Protein 1X4V (pdb70)

Sequence (63 aa):
GSSGSSGRKIFTNKCERAGCRQREMMKLTCERCSRNFCIKHRHPLDHDCSGEGHPTSSGPSSGGSSGSSGRKIFTNKCERAGCRQREMMKLTCERCSRNFCIKHRHPLDHDCSGEGHPTSSGPSSGGSSGSSGRKIFTNKCERAGCRQREMMKLTCERCSRNFCIKHRHPLDHDCSGEGHPTSSGPSSGGSSGSSGRKIFTNKCERAGCRQREMMKLTCERCSRNFCIKHRHPLDHDCSGEGHPTSSGPSSGGSSGSSGRKIFTNKCERAGCRQREMMKLTCERCSRNFCIKHRHPLDHDCSGEGHPTSSGPSSGGSSGSSGRKIFTNKCERAGCRQREMMKLTCERCSRNFCIKHRHPLDHDCSGEGHPTSSGPSSGGSSGSSGRKIFTNKCERAGCRQREMMKLTCERCSRNFCIKHRHPLDHDCSGEGHPTSSGPSSGGSSGSSGRKIFTNKCERAGCRQREMMKLTCERCSRNFCIKHRHPLDHDCSGEGHPTSSGPSSGGSSGSSGRKIFTNKCERAGCRQREMMKLTCERCSRNFCIKHRHPLDHDCSGEGHPTSSGPSSGGSSGSSGRKIFTNKCERAGCRQREMMKLTCERCSRNFCIKHRHPLDHDCSGEGHPTSSGPSSGGSSGSSGRKIFTNKCERAGCRQREMMKLTCERCSRNFCIKHRHPLDHDCSGEGHPTSSGPSSGGSSGSSGRKIFTNKCERAGCRQREMMKLTCERCSRNFCIKHRHPLDHDCSGEGHPTSSGPSSGGSSGSSGRKIFTNKCERAGCRQREMMKLTCERCSRNFCIKHRHPLDHDCSGEGHPTSSGPSSGGSSGSSGRKIFTNKCERAGCRQREMMKLTCERCSRNFCIKHRHPLDHDCSGEGHPTSSGPSSGGSSGSSGRKIFTNKCERAGCRQREMMKLTCERCSRNFCIKHRHPLDHDCSGEGHPTSSGPSSGGSSGSSGRKIFTNKCERAGCRQREMMKLTCERCSRNFCIKHRHPLDHDCSGEGHPTSSGPSSGGSSGSSGRKIFTNKCERAGCRQREMMKLTCERCSRNFCIKHRHPLDHDCSGEGHPTSSGPSSGGSSGSSGRKIFTNKCERAGCRQREMMKLTCERCSRNFCIKHRHPLDHDCSGEGHPTSSGPSSGGSSGSSGRKIFTNKCERAGCRQREMMKLTCERCSRNFCIKHRHPLDHDCSGEGHPTSSGPSSGGSSGSSGRKIFTNKCERAGCRQREMMKLTCERCSRNFCIKHRHPLDHDCSGEGHPTSSGPSSG

GO terms:
  GO:0006616 SRP-dependent cotranslational protein targeting to membrane, translocation (P, IMP)
  GO:0036435 K48-linked polyubiquitin modification-dependent protein binding (F, IDA)
  GO:0000502 proteasome complex (C, IDA)
  GO:0043161 proteasome-mediated ubiquitin-dependent protein catabolic process (P, IMP)
  GO:0045047 protein targeting to ER (P, IMP)
  GO:0005515 protein binding (F, IPI)

InterPro domains:
  IPR000058 Zinc finger, AN1-type [PF01428] (10-49)
  IPR000058 Zinc finger, AN1-type [PF01428] (100-137)
  IPR000058 Zinc finger, AN1-type [PS51039] (4-52)
  IPR000058 Zinc finger, AN1-type [PS51039] (94-142)
  IPR000058 Zinc finger, AN1-type [SM00154] (10-49)
  IPR000058 Zinc finger, AN1-type [SM00154] (100-139)
  IPR003903 Ubiquitin interacting motif [PF02809] (197-212)
  IPR003903 Ubiquitin interacting motif [PF02809] (221-233)
  IPR003903 Ubiquitin interacting motif [PS50330] (197-216)
  IPR003903 Ubiquitin interacting motif [PS50330] (221-240)
  IPR003903 Ubiquitin interacting motif [SM00726] (197-216)
  IPR003903 Ubiquitin interacting motif [SM00726] (221-240)
  IPR035896 AN1-like Zinc finger [G3DSA:4.10.1110.10] (1-61)
  IPR035896 AN1-like Zinc finger [G3DSA:4.10.1110.10] (78-154)
  IPR035896 AN1-like Zinc finger [SSF118310] (5-49)
  IPR035896 AN1-like Zinc finger [SSF118310] (84-144)
  IPR057357 ZFAND2A/B-like, C2H2 zinc finger [PF25403] (53-92)

Solvent-accessible surface area: 5794 Å² total; per-residue (Å²): 122,132,109,80,116,127,78,222,160,172,169,72,24,152,6,85,68,74,85,21,172,58,165,33,176,113,136,18,63,8,131,99,26,74,134,15,10,0,96,124,44,89,94,40,149,92,12,110,29,75,16,124,63,109,132,111,109,124,64,121,122,108,131

Organism: Homo sapiens (NCBI:txid9606)

Structure (mmCIF, N/CA/C/O backbone):
data_1X4V
#
_entry.id   1X4V
#
loop_
_entity.id
_entity.type
_entity.pdbx_description
1 polymer 'Hypothetical protein LOC130617'
2 non-polymer 'ZINC ION'
#
loop_
_atom_site.group_PDB
_atom_site.id
_atom_site.type_symbol
_atom_site.label_atom_id
_atom_site.label_alt_id
_atom_site.label_comp_id
_atom_site.label_asym_id
_atom_site.label_entity_id
_atom_site.label_seq_id
_atom_site.pdbx_PDB_ins_code
_atom_site.Cartn_x
_atom_site.Cartn_y
_atom_site.Cartn_z
_atom_site.occupancy
_atom_site.B_iso_or_equiv
_atom_site.auth_seq_id
_atom_site.auth_comp_id
_atom_site.auth_asym_id
_atom_site.auth_atom_id
_atom_site.pdbx_PDB_model_num
ATOM 1 N N . GLY A 1 1 ? -5.219 -32.218 -2.341 1.00 0.00 1 GLY A N 1
ATOM 2 C CA . GLY A 1 1 ? -5.409 -31.405 -1.154 1.00 0.00 1 GLY A CA 1
ATOM 3 C C . GLY A 1 1 ? -5.209 -29.927 -1.425 1.00 0.00 1 GLY A C 1
ATOM 4 O O . GLY A 1 1 ? -4.255 -29.536 -2.097 1.00 0.00 1 GLY A O 1
ATOM 8 N N . SER A 1 2 ? -6.113 -29.104 -0.903 1.00 0.00 2 SER A N 1
ATOM 9 C CA . SER A 1 2 ? -6.034 -27.661 -1.097 1.00 0.00 2 SER A CA 1
ATOM 10 C C . SER A 1 2 ? -4.734 -27.105 -0.524 1.00 0.00 2 SER A C 1
ATOM 11 O O . SER A 1 2 ? -4.478 -27.207 0.676 1.00 0.00 2 SER A O 1
ATOM 19 N N . SER A 1 3 ? -3.916 -26.517 -1.391 1.00 0.00 3 SER A N 1
ATOM 20 C CA . SER A 1 3 ? -2.640 -25.949 -0.973 1.00 0.00 3 SER A CA 1
ATOM 21 C C . SER A 1 3 ? -2.473 -24.532 -1.515 1.00 0.00 3 SER A C 1
ATOM 22 O O . SER A 1 3 ? -2.370 -24.326 -2.723 1.00 0.00 3 SER A O 1
ATOM 30 N N . GLY A 1 4 ? -2.447 -23.558 -0.610 1.00 0.00 4 GLY A N 1
ATOM 31 C CA . GLY A 1 4 ? -2.293 -22.173 -1.015 1.00 0.00 4 GLY A CA 1
ATOM 32 C C . GLY A 1 4 ? -3.595 -21.558 -1.486 1.00 0.00 4 GLY A C 1
ATOM 33 O O . GLY A 1 4 ? -4.427 -22.236 -2.090 1.00 0.00 4 GLY A O 1
ATOM 37 N N . SER A 1 5 ? -3.775 -20.271 -1.209 1.00 0.00 5 SER A N 1
ATOM 38 C CA . SER A 1 5 ? -4.988 -19.566 -1.604 1.00 0.00 5 SER A CA 1
ATOM 39 C C . SER A 1 5 ? -4.652 -18.314 -2.409 1.00 0.00 5 SER A C 1
ATOM 40 O O . SER A 1 5 ? -4.149 -17.330 -1.866 1.00 0.00 5 SER A O 1
ATOM 48 N N . SER A 1 6 ? -4.933 -18.359 -3.707 1.00 0.00 6 SER A N 1
ATOM 49 C CA . SER A 1 6 ? -4.658 -17.231 -4.589 1.00 0.00 6 SER A CA 1
ATOM 50 C C . SER A 1 6 ? -5.732 -16.156 -4.448 1.00 0.00 6 SER A C 1
ATOM 51 O O . SER A 1 6 ? -6.885 -16.452 -4.139 1.00 0.00 6 SER A O 1
ATOM 59 N N . GLY A 1 7 ? -5.343 -14.906 -4.678 1.00 0.00 7 GLY A N 1
ATOM 60 C CA . GLY A 1 7 ? -6.283 -13.805 -4.573 1.00 0.00 7 GLY A CA 1
ATOM 61 C C . GLY A 1 7 ? -5.974 -12.683 -5.544 1.00 0.00 7 GLY A C 1
ATOM 62 O O . GLY A 1 7 ? -4.933 -12.033 -5.441 1.00 0.00 7 GLY A O 1
ATOM 66 N N . ARG A 1 8 ? -6.878 -12.456 -6.491 1.00 0.00 8 ARG A N 1
ATOM 67 C CA . ARG A 1 8 ? -6.695 -11.407 -7.486 1.00 0.00 8 ARG A CA 1
ATOM 68 C C . ARG A 1 8 ? -8.041 -10.914 -8.011 1.00 0.00 8 ARG A C 1
ATOM 69 O O . ARG A 1 8 ? -8.769 -11.653 -8.674 1.00 0.00 8 ARG A O 1
ATOM 90 N N . LYS A 1 9 ? -8.365 -9.662 -7.708 1.00 0.00 9 LYS A N 1
ATOM 91 C CA . LYS A 1 9 ? -9.622 -9.069 -8.148 1.00 0.00 9 LYS A CA 1
ATOM 92 C C . LYS A 1 9 ? -9.425 -7.609 -8.546 1.00 0.00 9 LYS A C 1
ATOM 93 O O . LYS A 1 9 ? -8.670 -6.878 -7.904 1.00 0.00 9 LYS A O 1
ATOM 112 N N . ILE A 1 10 ? -10.110 -7.192 -9.605 1.00 0.00 10 ILE A N 1
ATOM 113 C CA . ILE A 1 10 ? -10.012 -5.819 -10.085 1.00 0.00 10 ILE A CA 1
ATOM 114 C C . ILE A 1 10 ? -10.904 -4.887 -9.273 1.00 0.00 10 ILE A C 1
ATOM 115 O O . ILE A 1 10 ? -11.843 -4.291 -9.802 1.00 0.00 10 ILE A O 1
ATOM 131 N N . PHE A 1 11 ? -10.605 -4.764 -7.984 1.00 0.00 11 PHE A N 1
ATOM 132 C CA . PHE A 1 11 ? -11.379 -3.904 -7.097 1.00 0.00 11 PHE A CA 1
ATOM 133 C C . PHE A 1 11 ? -10.502 -2.807 -6.501 1.00 0.00 11 PHE A C 1
ATOM 134 O O . PHE A 1 11 ? -10.879 -1.635 -6.483 1.00 0.00 11 PHE A O 1
ATOM 151 N N . THR A 1 12 ? -9.329 -3.196 -6.011 1.00 0.00 12 THR A N 1
ATOM 152 C CA . THR A 1 12 ? -8.398 -2.248 -5.412 1.00 0.00 12 THR A CA 1
ATOM 153 C C . THR A 1 12 ? -6.953 -2.662 -5.666 1.00 0.00 12 THR A C 1
ATOM 154 O O . THR A 1 12 ? -6.680 -3.800 -6.044 1.00 0.00 12 THR A O 1
ATOM 165 N N . ASN A 1 13 ? -6.030 -1.729 -5.454 1.00 0.00 13 ASN A N 1
ATOM 166 C CA . ASN A 1 13 ? -4.611 -1.998 -5.660 1.00 0.00 13 ASN A CA 1
ATOM 167 C C . ASN A 1 13 ? -3.896 -2.197 -4.327 1.00 0.00 13 ASN A C 1
ATOM 168 O O . ASN A 1 13 ? -4.464 -1.951 -3.262 1.00 0.00 13 ASN A O 1
ATOM 179 N N . LYS A 1 14 ? -2.646 -2.643 -4.393 1.00 0.00 14 LYS A N 1
ATOM 180 C CA . LYS A 1 14 ? -1.851 -2.874 -3.192 1.00 0.00 14 LYS A CA 1
ATOM 181 C C . LYS A 1 14 ? -0.517 -2.140 -3.274 1.00 0.00 14 LYS A C 1
ATOM 182 O O . LYS A 1 14 ? 0.287 -2.391 -4.174 1.00 0.00 14 LYS A O 1
ATOM 201 N N . CYS A 1 15 ? -0.285 -1.235 -2.330 1.00 0.00 15 CYS A N 1
ATOM 202 C CA . CYS A 1 15 ? 0.953 -0.466 -2.294 1.00 0.00 15 CYS A CA 1
ATOM 203 C C . CYS A 1 15 ? 2.162 -1.387 -2.160 1.00 0.00 15 CYS A C 1
ATOM 204 O O . CYS A 1 15 ? 2.115 -2.387 -1.445 1.00 0.00 15 CYS A O 1
ATOM 211 N N . GLU A 1 16 ? 3.243 -1.040 -2.852 1.00 0.00 16 GLU A N 1
ATOM 212 C CA . GLU A 1 16 ? 4.464 -1.836 -2.810 1.00 0.00 16 GLU A CA 1
ATOM 213 C C . GLU A 1 16 ? 5.481 -1.222 -1.852 1.00 0.00 16 GLU A C 1
ATOM 214 O O . GLU A 1 16 ? 6.689 -1.378 -2.029 1.00 0.00 16 GLU A O 1
ATOM 226 N N . ARG A 1 17 ? 4.982 -0.524 -0.837 1.00 0.00 17 ARG A N 1
ATOM 227 C CA . ARG A 1 17 ? 5.846 0.115 0.148 1.00 0.00 17 ARG A CA 1
ATOM 228 C C . ARG A 1 17 ? 6.067 -0.797 1.351 1.00 0.00 17 ARG A C 1
ATOM 229 O O . ARG A 1 17 ? 5.190 -1.578 1.720 1.00 0.00 17 ARG A O 1
ATOM 250 N N . ALA A 1 18 ? 7.244 -0.693 1.959 1.00 0.00 18 ALA A N 1
ATOM 251 C CA . ALA A 1 18 ? 7.580 -1.507 3.120 1.00 0.00 18 ALA A CA 1
ATOM 252 C C . ALA A 1 18 ? 6.655 -1.198 4.293 1.00 0.00 18 ALA A C 1
ATOM 253 O O . ALA A 1 18 ? 6.373 -0.037 4.584 1.00 0.00 18 ALA A O 1
ATOM 260 N N . GLY A 1 19 ? 6.186 -2.246 4.963 1.00 0.00 19 GLY A N 1
ATOM 261 C CA . GLY A 1 19 ? 5.297 -2.065 6.095 1.00 0.00 19 GLY A CA 1
ATOM 262 C C . GLY A 1 19 ? 4.123 -1.163 5.772 1.00 0.00 19 GLY A C 1
ATOM 263 O O . GLY A 1 19 ? 3.750 -0.306 6.574 1.00 0.00 19 GLY A O 1
ATOM 267 N N . CYS A 1 20 ? 3.538 -1.353 4.594 1.00 0.00 20 CYS A N 1
ATOM 268 C CA . CYS A 1 20 ? 2.401 -0.548 4.165 1.00 0.00 20 CYS A CA 1
ATOM 269 C C . CYS A 1 20 ? 1.296 -1.430 3.593 1.00 0.00 20 CYS A C 1
ATOM 270 O O . CYS A 1 20 ? 1.558 -2.342 2.809 1.00 0.00 20 CYS A O 1
ATOM 277 N N . ARG A 1 21 ? 0.058 -1.152 3.990 1.00 0.00 21 ARG A N 1
ATOM 278 C CA . ARG A 1 21 ? -1.087 -1.920 3.518 1.00 0.00 21 ARG A CA 1
ATOM 279 C C . ARG A 1 21 ? -2.201 -0.995 3.037 1.00 0.00 21 ARG A C 1
ATOM 280 O O . ARG A 1 21 ? -3.381 -1.257 3.269 1.00 0.00 21 ARG A O 1
ATOM 301 N N . GLN A 1 22 ? -1.818 0.087 2.367 1.00 0.00 22 GLN A N 1
ATOM 302 C CA . GLN A 1 22 ? -2.785 1.051 1.855 1.00 0.00 22 GLN A CA 1
ATOM 303 C C . GLN A 1 22 ? -3.369 0.582 0.527 1.00 0.00 22 GLN A C 1
ATOM 304 O O . GLN A 1 22 ? -2.635 0.206 -0.388 1.00 0.00 22 GLN A O 1
ATOM 318 N N . ARG A 1 23 ? -4.694 0.608 0.427 1.00 0.00 23 ARG A N 1
ATOM 319 C CA . ARG A 1 23 ? -5.378 0.184 -0.789 1.00 0.00 23 ARG A CA 1
ATOM 320 C C . ARG A 1 23 ? -6.069 1.365 -1.464 1.00 0.00 23 ARG A C 1
ATOM 321 O O . ARG A 1 23 ? -7.132 1.805 -1.028 1.00 0.00 23 ARG A O 1
ATOM 342 N N . GLU A 1 24 ? -5.456 1.873 -2.529 1.00 0.00 24 GLU A N 1
ATOM 343 C CA . GLU A 1 24 ? -6.013 3.004 -3.262 1.00 0.00 24 GLU A CA 1
ATOM 344 C C . GLU A 1 24 ? -6.986 2.530 -4.337 1.00 0.00 24 GLU A C 1
ATOM 345 O O . GLU A 1 24 ? -6.607 1.804 -5.256 1.00 0.00 24 GLU A O 1
ATOM 357 N N . MET A 1 25 ? -8.242 2.945 -4.215 1.00 0.00 25 MET A N 1
ATOM 358 C CA . MET A 1 25 ? -9.270 2.563 -5.176 1.00 0.00 25 MET A CA 1
ATOM 359 C C . MET A 1 25 ? -8.711 2.553 -6.595 1.00 0.00 25 MET A C 1
ATOM 360 O O . MET A 1 25 ? -9.027 1.669 -7.391 1.00 0.00 25 MET A O 1
ATOM 374 N N . MET A 1 26 ? -7.879 3.542 -6.905 1.00 0.00 26 MET A N 1
ATOM 375 C CA . MET A 1 26 ? -7.275 3.646 -8.229 1.00 0.00 26 MET A CA 1
ATOM 376 C C . MET A 1 26 ? -5.819 3.191 -8.199 1.00 0.00 26 MET A C 1
ATOM 377 O O . MET A 1 26 ? -5.169 3.223 -7.154 1.00 0.00 26 MET A O 1
ATOM 391 N N . LYS A 1 27 ? -5.313 2.766 -9.352 1.00 0.00 27 LYS A N 1
ATOM 392 C CA . LYS A 1 27 ? -3.934 2.306 -9.459 1.00 0.00 27 LYS A CA 1
ATOM 393 C C . LYS A 1 27 ? -2.972 3.485 -9.554 1.00 0.00 27 LYS A C 1
ATOM 394 O O . LYS A 1 27 ? -3.221 4.446 -10.283 1.00 0.00 27 LYS A O 1
ATOM 413 N N . LEU A 1 28 ? -1.872 3.406 -8.813 1.00 0.00 28 LEU A N 1
ATOM 414 C CA . LEU A 1 28 ? -0.870 4.467 -8.815 1.00 0.00 28 LEU A CA 1
ATOM 415 C C . LEU A 1 28 ? 0.534 3.891 -8.962 1.00 0.00 28 LEU A C 1
ATOM 416 O O . LEU A 1 28 ? 1.082 3.312 -8.023 1.00 0.00 28 LEU A O 1
ATOM 432 N N . THR A 1 29 ? 1.114 4.054 -10.147 1.00 0.00 29 THR A N 1
ATOM 433 C CA . THR A 1 29 ? 2.455 3.551 -10.418 1.00 0.00 29 THR A CA 1
ATOM 434 C C . THR A 1 29 ? 3.454 4.694 -10.550 1.00 0.00 29 THR A C 1
ATOM 435 O O . THR A 1 29 ? 3.177 5.702 -11.200 1.00 0.00 29 THR A O 1
ATOM 446 N N . CYS A 1 30 ? 4.619 4.530 -9.931 1.00 0.00 30 CYS A N 1
ATOM 447 C CA . CYS A 1 30 ? 5.661 5.548 -9.980 1.00 0.00 30 CYS A CA 1
ATOM 448 C C . CYS A 1 30 ? 6.104 5.804 -11.418 1.00 0.00 30 CYS A C 1
ATOM 449 O O . CYS A 1 30 ? 5.771 5.043 -12.325 1.00 0.00 30 CYS A O 1
ATOM 456 N N . GLU A 1 31 ? 6.857 6.882 -11.616 1.00 0.00 31 GLU A N 1
ATOM 457 C CA . GLU A 1 31 ? 7.346 7.238 -12.943 1.00 0.00 31 GLU A CA 1
ATOM 458 C C . GLU A 1 31 ? 8.827 6.902 -13.086 1.00 0.00 31 GLU A C 1
ATOM 459 O O . GLU A 1 31 ? 9.359 6.856 -14.195 1.00 0.00 31 GLU A O 1
ATOM 471 N N . ARG A 1 32 ? 9.487 6.668 -11.956 1.00 0.00 32 ARG A N 1
ATOM 472 C CA . ARG A 1 32 ? 10.907 6.338 -11.955 1.00 0.00 32 ARG A CA 1
ATOM 473 C C . ARG A 1 32 ? 11.114 4.832 -11.829 1.00 0.00 32 ARG A C 1
ATOM 474 O O . ARG A 1 32 ? 11.760 4.210 -12.674 1.00 0.00 32 ARG A O 1
ATOM 495 N N . CYS A 1 33 ? 10.563 4.250 -10.769 1.00 0.00 33 CYS A N 1
ATOM 496 C CA . CYS A 1 33 ? 10.688 2.817 -10.531 1.00 0.00 33 CYS A CA 1
ATOM 497 C C . CYS A 1 33 ? 9.568 2.050 -11.228 1.00 0.00 33 CYS A C 1
ATOM 498 O O . CYS A 1 33 ? 9.708 0.866 -11.532 1.00 0.00 33 CYS A O 1
ATOM 505 N N . SER A 1 34 ? 8.456 2.735 -11.477 1.00 0.00 34 SER A N 1
ATOM 506 C CA . SER A 1 34 ? 7.310 2.118 -12.135 1.00 0.00 34 SER A CA 1
ATOM 507 C C . SER A 1 34 ? 6.701 1.030 -11.256 1.00 0.00 34 SER A C 1
ATOM 508 O O . SER A 1 34 ? 6.446 -0.084 -11.715 1.00 0.00 34 SER A O 1
ATOM 516 N N . ARG A 1 35 ? 6.469 1.361 -9.990 1.00 0.00 35 ARG A N 1
ATOM 517 C CA . ARG A 1 35 ? 5.891 0.412 -9.046 1.00 0.00 35 ARG A CA 1
ATOM 518 C C . ARG A 1 35 ? 4.619 0.975 -8.420 1.00 0.00 35 ARG A C 1
ATOM 519 O O . ARG A 1 35 ? 4.455 2.189 -8.308 1.00 0.00 35 ARG A O 1
ATOM 540 N N . ASN A 1 36 ? 3.720 0.083 -8.014 1.00 0.00 36 ASN A N 1
ATOM 541 C CA . ASN A 1 36 ? 2.462 0.491 -7.401 1.00 0.00 36 ASN A CA 1
ATOM 542 C C . ASN A 1 36 ? 2.693 1.032 -5.993 1.00 0.00 36 ASN A C 1
ATOM 543 O O . ASN A 1 36 ? 3.547 0.535 -5.258 1.00 0.00 36 ASN A O 1
ATOM 554 N N . PHE A 1 37 ? 1.925 2.052 -5.624 1.00 0.00 37 PHE A N 1
ATOM 555 C CA . PHE A 1 37 ? 2.046 2.661 -4.304 1.00 0.00 37 PHE A CA 1
ATOM 556 C C . PHE A 1 37 ? 0.781 3.433 -3.943 1.00 0.00 37 PHE A C 1
ATOM 557 O O . PHE A 1 37 ? -0.120 3.592 -4.768 1.00 0.00 37 PHE A O 1
ATOM 574 N N . CYS A 1 38 ? 0.719 3.911 -2.705 1.00 0.00 38 CYS A N 1
ATOM 575 C CA . CYS A 1 38 ? -0.435 4.666 -2.233 1.00 0.00 38 CYS A CA 1
ATOM 576 C C . CYS A 1 38 ? -0.179 6.168 -2.328 1.00 0.00 38 CYS A C 1
ATOM 577 O O . CYS A 1 38 ? 0.957 6.623 -2.191 1.00 0.00 38 CYS A O 1
ATOM 584 N N . ILE A 1 39 ? -1.242 6.930 -2.561 1.00 0.00 39 ILE A N 1
ATOM 585 C CA . ILE A 1 39 ? -1.132 8.379 -2.673 1.00 0.00 39 ILE A CA 1
ATOM 586 C C . ILE A 1 39 ? -0.078 8.926 -1.717 1.00 0.00 39 ILE A C 1
ATOM 587 O O . ILE A 1 39 ? 0.678 9.835 -2.061 1.00 0.00 39 ILE A O 1
ATOM 603 N N . LYS A 1 40 ? -0.030 8.364 -0.513 1.00 0.00 40 LYS A N 1
ATOM 604 C CA . LYS A 1 40 ? 0.934 8.792 0.493 1.00 0.00 40 LYS A CA 1
ATOM 605 C C . LYS A 1 40 ? 2.360 8.491 0.044 1.00 0.00 40 LYS A C 1
ATOM 606 O O . LYS A 1 40 ? 3.253 9.328 0.175 1.00 0.00 40 LYS A O 1
ATOM 625 N N . HIS A 1 41 ? 2.567 7.290 -0.488 1.00 0.00 41 HIS A N 1
ATOM 626 C CA . HIS A 1 41 ? 3.885 6.879 -0.959 1.00 0.00 41 HIS A CA 1
ATOM 627 C C . HIS A 1 41 ? 3.962 6.941 -2.481 1.00 0.00 41 HIS A C 1
ATOM 628 O O . HIS A 1 41 ? 4.879 6.390 -3.089 1.00 0.00 41 HIS A O 1
ATOM 642 N N . ARG A 1 42 ? 2.991 7.614 -3.091 1.00 0.00 42 ARG A N 1
ATOM 643 C CA . ARG A 1 42 ? 2.948 7.746 -4.542 1.00 0.00 42 ARG A CA 1
ATOM 644 C C . ARG A 1 42 ? 4.093 8.621 -5.043 1.00 0.00 42 ARG A C 1
ATOM 645 O O . ARG A 1 42 ? 4.642 8.387 -6.120 1.00 0.00 42 ARG A O 1
ATOM 666 N N . HIS A 1 43 ? 4.450 9.629 -4.254 1.00 0.00 43 HIS A N 1
ATOM 667 C CA . HIS A 1 43 ? 5.531 10.539 -4.617 1.00 0.00 43 HIS A CA 1
ATOM 668 C C . HIS A 1 43 ? 6.891 9.905 -4.340 1.00 0.00 43 HIS A C 1
ATOM 669 O O . HIS A 1 43 ? 7.086 9.206 -3.346 1.00 0.00 43 HIS A O 1
ATOM 683 N N . PRO A 1 44 ? 7.854 10.153 -5.240 1.00 0.00 44 PRO A N 1
ATOM 684 C CA . PRO A 1 44 ? 9.212 9.616 -5.114 1.00 0.00 44 PRO A CA 1
ATOM 685 C C . PRO A 1 44 ? 9.984 10.256 -3.966 1.00 0.00 44 PRO A C 1
ATOM 686 O O . PRO A 1 44 ? 11.163 9.965 -3.759 1.00 0.00 44 PRO A O 1
ATOM 697 N N . LEU A 1 45 ? 9.313 11.127 -3.220 1.00 0.00 45 LEU A N 1
ATOM 698 C CA . LEU A 1 45 ? 9.937 11.808 -2.091 1.00 0.00 45 LEU A CA 1
ATOM 699 C C . LEU A 1 45 ? 9.483 11.197 -0.769 1.00 0.00 45 LEU A C 1
ATOM 700 O O . LEU A 1 45 ? 10.176 11.299 0.244 1.00 0.00 45 LEU A O 1
ATOM 716 N N . ASP A 1 46 ? 8.316 10.562 -0.786 1.00 0.00 46 ASP A N 1
ATOM 717 C CA . ASP A 1 46 ? 7.771 9.932 0.410 1.00 0.00 46 ASP A CA 1
ATOM 718 C C . ASP A 1 46 ? 7.879 8.413 0.322 1.00 0.00 46 ASP A C 1
ATOM 719 O O . ASP A 1 46 ? 7.152 7.687 1.001 1.00 0.00 46 ASP A O 1
ATOM 728 N N . HIS A 1 47 ? 8.792 7.938 -0.520 1.00 0.00 47 HIS A N 1
ATOM 729 C CA . HIS A 1 47 ? 8.996 6.504 -0.697 1.00 0.00 47 HIS A CA 1
ATOM 730 C C . HIS A 1 47 ? 10.371 6.221 -1.293 1.00 0.00 47 HIS A C 1
ATOM 731 O O . HIS A 1 47 ? 10.799 6.885 -2.237 1.00 0.00 47 HIS A O 1
ATOM 745 N N . ASP A 1 48 ? 11.060 5.231 -0.734 1.00 0.00 48 ASP A N 1
ATOM 746 C CA . ASP A 1 48 ? 12.387 4.860 -1.210 1.00 0.00 48 ASP A CA 1
ATOM 747 C C . ASP A 1 48 ? 12.344 4.456 -2.681 1.00 0.00 48 ASP A C 1
ATOM 748 O O . ASP A 1 48 ? 12.205 3.277 -3.008 1.00 0.00 48 ASP A O 1
ATOM 757 N N . CYS A 1 49 ? 12.464 5.442 -3.563 1.00 0.00 49 CYS A N 1
ATOM 758 C CA . CYS A 1 49 ? 12.437 5.191 -4.999 1.00 0.00 49 CYS A CA 1
ATOM 759 C C . CYS A 1 49 ? 13.738 4.542 -5.463 1.00 0.00 49 CYS A C 1
ATOM 760 O O . CYS A 1 49 ? 14.815 5.123 -5.330 1.00 0.00 49 CYS A O 1
ATOM 767 N N . SER A 1 50 ? 13.629 3.334 -6.007 1.00 0.00 50 SER A N 1
ATOM 768 C CA . SER A 1 50 ? 14.796 2.604 -6.486 1.00 0.00 50 SER A CA 1
ATOM 769 C C . SER A 1 50 ? 14.685 2.324 -7.982 1.00 0.00 50 SER A C 1
ATOM 770 O O . SER A 1 50 ? 15.030 1.239 -8.449 1.00 0.00 50 SER A O 1
ATOM 778 N N . GLY A 1 51 ? 14.199 3.311 -8.728 1.00 0.00 51 GLY A N 1
ATOM 779 C CA . GLY A 1 51 ? 14.050 3.152 -10.163 1.00 0.00 51 GLY A CA 1
ATOM 780 C C . GLY A 1 51 ? 15.259 3.648 -10.930 1.00 0.00 51 GLY A C 1
ATOM 781 O O . GLY A 1 51 ? 16.266 2.948 -11.033 1.00 0.00 51 GLY A O 1
ATOM 785 N N . GLU A 1 52 ? 15.160 4.858 -11.472 1.00 0.00 52 GLU A N 1
ATOM 786 C CA . GLU A 1 52 ? 16.254 5.445 -12.236 1.00 0.00 52 GLU A CA 1
ATOM 787 C C . GLU A 1 52 ? 17.256 6.132 -11.312 1.00 0.00 52 GLU A C 1
ATOM 788 O O . GLU A 1 52 ? 17.239 7.352 -11.157 1.00 0.00 52 GLU A O 1
ATOM 800 N N . GLY A 1 53 ? 18.128 5.337 -10.699 1.00 0.00 53 GLY A N 1
ATOM 801 C CA . GLY A 1 53 ? 19.125 5.884 -9.797 1.00 0.00 53 GLY A CA 1
ATOM 802 C C . GLY A 1 53 ? 20.335 4.984 -9.655 1.00 0.00 53 GLY A C 1
ATOM 803 O O . GLY A 1 53 ? 21.461 5.462 -9.507 1.00 0.00 53 GLY A O 1
ATOM 807 N N . HIS A 1 54 ? 20.106 3.675 -9.698 1.00 0.00 54 HIS A N 1
ATOM 808 C CA . HIS A 1 54 ? 21.188 2.705 -9.572 1.00 0.00 54 HIS A CA 1
ATOM 809 C C . HIS A 1 54 ? 21.801 2.394 -10.934 1.00 0.00 54 HIS A C 1
ATOM 810 O O . HIS A 1 54 ? 21.135 1.899 -11.844 1.00 0.00 54 HIS A O 1
ATOM 824 N N . PRO A 1 55 ? 23.101 2.692 -11.080 1.00 0.00 55 PRO A N 1
ATOM 825 C CA . PRO A 1 55 ? 23.832 2.454 -12.328 1.00 0.00 55 PRO A CA 1
ATOM 826 C C . PRO A 1 55 ? 24.041 0.968 -12.603 1.00 0.00 55 PRO A C 1
ATOM 827 O O . PRO A 1 55 ? 24.552 0.235 -11.756 1.00 0.00 55 PRO A O 1
ATOM 838 N N . THR A 1 56 ? 23.642 0.530 -13.793 1.00 0.00 56 THR A N 1
ATOM 839 C CA . THR A 1 56 ? 23.785 -0.868 -14.179 1.00 0.00 56 THR A CA 1
ATOM 840 C C . THR A 1 56 ? 24.296 -0.994 -15.610 1.00 0.00 56 THR A C 1
ATOM 841 O O . THR A 1 56 ? 23.934 -0.202 -16.480 1.00 0.00 56 THR A O 1
ATOM 852 N N . SER A 1 57 ? 25.138 -1.995 -15.847 1.00 0.00 57 SER A N 1
ATOM 853 C CA . SER A 1 57 ? 25.701 -2.222 -17.172 1.00 0.00 57 SER A CA 1
ATOM 854 C C . SER A 1 57 ? 26.001 -3.702 -17.388 1.00 0.00 57 SER A C 1
ATOM 855 O O . SER A 1 57 ? 26.569 -4.365 -16.520 1.00 0.00 57 SER A O 1
ATOM 863 N N . SER A 1 58 ? 25.615 -4.214 -18.553 1.00 0.00 58 SER A N 1
ATOM 864 C CA . SER A 1 58 ? 25.839 -5.617 -18.883 1.00 0.00 58 SER A CA 1
ATOM 865 C C . SER A 1 58 ? 27.315 -5.978 -18.748 1.00 0.00 58 SER A C 1
ATOM 866 O O . SER A 1 58 ? 28.187 -5.274 -19.256 1.00 0.00 58 SER A O 1
ATOM 874 N N . GLY A 1 59 ? 27.587 -7.082 -18.059 1.00 0.00 59 GLY A N 1
ATOM 875 C CA . GLY A 1 59 ? 28.958 -7.519 -17.869 1.00 0.00 59 GLY A CA 1
ATOM 876 C C . GLY A 1 59 ? 29.078 -9.027 -17.773 1.00 0.00 59 GLY A C 1
ATOM 877 O O . GLY A 1 59 ? 29.531 -9.695 -18.703 1.00 0.00 59 GLY A O 1
ATOM 881 N N . PRO A 1 60 ? 28.667 -9.586 -16.625 1.00 0.00 60 PRO A N 1
ATOM 882 C CA . PRO A 1 60 ? 28.721 -11.030 -16.384 1.00 0.00 60 PRO A CA 1
ATOM 883 C C . PRO A 1 60 ? 27.714 -11.799 -17.233 1.00 0.00 60 PRO A C 1
ATOM 884 O O . PRO A 1 60 ? 26.696 -11.250 -17.654 1.00 0.00 60 PRO A O 1
ATOM 895 N N . SER A 1 61 ? 28.005 -13.072 -17.480 1.00 0.00 61 SER A N 1
ATOM 896 C CA . SER A 1 61 ? 27.126 -13.915 -18.282 1.00 0.00 61 SER A CA 1
ATOM 897 C C . SER A 1 61 ? 26.157 -14.689 -17.393 1.00 0.00 61 SER A C 1
ATOM 898 O O . SER A 1 61 ? 24.958 -14.746 -17.666 1.00 0.00 61 SER A O 1
ATOM 906 N N . SER A 1 62 ? 26.686 -15.284 -16.329 1.00 0.00 62 SER A N 1
ATOM 907 C CA . SER A 1 62 ? 25.871 -16.059 -15.402 1.00 0.00 62 SER A CA 1
ATOM 908 C C . SER A 1 62 ? 24.679 -15.241 -14.912 1.00 0.00 62 SER A C 1
ATOM 909 O O . SER A 1 62 ? 24.644 -14.021 -15.067 1.00 0.00 62 SER A O 1
ATOM 917 N N . GLY A 1 63 ? 23.704 -15.923 -14.320 1.00 0.00 63 GLY A N 1
ATOM 918 C CA . GLY A 1 63 ? 22.524 -15.245 -13.817 1.00 0.00 63 GLY A CA 1
ATOM 919 C C . GLY A 1 63 ? 21.244 -15.774 -14.433 1.00 0.00 63 GLY A C 1
ATOM 920 O O . GLY A 1 63 ? 20.447 -16.387 -13.724 1.00 0.00 63 GLY A O 1
ATOM 926 N N . GLY A 1 1 ? -31.908 -19.179 -2.680 1.00 0.00 1 GLY A N 2
ATOM 927 C CA . GLY A 1 1 ? -31.242 -18.542 -1.560 1.00 0.00 1 GLY A CA 2
ATOM 928 C C . GLY A 1 1 ? -30.411 -17.347 -1.983 1.00 0.00 1 GLY A C 2
ATOM 929 O O . GLY A 1 1 ? -30.876 -16.496 -2.741 1.00 0.00 1 GLY A O 2
ATOM 933 N N . SER A 1 2 ? -29.177 -17.281 -1.491 1.00 0.00 2 SER A N 2
ATOM 934 C CA . SER A 1 2 ? -28.281 -16.179 -1.818 1.00 0.00 2 SER A CA 2
ATOM 935 C C . SER A 1 2 ? -27.228 -16.617 -2.831 1.00 0.00 2 SER A C 2
ATOM 936 O O . SER A 1 2 ? -27.096 -17.803 -3.132 1.00 0.00 2 SER A O 2
ATOM 944 N N . SER A 1 3 ? -26.479 -15.651 -3.352 1.00 0.00 3 SER A N 2
ATOM 945 C CA . SER A 1 3 ? -25.438 -15.935 -4.334 1.00 0.00 3 SER A CA 2
ATOM 946 C C . SER A 1 3 ? -24.122 -15.274 -3.937 1.00 0.00 3 SER A C 2
ATOM 947 O O . SER A 1 3 ? -23.423 -14.704 -4.774 1.00 0.00 3 SER A O 2
ATOM 955 N N . GLY A 1 4 ? -23.790 -15.355 -2.652 1.00 0.00 4 GLY A N 2
ATOM 956 C CA . GLY A 1 4 ? -22.559 -14.761 -2.165 1.00 0.00 4 GLY A CA 2
ATOM 957 C C . GLY A 1 4 ? -22.395 -13.321 -2.609 1.00 0.00 4 GLY A C 2
ATOM 958 O O . GLY A 1 4 ? -21.556 -13.017 -3.457 1.00 0.00 4 GLY A O 2
ATOM 962 N N . SER A 1 5 ? -23.199 -12.431 -2.035 1.00 0.00 5 SER A N 2
ATOM 963 C CA . SER A 1 5 ? -23.143 -11.015 -2.381 1.00 0.00 5 SER A CA 2
ATOM 964 C C . SER A 1 5 ? -21.759 -10.440 -2.093 1.00 0.00 5 SER A C 2
ATOM 965 O O . SER A 1 5 ? -21.373 -10.271 -0.937 1.00 0.00 5 SER A O 2
ATOM 973 N N . SER A 1 6 ? -21.017 -10.143 -3.155 1.00 0.00 6 SER A N 2
ATOM 974 C CA . SER A 1 6 ? -19.674 -9.590 -3.019 1.00 0.00 6 SER A CA 2
ATOM 975 C C . SER A 1 6 ? -19.715 -8.066 -2.983 1.00 0.00 6 SER A C 2
ATOM 976 O O . SER A 1 6 ? -20.112 -7.421 -3.953 1.00 0.00 6 SER A O 2
ATOM 984 N N . GLY A 1 7 ? -19.301 -7.495 -1.856 1.00 0.00 7 GLY A N 2
ATOM 985 C CA . GLY A 1 7 ? -19.299 -6.051 -1.713 1.00 0.00 7 GLY A CA 2
ATOM 986 C C . GLY A 1 7 ? -17.991 -5.427 -2.160 1.00 0.00 7 GLY A C 2
ATOM 987 O O . GLY A 1 7 ? -17.880 -4.941 -3.286 1.00 0.00 7 GLY A O 2
ATOM 991 N N . ARG A 1 8 ? -16.999 -5.438 -1.275 1.00 0.00 8 ARG A N 2
ATOM 992 C CA . ARG A 1 8 ? -15.694 -4.866 -1.583 1.00 0.00 8 ARG A CA 2
ATOM 993 C C . ARG A 1 8 ? -15.342 -5.076 -3.053 1.00 0.00 8 ARG A C 2
ATOM 994 O O . ARG A 1 8 ? -15.025 -6.189 -3.473 1.00 0.00 8 ARG A O 2
ATOM 1015 N N . LYS A 1 9 ? -15.399 -4.000 -3.830 1.00 0.00 9 LYS A N 2
ATOM 1016 C CA . LYS A 1 9 ? -15.086 -4.065 -5.253 1.00 0.00 9 LYS A CA 2
ATOM 1017 C C . LYS A 1 9 ? -13.627 -4.456 -5.471 1.00 0.00 9 LYS A C 2
ATOM 1018 O O . LYS A 1 9 ? -12.718 -3.808 -4.952 1.00 0.00 9 LYS A O 2
ATOM 1037 N N . ILE A 1 10 ? -13.413 -5.516 -6.242 1.00 0.00 10 ILE A N 2
ATOM 1038 C CA . ILE A 1 10 ? -12.065 -5.990 -6.530 1.00 0.00 10 ILE A CA 2
ATOM 1039 C C . ILE A 1 10 ? -11.374 -5.094 -7.553 1.00 0.00 10 ILE A C 2
ATOM 1040 O O . ILE A 1 10 ? -10.855 -5.571 -8.562 1.00 0.00 10 ILE A O 2
ATOM 1056 N N . PHE A 1 11 ? -11.371 -3.792 -7.285 1.00 0.00 11 PHE A N 2
ATOM 1057 C CA . PHE A 1 11 ? -10.744 -2.829 -8.182 1.00 0.00 11 PHE A CA 2
ATOM 1058 C C . PHE A 1 11 ? -9.770 -1.933 -7.422 1.00 0.00 11 PHE A C 2
ATOM 1059 O O . PHE A 1 11 ? -9.712 -0.724 -7.650 1.00 0.00 11 PHE A O 2
ATOM 1076 N N . THR A 1 12 ? -9.006 -2.534 -6.516 1.00 0.00 12 THR A N 2
ATOM 1077 C CA . THR A 1 12 ? -8.035 -1.793 -5.720 1.00 0.00 12 THR A CA 2
ATOM 1078 C C . THR A 1 12 ? -6.613 -2.255 -6.017 1.00 0.00 12 THR A C 2
ATOM 1079 O O . THR A 1 12 ? -6.402 -3.188 -6.790 1.00 0.00 12 THR A O 2
ATOM 1090 N N . ASN A 1 13 ? -5.640 -1.595 -5.396 1.00 0.00 13 ASN A N 2
ATOM 1091 C CA . ASN A 1 13 ? -4.237 -1.939 -5.594 1.00 0.00 13 ASN A CA 2
ATOM 1092 C C . ASN A 1 13 ? -3.472 -1.881 -4.276 1.00 0.00 13 ASN A C 2
ATOM 1093 O O . ASN A 1 13 ? -3.591 -0.919 -3.517 1.00 0.00 13 ASN A O 2
ATOM 1104 N N . LYS A 1 14 ? -2.684 -2.917 -4.009 1.00 0.00 14 LYS A N 2
ATOM 1105 C CA . LYS A 1 14 ? -1.896 -2.985 -2.784 1.00 0.00 14 LYS A CA 2
ATOM 1106 C C . LYS A 1 14 ? -0.580 -2.231 -2.941 1.00 0.00 14 LYS A C 2
ATOM 1107 O O . LYS A 1 14 ? 0.195 -2.498 -3.860 1.00 0.00 14 LYS A O 2
ATOM 1126 N N . CYS A 1 15 ? -0.331 -1.289 -2.037 1.00 0.00 15 CYS A N 2
ATOM 1127 C CA . CYS A 1 15 ? 0.892 -0.497 -2.074 1.00 0.00 15 CYS A CA 2
ATOM 1128 C C . CYS A 1 15 ? 2.123 -1.393 -1.975 1.00 0.00 15 CYS A C 2
ATOM 1129 O O . CYS A 1 15 ? 2.152 -2.340 -1.190 1.00 0.00 15 CYS A O 2
ATOM 1136 N N . GLU A 1 16 ? 3.138 -1.085 -2.777 1.00 0.00 16 GLU A N 2
ATOM 1137 C CA . GLU A 1 16 ? 4.372 -1.863 -2.780 1.00 0.00 16 GLU A CA 2
ATOM 1138 C C . GLU A 1 16 ? 5.404 -1.249 -1.838 1.00 0.00 16 GLU A C 2
ATOM 1139 O O . GLU A 1 16 ? 6.609 -1.402 -2.037 1.00 0.00 16 GLU A O 2
ATOM 1151 N N . ARG A 1 17 ? 4.922 -0.554 -0.813 1.00 0.00 17 ARG A N 2
ATOM 1152 C CA . ARG A 1 17 ? 5.802 0.085 0.158 1.00 0.00 17 ARG A CA 2
ATOM 1153 C C . ARG A 1 17 ? 6.027 -0.820 1.365 1.00 0.00 17 ARG A C 2
ATOM 1154 O O . ARG A 1 17 ? 5.130 -1.554 1.780 1.00 0.00 17 ARG A O 2
ATOM 1175 N N . ALA A 1 18 ? 7.231 -0.763 1.925 1.00 0.00 18 ALA A N 2
ATOM 1176 C CA . ALA A 1 18 ? 7.574 -1.577 3.085 1.00 0.00 18 ALA A CA 2
ATOM 1177 C C . ALA A 1 18 ? 6.756 -1.165 4.304 1.00 0.00 18 ALA A C 2
ATOM 1178 O O . ALA A 1 18 ? 6.657 0.018 4.627 1.00 0.00 18 ALA A O 2
ATOM 1185 N N . GLY A 1 19 ? 6.171 -2.151 4.979 1.00 0.00 19 GLY A N 2
ATOM 1186 C CA . GLY A 1 19 ? 5.369 -1.870 6.155 1.00 0.00 19 GLY A CA 2
ATOM 1187 C C . GLY A 1 19 ? 4.174 -0.990 5.845 1.00 0.00 19 GLY A C 2
ATOM 1188 O O . GLY A 1 19 ? 3.809 -0.124 6.640 1.00 0.00 19 GLY A O 2
ATOM 1192 N N . CYS A 1 20 ? 3.564 -1.210 4.686 1.00 0.00 20 CYS A N 2
ATOM 1193 C CA . CYS A 1 20 ? 2.404 -0.430 4.271 1.00 0.00 20 CYS A CA 2
ATOM 1194 C C . CYS A 1 20 ? 1.328 -1.331 3.672 1.00 0.00 20 CYS A C 2
ATOM 1195 O O . CYS A 1 20 ? 1.626 -2.243 2.901 1.00 0.00 20 CYS A O 2
ATOM 1202 N N . ARG A 1 21 ? 0.076 -1.067 4.032 1.00 0.00 21 ARG A N 2
ATOM 1203 C CA . ARG A 1 21 ? -1.044 -1.854 3.531 1.00 0.00 21 ARG A CA 2
ATOM 1204 C C . ARG A 1 21 ? -2.145 -0.948 2.988 1.00 0.00 21 ARG A C 2
ATOM 1205 O O . ARG A 1 21 ? -3.330 -1.262 3.095 1.00 0.00 21 ARG A O 2
ATOM 1226 N N . GLN A 1 22 ? -1.745 0.178 2.405 1.00 0.00 22 GLN A N 2
ATOM 1227 C CA . GLN A 1 22 ? -2.697 1.130 1.847 1.00 0.00 22 GLN A CA 2
ATOM 1228 C C . GLN A 1 22 ? -3.427 0.530 0.649 1.00 0.00 22 GLN A C 2
ATOM 1229 O O . GLN A 1 22 ? -2.863 -0.270 -0.097 1.00 0.00 22 GLN A O 2
ATOM 1243 N N . ARG A 1 23 ? -4.685 0.922 0.472 1.00 0.00 23 ARG A N 2
ATOM 1244 C CA . ARG A 1 23 ? -5.492 0.422 -0.634 1.00 0.00 23 ARG A CA 2
ATOM 1245 C C . ARG A 1 23 ? -6.125 1.574 -1.409 1.00 0.00 23 ARG A C 2
ATOM 1246 O O . ARG A 1 23 ? -7.025 2.250 -0.910 1.00 0.00 23 ARG A O 2
ATOM 1267 N N . GLU A 1 24 ? -5.648 1.791 -2.631 1.00 0.00 24 GLU A N 2
ATOM 1268 C CA . GLU A 1 24 ? -6.167 2.862 -3.473 1.00 0.00 24 GLU A CA 2
ATOM 1269 C C . GLU A 1 24 ? -7.105 2.308 -4.542 1.00 0.00 24 GLU A C 2
ATOM 1270 O O . GLU A 1 24 ? -6.758 1.372 -5.262 1.00 0.00 24 GLU A O 2
ATOM 1282 N N . MET A 1 25 ? -8.295 2.892 -4.638 1.00 0.00 25 MET A N 2
ATOM 1283 C CA . MET A 1 25 ? -9.282 2.458 -5.619 1.00 0.00 25 MET A CA 2
ATOM 1284 C C . MET A 1 25 ? -8.686 2.448 -7.023 1.00 0.00 25 MET A C 2
ATOM 1285 O O . MET A 1 25 ? -8.979 1.561 -7.825 1.00 0.00 25 MET A O 2
ATOM 1299 N N . MET A 1 26 ? -7.850 3.439 -7.313 1.00 0.00 26 MET A N 2
ATOM 1300 C CA . MET A 1 26 ? -7.212 3.542 -8.620 1.00 0.00 26 MET A CA 2
ATOM 1301 C C . MET A 1 26 ? -5.792 2.988 -8.578 1.00 0.00 26 MET A C 2
ATOM 1302 O O . MET A 1 26 ? -5.309 2.568 -7.526 1.00 0.00 26 MET A O 2
ATOM 1316 N N . LYS A 1 27 ? -5.126 2.990 -9.728 1.00 0.00 27 LYS A N 2
ATOM 1317 C CA . LYS A 1 27 ? -3.760 2.489 -9.823 1.00 0.00 27 LYS A CA 2
ATOM 1318 C C . LYS A 1 27 ? -2.759 3.639 -9.844 1.00 0.00 27 LYS A C 2
ATOM 1319 O O . LYS A 1 27 ? -2.752 4.454 -10.768 1.00 0.00 27 LYS A O 2
ATOM 1338 N N . LEU A 1 28 ? -1.913 3.700 -8.821 1.00 0.00 28 LEU A N 2
ATOM 1339 C CA . LEU A 1 28 ? -0.905 4.750 -8.723 1.00 0.00 28 LEU A CA 2
ATOM 1340 C C . LEU A 1 28 ? 0.500 4.167 -8.828 1.00 0.00 28 LEU A C 2
ATOM 1341 O O . LEU A 1 28 ? 1.103 3.784 -7.825 1.00 0.00 28 LEU A O 2
ATOM 1357 N N . THR A 1 29 ? 1.020 4.105 -10.051 1.00 0.00 29 THR A N 2
ATOM 1358 C CA . THR A 1 29 ? 2.355 3.571 -10.288 1.00 0.00 29 THR A CA 2
ATOM 1359 C C . THR A 1 29 ? 3.371 4.692 -10.472 1.00 0.00 29 THR A C 2
ATOM 1360 O O . THR A 1 29 ? 3.113 5.669 -11.176 1.00 0.00 29 THR A O 2
ATOM 1371 N N . CYS A 1 30 ? 4.528 4.546 -9.834 1.00 0.00 30 CYS A N 2
ATOM 1372 C CA . CYS A 1 30 ? 5.584 5.546 -9.927 1.00 0.00 30 CYS A CA 2
ATOM 1373 C C . CYS A 1 30 ? 6.005 5.760 -11.379 1.00 0.00 30 CYS A C 2
ATOM 1374 O O . CYS A 1 30 ? 5.592 5.019 -12.270 1.00 0.00 30 CYS A O 2
ATOM 1381 N N . GLU A 1 31 ? 6.829 6.778 -11.607 1.00 0.00 31 GLU A N 2
ATOM 1382 C CA . GLU A 1 31 ? 7.305 7.088 -12.949 1.00 0.00 31 GLU A CA 2
ATOM 1383 C C . GLU A 1 31 ? 8.785 6.745 -13.095 1.00 0.00 31 GLU A C 2
ATOM 1384 O O . GLU A 1 31 ? 9.296 6.616 -14.208 1.00 0.00 31 GLU A O 2
ATOM 1396 N N . ARG A 1 32 ? 9.467 6.600 -11.964 1.00 0.00 32 ARG A N 2
ATOM 1397 C CA . ARG A 1 32 ? 10.888 6.274 -11.965 1.00 0.00 32 ARG A CA 2
ATOM 1398 C C . ARG A 1 32 ? 11.100 4.770 -11.814 1.00 0.00 32 ARG A C 2
ATOM 1399 O O . ARG A 1 32 ? 11.765 4.141 -12.638 1.00 0.00 32 ARG A O 2
ATOM 1420 N N . CYS A 1 33 ? 10.532 4.200 -10.757 1.00 0.00 33 CYS A N 2
ATOM 1421 C CA . CYS A 1 33 ? 10.659 2.772 -10.497 1.00 0.00 33 CYS A CA 2
ATOM 1422 C C . CYS A 1 33 ? 9.558 1.989 -11.206 1.00 0.00 33 CYS A C 2
ATOM 1423 O O . CYS A 1 33 ? 9.710 0.801 -11.490 1.00 0.00 33 CYS A O 2
ATOM 1430 N N . SER A 1 34 ? 8.449 2.665 -11.490 1.00 0.00 34 SER A N 2
ATOM 1431 C CA . SER A 1 34 ? 7.320 2.033 -12.163 1.00 0.00 34 SER A CA 2
ATOM 1432 C C . SER A 1 34 ? 6.681 0.971 -11.273 1.00 0.00 34 SER A C 2
ATOM 1433 O O . SER A 1 34 ? 6.407 -0.144 -11.716 1.00 0.00 34 SER A O 2
ATOM 1441 N N . ARG A 1 35 ? 6.447 1.328 -10.014 1.00 0.00 35 ARG A N 2
ATOM 1442 C CA . ARG A 1 35 ? 5.842 0.407 -9.059 1.00 0.00 35 ARG A CA 2
ATOM 1443 C C . ARG A 1 35 ? 4.589 1.015 -8.437 1.00 0.00 35 ARG A C 2
ATOM 1444 O O . ARG A 1 35 ? 4.470 2.234 -8.320 1.00 0.00 35 ARG A O 2
ATOM 1465 N N . ASN A 1 36 ? 3.655 0.156 -8.039 1.00 0.00 36 ASN A N 2
ATOM 1466 C CA . ASN A 1 36 ? 2.410 0.609 -7.430 1.00 0.00 36 ASN A CA 2
ATOM 1467 C C . ASN A 1 36 ? 2.656 1.141 -6.021 1.00 0.00 36 ASN A C 2
ATOM 1468 O O . ASN A 1 36 ? 3.517 0.641 -5.298 1.00 0.00 36 ASN A O 2
ATOM 1479 N N . PHE A 1 37 ? 1.892 2.159 -5.638 1.00 0.00 37 PHE A N 2
ATOM 1480 C CA . PHE A 1 37 ? 2.027 2.760 -4.316 1.00 0.00 37 PHE A CA 2
ATOM 1481 C C . PHE A 1 37 ? 0.772 3.545 -3.945 1.00 0.00 37 PHE A C 2
ATOM 1482 O O . PHE A 1 37 ? -0.099 3.779 -4.784 1.00 0.00 37 PHE A O 2
ATOM 1499 N N . CYS A 1 38 ? 0.685 3.948 -2.682 1.00 0.00 38 CYS A N 2
ATOM 1500 C CA . CYS A 1 38 ? -0.462 4.705 -2.197 1.00 0.00 38 CYS A CA 2
ATOM 1501 C C . CYS A 1 38 ? -0.183 6.205 -2.242 1.00 0.00 38 CYS A C 2
ATOM 1502 O O . CYS A 1 38 ? 0.964 6.637 -2.126 1.00 0.00 38 CYS A O 2
ATOM 1509 N N . ILE A 1 39 ? -1.239 6.993 -2.412 1.00 0.00 39 ILE A N 2
ATOM 1510 C CA . ILE A 1 39 ? -1.108 8.443 -2.471 1.00 0.00 39 ILE A CA 2
ATOM 1511 C C . ILE A 1 39 ? -0.044 8.939 -1.498 1.00 0.00 39 ILE A C 2
ATOM 1512 O O . ILE A 1 39 ? 0.721 9.852 -1.809 1.00 0.00 39 ILE A O 2
ATOM 1528 N N . LYS A 1 40 ? 0.000 8.330 -0.318 1.00 0.00 40 LYS A N 2
ATOM 1529 C CA . LYS A 1 40 ? 0.971 8.706 0.702 1.00 0.00 40 LYS A CA 2
ATOM 1530 C C . LYS A 1 40 ? 2.392 8.404 0.238 1.00 0.00 40 LYS A C 2
ATOM 1531 O O . LYS A 1 40 ? 3.306 9.204 0.441 1.00 0.00 40 LYS A O 2
ATOM 1550 N N . HIS A 1 41 ? 2.572 7.245 -0.388 1.00 0.00 41 HIS A N 2
ATOM 1551 C CA . HIS A 1 41 ? 3.882 6.838 -0.883 1.00 0.00 41 HIS A CA 2
ATOM 1552 C C . HIS A 1 41 ? 3.931 6.905 -2.407 1.00 0.00 41 HIS A C 2
ATOM 1553 O O . HIS A 1 41 ? 4.786 6.283 -3.037 1.00 0.00 41 HIS A O 2
ATOM 1567 N N . ARG A 1 42 ? 3.009 7.662 -2.991 1.00 0.00 42 ARG A N 2
ATOM 1568 C CA . ARG A 1 42 ? 2.946 7.807 -4.440 1.00 0.00 42 ARG A CA 2
ATOM 1569 C C . ARG A 1 42 ? 4.094 8.675 -4.950 1.00 0.00 42 ARG A C 2
ATOM 1570 O O . ARG A 1 42 ? 4.608 8.460 -6.048 1.00 0.00 42 ARG A O 2
ATOM 1591 N N . HIS A 1 43 ? 4.490 9.655 -4.145 1.00 0.00 43 HIS A N 2
ATOM 1592 C CA . HIS A 1 43 ? 5.577 10.555 -4.514 1.00 0.00 43 HIS A CA 2
ATOM 1593 C C . HIS A 1 43 ? 6.932 9.891 -4.291 1.00 0.00 43 HIS A C 2
ATOM 1594 O O . HIS A 1 43 ? 7.146 9.174 -3.313 1.00 0.00 43 HIS A O 2
ATOM 1608 N N . PRO A 1 44 ? 7.869 10.131 -5.220 1.00 0.00 44 PRO A N 2
ATOM 1609 C CA . PRO A 1 44 ? 9.219 9.565 -5.148 1.00 0.00 44 PRO A CA 2
ATOM 1610 C C . PRO A 1 44 ? 10.043 10.173 -4.018 1.00 0.00 44 PRO A C 2
ATOM 1611 O O . PRO A 1 44 ? 11.232 9.885 -3.878 1.00 0.00 44 PRO A O 2
ATOM 1622 N N . LEU A 1 45 ? 9.404 11.016 -3.214 1.00 0.00 45 LEU A N 2
ATOM 1623 C CA . LEU A 1 45 ? 10.078 11.665 -2.094 1.00 0.00 45 LEU A CA 2
ATOM 1624 C C . LEU A 1 45 ? 9.637 11.057 -0.767 1.00 0.00 45 LEU A C 2
ATOM 1625 O O . LEU A 1 45 ? 10.377 11.088 0.217 1.00 0.00 45 LEU A O 2
ATOM 1641 N N . ASP A 1 46 ? 8.430 10.504 -0.747 1.00 0.00 46 ASP A N 2
ATOM 1642 C CA . ASP A 1 46 ? 7.891 9.886 0.459 1.00 0.00 46 ASP A CA 2
ATOM 1643 C C . ASP A 1 46 ? 7.964 8.365 0.369 1.00 0.00 46 ASP A C 2
ATOM 1644 O O . ASP A 1 46 ? 7.205 7.656 1.030 1.00 0.00 46 ASP A O 2
ATOM 1653 N N . HIS A 1 47 ? 8.883 7.869 -0.454 1.00 0.00 47 HIS A N 2
ATOM 1654 C CA . HIS A 1 47 ? 9.055 6.432 -0.631 1.00 0.00 47 HIS A CA 2
ATOM 1655 C C . HIS A 1 47 ? 10.424 6.118 -1.228 1.00 0.00 47 HIS A C 2
ATOM 1656 O O . HIS A 1 47 ? 10.858 6.763 -2.182 1.00 0.00 47 HIS A O 2
ATOM 1670 N N . ASP A 1 48 ? 11.098 5.124 -0.659 1.00 0.00 48 ASP A N 2
ATOM 1671 C CA . ASP A 1 48 ? 12.417 4.725 -1.135 1.00 0.00 48 ASP A CA 2
ATOM 1672 C C . ASP A 1 48 ? 12.368 4.337 -2.609 1.00 0.00 48 ASP A C 2
ATOM 1673 O O . ASP A 1 48 ? 12.299 3.156 -2.950 1.00 0.00 48 ASP A O 2
ATOM 1682 N N . CYS A 1 49 ? 12.405 5.339 -3.481 1.00 0.00 49 CYS A N 2
ATOM 1683 C CA . CYS A 1 49 ? 12.363 5.104 -4.919 1.00 0.00 49 CYS A CA 2
ATOM 1684 C C . CYS A 1 49 ? 13.616 4.368 -5.386 1.00 0.00 49 CYS A C 2
ATOM 1685 O O . CYS A 1 49 ? 14.737 4.798 -5.119 1.00 0.00 49 CYS A O 2
ATOM 1692 N N . SER A 1 50 ? 13.415 3.256 -6.086 1.00 0.00 50 SER A N 2
ATOM 1693 C CA . SER A 1 50 ? 14.527 2.457 -6.588 1.00 0.00 50 SER A CA 2
ATOM 1694 C C . SER A 1 50 ? 15.078 3.046 -7.883 1.00 0.00 50 SER A C 2
ATOM 1695 O O . SER A 1 50 ? 16.221 3.500 -7.935 1.00 0.00 50 SER A O 2
ATOM 1703 N N . GLY A 1 51 ? 14.256 3.036 -8.927 1.00 0.00 51 GLY A N 2
ATOM 1704 C CA . GLY A 1 51 ? 14.678 3.571 -10.209 1.00 0.00 51 GLY A CA 2
ATOM 1705 C C . GLY A 1 51 ? 14.683 2.521 -11.302 1.00 0.00 51 GLY A C 2
ATOM 1706 O O . GLY A 1 51 ? 14.335 2.808 -12.447 1.00 0.00 51 GLY A O 2
ATOM 1710 N N . GLU A 1 52 ? 15.081 1.303 -10.949 1.00 0.00 52 GLU A N 2
ATOM 1711 C CA . GLU A 1 52 ? 15.132 0.208 -11.911 1.00 0.00 52 GLU A CA 2
ATOM 1712 C C . GLU A 1 52 ? 15.510 0.720 -13.298 1.00 0.00 52 GLU A C 2
ATOM 1713 O O . GLU A 1 52 ? 14.990 0.249 -14.309 1.00 0.00 52 GLU A O 2
ATOM 1725 N N . GLY A 1 53 ? 16.421 1.688 -13.338 1.00 0.00 53 GLY A N 2
ATOM 1726 C CA . GLY A 1 53 ? 16.853 2.249 -14.605 1.00 0.00 53 GLY A CA 2
ATOM 1727 C C . GLY A 1 53 ? 18.319 1.988 -14.884 1.00 0.00 53 GLY A C 2
ATOM 1728 O O . GLY A 1 53 ? 18.702 1.704 -16.019 1.00 0.00 53 GLY A O 2
ATOM 1732 N N . HIS A 1 54 ? 19.145 2.087 -13.846 1.00 0.00 54 HIS A N 2
ATOM 1733 C CA . HIS A 1 54 ? 20.579 1.860 -13.986 1.00 0.00 54 HIS A CA 2
ATOM 1734 C C . HIS A 1 54 ? 20.992 0.560 -13.302 1.00 0.00 54 HIS A C 2
ATOM 1735 O O . HIS A 1 54 ? 20.442 0.169 -12.273 1.00 0.00 54 HIS A O 2
ATOM 1749 N N . PRO A 1 55 ? 21.985 -0.126 -13.887 1.00 0.00 55 PRO A N 2
ATOM 1750 C CA . PRO A 1 55 ? 22.495 -1.392 -13.351 1.00 0.00 55 PRO A CA 2
ATOM 1751 C C . PRO A 1 55 ? 23.261 -1.203 -12.047 1.00 0.00 55 PRO A C 2
ATOM 1752 O O . PRO A 1 55 ? 23.908 -0.176 -11.837 1.00 0.00 55 PRO A O 2
ATOM 1763 N N . THR A 1 56 ? 23.186 -2.201 -11.171 1.00 0.00 56 THR A N 2
ATOM 1764 C CA . THR A 1 56 ? 23.872 -2.144 -9.887 1.00 0.00 56 THR A CA 2
ATOM 1765 C C . THR A 1 56 ? 24.824 -3.323 -9.720 1.00 0.00 56 THR A C 2
ATOM 1766 O O . THR A 1 56 ? 24.441 -4.476 -9.919 1.00 0.00 56 THR A O 2
ATOM 1777 N N . SER A 1 57 ? 26.067 -3.027 -9.352 1.00 0.00 57 SER A N 2
ATOM 1778 C CA . SER A 1 57 ? 27.075 -4.063 -9.161 1.00 0.00 57 SER A CA 2
ATOM 1779 C C . SER A 1 57 ? 27.347 -4.804 -10.467 1.00 0.00 57 SER A C 2
ATOM 1780 O O . SER A 1 57 ? 27.518 -6.023 -10.478 1.00 0.00 57 SER A O 2
ATOM 1788 N N . SER A 1 58 ? 27.386 -4.057 -11.566 1.00 0.00 58 SER A N 2
ATOM 1789 C CA . SER A 1 58 ? 27.633 -4.642 -12.879 1.00 0.00 58 SER A CA 2
ATOM 1790 C C . SER A 1 58 ? 29.115 -4.955 -13.064 1.00 0.00 58 SER A C 2
ATOM 1791 O O . SER A 1 58 ? 29.910 -4.076 -13.394 1.00 0.00 58 SER A O 2
ATOM 1799 N N . GLY A 1 59 ? 29.479 -6.215 -12.848 1.00 0.00 59 GLY A N 2
ATOM 1800 C CA . GLY A 1 59 ? 30.864 -6.623 -12.995 1.00 0.00 59 GLY A CA 2
ATOM 1801 C C . GLY A 1 59 ? 31.001 -8.074 -13.412 1.00 0.00 59 GLY A C 2
ATOM 1802 O O . GLY A 1 59 ? 30.176 -8.921 -13.067 1.00 0.00 59 GLY A O 2
ATOM 1806 N N . PRO A 1 60 ? 32.063 -8.378 -14.173 1.00 0.00 60 PRO A N 2
ATOM 1807 C CA . PRO A 1 60 ? 32.328 -9.737 -14.654 1.00 0.00 60 PRO A CA 2
ATOM 1808 C C . PRO A 1 60 ? 32.741 -10.680 -13.529 1.00 0.00 60 PRO A C 2
ATOM 1809 O O . PRO A 1 60 ? 33.146 -11.816 -13.776 1.00 0.00 60 PRO A O 2
ATOM 1820 N N . SER A 1 61 ? 32.635 -10.202 -12.293 1.00 0.00 61 SER A N 2
ATOM 1821 C CA . SER A 1 61 ? 33.000 -11.002 -11.130 1.00 0.00 61 SER A CA 2
ATOM 1822 C C . SER A 1 61 ? 31.927 -12.044 -10.829 1.00 0.00 61 SER A C 2
ATOM 1823 O O . SER A 1 61 ? 31.452 -12.152 -9.698 1.00 0.00 61 SER A O 2
ATOM 1831 N N . SER A 1 62 ? 31.549 -12.808 -11.848 1.00 0.00 62 SER A N 2
ATOM 1832 C CA . SER A 1 62 ? 30.529 -13.839 -11.695 1.00 0.00 62 SER A CA 2
ATOM 1833 C C . SER A 1 62 ? 30.550 -14.804 -12.876 1.00 0.00 62 SER A C 2
ATOM 1834 O O . SER A 1 62 ? 30.527 -14.387 -14.033 1.00 0.00 62 SER A O 2
ATOM 1842 N N . GLY A 1 63 ? 30.594 -16.098 -12.574 1.00 0.00 63 GLY A N 2
ATOM 1843 C CA . GLY A 1 63 ? 30.618 -17.104 -13.621 1.00 0.00 63 GLY A CA 2
ATOM 1844 C C . GLY A 1 63 ? 32.011 -17.645 -13.874 1.00 0.00 63 GLY A C 2
ATOM 1845 O O . GLY A 1 63 ? 32.222 -18.848 -13.727 1.00 0.00 63 GLY A O 2
ATOM 1851 N N . GLY A 1 1 ? -0.827 -30.057 4.232 1.00 0.00 1 GLY A N 3
ATOM 1852 C CA . GLY A 1 1 ? -1.958 -29.713 3.391 1.00 0.00 1 GLY A CA 3
ATOM 1853 C C . GLY A 1 1 ? -2.389 -28.270 3.559 1.00 0.00 1 GLY A C 3
ATOM 1854 O O . GLY A 1 1 ? -2.035 -27.620 4.542 1.00 0.00 1 GLY A O 3
ATOM 1858 N N . SER A 1 2 ? -3.155 -27.766 2.596 1.00 0.00 2 SER A N 3
ATOM 1859 C CA . SER A 1 2 ? -3.629 -26.388 2.639 1.00 0.00 2 SER A CA 3
ATOM 1860 C C . SER A 1 2 ? -4.834 -26.200 1.722 1.00 0.00 2 SER A C 3
ATOM 1861 O O . SER A 1 2 ? -4.864 -26.714 0.603 1.00 0.00 2 SER A O 3
ATOM 1869 N N . SER A 1 3 ? -5.828 -25.460 2.205 1.00 0.00 3 SER A N 3
ATOM 1870 C CA . SER A 1 3 ? -7.038 -25.207 1.431 1.00 0.00 3 SER A CA 3
ATOM 1871 C C . SER A 1 3 ? -7.549 -23.789 1.671 1.00 0.00 3 SER A C 3
ATOM 1872 O O . SER A 1 3 ? -8.006 -23.459 2.765 1.00 0.00 3 SER A O 3
ATOM 1880 N N . GLY A 1 4 ? -7.467 -22.955 0.640 1.00 0.00 4 GLY A N 3
ATOM 1881 C CA . GLY A 1 4 ? -7.924 -21.582 0.758 1.00 0.00 4 GLY A CA 3
ATOM 1882 C C . GLY A 1 4 ? -8.009 -20.882 -0.584 1.00 0.00 4 GLY A C 3
ATOM 1883 O O . GLY A 1 4 ? -7.417 -21.332 -1.565 1.00 0.00 4 GLY A O 3
ATOM 1887 N N . SER A 1 5 ? -8.750 -19.780 -0.629 1.00 0.00 5 SER A N 3
ATOM 1888 C CA . SER A 1 5 ? -8.915 -19.019 -1.862 1.00 0.00 5 SER A CA 3
ATOM 1889 C C . SER A 1 5 ? -8.751 -17.524 -1.604 1.00 0.00 5 SER A C 3
ATOM 1890 O O . SER A 1 5 ? -9.349 -16.973 -0.680 1.00 0.00 5 SER A O 3
ATOM 1898 N N . SER A 1 6 ? -7.937 -16.874 -2.429 1.00 0.00 6 SER A N 3
ATOM 1899 C CA . SER A 1 6 ? -7.690 -15.444 -2.289 1.00 0.00 6 SER A CA 3
ATOM 1900 C C . SER A 1 6 ? -8.286 -14.673 -3.463 1.00 0.00 6 SER A C 3
ATOM 1901 O O . SER A 1 6 ? -8.106 -15.047 -4.621 1.00 0.00 6 SER A O 3
ATOM 1909 N N . GLY A 1 7 ? -8.996 -13.592 -3.154 1.00 0.00 7 GLY A N 3
ATOM 1910 C CA . GLY A 1 7 ? -9.608 -12.785 -4.193 1.00 0.00 7 GLY A CA 3
ATOM 1911 C C . GLY A 1 7 ? -9.099 -11.357 -4.193 1.00 0.00 7 GLY A C 3
ATOM 1912 O O . GLY A 1 7 ? -9.535 -10.535 -3.388 1.00 0.00 7 GLY A O 3
ATOM 1916 N N . ARG A 1 8 ? -8.171 -11.062 -5.098 1.00 0.00 8 ARG A N 3
ATOM 1917 C CA . ARG A 1 8 ? -7.599 -9.725 -5.198 1.00 0.00 8 ARG A CA 3
ATOM 1918 C C . ARG A 1 8 ? -8.215 -8.955 -6.363 1.00 0.00 8 ARG A C 3
ATOM 1919 O O . ARG A 1 8 ? -7.689 -8.965 -7.476 1.00 0.00 8 ARG A O 3
ATOM 1940 N N . LYS A 1 9 ? -9.334 -8.289 -6.099 1.00 0.00 9 LYS A N 3
ATOM 1941 C CA . LYS A 1 9 ? -10.023 -7.514 -7.124 1.00 0.00 9 LYS A CA 3
ATOM 1942 C C . LYS A 1 9 ? -9.065 -6.544 -7.808 1.00 0.00 9 LYS A C 3
ATOM 1943 O O . LYS A 1 9 ? -8.611 -5.573 -7.201 1.00 0.00 9 LYS A O 3
ATOM 1962 N N . ILE A 1 10 ? -8.763 -6.812 -9.074 1.00 0.00 10 ILE A N 3
ATOM 1963 C CA . ILE A 1 10 ? -7.861 -5.961 -9.840 1.00 0.00 10 ILE A CA 3
ATOM 1964 C C . ILE A 1 10 ? -8.091 -4.488 -9.520 1.00 0.00 10 ILE A C 3
ATOM 1965 O O . ILE A 1 10 ? -7.143 -3.736 -9.289 1.00 0.00 10 ILE A O 3
ATOM 1981 N N . PHE A 1 11 ? -9.356 -4.081 -9.506 1.00 0.00 11 PHE A N 3
ATOM 1982 C CA . PHE A 1 11 ? -9.712 -2.698 -9.214 1.00 0.00 11 PHE A CA 3
ATOM 1983 C C . PHE A 1 11 ? -8.869 -2.151 -8.065 1.00 0.00 11 PHE A C 3
ATOM 1984 O O . PHE A 1 11 ? -8.129 -1.181 -8.228 1.00 0.00 11 PHE A O 3
ATOM 2001 N N . THR A 1 12 ? -8.988 -2.781 -6.900 1.00 0.00 12 THR A N 3
ATOM 2002 C CA . THR A 1 12 ? -8.241 -2.358 -5.722 1.00 0.00 12 THR A CA 3
ATOM 2003 C C . THR A 1 12 ? -6.793 -2.830 -5.792 1.00 0.00 12 THR A C 3
ATOM 2004 O O . THR A 1 12 ? -6.521 -4.030 -5.808 1.00 0.00 12 THR A O 3
ATOM 2015 N N . ASN A 1 13 ? -5.866 -1.878 -5.832 1.00 0.00 13 ASN A N 3
ATOM 2016 C CA . ASN A 1 13 ? -4.445 -2.197 -5.900 1.00 0.00 13 ASN A CA 3
ATOM 2017 C C . ASN A 1 13 ? -3.816 -2.178 -4.510 1.00 0.00 13 ASN A C 3
ATOM 2018 O O . ASN A 1 13 ? -4.437 -1.737 -3.542 1.00 0.00 13 ASN A O 3
ATOM 2029 N N . LYS A 1 14 ? -2.581 -2.657 -4.419 1.00 0.00 14 LYS A N 3
ATOM 2030 C CA . LYS A 1 14 ? -1.865 -2.694 -3.149 1.00 0.00 14 LYS A CA 3
ATOM 2031 C C . LYS A 1 14 ? -0.558 -1.914 -3.238 1.00 0.00 14 LYS A C 3
ATOM 2032 O O . LYS A 1 14 ? 0.144 -1.972 -4.248 1.00 0.00 14 LYS A O 3
ATOM 2051 N N . CYS A 1 15 ? -0.235 -1.185 -2.175 1.00 0.00 15 CYS A N 3
ATOM 2052 C CA . CYS A 1 15 ? 0.989 -0.394 -2.132 1.00 0.00 15 CYS A CA 3
ATOM 2053 C C . CYS A 1 15 ? 2.212 -1.293 -1.978 1.00 0.00 15 CYS A C 3
ATOM 2054 O O . CYS A 1 15 ? 2.176 -2.288 -1.254 1.00 0.00 15 CYS A O 3
ATOM 2061 N N . GLU A 1 16 ? 3.294 -0.935 -2.663 1.00 0.00 16 GLU A N 3
ATOM 2062 C CA . GLU A 1 16 ? 4.527 -1.709 -2.603 1.00 0.00 16 GLU A CA 3
ATOM 2063 C C . GLU A 1 16 ? 5.534 -1.056 -1.660 1.00 0.00 16 GLU A C 3
ATOM 2064 O O . GLU A 1 16 ? 6.739 -1.286 -1.766 1.00 0.00 16 GLU A O 3
ATOM 2076 N N . ARG A 1 17 ? 5.031 -0.241 -0.739 1.00 0.00 17 ARG A N 3
ATOM 2077 C CA . ARG A 1 17 ? 5.885 0.447 0.221 1.00 0.00 17 ARG A CA 3
ATOM 2078 C C . ARG A 1 17 ? 6.036 -0.372 1.500 1.00 0.00 17 ARG A C 3
ATOM 2079 O O . ARG A 1 17 ? 5.093 -1.026 1.945 1.00 0.00 17 ARG A O 3
ATOM 2100 N N . ALA A 1 18 ? 7.229 -0.333 2.084 1.00 0.00 18 ALA A N 3
ATOM 2101 C CA . ALA A 1 18 ? 7.503 -1.070 3.311 1.00 0.00 18 ALA A CA 3
ATOM 2102 C C . ALA A 1 18 ? 6.622 -0.580 4.455 1.00 0.00 18 ALA A C 3
ATOM 2103 O O . ALA A 1 18 ? 6.355 0.615 4.578 1.00 0.00 18 ALA A O 3
ATOM 2110 N N . GLY A 1 19 ? 6.171 -1.512 5.290 1.00 0.00 19 GLY A N 3
ATOM 2111 C CA . GLY A 1 19 ? 5.324 -1.154 6.412 1.00 0.00 19 GLY A CA 3
ATOM 2112 C C . GLY A 1 19 ? 4.101 -0.366 5.988 1.00 0.00 19 GLY A C 3
ATOM 2113 O O . GLY A 1 19 ? 3.673 0.555 6.685 1.00 0.00 19 GLY A O 3
ATOM 2117 N N . CYS A 1 20 ? 3.537 -0.725 4.839 1.00 0.00 20 CYS A N 3
ATOM 2118 C CA . CYS A 1 20 ? 2.357 -0.043 4.320 1.00 0.00 20 CYS A CA 3
ATOM 2119 C C . CYS A 1 20 ? 1.365 -1.044 3.735 1.00 0.00 20 CYS A C 3
ATOM 2120 O O . CYS A 1 20 ? 1.753 -1.995 3.057 1.00 0.00 20 CYS A O 3
ATOM 2127 N N . ARG A 1 21 ? 0.082 -0.822 4.004 1.00 0.00 21 ARG A N 3
ATOM 2128 C CA . ARG A 1 21 ? -0.967 -1.704 3.506 1.00 0.00 21 ARG A CA 3
ATOM 2129 C C . ARG A 1 21 ? -2.128 -0.898 2.931 1.00 0.00 21 ARG A C 3
ATOM 2130 O O . ARG A 1 21 ? -3.290 -1.277 3.076 1.00 0.00 21 ARG A O 3
ATOM 2151 N N . GLN A 1 22 ? -1.804 0.214 2.280 1.00 0.00 22 GLN A N 3
ATOM 2152 C CA . GLN A 1 22 ? -2.821 1.074 1.685 1.00 0.00 22 GLN A CA 3
ATOM 2153 C C . GLN A 1 22 ? -3.536 0.361 0.542 1.00 0.00 22 GLN A C 3
ATOM 2154 O O . GLN A 1 22 ? -2.952 -0.483 -0.138 1.00 0.00 22 GLN A O 3
ATOM 2168 N N . ARG A 1 23 ? -4.803 0.706 0.337 1.00 0.00 23 ARG A N 3
ATOM 2169 C CA . ARG A 1 23 ? -5.598 0.097 -0.723 1.00 0.00 23 ARG A CA 3
ATOM 2170 C C . ARG A 1 23 ? -6.350 1.161 -1.517 1.00 0.00 23 ARG A C 3
ATOM 2171 O O . ARG A 1 23 ? -7.533 1.405 -1.279 1.00 0.00 23 ARG A O 3
ATOM 2192 N N . GLU A 1 24 ? -5.656 1.791 -2.460 1.00 0.00 24 GLU A N 3
ATOM 2193 C CA . GLU A 1 24 ? -6.259 2.829 -3.287 1.00 0.00 24 GLU A CA 3
ATOM 2194 C C . GLU A 1 24 ? -7.129 2.216 -4.381 1.00 0.00 24 GLU A C 3
ATOM 2195 O O . GLU A 1 24 ? -6.680 1.352 -5.134 1.00 0.00 24 GLU A O 3
ATOM 2207 N N . MET A 1 25 ? -8.375 2.670 -4.461 1.00 0.00 25 MET A N 3
ATOM 2208 C CA . MET A 1 25 ? -9.308 2.167 -5.463 1.00 0.00 25 MET A CA 3
ATOM 2209 C C . MET A 1 25 ? -8.690 2.220 -6.857 1.00 0.00 25 MET A C 3
ATOM 2210 O O . MET A 1 25 ? -8.885 1.314 -7.666 1.00 0.00 25 MET A O 3
ATOM 2224 N N . MET A 1 26 ? -7.945 3.286 -7.129 1.00 0.00 26 MET A N 3
ATOM 2225 C CA . MET A 1 26 ? -7.298 3.455 -8.424 1.00 0.00 26 MET A CA 3
ATOM 2226 C C . MET A 1 26 ? -5.844 2.998 -8.370 1.00 0.00 26 MET A C 3
ATOM 2227 O O . MET A 1 26 ? -5.275 2.831 -7.291 1.00 0.00 26 MET A O 3
ATOM 2241 N N . LYS A 1 27 ? -5.248 2.796 -9.540 1.00 0.00 27 LYS A N 3
ATOM 2242 C CA . LYS A 1 27 ? -3.860 2.359 -9.626 1.00 0.00 27 LYS A CA 3
ATOM 2243 C C . LYS A 1 27 ? -2.917 3.555 -9.720 1.00 0.00 27 LYS A C 3
ATOM 2244 O O . LYS A 1 27 ? -3.083 4.424 -10.577 1.00 0.00 27 LYS A O 3
ATOM 2263 N N . LEU A 1 28 ? -1.927 3.592 -8.834 1.00 0.00 28 LEU A N 3
ATOM 2264 C CA . LEU A 1 28 ? -0.957 4.681 -8.818 1.00 0.00 28 LEU A CA 3
ATOM 2265 C C . LEU A 1 28 ? 0.466 4.145 -8.944 1.00 0.00 28 LEU A C 3
ATOM 2266 O O . LEU A 1 28 ? 1.075 3.730 -7.957 1.00 0.00 28 LEU A O 3
ATOM 2282 N N . THR A 1 29 ? 0.991 4.157 -10.165 1.00 0.00 29 THR A N 3
ATOM 2283 C CA . THR A 1 29 ? 2.342 3.673 -10.421 1.00 0.00 29 THR A CA 3
ATOM 2284 C C . THR A 1 29 ? 3.343 4.823 -10.442 1.00 0.00 29 THR A C 3
ATOM 2285 O O . THR A 1 29 ? 3.044 5.911 -10.934 1.00 0.00 29 THR A O 3
ATOM 2296 N N . CYS A 1 30 ? 4.533 4.574 -9.907 1.00 0.00 30 CYS A N 3
ATOM 2297 C CA . CYS A 1 30 ? 5.580 5.589 -9.864 1.00 0.00 30 CYS A CA 3
ATOM 2298 C C . CYS A 1 30 ? 6.026 5.969 -11.273 1.00 0.00 30 CYS A C 3
ATOM 2299 O O . CYS A 1 30 ? 5.744 5.258 -12.237 1.00 0.00 30 CYS A O 3
ATOM 2306 N N . GLU A 1 31 ? 6.723 7.096 -11.383 1.00 0.00 31 GLU A N 3
ATOM 2307 C CA . GLU A 1 31 ? 7.207 7.571 -12.673 1.00 0.00 31 GLU A CA 3
ATOM 2308 C C . GLU A 1 31 ? 8.703 7.309 -12.823 1.00 0.00 31 GLU A C 3
ATOM 2309 O O . GLU A 1 31 ? 9.266 7.467 -13.907 1.00 0.00 31 GLU A O 3
ATOM 2321 N N . ARG A 1 32 ? 9.340 6.908 -11.728 1.00 0.00 32 ARG A N 3
ATOM 2322 C CA . ARG A 1 32 ? 10.771 6.626 -11.736 1.00 0.00 32 ARG A CA 3
ATOM 2323 C C . ARG A 1 32 ? 11.028 5.122 -11.720 1.00 0.00 32 ARG A C 3
ATOM 2324 O O . ARG A 1 32 ? 11.737 4.593 -12.576 1.00 0.00 32 ARG A O 3
ATOM 2345 N N . CYS A 1 33 ? 10.448 4.438 -10.739 1.00 0.00 33 CYS A N 3
ATOM 2346 C CA . CYS A 1 33 ? 10.614 2.996 -10.609 1.00 0.00 33 CYS A CA 3
ATOM 2347 C C . CYS A 1 33 ? 9.470 2.253 -11.292 1.00 0.00 33 CYS A C 3
ATOM 2348 O O . CYS A 1 33 ? 9.587 1.069 -11.611 1.00 0.00 33 CYS A O 3
ATOM 2355 N N . SER A 1 34 ? 8.364 2.956 -11.514 1.00 0.00 34 SER A N 3
ATOM 2356 C CA . SER A 1 34 ? 7.197 2.362 -12.156 1.00 0.00 34 SER A CA 3
ATOM 2357 C C . SER A 1 34 ? 6.602 1.258 -11.288 1.00 0.00 34 SER A C 3
ATOM 2358 O O . SER A 1 34 ? 6.327 0.157 -11.765 1.00 0.00 34 SER A O 3
ATOM 2366 N N . ARG A 1 35 ? 6.405 1.562 -10.009 1.00 0.00 35 ARG A N 3
ATOM 2367 C CA . ARG A 1 35 ? 5.843 0.596 -9.072 1.00 0.00 35 ARG A CA 3
ATOM 2368 C C . ARG A 1 35 ? 4.555 1.128 -8.450 1.00 0.00 35 ARG A C 3
ATOM 2369 O O . ARG A 1 35 ? 4.361 2.337 -8.339 1.00 0.00 35 ARG A O 3
ATOM 2390 N N . ASN A 1 36 ? 3.677 0.214 -8.048 1.00 0.00 36 ASN A N 3
ATOM 2391 C CA . ASN A 1 36 ? 2.407 0.591 -7.438 1.00 0.00 36 ASN A CA 3
ATOM 2392 C C . ASN A 1 36 ? 2.620 1.135 -6.029 1.00 0.00 36 ASN A C 3
ATOM 2393 O O . ASN A 1 36 ? 3.459 0.635 -5.279 1.00 0.00 36 ASN A O 3
ATOM 2404 N N . PHE A 1 37 ? 1.855 2.162 -5.675 1.00 0.00 37 PHE A N 3
ATOM 2405 C CA . PHE A 1 37 ? 1.959 2.775 -4.356 1.00 0.00 37 PHE A CA 3
ATOM 2406 C C . PHE A 1 37 ? 0.686 3.542 -4.010 1.00 0.00 37 PHE A C 3
ATOM 2407 O O . PHE A 1 37 ? -0.191 3.724 -4.855 1.00 0.00 37 PHE A O 3
ATOM 2424 N N . CYS A 1 38 ? 0.593 3.990 -2.763 1.00 0.00 38 CYS A N 3
ATOM 2425 C CA . CYS A 1 38 ? -0.572 4.737 -2.303 1.00 0.00 38 CYS A CA 3
ATOM 2426 C C . CYS A 1 38 ? -0.307 6.239 -2.349 1.00 0.00 38 CYS A C 3
ATOM 2427 O O . CYS A 1 38 ? 0.835 6.683 -2.226 1.00 0.00 38 CYS A O 3
ATOM 2434 N N . ILE A 1 39 ? -1.371 7.016 -2.528 1.00 0.00 39 ILE A N 3
ATOM 2435 C CA . ILE A 1 39 ? -1.254 8.467 -2.589 1.00 0.00 39 ILE A CA 3
ATOM 2436 C C . ILE A 1 39 ? -0.188 8.974 -1.624 1.00 0.00 39 ILE A C 3
ATOM 2437 O O . ILE A 1 39 ? 0.579 9.882 -1.948 1.00 0.00 39 ILE A O 3
ATOM 2453 N N . LYS A 1 40 ? -0.143 8.381 -0.436 1.00 0.00 40 LYS A N 3
ATOM 2454 C CA . LYS A 1 40 ? 0.832 8.769 0.578 1.00 0.00 40 LYS A CA 3
ATOM 2455 C C . LYS A 1 40 ? 2.251 8.457 0.115 1.00 0.00 40 LYS A C 3
ATOM 2456 O O . LYS A 1 40 ? 3.164 9.264 0.292 1.00 0.00 40 LYS A O 3
ATOM 2475 N N . HIS A 1 41 ? 2.430 7.281 -0.479 1.00 0.00 41 HIS A N 3
ATOM 2476 C CA . HIS A 1 41 ? 3.739 6.863 -0.969 1.00 0.00 41 HIS A CA 3
ATOM 2477 C C . HIS A 1 41 ? 3.777 6.873 -2.494 1.00 0.00 41 HIS A C 3
ATOM 2478 O O . HIS A 1 41 ? 4.591 6.184 -3.109 1.00 0.00 41 HIS A O 3
ATOM 2492 N N . ARG A 1 42 ? 2.889 7.657 -3.098 1.00 0.00 42 ARG A N 3
ATOM 2493 C CA . ARG A 1 42 ? 2.820 7.754 -4.551 1.00 0.00 42 ARG A CA 3
ATOM 2494 C C . ARG A 1 42 ? 4.029 8.503 -5.104 1.00 0.00 42 ARG A C 3
ATOM 2495 O O . ARG A 1 42 ? 4.451 8.271 -6.237 1.00 0.00 42 ARG A O 3
ATOM 2516 N N . HIS A 1 43 ? 4.582 9.402 -4.296 1.00 0.00 43 HIS A N 3
ATOM 2517 C CA . HIS A 1 43 ? 5.743 10.185 -4.705 1.00 0.00 43 HIS A CA 3
ATOM 2518 C C . HIS A 1 43 ? 7.038 9.454 -4.367 1.00 0.00 43 HIS A C 3
ATOM 2519 O O . HIS A 1 43 ? 7.162 8.808 -3.325 1.00 0.00 43 HIS A O 3
ATOM 2533 N N . PRO A 1 44 ? 8.028 9.554 -5.267 1.00 0.00 44 PRO A N 3
ATOM 2534 C CA . PRO A 1 44 ? 9.331 8.908 -5.086 1.00 0.00 44 PRO A CA 3
ATOM 2535 C C . PRO A 1 44 ? 10.147 9.552 -3.971 1.00 0.00 44 PRO A C 3
ATOM 2536 O O . PRO A 1 44 ? 11.301 9.186 -3.740 1.00 0.00 44 PRO A O 3
ATOM 2547 N N . LEU A 1 45 ? 9.543 10.513 -3.281 1.00 0.00 45 LEU A N 3
ATOM 2548 C CA . LEU A 1 45 ? 10.215 11.209 -2.188 1.00 0.00 45 LEU A CA 3
ATOM 2549 C C . LEU A 1 45 ? 9.763 10.665 -0.837 1.00 0.00 45 LEU A C 3
ATOM 2550 O O . LEU A 1 45 ? 10.481 10.771 0.158 1.00 0.00 45 LEU A O 3
ATOM 2566 N N . ASP A 1 46 ? 8.571 10.079 -0.809 1.00 0.00 46 ASP A N 3
ATOM 2567 C CA . ASP A 1 46 ? 8.024 9.515 0.419 1.00 0.00 46 ASP A CA 3
ATOM 2568 C C . ASP A 1 46 ? 8.074 7.990 0.386 1.00 0.00 46 ASP A C 3
ATOM 2569 O O . ASP A 1 46 ? 7.275 7.318 1.039 1.00 0.00 46 ASP A O 3
ATOM 2578 N N . HIS A 1 47 ? 9.017 7.451 -0.381 1.00 0.00 47 HIS A N 3
ATOM 2579 C CA . HIS A 1 47 ? 9.170 6.005 -0.500 1.00 0.00 47 HIS A CA 3
ATOM 2580 C C . HIS A 1 47 ? 10.496 5.653 -1.167 1.00 0.00 47 HIS A C 3
ATOM 2581 O O . HIS A 1 47 ? 10.866 6.240 -2.184 1.00 0.00 47 HIS A O 3
ATOM 2595 N N . ASP A 1 48 ? 11.207 4.692 -0.588 1.00 0.00 48 ASP A N 3
ATOM 2596 C CA . ASP A 1 48 ? 12.492 4.261 -1.127 1.00 0.00 48 ASP A CA 3
ATOM 2597 C C . ASP A 1 48 ? 12.367 3.894 -2.602 1.00 0.00 48 ASP A C 3
ATOM 2598 O O . ASP A 1 48 ? 11.982 2.775 -2.944 1.00 0.00 48 ASP A O 3
ATOM 2607 N N . CYS A 1 49 ? 12.694 4.842 -3.473 1.00 0.00 49 CYS A N 3
ATOM 2608 C CA . CYS A 1 49 ? 12.618 4.620 -4.912 1.00 0.00 49 CYS A CA 3
ATOM 2609 C C . CYS A 1 49 ? 13.907 3.994 -5.435 1.00 0.00 49 CYS A C 3
ATOM 2610 O O . CYS A 1 49 ? 14.989 4.234 -4.897 1.00 0.00 49 CYS A O 3
ATOM 2617 N N . SER A 1 50 ? 13.785 3.192 -6.487 1.00 0.00 50 SER A N 3
ATOM 2618 C CA . SER A 1 50 ? 14.939 2.529 -7.082 1.00 0.00 50 SER A CA 3
ATOM 2619 C C . SER A 1 50 ? 15.281 3.143 -8.436 1.00 0.00 50 SER A C 3
ATOM 2620 O O . SER A 1 50 ? 16.333 3.757 -8.604 1.00 0.00 50 SER A O 3
ATOM 2628 N N . GLY A 1 51 ? 14.382 2.971 -9.400 1.00 0.00 51 GLY A N 3
ATOM 2629 C CA . GLY A 1 51 ? 14.605 3.513 -10.728 1.00 0.00 51 GLY A CA 3
ATOM 2630 C C . GLY A 1 51 ? 15.181 2.487 -11.684 1.00 0.00 51 GLY A C 3
ATOM 2631 O O . GLY A 1 51 ? 16.398 2.385 -11.835 1.00 0.00 51 GLY A O 3
ATOM 2635 N N . GLU A 1 52 ? 14.304 1.725 -12.330 1.00 0.00 52 GLU A N 3
ATOM 2636 C CA . GLU A 1 52 ? 14.733 0.700 -13.274 1.00 0.00 52 GLU A CA 3
ATOM 2637 C C . GLU A 1 52 ? 15.724 1.271 -14.284 1.00 0.00 52 GLU A C 3
ATOM 2638 O O . GLU A 1 52 ? 15.340 1.970 -15.220 1.00 0.00 52 GLU A O 3
ATOM 2650 N N . GLY A 1 53 ? 17.004 0.969 -14.085 1.00 0.00 53 GLY A N 3
ATOM 2651 C CA . GLY A 1 53 ? 18.031 1.460 -14.985 1.00 0.00 53 GLY A CA 3
ATOM 2652 C C . GLY A 1 53 ? 18.982 2.427 -14.307 1.00 0.00 53 GLY A C 3
ATOM 2653 O O . GLY A 1 53 ? 18.558 3.451 -13.768 1.00 0.00 53 GLY A O 3
ATOM 2657 N N . HIS A 1 54 ? 20.270 2.102 -14.331 1.00 0.00 54 HIS A N 3
ATOM 2658 C CA . HIS A 1 54 ? 21.284 2.950 -13.712 1.00 0.00 54 HIS A CA 3
ATOM 2659 C C . HIS A 1 54 ? 21.549 4.188 -14.563 1.00 0.00 54 HIS A C 3
ATOM 2660 O O . HIS A 1 54 ? 21.403 4.175 -15.785 1.00 0.00 54 HIS A O 3
ATOM 2674 N N . PRO A 1 55 ? 21.948 5.286 -13.902 1.00 0.00 55 PRO A N 3
ATOM 2675 C CA . PRO A 1 55 ? 22.242 6.553 -14.578 1.00 0.00 55 PRO A CA 3
ATOM 2676 C C . PRO A 1 55 ? 23.510 6.480 -15.422 1.00 0.00 55 PRO A C 3
ATOM 2677 O O . PRO A 1 55 ? 23.738 7.319 -16.294 1.00 0.00 55 PRO A O 3
ATOM 2688 N N . THR A 1 56 ? 24.334 5.471 -15.157 1.00 0.00 56 THR A N 3
ATOM 2689 C CA . THR A 1 56 ? 25.580 5.289 -15.891 1.00 0.00 56 THR A CA 3
ATOM 2690 C C . THR A 1 56 ? 25.350 4.503 -17.177 1.00 0.00 56 THR A C 3
ATOM 2691 O O . THR A 1 56 ? 25.052 3.310 -17.141 1.00 0.00 56 THR A O 3
ATOM 2702 N N . SER A 1 57 ? 25.493 5.180 -18.312 1.00 0.00 57 SER A N 3
ATOM 2703 C CA . SER A 1 57 ? 25.298 4.546 -19.610 1.00 0.00 57 SER A CA 3
ATOM 2704 C C . SER A 1 57 ? 26.601 3.934 -20.117 1.00 0.00 57 SER A C 3
ATOM 2705 O O . SER A 1 57 ? 26.628 2.789 -20.567 1.00 0.00 57 SER A O 3
ATOM 2713 N N . SER A 1 58 ? 27.679 4.707 -20.040 1.00 0.00 58 SER A N 3
ATOM 2714 C CA . SER A 1 58 ? 28.985 4.245 -20.494 1.00 0.00 58 SER A CA 3
ATOM 2715 C C . SER A 1 58 ? 30.054 4.512 -19.438 1.00 0.00 58 SER A C 3
ATOM 2716 O O . SER A 1 58 ? 30.245 5.648 -19.006 1.00 0.00 58 SER A O 3
ATOM 2724 N N . GLY A 1 59 ? 30.748 3.455 -19.027 1.00 0.00 59 GLY A N 3
ATOM 2725 C CA . GLY A 1 59 ? 31.788 3.596 -18.025 1.00 0.00 59 GLY A CA 3
ATOM 2726 C C . GLY A 1 59 ? 33.179 3.588 -18.628 1.00 0.00 59 GLY A C 3
ATOM 2727 O O . GLY A 1 59 ? 33.511 2.748 -19.465 1.00 0.00 59 GLY A O 3
ATOM 2731 N N . PRO A 1 60 ? 34.019 4.542 -18.201 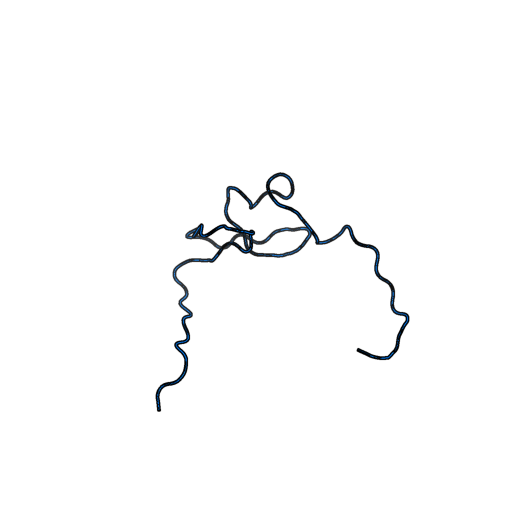1.00 0.00 60 PRO A N 3
ATOM 2732 C CA . PRO A 1 60 ? 35.395 4.664 -18.693 1.00 0.00 60 PRO A CA 3
ATOM 2733 C C . PRO A 1 60 ? 36.286 3.526 -18.208 1.00 0.00 60 PRO A C 3
ATOM 2734 O O . PRO A 1 60 ? 37.469 3.466 -18.542 1.00 0.00 60 PRO A O 3
ATOM 2745 N N . SER A 1 61 ? 35.710 2.624 -17.420 1.00 0.00 61 SER A N 3
ATOM 2746 C CA . SER A 1 61 ? 36.454 1.489 -16.886 1.00 0.00 61 SER A CA 3
ATOM 2747 C C . SER A 1 61 ? 37.646 1.960 -16.059 1.00 0.00 61 SER A C 3
ATOM 2748 O O . SER A 1 61 ? 38.722 1.365 -16.104 1.00 0.00 61 SER A O 3
ATOM 2756 N N . SER A 1 62 ? 37.445 3.035 -15.302 1.00 0.00 62 SER A N 3
ATOM 2757 C CA . SER A 1 62 ? 38.503 3.590 -14.466 1.00 0.00 62 SER A CA 3
ATOM 2758 C C . SER A 1 62 ? 38.539 2.899 -13.106 1.00 0.00 62 SER A C 3
ATOM 2759 O O . SER A 1 62 ? 37.586 2.229 -12.712 1.00 0.00 62 SER A O 3
ATOM 2767 N N . GLY A 1 63 ? 39.649 3.068 -12.393 1.00 0.00 63 GLY A N 3
ATOM 2768 C CA . GLY A 1 63 ? 39.791 2.456 -11.086 1.00 0.00 63 GLY A CA 3
ATOM 2769 C C . GLY A 1 63 ? 38.997 3.180 -10.017 1.00 0.00 63 GLY A C 3
ATOM 2770 O O . GLY A 1 63 ? 38.182 4.038 -10.354 1.00 0.00 63 GLY A O 3
ATOM 2776 N N . GLY A 1 1 ? -22.818 -20.779 -12.890 1.00 0.00 1 GLY A N 4
ATOM 2777 C CA . GLY A 1 1 ? -21.602 -21.553 -12.723 1.00 0.00 1 GLY A CA 4
ATOM 2778 C C . GLY A 1 1 ? -20.607 -20.879 -11.799 1.00 0.00 1 GLY A C 4
ATOM 2779 O O . GLY A 1 1 ? -19.573 -20.383 -12.245 1.00 0.00 1 GLY A O 4
ATOM 2783 N N . SER A 1 2 ? -20.921 -20.860 -10.507 1.00 0.00 2 SER A N 4
ATOM 2784 C CA . SER A 1 2 ? -20.049 -20.236 -9.518 1.00 0.00 2 SER A CA 4
ATOM 2785 C C . SER A 1 2 ? -19.561 -18.876 -10.006 1.00 0.00 2 SER A C 4
ATOM 2786 O O . SER A 1 2 ? -18.389 -18.532 -9.849 1.00 0.00 2 SER A O 4
ATOM 2794 N N . SER A 1 3 ? -20.468 -18.106 -10.598 1.00 0.00 3 SER A N 4
ATOM 2795 C CA . SER A 1 3 ? -20.130 -16.783 -11.112 1.00 0.00 3 SER A CA 4
ATOM 2796 C C . SER A 1 3 ? -20.497 -15.698 -10.104 1.00 0.00 3 SER A C 4
ATOM 2797 O O . SER A 1 3 ? -21.597 -15.148 -10.140 1.00 0.00 3 SER A O 4
ATOM 2805 N N . GLY A 1 4 ? -19.566 -15.396 -9.204 1.00 0.00 4 GLY A N 4
ATOM 2806 C CA . GLY A 1 4 ? -19.809 -14.379 -8.198 1.00 0.00 4 GLY A CA 4
ATOM 2807 C C . GLY A 1 4 ? -20.555 -14.920 -6.995 1.00 0.00 4 GLY A C 4
ATOM 2808 O O . GLY A 1 4 ? -21.721 -15.301 -7.098 1.00 0.00 4 GLY A O 4
ATOM 2812 N N . SER A 1 5 ? -19.881 -14.955 -5.850 1.00 0.00 5 SER A N 4
ATOM 2813 C CA . SER A 1 5 ? -20.486 -15.459 -4.622 1.00 0.00 5 SER A CA 4
ATOM 2814 C C . SER A 1 5 ? -20.512 -14.378 -3.546 1.00 0.00 5 SER A C 4
ATOM 2815 O O . SER A 1 5 ? -20.095 -14.606 -2.411 1.00 0.00 5 SER A O 4
ATOM 2823 N N . SER A 1 6 ? -21.007 -13.200 -3.912 1.00 0.00 6 SER A N 4
ATOM 2824 C CA . SER A 1 6 ? -21.086 -12.081 -2.980 1.00 0.00 6 SER A CA 4
ATOM 2825 C C . SER A 1 6 ? -19.706 -11.737 -2.427 1.00 0.00 6 SER A C 4
ATOM 2826 O O . SER A 1 6 ? -19.548 -11.495 -1.231 1.00 0.00 6 SER A O 4
ATOM 2834 N N . GLY A 1 7 ? -18.710 -11.719 -3.307 1.00 0.00 7 GLY A N 4
ATOM 2835 C CA . GLY A 1 7 ? -17.356 -11.405 -2.888 1.00 0.00 7 GLY A CA 4
ATOM 2836 C C . GLY A 1 7 ? -16.920 -10.021 -3.328 1.00 0.00 7 GLY A C 4
ATOM 2837 O O . GLY A 1 7 ? -17.265 -9.573 -4.422 1.00 0.00 7 GLY A O 4
ATOM 2841 N N . ARG A 1 8 ? -16.160 -9.343 -2.475 1.00 0.00 8 ARG A N 4
ATOM 2842 C CA . ARG A 1 8 ? -15.678 -8.001 -2.781 1.00 0.00 8 ARG A CA 4
ATOM 2843 C C . ARG A 1 8 ? -14.866 -7.996 -4.073 1.00 0.00 8 ARG A C 4
ATOM 2844 O O . ARG A 1 8 ? -14.055 -8.892 -4.313 1.00 0.00 8 ARG A O 4
ATOM 2865 N N . LYS A 1 9 ? -15.089 -6.983 -4.902 1.00 0.00 9 LYS A N 4
ATOM 2866 C CA . LYS A 1 9 ? -14.379 -6.860 -6.170 1.00 0.00 9 LYS A CA 4
ATOM 2867 C C . LYS A 1 9 ? -12.887 -6.639 -5.938 1.00 0.00 9 LYS A C 4
ATOM 2868 O O . LYS A 1 9 ? -12.493 -5.853 -5.076 1.00 0.00 9 LYS A O 4
ATOM 2887 N N . ILE A 1 10 ? -12.063 -7.336 -6.713 1.00 0.00 10 ILE A N 4
ATOM 2888 C CA . ILE A 1 10 ? -10.616 -7.214 -6.593 1.00 0.00 10 ILE A CA 4
ATOM 2889 C C . ILE A 1 10 ? -10.079 -6.118 -7.508 1.00 0.00 10 ILE A C 4
ATOM 2890 O O . ILE A 1 10 ? -9.240 -6.371 -8.372 1.00 0.00 10 ILE A O 4
ATOM 2906 N N . PHE A 1 11 ? -10.569 -4.898 -7.310 1.00 0.00 11 PHE A N 4
ATOM 2907 C CA . PHE A 1 11 ? -10.138 -3.762 -8.116 1.00 0.00 11 PHE A CA 4
ATOM 2908 C C . PHE A 1 11 ? -9.334 -2.773 -7.276 1.00 0.00 11 PHE A C 4
ATOM 2909 O O . PHE A 1 11 ? -9.333 -1.571 -7.543 1.00 0.00 11 PHE A O 4
ATOM 2926 N N . THR A 1 12 ? -8.652 -3.288 -6.258 1.00 0.00 12 THR A N 4
ATOM 2927 C CA . THR A 1 12 ? -7.845 -2.452 -5.378 1.00 0.00 12 THR A CA 4
ATOM 2928 C C . THR A 1 12 ? -6.383 -2.882 -5.398 1.00 0.00 12 THR A C 4
ATOM 2929 O O . THR A 1 12 ? -6.068 -4.052 -5.187 1.00 0.00 12 THR A O 4
ATOM 2940 N N . ASN A 1 13 ? -5.494 -1.928 -5.654 1.00 0.00 13 ASN A N 4
ATOM 2941 C CA . ASN A 1 13 ? -4.064 -2.208 -5.701 1.00 0.00 13 ASN A CA 4
ATOM 2942 C C . ASN A 1 13 ? -3.448 -2.132 -4.307 1.00 0.00 13 ASN A C 4
ATOM 2943 O O . ASN A 1 13 ? -3.890 -1.354 -3.462 1.00 0.00 13 ASN A O 4
ATOM 2954 N N . LYS A 1 14 ? -2.423 -2.946 -4.074 1.00 0.00 14 LYS A N 4
ATOM 2955 C CA . LYS A 1 14 ? -1.744 -2.971 -2.784 1.00 0.00 14 LYS A CA 4
ATOM 2956 C C . LYS A 1 14 ? -0.391 -2.272 -2.869 1.00 0.00 14 LYS A C 4
ATOM 2957 O O . LYS A 1 14 ? 0.489 -2.688 -3.623 1.00 0.00 14 LYS A O 4
ATOM 2976 N N . CYS A 1 15 ? -0.230 -1.208 -2.089 1.00 0.00 15 CYS A N 4
ATOM 2977 C CA . CYS A 1 15 ? 1.016 -0.451 -2.074 1.00 0.00 15 CYS A CA 4
ATOM 2978 C C . CYS A 1 15 ? 2.215 -1.381 -1.910 1.00 0.00 15 CYS A C 4
ATOM 2979 O O . CYS A 1 15 ? 2.163 -2.349 -1.152 1.00 0.00 15 CYS A O 4
ATOM 2986 N N . GLU A 1 16 ? 3.294 -1.079 -2.626 1.00 0.00 16 GLU A N 4
ATOM 2987 C CA . GLU A 1 16 ? 4.505 -1.888 -2.560 1.00 0.00 16 GLU A CA 4
ATOM 2988 C C . GLU A 1 16 ? 5.482 -1.323 -1.533 1.00 0.00 16 GLU A C 4
ATOM 2989 O O . GLU A 1 16 ? 6.683 -1.583 -1.595 1.00 0.00 16 GLU A O 4
ATOM 3001 N N . ARG A 1 17 ? 4.956 -0.548 -0.590 1.00 0.00 17 ARG A N 4
ATOM 3002 C CA . ARG A 1 17 ? 5.780 0.056 0.450 1.00 0.00 17 ARG A CA 4
ATOM 3003 C C . ARG A 1 17 ? 5.865 -0.853 1.673 1.00 0.00 17 ARG A C 4
ATOM 3004 O O . ARG A 1 17 ? 4.919 -1.574 1.990 1.00 0.00 17 ARG A O 4
ATOM 3025 N N . ALA A 1 18 ? 7.004 -0.813 2.356 1.00 0.00 18 ALA A N 4
ATOM 3026 C CA . ALA A 1 18 ? 7.212 -1.631 3.544 1.00 0.00 18 ALA A CA 4
ATOM 3027 C C . ALA A 1 18 ? 6.184 -1.304 4.622 1.00 0.00 18 ALA A C 4
ATOM 3028 O O . ALA A 1 18 ? 5.822 -0.144 4.816 1.00 0.00 18 ALA A O 4
ATOM 3035 N N . GLY A 1 19 ? 5.718 -2.334 5.322 1.00 0.00 19 GLY A N 4
ATOM 3036 C CA . GLY A 1 19 ? 4.736 -2.134 6.371 1.00 0.00 19 GLY A CA 4
ATOM 3037 C C . GLY A 1 19 ? 3.645 -1.162 5.967 1.00 0.00 19 GLY A C 4
ATOM 3038 O O . GLY A 1 19 ? 3.222 -0.325 6.764 1.00 0.00 19 GLY A O 4
ATOM 3042 N N . CYS A 1 20 ? 3.188 -1.272 4.724 1.00 0.00 20 CYS A N 4
ATOM 3043 C CA . CYS A 1 20 ? 2.141 -0.395 4.214 1.00 0.00 20 CYS A CA 4
ATOM 3044 C C . CYS A 1 20 ? 1.052 -1.200 3.509 1.00 0.00 20 CYS A C 4
ATOM 3045 O O . CYS A 1 20 ? 1.235 -1.655 2.380 1.00 0.00 20 CYS A O 4
ATOM 3052 N N . ARG A 1 21 ? -0.080 -1.371 4.185 1.00 0.00 21 ARG A N 4
ATOM 3053 C CA . ARG A 1 21 ? -1.197 -2.122 3.625 1.00 0.00 21 ARG A CA 4
ATOM 3054 C C . ARG A 1 21 ? -2.267 -1.179 3.081 1.00 0.00 21 ARG A C 4
ATOM 3055 O O . ARG A 1 21 ? -3.462 -1.410 3.264 1.00 0.00 21 ARG A O 4
ATOM 3076 N N . GLN A 1 22 ? -1.828 -0.118 2.412 1.00 0.00 22 GLN A N 4
ATOM 3077 C CA . GLN A 1 22 ? -2.749 0.860 1.843 1.00 0.00 22 GLN A CA 4
ATOM 3078 C C . GLN A 1 22 ? -3.286 0.383 0.498 1.00 0.00 22 GLN A C 4
ATOM 3079 O O . GLN A 1 22 ? -2.522 0.153 -0.440 1.00 0.00 22 GLN A O 4
ATOM 3093 N N . ARG A 1 23 ? -4.604 0.236 0.411 1.00 0.00 23 ARG A N 4
ATOM 3094 C CA . ARG A 1 23 ? -5.243 -0.216 -0.819 1.00 0.00 23 ARG A CA 4
ATOM 3095 C C . ARG A 1 23 ? -5.963 0.937 -1.512 1.00 0.00 23 ARG A C 4
ATOM 3096 O O . ARG A 1 23 ? -7.162 1.135 -1.323 1.00 0.00 23 ARG A O 4
ATOM 3117 N N . GLU A 1 24 ? -5.222 1.695 -2.315 1.00 0.00 24 GLU A N 4
ATOM 3118 C CA . GLU A 1 24 ? -5.790 2.828 -3.034 1.00 0.00 24 GLU A CA 4
ATOM 3119 C C . GLU A 1 24 ? -6.813 2.360 -4.066 1.00 0.00 24 GLU A C 4
ATOM 3120 O O . GLU A 1 24 ? -6.581 1.393 -4.791 1.00 0.00 24 GLU A O 4
ATOM 3132 N N . MET A 1 25 ? -7.945 3.054 -4.125 1.00 0.00 25 MET A N 4
ATOM 3133 C CA . MET A 1 25 ? -9.003 2.711 -5.068 1.00 0.00 25 MET A CA 4
ATOM 3134 C C . MET A 1 25 ? -8.516 2.853 -6.507 1.00 0.00 25 MET A C 4
ATOM 3135 O O . MET A 1 25 ? -8.834 2.028 -7.363 1.00 0.00 25 MET A O 4
ATOM 3149 N N . MET A 1 26 ? -7.745 3.904 -6.764 1.00 0.00 26 MET A N 4
ATOM 3150 C CA . MET A 1 26 ? -7.214 4.152 -8.100 1.00 0.00 26 MET A CA 4
ATOM 3151 C C . MET A 1 26 ? -5.760 3.703 -8.200 1.00 0.00 26 MET A C 4
ATOM 3152 O O . MET A 1 26 ? -4.932 4.052 -7.358 1.00 0.00 26 MET A O 4
ATOM 3166 N N . LYS A 1 27 ? -5.455 2.926 -9.234 1.00 0.00 27 LYS A N 4
ATOM 3167 C CA . LYS A 1 27 ? -4.101 2.429 -9.445 1.00 0.00 27 LYS A CA 4
ATOM 3168 C C . LYS A 1 27 ? -3.104 3.581 -9.521 1.00 0.00 27 LYS A C 4
ATOM 3169 O O . LYS A 1 27 ? -3.336 4.571 -10.215 1.00 0.00 27 LYS A O 4
ATOM 3188 N N . LEU A 1 28 ? -1.993 3.444 -8.805 1.00 0.00 28 LEU A N 4
ATOM 3189 C CA . LEU A 1 28 ? -0.959 4.473 -8.793 1.00 0.00 28 LEU A CA 4
ATOM 3190 C C . LEU A 1 28 ? 0.425 3.856 -8.962 1.00 0.00 28 LEU A C 4
ATOM 3191 O O . LEU A 1 28 ? 0.941 3.203 -8.054 1.00 0.00 28 LEU A O 4
ATOM 3207 N N . THR A 1 29 ? 1.025 4.070 -10.129 1.00 0.00 29 THR A N 4
ATOM 3208 C CA . THR A 1 29 ? 2.350 3.536 -10.417 1.00 0.00 29 THR A CA 4
ATOM 3209 C C . THR A 1 29 ? 3.372 4.657 -10.572 1.00 0.00 29 THR A C 4
ATOM 3210 O O . THR A 1 29 ? 3.132 5.637 -11.277 1.00 0.00 29 THR A O 4
ATOM 3221 N N . CYS A 1 30 ? 4.514 4.505 -9.909 1.00 0.00 30 CYS A N 4
ATOM 3222 C CA . CYS A 1 30 ? 5.574 5.504 -9.974 1.00 0.00 30 CYS A CA 4
ATOM 3223 C C . CYS A 1 30 ? 6.007 5.746 -11.417 1.00 0.00 30 CYS A C 4
ATOM 3224 O O . CYS A 1 30 ? 5.675 4.970 -12.312 1.00 0.00 30 CYS A O 4
ATOM 3231 N N . GLU A 1 31 ? 6.750 6.827 -11.633 1.00 0.00 31 GLU A N 4
ATOM 3232 C CA . GLU A 1 31 ? 7.227 7.170 -12.967 1.00 0.00 31 GLU A CA 4
ATOM 3233 C C . GLU A 1 31 ? 8.713 6.853 -13.112 1.00 0.00 31 GLU A C 4
ATOM 3234 O O . GLU A 1 31 ? 9.258 6.870 -14.216 1.00 0.00 31 GLU A O 4
ATOM 3246 N N . ARG A 1 32 ? 9.362 6.564 -11.989 1.00 0.00 32 ARG A N 4
ATOM 3247 C CA . ARG A 1 32 ? 10.785 6.244 -11.990 1.00 0.00 32 ARG A CA 4
ATOM 3248 C C . ARG A 1 32 ? 11.003 4.737 -11.891 1.00 0.00 32 ARG A C 4
ATOM 3249 O O . ARG A 1 32 ? 11.657 4.136 -12.745 1.00 0.00 32 ARG A O 4
ATOM 3270 N N . CYS A 1 33 ? 10.453 4.132 -10.844 1.00 0.00 33 CYS A N 4
ATOM 3271 C CA . CYS A 1 33 ? 10.588 2.696 -10.632 1.00 0.00 33 CYS A CA 4
ATOM 3272 C C . CYS A 1 33 ? 9.452 1.936 -11.312 1.00 0.00 33 CYS A C 4
ATOM 3273 O O . CYS A 1 33 ? 9.568 0.743 -11.590 1.00 0.00 33 CYS A O 4
ATOM 3280 N N . SER A 1 34 ? 8.354 2.638 -11.576 1.00 0.00 34 SER A N 4
ATOM 3281 C CA . SER A 1 34 ? 7.195 2.030 -12.220 1.00 0.00 34 SER A CA 4
ATOM 3282 C C . SER A 1 34 ? 6.574 0.963 -11.324 1.00 0.00 34 SER A C 4
ATOM 3283 O O . SER A 1 34 ? 6.240 -0.130 -11.782 1.00 0.00 34 SER A O 4
ATOM 3291 N N . ARG A 1 35 ? 6.421 1.289 -10.045 1.00 0.00 35 ARG A N 4
ATOM 3292 C CA . ARG A 1 35 ? 5.841 0.359 -9.084 1.00 0.00 35 ARG A CA 4
ATOM 3293 C C . ARG A 1 35 ? 4.570 0.936 -8.467 1.00 0.00 35 ARG A C 4
ATOM 3294 O O . ARG A 1 35 ? 4.400 2.153 -8.398 1.00 0.00 35 ARG A O 4
ATOM 3315 N N . ASN A 1 36 ? 3.681 0.055 -8.021 1.00 0.00 36 ASN A N 4
ATOM 3316 C CA . ASN A 1 36 ? 2.425 0.477 -7.412 1.00 0.00 36 ASN A CA 4
ATOM 3317 C C . ASN A 1 36 ? 2.659 1.018 -6.005 1.00 0.00 36 ASN A C 4
ATOM 3318 O O . ASN A 1 36 ? 3.509 0.518 -5.268 1.00 0.00 36 ASN A O 4
ATOM 3329 N N . PHE A 1 37 ? 1.898 2.044 -5.638 1.00 0.00 37 PHE A N 4
ATOM 3330 C CA . PHE A 1 37 ? 2.021 2.654 -4.319 1.00 0.00 37 PHE A CA 4
ATOM 3331 C C . PHE A 1 37 ? 0.759 3.432 -3.959 1.00 0.00 37 PHE A C 4
ATOM 3332 O O . PHE A 1 37 ? -0.140 3.596 -4.785 1.00 0.00 37 PHE A O 4
ATOM 3349 N N . CYS A 1 38 ? 0.698 3.910 -2.721 1.00 0.00 38 CYS A N 4
ATOM 3350 C CA . CYS A 1 38 ? -0.453 4.670 -2.249 1.00 0.00 38 CYS A CA 4
ATOM 3351 C C . CYS A 1 38 ? -0.193 6.170 -2.349 1.00 0.00 38 CYS A C 4
ATOM 3352 O O . CYS A 1 38 ? 0.947 6.621 -2.230 1.00 0.00 38 CYS A O 4
ATOM 3359 N N . ILE A 1 39 ? -1.256 6.936 -2.568 1.00 0.00 39 ILE A N 4
ATOM 3360 C CA . ILE A 1 39 ? -1.143 8.385 -2.683 1.00 0.00 39 ILE A CA 4
ATOM 3361 C C . ILE A 1 39 ? -0.095 8.932 -1.719 1.00 0.00 39 ILE A C 4
ATOM 3362 O O . ILE A 1 39 ? 0.646 9.857 -2.050 1.00 0.00 39 ILE A O 4
ATOM 3378 N N . LYS A 1 40 ? -0.039 8.353 -0.525 1.00 0.00 40 LYS A N 4
ATOM 3379 C CA . LYS A 1 40 ? 0.920 8.779 0.488 1.00 0.00 40 LYS A CA 4
ATOM 3380 C C . LYS A 1 40 ? 2.348 8.477 0.046 1.00 0.00 40 LYS A C 4
ATOM 3381 O O . LYS A 1 40 ? 3.248 9.302 0.214 1.00 0.00 40 LYS A O 4
ATOM 3400 N N . HIS A 1 41 ? 2.550 7.292 -0.520 1.00 0.00 41 HIS A N 4
ATOM 3401 C CA . HIS A 1 41 ? 3.870 6.882 -0.987 1.00 0.00 41 HIS A CA 4
ATOM 3402 C C . HIS A 1 41 ? 3.935 6.898 -2.512 1.00 0.00 41 HIS A C 4
ATOM 3403 O O . HIS A 1 41 ? 4.822 6.291 -3.111 1.00 0.00 41 HIS A O 4
ATOM 3417 N N . ARG A 1 42 ? 2.989 7.595 -3.132 1.00 0.00 42 ARG A N 4
ATOM 3418 C CA . ARG A 1 42 ? 2.938 7.688 -4.587 1.00 0.00 42 ARG A CA 4
ATOM 3419 C C . ARG A 1 42 ? 4.083 8.546 -5.117 1.00 0.00 42 ARG A C 4
ATOM 3420 O O . ARG A 1 42 ? 4.590 8.313 -6.215 1.00 0.00 42 ARG A O 4
ATOM 3441 N N . HIS A 1 43 ? 4.485 9.539 -4.330 1.00 0.00 43 HIS A N 4
ATOM 3442 C CA . HIS A 1 43 ? 5.571 10.432 -4.721 1.00 0.00 43 HIS A CA 4
ATOM 3443 C C . HIS A 1 43 ? 6.928 9.785 -4.458 1.00 0.00 43 HIS A C 4
ATOM 3444 O O . HIS A 1 43 ? 7.132 9.101 -3.454 1.00 0.00 43 HIS A O 4
ATOM 3458 N N . PRO A 1 44 ? 7.877 10.004 -5.379 1.00 0.00 44 PRO A N 4
ATOM 3459 C CA . PRO A 1 44 ? 9.230 9.451 -5.269 1.00 0.00 44 PRO A CA 4
ATOM 3460 C C . PRO A 1 44 ? 10.032 10.101 -4.146 1.00 0.00 44 PRO A C 4
ATOM 3461 O O . PRO A 1 44 ? 11.218 9.817 -3.971 1.00 0.00 44 PRO A O 4
ATOM 3472 N N . LEU A 1 45 ? 9.379 10.974 -3.388 1.00 0.00 45 LEU A N 4
ATOM 3473 C CA . LEU A 1 45 ? 10.031 11.664 -2.280 1.00 0.00 45 LEU A CA 4
ATOM 3474 C C . LEU A 1 45 ? 9.600 11.074 -0.941 1.00 0.00 45 LEU A C 4
ATOM 3475 O O . LEU A 1 45 ? 10.325 11.163 0.050 1.00 0.00 45 LEU A O 4
ATOM 3491 N N . ASP A 1 46 ? 8.417 10.470 -0.920 1.00 0.00 46 ASP A N 4
ATOM 3492 C CA . ASP A 1 46 ? 7.891 9.862 0.296 1.00 0.00 46 ASP A CA 4
ATOM 3493 C C . ASP A 1 46 ? 8.005 8.342 0.237 1.00 0.00 46 ASP A C 4
ATOM 3494 O O . ASP A 1 46 ? 7.273 7.627 0.922 1.00 0.00 46 ASP A O 4
ATOM 3503 N N . HIS A 1 47 ? 8.927 7.854 -0.586 1.00 0.00 47 HIS A N 4
ATOM 3504 C CA . HIS A 1 47 ? 9.137 6.419 -0.735 1.00 0.00 47 HIS A CA 4
ATOM 3505 C C . HIS A 1 47 ? 10.508 6.130 -1.340 1.00 0.00 47 HIS A C 4
ATOM 3506 O O . HIS A 1 47 ? 10.894 6.731 -2.343 1.00 0.00 47 HIS A O 4
ATOM 3520 N N . ASP A 1 48 ? 11.238 5.207 -0.724 1.00 0.00 48 ASP A N 4
ATOM 3521 C CA . ASP A 1 48 ? 12.566 4.838 -1.202 1.00 0.00 48 ASP A CA 4
ATOM 3522 C C . ASP A 1 48 ? 12.516 4.408 -2.665 1.00 0.00 48 ASP A C 4
ATOM 3523 O O . ASP A 1 48 ? 12.375 3.224 -2.971 1.00 0.00 48 ASP A O 4
ATOM 3532 N N . CYS A 1 49 ? 12.633 5.379 -3.566 1.00 0.00 49 CYS A N 4
ATOM 3533 C CA . CYS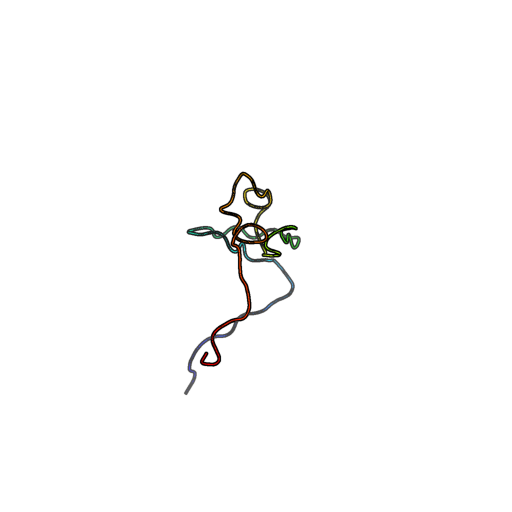 A 1 49 ? 12.600 5.102 -4.997 1.00 0.00 49 CYS A CA 4
ATOM 3534 C C . CYS A 1 49 ? 13.906 4.460 -5.457 1.00 0.00 49 CYS A C 4
ATOM 3535 O O . CYS A 1 49 ? 14.985 4.820 -4.988 1.00 0.00 49 CYS A O 4
ATOM 3542 N N . SER A 1 50 ? 13.798 3.507 -6.377 1.00 0.00 50 SER A N 4
ATOM 3543 C CA . SER A 1 50 ? 14.969 2.812 -6.898 1.00 0.00 50 SER A CA 4
ATOM 3544 C C . SER A 1 50 ? 15.286 3.271 -8.318 1.00 0.00 50 SER A C 4
ATOM 3545 O O . SER A 1 50 ? 16.415 3.657 -8.620 1.00 0.00 50 SER A O 4
ATOM 3553 N N . GLY A 1 51 ? 14.281 3.226 -9.187 1.00 0.00 51 GLY A N 4
ATOM 3554 C CA . GLY A 1 51 ? 14.472 3.639 -10.565 1.00 0.00 51 GLY A CA 4
ATOM 3555 C C . GLY A 1 51 ? 15.720 3.041 -11.182 1.00 0.00 51 GLY A C 4
ATOM 3556 O O . GLY A 1 51 ? 16.730 3.725 -11.340 1.00 0.00 51 GLY A O 4
ATOM 3560 N N . GLU A 1 52 ? 15.651 1.760 -11.530 1.00 0.00 52 GLU A N 4
ATOM 3561 C CA . GLU A 1 52 ? 16.786 1.070 -12.130 1.00 0.00 52 GLU A CA 4
ATOM 3562 C C . GLU A 1 52 ? 16.687 1.084 -13.653 1.00 0.00 52 GLU A C 4
ATOM 3563 O O . GLU A 1 52 ? 17.698 1.033 -14.352 1.00 0.00 52 GLU A O 4
ATOM 3575 N N . GLY A 1 53 ? 15.460 1.152 -14.160 1.00 0.00 53 GLY A N 4
ATOM 3576 C CA . GLY A 1 53 ? 15.251 1.171 -15.596 1.00 0.00 53 GLY A CA 4
ATOM 3577 C C . GLY A 1 53 ? 16.270 0.332 -16.342 1.00 0.00 53 GLY A C 4
ATOM 3578 O O . GLY A 1 53 ? 16.453 -0.848 -16.041 1.00 0.00 53 GLY A O 4
ATOM 3582 N N . HIS A 1 54 ? 16.935 0.941 -17.319 1.00 0.00 54 HIS A N 4
ATOM 3583 C CA . HIS A 1 54 ? 17.940 0.242 -18.111 1.00 0.00 54 HIS A CA 4
ATOM 3584 C C . HIS A 1 54 ? 19.012 1.209 -18.605 1.00 0.00 54 HIS A C 4
ATOM 3585 O O . HIS A 1 54 ? 18.720 2.237 -19.217 1.00 0.00 54 HIS A O 4
ATOM 3599 N N . PRO A 1 55 ? 20.282 0.875 -18.333 1.00 0.00 55 PRO A N 4
ATOM 3600 C CA . PRO A 1 55 ? 21.422 1.701 -18.741 1.00 0.00 55 PRO A CA 4
ATOM 3601 C C . PRO A 1 55 ? 21.638 1.687 -20.251 1.00 0.00 55 PRO A C 4
ATOM 3602 O O . PRO A 1 55 ? 21.812 2.734 -20.874 1.00 0.00 55 PRO A O 4
ATOM 3613 N N . THR A 1 56 ? 21.625 0.492 -20.834 1.00 0.00 56 THR A N 4
ATOM 3614 C CA . THR A 1 56 ? 21.820 0.341 -22.271 1.00 0.00 56 THR A CA 4
ATOM 3615 C C . THR A 1 56 ? 21.131 1.462 -23.040 1.00 0.00 56 THR A C 4
ATOM 3616 O O . THR A 1 56 ? 19.904 1.566 -23.038 1.00 0.00 56 THR A O 4
ATOM 3627 N N . SER A 1 57 ? 21.927 2.299 -23.697 1.00 0.00 57 SER A N 4
ATOM 3628 C CA . SER A 1 57 ? 21.393 3.415 -24.469 1.00 0.00 57 SER A CA 4
ATOM 3629 C C . SER A 1 57 ? 21.068 2.982 -25.896 1.00 0.00 57 SER A C 4
ATOM 3630 O O . SER A 1 57 ? 21.335 3.709 -26.853 1.00 0.00 57 SER A O 4
ATOM 3638 N N . SER A 1 58 ? 20.490 1.793 -26.030 1.00 0.00 58 SER A N 4
ATOM 3639 C CA . SER A 1 58 ? 20.131 1.261 -27.339 1.00 0.00 58 SER A CA 4
ATOM 3640 C C . SER A 1 58 ? 18.963 2.036 -27.940 1.00 0.00 58 SER A C 4
ATOM 3641 O O . SER A 1 58 ? 18.364 2.886 -27.282 1.00 0.00 58 SER A O 4
ATOM 3649 N N . GLY A 1 59 ? 18.644 1.736 -29.195 1.00 0.00 59 GLY A N 4
ATOM 3650 C CA . GLY A 1 59 ? 17.549 2.413 -29.865 1.00 0.00 59 GLY A CA 4
ATOM 3651 C C . GLY A 1 59 ? 17.980 3.714 -30.511 1.00 0.00 59 GLY A C 4
ATOM 3652 O O . GLY A 1 59 ? 18.793 4.463 -29.968 1.00 0.00 59 GLY A O 4
ATOM 3656 N N . PRO A 1 60 ? 17.430 3.999 -31.701 1.00 0.00 60 PRO A N 4
ATOM 3657 C CA . PRO A 1 60 ? 17.750 5.219 -32.449 1.00 0.00 60 PRO A CA 4
ATOM 3658 C C . PRO A 1 60 ? 17.191 6.471 -31.781 1.00 0.00 60 PRO A C 4
ATOM 3659 O O . PRO A 1 60 ? 17.373 7.583 -32.276 1.00 0.00 60 PRO A O 4
ATOM 3670 N N . SER A 1 61 ? 16.512 6.282 -30.655 1.00 0.00 61 SER A N 4
ATOM 3671 C CA . SER A 1 61 ? 15.924 7.397 -29.921 1.00 0.00 61 SER A CA 4
ATOM 3672 C C . SER A 1 61 ? 16.873 7.892 -28.833 1.00 0.00 61 SER A C 4
ATOM 3673 O O . SER A 1 61 ? 17.413 7.102 -28.059 1.00 0.00 61 SER A O 4
ATOM 3681 N N . SER A 1 62 ? 17.070 9.205 -28.782 1.00 0.00 62 SER A N 4
ATOM 3682 C CA . SER A 1 62 ? 17.957 9.807 -27.793 1.00 0.00 62 SER A CA 4
ATOM 3683 C C . SER A 1 62 ? 19.156 8.904 -27.518 1.00 0.00 62 SER A C 4
ATOM 3684 O O . SER A 1 62 ? 19.514 8.663 -26.366 1.00 0.00 62 SER A O 4
ATOM 3692 N N . GLY A 1 63 ? 19.773 8.408 -28.586 1.00 0.00 63 GLY A N 4
ATOM 3693 C CA . GLY A 1 63 ? 20.925 7.538 -28.439 1.00 0.00 63 GLY A CA 4
ATOM 3694 C C . GLY A 1 63 ? 22.041 8.183 -27.642 1.00 0.00 63 GLY A C 4
ATOM 3695 O O . GLY A 1 63 ? 23.196 7.793 -27.806 1.00 0.00 63 GLY A O 4
ATOM 3701 N N . GLY A 1 1 ? -2.695 -25.327 -4.951 1.00 0.00 1 GLY A N 5
ATOM 3702 C CA . GLY A 1 1 ? -4.125 -25.352 -5.197 1.00 0.00 1 GLY A CA 5
ATOM 3703 C C . GLY A 1 1 ? -4.934 -25.289 -3.917 1.00 0.00 1 GLY A C 5
ATOM 3704 O O . GLY A 1 1 ? -5.006 -26.266 -3.171 1.00 0.00 1 GLY A O 5
ATOM 3708 N N . SER A 1 2 ? -5.544 -24.137 -3.660 1.00 0.00 2 SER A N 5
ATOM 3709 C CA . SER A 1 2 ? -6.348 -23.948 -2.458 1.00 0.00 2 SER A CA 5
ATOM 3710 C C . SER A 1 2 ? -7.792 -24.379 -2.697 1.00 0.00 2 SER A C 5
ATOM 3711 O O . SER A 1 2 ? -8.159 -24.773 -3.804 1.00 0.00 2 SER A O 5
ATOM 3719 N N . SER A 1 3 ? -8.607 -24.301 -1.650 1.00 0.00 3 SER A N 5
ATOM 3720 C CA . SER A 1 3 ? -10.011 -24.686 -1.744 1.00 0.00 3 SER A CA 5
ATOM 3721 C C . SER A 1 3 ? -10.847 -23.552 -2.329 1.00 0.00 3 SER A C 5
ATOM 3722 O O . SER A 1 3 ? -11.673 -23.768 -3.215 1.00 0.00 3 SER A O 5
ATOM 3730 N N . GLY A 1 4 ? -10.626 -22.341 -1.826 1.00 0.00 4 GLY A N 5
ATOM 3731 C CA . GLY A 1 4 ? -11.366 -21.190 -2.310 1.00 0.00 4 GLY A CA 5
ATOM 3732 C C . GLY A 1 4 ? -10.491 -20.220 -3.080 1.00 0.00 4 GLY A C 5
ATOM 3733 O O . GLY A 1 4 ? -9.416 -20.586 -3.554 1.00 0.00 4 GLY A O 5
ATOM 3737 N N . SER A 1 5 ? -10.954 -18.981 -3.207 1.00 0.00 5 SER A N 5
ATOM 3738 C CA . SER A 1 5 ? -10.209 -17.957 -3.930 1.00 0.00 5 SER A CA 5
ATOM 3739 C C . SER A 1 5 ? -9.177 -17.294 -3.022 1.00 0.00 5 SER A C 5
ATOM 3740 O O . SER A 1 5 ? -9.526 -16.543 -2.111 1.00 0.00 5 SER A O 5
ATOM 3748 N N . SER A 1 6 ? -7.904 -17.577 -3.279 1.00 0.00 6 SER A N 5
ATOM 3749 C CA . SER A 1 6 ? -6.820 -17.012 -2.484 1.00 0.00 6 SER A CA 5
ATOM 3750 C C . SER A 1 6 ? -6.315 -15.712 -3.101 1.00 0.00 6 SER A C 5
ATOM 3751 O O . SER A 1 6 ? -6.255 -14.678 -2.437 1.00 0.00 6 SER A O 5
ATOM 3759 N N . GLY A 1 7 ? -5.951 -15.772 -4.379 1.00 0.00 7 GLY A N 5
ATOM 3760 C CA . GLY A 1 7 ? -5.454 -14.594 -5.066 1.00 0.00 7 GLY A CA 5
ATOM 3761 C C . GLY A 1 7 ? -6.128 -13.321 -4.594 1.00 0.00 7 GLY A C 5
ATOM 3762 O O . GLY A 1 7 ? -7.303 -13.332 -4.226 1.00 0.00 7 GLY A O 5
ATOM 3766 N N . ARG A 1 8 ? -5.383 -12.221 -4.602 1.00 0.00 8 ARG A N 5
ATOM 3767 C CA . ARG A 1 8 ? -5.915 -10.935 -4.168 1.00 0.00 8 ARG A CA 5
ATOM 3768 C C . ARG A 1 8 ? -6.986 -10.436 -5.134 1.00 0.00 8 ARG A C 5
ATOM 3769 O O . ARG A 1 8 ? -7.260 -11.067 -6.155 1.00 0.00 8 ARG A O 5
ATOM 3790 N N . LYS A 1 9 ? -7.589 -9.299 -4.805 1.00 0.00 9 LYS A N 5
ATOM 3791 C CA . LYS A 1 9 ? -8.630 -8.714 -5.642 1.00 0.00 9 LYS A CA 5
ATOM 3792 C C . LYS A 1 9 ? -8.062 -7.601 -6.517 1.00 0.00 9 LYS A C 5
ATOM 3793 O O . LYS A 1 9 ? -7.405 -6.684 -6.024 1.00 0.00 9 LYS A O 5
ATOM 3812 N N . ILE A 1 10 ? -8.321 -7.687 -7.818 1.00 0.00 10 ILE A N 5
ATOM 3813 C CA . ILE A 1 10 ? -7.837 -6.686 -8.761 1.00 0.00 10 ILE A CA 5
ATOM 3814 C C . ILE A 1 10 ? -8.534 -5.347 -8.545 1.00 0.00 10 ILE A C 5
ATOM 3815 O O . ILE A 1 10 ? -7.925 -4.287 -8.698 1.00 0.00 10 ILE A O 5
ATOM 3831 N N . PHE A 1 11 ? -9.812 -5.402 -8.188 1.00 0.00 11 PHE A N 5
ATOM 3832 C CA . PHE A 1 11 ? -10.592 -4.192 -7.950 1.00 0.00 11 PHE A CA 5
ATOM 3833 C C . PHE A 1 11 ? -9.745 -3.125 -7.263 1.00 0.00 11 PHE A C 5
ATOM 3834 O O . PHE A 1 11 ? -9.513 -2.049 -7.816 1.00 0.00 11 PHE A O 5
ATOM 3851 N N . THR A 1 12 ? -9.285 -3.430 -6.054 1.00 0.00 12 THR A N 5
ATOM 3852 C CA . THR A 1 12 ? -8.465 -2.498 -5.290 1.00 0.00 12 THR A CA 5
ATOM 3853 C C . THR A 1 12 ? -6.992 -2.883 -5.353 1.00 0.00 12 THR A C 5
ATOM 3854 O O . THR A 1 12 ? -6.621 -4.010 -5.031 1.00 0.00 12 THR A O 5
ATOM 3865 N N . ASN A 1 13 ? -6.156 -1.937 -5.770 1.00 0.00 13 ASN A N 5
ATOM 3866 C CA . ASN A 1 13 ? -4.721 -2.178 -5.875 1.00 0.00 13 ASN A CA 5
ATOM 3867 C C . ASN A 1 13 ? -4.083 -2.272 -4.493 1.00 0.00 13 ASN A C 5
ATOM 3868 O O . ASN A 1 13 ? -4.745 -2.070 -3.475 1.00 0.00 13 ASN A O 5
ATOM 3879 N N . LYS A 1 14 ? -2.791 -2.581 -4.464 1.00 0.00 14 LYS A N 5
ATOM 3880 C CA . LYS A 1 14 ? -2.060 -2.701 -3.208 1.00 0.00 14 LYS A CA 5
ATOM 3881 C C . LYS A 1 14 ? -0.692 -2.033 -3.308 1.00 0.00 14 LYS A C 5
ATOM 3882 O O . LYS A 1 14 ? 0.129 -2.399 -4.150 1.00 0.00 14 LYS A O 5
ATOM 3901 N N . CYS A 1 15 ? -0.453 -1.052 -2.443 1.00 0.00 15 CYS A N 5
ATOM 3902 C CA . CYS A 1 15 ? 0.815 -0.334 -2.433 1.00 0.00 15 CYS A CA 5
ATOM 3903 C C . CYS A 1 15 ? 1.989 -1.303 -2.324 1.00 0.00 15 CYS A C 5
ATOM 3904 O O . CYS A 1 15 ? 1.897 -2.330 -1.653 1.00 0.00 15 CYS A O 5
ATOM 3911 N N . GLU A 1 16 ? 3.090 -0.967 -2.987 1.00 0.00 16 GLU A N 5
ATOM 3912 C CA . GLU A 1 16 ? 4.281 -1.808 -2.965 1.00 0.00 16 GLU A CA 5
ATOM 3913 C C . GLU A 1 16 ? 5.237 -1.368 -1.859 1.00 0.00 16 GLU A C 5
ATOM 3914 O O . GLU A 1 16 ? 6.427 -1.680 -1.893 1.00 0.00 16 GLU A O 5
ATOM 3926 N N . ARG A 1 17 ? 4.707 -0.641 -0.881 1.00 0.00 17 ARG A N 5
ATOM 3927 C CA . ARG A 1 17 ? 5.512 -0.157 0.233 1.00 0.00 17 ARG A CA 5
ATOM 3928 C C . ARG A 1 17 ? 5.433 -1.115 1.418 1.00 0.00 17 ARG A C 5
ATOM 3929 O O . ARG A 1 17 ? 4.433 -1.150 2.135 1.00 0.00 17 ARG A O 5
ATOM 3950 N N . ALA A 1 18 ? 6.493 -1.892 1.616 1.00 0.00 18 ALA A N 5
ATOM 3951 C CA . ALA A 1 18 ? 6.544 -2.849 2.714 1.00 0.00 18 ALA A CA 5
ATOM 3952 C C . ALA A 1 18 ? 5.857 -2.296 3.958 1.00 0.00 18 ALA A C 5
ATOM 3953 O O . ALA A 1 18 ? 4.835 -2.821 4.399 1.00 0.00 18 ALA A O 5
ATOM 3960 N N . GLY A 1 19 ? 6.425 -1.233 4.519 1.00 0.00 19 GLY A N 5
ATOM 3961 C CA . GLY A 1 19 ? 5.853 -0.627 5.707 1.00 0.00 19 GLY A CA 5
ATOM 3962 C C . GLY A 1 19 ? 4.606 0.180 5.404 1.00 0.00 19 GLY A C 5
ATOM 3963 O O . GLY A 1 19 ? 4.467 1.316 5.858 1.00 0.00 19 GLY A O 5
ATOM 3967 N N . CYS A 1 20 ? 3.697 -0.406 4.632 1.00 0.00 20 CYS A N 5
ATOM 3968 C CA . CYS A 1 20 ? 2.456 0.266 4.266 1.00 0.00 20 CYS A CA 5
ATOM 3969 C C . CYS A 1 20 ? 1.295 -0.724 4.218 1.00 0.00 20 CYS A C 5
ATOM 3970 O O . CYS A 1 20 ? 1.469 -1.883 3.841 1.00 0.00 20 CYS A O 5
ATOM 3977 N N . ARG A 1 21 ? 0.112 -0.258 4.602 1.00 0.00 21 ARG A N 5
ATOM 3978 C CA . ARG A 1 21 ? -1.078 -1.102 4.604 1.00 0.00 21 ARG A CA 5
ATOM 3979 C C . ARG A 1 21 ? -2.256 -0.382 3.954 1.00 0.00 21 ARG A C 5
ATOM 3980 O O . ARG A 1 21 ? -3.408 -0.593 4.331 1.00 0.00 21 ARG A O 5
ATOM 4001 N N . GLN A 1 22 ? -1.957 0.469 2.978 1.00 0.00 22 GLN A N 5
ATOM 4002 C CA . GLN A 1 22 ? -2.992 1.221 2.277 1.00 0.00 22 GLN A CA 5
ATOM 4003 C C . GLN A 1 22 ? -3.513 0.440 1.075 1.00 0.00 22 GLN A C 5
ATOM 4004 O O . GLN A 1 22 ? -2.788 -0.357 0.479 1.00 0.00 22 GLN A O 5
ATOM 4018 N N . ARG A 1 23 ? -4.774 0.673 0.726 1.00 0.00 23 ARG A N 5
ATOM 4019 C CA . ARG A 1 23 ? -5.392 -0.010 -0.404 1.00 0.00 23 ARG A CA 5
ATOM 4020 C C . ARG A 1 23 ? -6.113 0.983 -1.312 1.00 0.00 23 ARG A C 5
ATOM 4021 O O . ARG A 1 23 ? -7.342 1.038 -1.333 1.00 0.00 23 ARG A O 5
ATOM 4042 N N . GLU A 1 24 ? -5.339 1.764 -2.058 1.00 0.00 24 GLU A N 5
ATOM 4043 C CA . GLU A 1 24 ? -5.904 2.756 -2.966 1.00 0.00 24 GLU A CA 5
ATOM 4044 C C . GLU A 1 24 ? -6.798 2.091 -4.009 1.00 0.00 24 GLU A C 5
ATOM 4045 O O . GLU A 1 24 ? -6.433 1.073 -4.596 1.00 0.00 24 GLU A O 5
ATOM 4057 N N . MET A 1 25 ? -7.970 2.675 -4.233 1.00 0.00 25 MET A N 5
ATOM 4058 C CA . MET A 1 25 ? -8.916 2.140 -5.206 1.00 0.00 25 MET A CA 5
ATOM 4059 C C . MET A 1 25 ? -8.365 2.260 -6.623 1.00 0.00 25 MET A C 5
ATOM 4060 O O . MET A 1 25 ? -8.591 1.388 -7.462 1.00 0.00 25 MET A O 5
ATOM 4074 N N . MET A 1 26 ? -7.641 3.343 -6.882 1.00 0.00 26 MET A N 5
ATOM 4075 C CA . MET A 1 26 ? -7.057 3.575 -8.198 1.00 0.00 26 MET A CA 5
ATOM 4076 C C . MET A 1 26 ? -5.613 3.085 -8.246 1.00 0.00 26 MET A C 5
ATOM 4077 O O . MET A 1 26 ? -4.908 3.099 -7.237 1.00 0.00 26 MET A O 5
ATOM 4091 N N . LYS A 1 27 ? -5.179 2.650 -9.425 1.00 0.00 27 LYS A N 5
ATOM 4092 C CA . LYS A 1 27 ? -3.820 2.156 -9.605 1.00 0.00 27 LYS A CA 5
ATOM 4093 C C . LYS A 1 27 ? -2.845 3.310 -9.816 1.00 0.00 27 LYS A C 5
ATOM 4094 O O . LYS A 1 27 ? -2.934 4.039 -10.804 1.00 0.00 27 LYS A O 5
ATOM 4113 N N . LEU A 1 28 ? -1.913 3.469 -8.882 1.00 0.00 28 LEU A N 5
ATOM 4114 C CA . LEU A 1 28 ? -0.920 4.534 -8.966 1.00 0.00 28 LEU A CA 5
ATOM 4115 C C . LEU A 1 28 ? 0.484 3.958 -9.118 1.00 0.00 28 LEU A C 5
ATOM 4116 O O . LEU A 1 28 ? 0.986 3.272 -8.227 1.00 0.00 28 LEU A O 5
ATOM 4132 N N . THR A 1 29 ? 1.116 4.243 -10.253 1.00 0.00 29 THR A N 5
ATOM 4133 C CA . THR A 1 29 ? 2.462 3.754 -10.522 1.00 0.00 29 THR A CA 5
ATOM 4134 C C . THR A 1 29 ? 3.472 4.896 -10.517 1.00 0.00 29 THR A C 5
ATOM 4135 O O . THR A 1 29 ? 3.174 6.004 -10.963 1.00 0.00 29 THR A O 5
ATOM 4146 N N . CYS A 1 30 ? 4.669 4.618 -10.011 1.00 0.00 30 CYS A N 5
ATOM 4147 C CA . CYS A 1 30 ? 5.725 5.622 -9.948 1.00 0.00 30 CYS A CA 5
ATOM 4148 C C . CYS A 1 30 ? 6.176 6.025 -11.348 1.00 0.00 30 CYS A C 5
ATOM 4149 O O . CYS A 1 30 ? 5.851 5.360 -12.331 1.00 0.00 30 CYS A O 5
ATOM 4156 N N . GLU A 1 31 ? 6.928 7.119 -11.430 1.00 0.00 31 GLU A N 5
ATOM 4157 C CA . GLU A 1 31 ? 7.423 7.611 -12.710 1.00 0.00 31 GLU A CA 5
ATOM 4158 C C . GLU A 1 31 ? 8.886 7.225 -12.912 1.00 0.00 31 GLU A C 5
ATOM 4159 O O . GLU A 1 31 ? 9.402 7.271 -14.029 1.00 0.00 31 GLU A O 5
ATOM 4171 N N . ARG A 1 32 ? 9.547 6.845 -11.824 1.00 0.00 32 ARG A N 5
ATOM 4172 C CA . ARG A 1 32 ? 10.950 6.453 -11.880 1.00 0.00 32 ARG A CA 5
ATOM 4173 C C . ARG A 1 32 ? 11.091 4.934 -11.865 1.00 0.00 32 ARG A C 5
ATOM 4174 O O . ARG A 1 32 ? 11.650 4.342 -12.788 1.00 0.00 32 ARG A O 5
ATOM 4195 N N . CYS A 1 33 ? 10.581 4.309 -10.809 1.00 0.00 33 CYS A N 5
ATOM 4196 C CA . CYS A 1 33 ? 10.651 2.859 -10.671 1.00 0.00 33 CYS A CA 5
ATOM 4197 C C . CYS A 1 33 ? 9.462 2.190 -11.355 1.00 0.00 33 CYS A C 5
ATOM 4198 O O . CYS A 1 33 ? 9.497 0.997 -11.657 1.00 0.00 33 CYS A O 5
ATOM 4205 N N . SER A 1 34 ? 8.411 2.967 -11.597 1.00 0.00 34 SER A N 5
ATOM 4206 C CA . SER A 1 34 ? 7.210 2.450 -12.242 1.00 0.00 34 SER A CA 5
ATOM 4207 C C . SER A 1 34 ? 6.568 1.354 -11.397 1.00 0.00 34 SER A C 5
ATOM 4208 O O . SER A 1 34 ? 6.111 0.338 -11.921 1.00 0.00 34 SER A O 5
ATOM 4216 N N . ARG A 1 35 ? 6.539 1.567 -10.085 1.00 0.00 35 ARG A N 5
ATOM 4217 C CA . ARG A 1 35 ? 5.956 0.597 -9.166 1.00 0.00 35 ARG A CA 5
ATOM 4218 C C . ARG A 1 35 ? 4.651 1.124 -8.577 1.00 0.00 35 ARG A C 5
ATOM 4219 O O . ARG A 1 35 ? 4.434 2.332 -8.504 1.00 0.00 35 ARG A O 5
ATOM 4240 N N . ASN A 1 36 ? 3.784 0.207 -8.158 1.00 0.00 36 ASN A N 5
ATOM 4241 C CA . ASN A 1 36 ? 2.499 0.579 -7.577 1.00 0.00 36 ASN A CA 5
ATOM 4242 C C . ASN A 1 36 ? 2.676 1.096 -6.153 1.00 0.00 36 ASN A C 5
ATOM 4243 O O . ASN A 1 36 ? 3.465 0.555 -5.377 1.00 0.00 36 ASN A O 5
ATOM 4254 N N . PHE A 1 37 ? 1.937 2.148 -5.815 1.00 0.00 37 PHE A N 5
ATOM 4255 C CA . PHE A 1 37 ? 2.012 2.739 -4.484 1.00 0.00 37 PHE A CA 5
ATOM 4256 C C . PHE A 1 37 ? 0.738 3.515 -4.161 1.00 0.00 37 PHE A C 5
ATOM 4257 O O . PHE A 1 37 ? -0.141 3.668 -5.009 1.00 0.00 37 PHE A O 5
ATOM 4274 N N . CYS A 1 38 ? 0.646 4.001 -2.928 1.00 0.00 38 CYS A N 5
ATOM 4275 C CA . CYS A 1 38 ? -0.520 4.760 -2.490 1.00 0.00 38 CYS A CA 5
ATOM 4276 C C . CYS A 1 38 ? -0.239 6.260 -2.530 1.00 0.00 38 CYS A C 5
ATOM 4277 O O . CYS A 1 38 ? 0.903 6.692 -2.371 1.00 0.00 38 CYS A O 5
ATOM 4284 N N . ILE A 1 39 ? -1.288 7.047 -2.742 1.00 0.00 39 ILE A N 5
ATOM 4285 C CA . ILE A 1 39 ? -1.155 8.497 -2.801 1.00 0.00 39 ILE A CA 5
ATOM 4286 C C . ILE A 1 39 ? -0.122 8.996 -1.796 1.00 0.00 39 ILE A C 5
ATOM 4287 O O . ILE A 1 39 ? 0.627 9.933 -2.071 1.00 0.00 39 ILE A O 5
ATOM 4303 N N . LYS A 1 40 ? -0.086 8.361 -0.629 1.00 0.00 40 LYS A N 5
ATOM 4304 C CA . LYS A 1 40 ? 0.857 8.736 0.418 1.00 0.00 40 LYS A CA 5
ATOM 4305 C C . LYS A 1 40 ? 2.290 8.433 -0.006 1.00 0.00 40 LYS A C 5
ATOM 4306 O O . LYS A 1 40 ? 3.195 9.242 0.205 1.00 0.00 40 LYS A O 5
ATOM 4325 N N . HIS A 1 41 ? 2.490 7.264 -0.607 1.00 0.00 41 HIS A N 5
ATOM 4326 C CA . HIS A 1 41 ? 3.814 6.856 -1.063 1.00 0.00 41 HIS A CA 5
ATOM 4327 C C . HIS A 1 41 ? 3.904 6.905 -2.585 1.00 0.00 41 HIS A C 5
ATOM 4328 O O . HIS A 1 41 ? 4.790 6.296 -3.184 1.00 0.00 41 HIS A O 5
ATOM 4342 N N . ARG A 1 42 ? 2.980 7.634 -3.204 1.00 0.00 42 ARG A N 5
ATOM 4343 C CA . ARG A 1 42 ? 2.954 7.761 -4.656 1.00 0.00 42 ARG A CA 5
ATOM 4344 C C . ARG A 1 42 ? 4.130 8.599 -5.149 1.00 0.00 42 ARG A C 5
ATOM 4345 O O . ARG A 1 42 ? 4.654 8.371 -6.240 1.00 0.00 42 ARG A O 5
ATOM 4366 N N . HIS A 1 43 ? 4.539 9.571 -4.340 1.00 0.00 43 HIS A N 5
ATOM 4367 C CA . HIS A 1 43 ? 5.653 10.443 -4.694 1.00 0.00 43 HIS A CA 5
ATOM 4368 C C . HIS A 1 43 ? 6.988 9.763 -4.408 1.00 0.00 43 HIS A C 5
ATOM 4369 O O . HIS A 1 43 ? 7.147 9.044 -3.421 1.00 0.00 43 HIS A O 5
ATOM 4383 N N . PRO A 1 44 ? 7.971 9.993 -5.291 1.00 0.00 44 PRO A N 5
ATOM 4384 C CA . PRO A 1 44 ? 9.310 9.411 -5.154 1.00 0.00 44 PRO A CA 5
ATOM 4385 C C . PRO A 1 44 ? 10.086 10.009 -3.986 1.00 0.00 44 PRO A C 5
ATOM 4386 O O . PRO A 1 44 ? 11.256 9.687 -3.774 1.00 0.00 44 PRO A O 5
ATOM 4397 N N . LEU A 1 45 ? 9.428 10.881 -3.230 1.00 0.00 45 LEU A N 5
ATOM 4398 C CA . LEU A 1 45 ? 10.056 11.525 -2.081 1.00 0.00 45 LEU A CA 5
ATOM 4399 C C . LEU A 1 45 ? 9.565 10.908 -0.775 1.00 0.00 45 LEU A C 5
ATOM 4400 O O . LEU A 1 45 ? 10.252 10.962 0.245 1.00 0.00 45 LEU A O 5
ATOM 4416 N N . ASP A 1 46 ? 8.374 10.321 -0.815 1.00 0.00 46 ASP A N 5
ATOM 4417 C CA . ASP A 1 46 ? 7.793 9.690 0.364 1.00 0.00 46 ASP A CA 5
ATOM 4418 C C . ASP A 1 46 ? 7.844 8.170 0.248 1.00 0.00 46 ASP A C 5
ATOM 4419 O O . ASP A 1 46 ? 6.997 7.466 0.799 1.00 0.00 46 ASP A O 5
ATOM 4428 N N . HIS A 1 47 ? 8.842 7.669 -0.473 1.00 0.00 47 HIS A N 5
ATOM 4429 C CA . HIS A 1 47 ? 9.003 6.232 -0.662 1.00 0.00 47 HIS A CA 5
ATOM 4430 C C . HIS A 1 47 ? 10.382 5.910 -1.230 1.00 0.00 47 HIS A C 5
ATOM 4431 O O . HIS A 1 47 ? 10.824 6.526 -2.199 1.00 0.00 47 HIS A O 5
ATOM 4445 N N . ASP A 1 48 ? 11.056 4.941 -0.619 1.00 0.00 48 ASP A N 5
ATOM 4446 C CA . ASP A 1 48 ? 12.385 4.537 -1.064 1.00 0.00 48 ASP A CA 5
ATOM 4447 C C . ASP A 1 48 ? 12.372 4.163 -2.543 1.00 0.00 48 ASP A C 5
ATOM 4448 O O . ASP A 1 48 ? 12.160 3.003 -2.899 1.00 0.00 48 ASP A O 5
ATOM 4457 N N . CYS A 1 49 ? 12.600 5.152 -3.400 1.00 0.00 49 CYS A N 5
ATOM 4458 C CA . CYS A 1 49 ? 12.613 4.928 -4.841 1.00 0.00 49 CYS A CA 5
ATOM 4459 C C . CYS A 1 49 ? 13.906 4.241 -5.272 1.00 0.00 49 CYS A C 5
ATOM 4460 O O . CYS A 1 49 ? 14.951 4.413 -4.646 1.00 0.00 49 CYS A O 5
ATOM 4467 N N . SER A 1 50 ? 13.825 3.463 -6.347 1.00 0.00 50 SER A N 5
ATOM 4468 C CA . SER A 1 50 ? 14.987 2.747 -6.861 1.00 0.00 50 SER A CA 5
ATOM 4469 C C . SER A 1 50 ? 15.385 3.274 -8.236 1.00 0.00 50 SER A C 5
ATOM 4470 O O . SER A 1 50 ? 16.558 3.537 -8.497 1.00 0.00 50 SER A O 5
ATOM 4478 N N . GLY A 1 51 ? 14.397 3.425 -9.114 1.00 0.00 51 GLY A N 5
ATOM 4479 C CA . GLY A 1 51 ? 14.663 3.919 -10.452 1.00 0.00 51 GLY A CA 5
ATOM 4480 C C . GLY A 1 51 ? 15.143 2.828 -11.389 1.00 0.00 51 GLY A C 5
ATOM 4481 O O . GLY A 1 51 ? 16.337 2.537 -11.453 1.00 0.00 51 GLY A O 5
ATOM 4485 N N . GLU A 1 52 ? 14.210 2.221 -12.115 1.00 0.00 52 GLU A N 5
ATOM 4486 C CA . GLU A 1 52 ? 14.545 1.153 -13.051 1.00 0.00 52 GLU A CA 5
ATOM 4487 C C . GLU A 1 52 ? 14.886 1.722 -14.425 1.00 0.00 52 GLU A C 5
ATOM 4488 O O . GLU A 1 52 ? 15.918 1.390 -15.007 1.00 0.00 52 GLU A O 5
ATOM 4500 N N . GLY A 1 53 ? 14.010 2.580 -14.938 1.00 0.00 53 GLY A N 5
ATOM 4501 C CA . GLY A 1 53 ? 14.235 3.181 -16.240 1.00 0.00 53 GLY A CA 5
ATOM 4502 C C . GLY A 1 53 ? 14.936 2.239 -17.199 1.00 0.00 53 GLY A C 5
ATOM 4503 O O . GLY A 1 53 ? 14.729 1.026 -17.153 1.00 0.00 53 GLY A O 5
ATOM 4507 N N . HIS A 1 54 ? 15.768 2.798 -18.073 1.00 0.00 54 HIS A N 5
ATOM 4508 C CA . HIS A 1 54 ? 16.501 1.999 -19.049 1.00 0.00 54 HIS A CA 5
ATOM 4509 C C . HIS A 1 54 ? 17.616 1.205 -18.374 1.00 0.00 54 HIS A C 5
ATOM 4510 O O . HIS A 1 54 ? 18.156 1.602 -17.341 1.00 0.00 54 HIS A O 5
ATOM 4524 N N . PRO A 1 55 ? 17.968 0.056 -18.969 1.00 0.00 55 PRO A N 5
ATOM 4525 C CA . PRO A 1 55 ? 19.021 -0.817 -18.442 1.00 0.00 55 PRO A CA 5
ATOM 4526 C C . PRO A 1 55 ? 20.409 -0.203 -18.585 1.00 0.00 55 PRO A C 5
ATOM 4527 O O . PRO A 1 55 ? 21.025 -0.274 -19.649 1.00 0.00 55 PRO A O 5
ATOM 4538 N N . THR A 1 56 ? 20.899 0.400 -17.506 1.00 0.00 56 THR A N 5
ATOM 4539 C CA . THR A 1 56 ? 22.214 1.027 -17.511 1.00 0.00 56 THR A CA 5
ATOM 4540 C C . THR A 1 56 ? 23.249 0.129 -18.180 1.00 0.00 56 THR A C 5
ATOM 4541 O O . THR A 1 56 ? 22.998 -1.053 -18.416 1.00 0.00 56 THR A O 5
ATOM 4552 N N . SER A 1 57 ? 24.412 0.697 -18.481 1.00 0.00 57 SER A N 5
ATOM 4553 C CA . SER A 1 57 ? 25.484 -0.052 -19.126 1.00 0.00 57 SER A CA 5
ATOM 4554 C C . SER A 1 57 ? 26.850 0.485 -18.708 1.00 0.00 57 SER A C 5
ATOM 4555 O O . SER A 1 57 ? 26.996 1.668 -18.401 1.00 0.00 57 SER A O 5
ATOM 4563 N N . SER A 1 58 ? 27.847 -0.393 -18.700 1.00 0.00 58 SER A N 5
ATOM 4564 C CA . SER A 1 58 ? 29.201 -0.010 -18.317 1.00 0.00 58 SER A CA 5
ATOM 4565 C C . SER A 1 58 ? 30.219 -1.019 -18.838 1.00 0.00 58 SER A C 5
ATOM 4566 O O . SER A 1 58 ? 29.967 -2.223 -18.851 1.00 0.00 58 SER A O 5
ATOM 4574 N N . GLY A 1 59 ? 31.374 -0.517 -19.267 1.00 0.00 59 GLY A N 5
ATOM 4575 C CA . GLY A 1 59 ? 32.414 -1.387 -19.783 1.00 0.00 59 GLY A CA 5
ATOM 4576 C C . GLY A 1 59 ? 32.958 -0.913 -21.116 1.00 0.00 59 GLY A C 5
ATOM 4577 O O . GLY A 1 59 ? 32.680 -1.493 -22.166 1.00 0.00 59 GLY A O 5
ATOM 4581 N N . PRO A 1 60 ? 33.751 0.168 -21.085 1.00 0.00 60 PRO A N 5
ATOM 4582 C CA . PRO A 1 60 ? 34.351 0.745 -22.292 1.00 0.00 60 PRO A CA 5
ATOM 4583 C C . PRO A 1 60 ? 35.431 -0.152 -22.888 1.00 0.00 60 PRO A C 5
ATOM 4584 O O . PRO A 1 60 ? 36.618 0.025 -22.615 1.00 0.00 60 PRO A O 5
ATOM 4595 N N . SER A 1 61 ? 35.011 -1.114 -23.704 1.00 0.00 61 SER A N 5
ATOM 4596 C CA . SER A 1 61 ? 35.943 -2.040 -24.336 1.00 0.00 61 SER A CA 5
ATOM 4597 C C . SER A 1 61 ? 36.189 -1.655 -25.792 1.00 0.00 61 SER A C 5
ATOM 4598 O O . SER A 1 61 ? 35.388 -1.967 -26.672 1.00 0.00 61 SER A O 5
ATOM 4606 N N . SER A 1 62 ? 37.304 -0.973 -26.037 1.00 0.00 62 SER A N 5
ATOM 4607 C CA . SER A 1 62 ? 37.655 -0.541 -27.384 1.00 0.00 62 SER A CA 5
ATOM 4608 C C . SER A 1 62 ? 38.338 -1.666 -28.156 1.00 0.00 62 SER A C 5
ATOM 4609 O O . SER A 1 62 ? 39.370 -1.461 -28.793 1.00 0.00 62 SER A O 5
ATOM 4617 N N . GLY A 1 63 ? 37.752 -2.859 -28.092 1.00 0.00 63 GLY A N 5
ATOM 4618 C CA . GLY A 1 63 ? 38.317 -4.000 -28.788 1.00 0.00 63 GLY A CA 5
ATOM 4619 C C . GLY A 1 63 ? 39.832 -3.965 -28.825 1.00 0.00 63 GLY A C 5
ATOM 4620 O O . GLY A 1 63 ? 40.466 -4.643 -28.017 1.00 0.00 63 GLY A O 5
ATOM 4626 N N . GLY A 1 1 ? -8.911 -28.739 7.627 1.00 0.00 1 GLY A N 6
ATOM 4627 C CA . GLY A 1 1 ? -8.844 -27.415 7.037 1.00 0.00 1 GLY A CA 6
ATOM 4628 C C . GLY A 1 1 ? -9.431 -26.348 7.940 1.00 0.00 1 GLY A C 6
ATOM 4629 O O . GLY A 1 1 ? -10.301 -26.632 8.764 1.00 0.00 1 GLY A O 6
ATOM 4633 N N . SER A 1 2 ? -8.954 -25.117 7.787 1.00 0.00 2 SER A N 6
ATOM 4634 C CA . SER A 1 2 ? -9.433 -24.005 8.599 1.00 0.00 2 SER A CA 6
ATOM 4635 C C . SER A 1 2 ? -9.924 -22.860 7.718 1.00 0.00 2 SER A C 6
ATOM 4636 O O . SER A 1 2 ? -9.592 -22.787 6.535 1.00 0.00 2 SER A O 6
ATOM 4644 N N . SER A 1 3 ? -10.717 -21.969 8.303 1.00 0.00 3 SER A N 6
ATOM 4645 C CA . SER A 1 3 ? -11.258 -20.830 7.571 1.00 0.00 3 SER A CA 6
ATOM 4646 C C . SER A 1 3 ? -10.303 -19.641 7.633 1.00 0.00 3 SER A C 6
ATOM 4647 O O . SER A 1 3 ? -9.283 -19.685 8.321 1.00 0.00 3 SER A O 6
ATOM 4655 N N . GLY A 1 4 ? -10.642 -18.579 6.909 1.00 0.00 4 GLY A N 6
ATOM 4656 C CA . GLY A 1 4 ? -9.805 -17.393 6.894 1.00 0.00 4 GLY A CA 6
ATOM 4657 C C . GLY A 1 4 ? -10.415 -16.263 6.089 1.00 0.00 4 GLY A C 6
ATOM 4658 O O . GLY A 1 4 ? -10.055 -16.052 4.931 1.00 0.00 4 GLY A O 6
ATOM 4662 N N . SER A 1 5 ? -11.343 -15.535 6.703 1.00 0.00 5 SER A N 6
ATOM 4663 C CA . SER A 1 5 ? -12.009 -14.424 6.034 1.00 0.00 5 SER A CA 6
ATOM 4664 C C . SER A 1 5 ? -10.989 -13.456 5.442 1.00 0.00 5 SER A C 6
ATOM 4665 O O . SER A 1 5 ? -10.108 -12.960 6.144 1.00 0.00 5 SER A O 6
ATOM 4673 N N . SER A 1 6 ? -11.114 -13.194 4.145 1.00 0.00 6 SER A N 6
ATOM 4674 C CA . SER A 1 6 ? -10.202 -12.289 3.456 1.00 0.00 6 SER A CA 6
ATOM 4675 C C . SER A 1 6 ? -10.892 -11.619 2.272 1.00 0.00 6 SER A C 6
ATOM 4676 O O . SER A 1 6 ? -11.837 -12.161 1.701 1.00 0.00 6 SER A O 6
ATOM 4684 N N . GLY A 1 7 ? -10.411 -10.433 1.908 1.00 0.00 7 GLY A N 6
ATOM 4685 C CA . GLY A 1 7 ? -10.993 -9.707 0.794 1.00 0.00 7 GLY A CA 6
ATOM 4686 C C . GLY A 1 7 ? -9.976 -9.386 -0.283 1.00 0.00 7 GLY A C 6
ATOM 4687 O O . GLY A 1 7 ? -8.829 -9.053 0.016 1.00 0.00 7 GLY A O 6
ATOM 4691 N N . ARG A 1 8 ? -10.396 -9.487 -1.540 1.00 0.00 8 ARG A N 6
ATOM 4692 C CA . ARG A 1 8 ? -9.512 -9.207 -2.665 1.00 0.00 8 ARG A CA 6
ATOM 4693 C C . ARG A 1 8 ? -10.316 -8.857 -3.914 1.00 0.00 8 ARG A C 6
ATOM 4694 O O . ARG A 1 8 ? -11.198 -9.609 -4.330 1.00 0.00 8 ARG A O 6
ATOM 4715 N N . LYS A 1 9 ? -10.007 -7.709 -4.507 1.00 0.00 9 LYS A N 6
ATOM 4716 C CA . LYS A 1 9 ? -10.699 -7.257 -5.708 1.00 0.00 9 LYS A CA 6
ATOM 4717 C C . LYS A 1 9 ? -9.746 -6.512 -6.637 1.00 0.00 9 LYS A C 6
ATOM 4718 O O . LYS A 1 9 ? -9.353 -5.378 -6.359 1.00 0.00 9 LYS A O 6
ATOM 4737 N N . ILE A 1 10 ? -9.379 -7.154 -7.741 1.00 0.00 10 ILE A N 6
ATOM 4738 C CA . ILE A 1 10 ? -8.475 -6.550 -8.711 1.00 0.00 10 ILE A CA 6
ATOM 4739 C C . ILE A 1 10 ? -8.740 -5.056 -8.855 1.00 0.00 10 ILE A C 6
ATOM 4740 O O . ILE A 1 10 ? -7.812 -4.248 -8.868 1.00 0.00 10 ILE A O 6
ATOM 4756 N N . PHE A 1 11 ? -10.015 -4.694 -8.959 1.00 0.00 11 PHE A N 6
ATOM 4757 C CA . PHE A 1 11 ? -10.404 -3.296 -9.100 1.00 0.00 11 PHE A CA 6
ATOM 4758 C C . PHE A 1 11 ? -9.494 -2.392 -8.273 1.00 0.00 11 PHE A C 6
ATOM 4759 O O . PHE A 1 11 ? -9.029 -1.356 -8.750 1.00 0.00 11 PHE A O 6
ATOM 4776 N N . THR A 1 12 ? -9.244 -2.792 -7.030 1.00 0.00 12 THR A N 6
ATOM 4777 C CA . THR A 1 12 ? -8.392 -2.019 -6.136 1.00 0.00 12 THR A CA 6
ATOM 4778 C C . THR A 1 12 ? -6.922 -2.368 -6.338 1.00 0.00 12 THR A C 6
ATOM 4779 O O . THR A 1 12 ? -6.594 -3.393 -6.936 1.00 0.00 12 THR A O 6
ATOM 4790 N N . ASN A 1 13 ? -6.040 -1.510 -5.836 1.00 0.00 13 ASN A N 6
ATOM 4791 C CA . ASN A 1 13 ? -4.603 -1.729 -5.962 1.00 0.00 13 ASN A CA 6
ATOM 4792 C C . ASN A 1 13 ? -3.934 -1.755 -4.591 1.00 0.00 13 ASN A C 6
ATOM 4793 O O . ASN A 1 13 ? -4.525 -1.345 -3.592 1.00 0.00 13 ASN A O 6
ATOM 4804 N N . LYS A 1 14 ? -2.698 -2.240 -4.551 1.00 0.00 14 LYS A N 6
ATOM 4805 C CA . LYS A 1 14 ? -1.946 -2.318 -3.304 1.00 0.00 14 LYS A CA 6
ATOM 4806 C C . LYS A 1 14 ? -0.648 -1.524 -3.401 1.00 0.00 14 LYS A C 6
ATOM 4807 O O . LYS A 1 14 ? -0.093 -1.351 -4.487 1.00 0.00 14 LYS A O 6
ATOM 4826 N N . CYS A 1 15 ? -0.166 -1.044 -2.259 1.00 0.00 15 CYS A N 6
ATOM 4827 C CA . CYS A 1 15 ? 1.068 -0.269 -2.214 1.00 0.00 15 CYS A CA 6
ATOM 4828 C C . CYS A 1 15 ? 2.282 -1.186 -2.093 1.00 0.00 15 CYS A C 6
ATOM 4829 O O . CYS A 1 15 ? 2.282 -2.130 -1.304 1.00 0.00 15 CYS A O 6
ATOM 4836 N N . GLU A 1 16 ? 3.313 -0.900 -2.882 1.00 0.00 16 GLU A N 6
ATOM 4837 C CA . GLU A 1 16 ? 4.532 -1.700 -2.864 1.00 0.00 16 GLU A CA 6
ATOM 4838 C C . GLU A 1 16 ? 5.536 -1.137 -1.862 1.00 0.00 16 GLU A C 6
ATOM 4839 O O . GLU A 1 16 ? 6.748 -1.254 -2.048 1.00 0.00 16 GLU A O 6
ATOM 4851 N N . ARG A 1 17 ? 5.024 -0.526 -0.799 1.00 0.00 17 ARG A N 6
ATOM 4852 C CA . ARG A 1 17 ? 5.874 0.057 0.232 1.00 0.00 17 ARG A CA 6
ATOM 4853 C C . ARG A 1 17 ? 6.042 -0.904 1.405 1.00 0.00 17 ARG A C 6
ATOM 4854 O O . ARG A 1 17 ? 5.188 -1.755 1.650 1.00 0.00 17 ARG A O 6
ATOM 4875 N N . ALA A 1 18 ? 7.148 -0.760 2.128 1.00 0.00 18 ALA A N 6
ATOM 4876 C CA . ALA A 1 18 ? 7.427 -1.613 3.276 1.00 0.00 18 ALA A CA 6
ATOM 4877 C C . ALA A 1 18 ? 6.483 -1.304 4.432 1.00 0.00 18 ALA A C 6
ATOM 4878 O O . ALA A 1 18 ? 6.246 -0.142 4.760 1.00 0.00 18 ALA A O 6
ATOM 4885 N N . GLY A 1 19 ? 5.943 -2.352 5.047 1.00 0.00 19 GLY A N 6
ATOM 4886 C CA . GLY A 1 19 ? 5.030 -2.171 6.160 1.00 0.00 19 GLY A CA 6
ATOM 4887 C C . GLY A 1 19 ? 3.892 -1.226 5.827 1.00 0.00 19 GLY A C 6
ATOM 4888 O O . GLY A 1 19 ? 3.489 -0.411 6.658 1.00 0.00 19 GLY A O 6
ATOM 4892 N N . CYS A 1 20 ? 3.373 -1.333 4.609 1.00 0.00 20 CYS A N 6
ATOM 4893 C CA . CYS A 1 20 ? 2.276 -0.481 4.166 1.00 0.00 20 CYS A CA 6
ATOM 4894 C C . CYS A 1 20 ? 1.198 -1.302 3.464 1.00 0.00 20 CYS A C 6
ATOM 4895 O O . CYS A 1 20 ? 1.419 -1.835 2.377 1.00 0.00 20 CYS A O 6
ATOM 4902 N N . ARG A 1 21 ? 0.031 -1.398 4.094 1.00 0.00 21 ARG A N 6
ATOM 4903 C CA . ARG A 1 21 ? -1.081 -2.154 3.531 1.00 0.00 21 ARG A CA 6
ATOM 4904 C C . ARG A 1 21 ? -2.189 -1.219 3.056 1.00 0.00 21 ARG A C 6
ATOM 4905 O O . ARG A 1 21 ? -3.372 -1.496 3.250 1.00 0.00 21 ARG A O 6
ATOM 4926 N N . GLN A 1 22 ? -1.796 -0.112 2.435 1.00 0.00 22 GLN A N 6
ATOM 4927 C CA . GLN A 1 22 ? -2.757 0.864 1.934 1.00 0.00 22 GLN A CA 6
ATOM 4928 C C . GLN A 1 22 ? -3.316 0.433 0.582 1.00 0.00 22 GLN A C 6
ATOM 4929 O O . GLN A 1 22 ? -2.565 0.085 -0.329 1.00 0.00 22 GLN A O 6
ATOM 4943 N N . ARG A 1 23 ? -4.639 0.459 0.459 1.00 0.00 23 ARG A N 6
ATOM 4944 C CA . ARG A 1 23 ? -5.299 0.069 -0.781 1.00 0.00 23 ARG A CA 6
ATOM 4945 C C . ARG A 1 23 ? -5.992 1.265 -1.428 1.00 0.00 23 ARG A C 6
ATOM 4946 O O . ARG A 1 23 ? -6.981 1.777 -0.905 1.00 0.00 23 ARG A O 6
ATOM 4967 N N . GLU A 1 24 ? -5.464 1.704 -2.566 1.00 0.00 24 GLU A N 6
ATOM 4968 C CA . GLU A 1 24 ? -6.031 2.841 -3.282 1.00 0.00 24 GLU A CA 6
ATOM 4969 C C . GLU A 1 24 ? -6.981 2.373 -4.380 1.00 0.00 24 GLU A C 6
ATOM 4970 O O . GLU A 1 24 ? -6.586 1.637 -5.285 1.00 0.00 24 GLU A O 6
ATOM 4982 N N . MET A 1 25 ? -8.235 2.804 -4.294 1.00 0.00 25 MET A N 6
ATOM 4983 C CA . MET A 1 25 ? -9.241 2.430 -5.281 1.00 0.00 25 MET A CA 6
ATOM 4984 C C . MET A 1 25 ? -8.665 2.485 -6.692 1.00 0.00 25 MET A C 6
ATOM 4985 O O . MET A 1 25 ? -8.938 1.615 -7.518 1.00 0.00 25 MET A O 6
ATOM 4999 N N . MET A 1 26 ? -7.868 3.514 -6.961 1.00 0.00 26 MET A N 6
ATOM 5000 C CA . MET A 1 26 ? -7.254 3.682 -8.273 1.00 0.00 26 MET A CA 6
ATOM 5001 C C . MET A 1 26 ? -5.804 3.209 -8.259 1.00 0.00 26 MET A C 6
ATOM 5002 O O . MET A 1 26 ? -5.170 3.150 -7.205 1.00 0.00 26 MET A O 6
ATOM 5016 N N . LYS A 1 27 ? -5.284 2.872 -9.434 1.00 0.00 27 LYS A N 6
ATOM 5017 C CA . LYS A 1 27 ? -3.908 2.405 -9.558 1.00 0.00 27 LYS A CA 6
ATOM 5018 C C . LYS A 1 27 ? -2.935 3.580 -9.580 1.00 0.00 27 LYS A C 6
ATOM 5019 O O . LYS A 1 27 ? -3.153 4.567 -10.285 1.00 0.00 27 LYS A O 6
ATOM 5038 N N . LEU A 1 28 ? -1.861 3.467 -8.807 1.00 0.00 28 LEU A N 6
ATOM 5039 C CA . LEU A 1 28 ? -0.853 4.519 -8.739 1.00 0.00 28 LEU A CA 6
ATOM 5040 C C . LEU A 1 28 ? 0.550 3.940 -8.890 1.00 0.00 28 LEU A C 6
ATOM 5041 O O . LEU A 1 28 ? 1.112 3.389 -7.942 1.00 0.00 28 LEU A O 6
ATOM 5057 N N . THR A 1 29 ? 1.113 4.069 -10.087 1.00 0.00 29 THR A N 6
ATOM 5058 C CA . THR A 1 29 ? 2.451 3.560 -10.362 1.00 0.00 29 THR A CA 6
ATOM 5059 C C . THR A 1 29 ? 3.453 4.698 -10.509 1.00 0.00 29 THR A C 6
ATOM 5060 O O . THR A 1 29 ? 3.193 5.683 -11.201 1.00 0.00 29 THR A O 6
ATOM 5071 N N . CYS A 1 30 ? 4.601 4.558 -9.853 1.00 0.00 30 CYS A N 6
ATOM 5072 C CA . CYS A 1 30 ? 5.644 5.575 -9.911 1.00 0.00 30 CYS A CA 6
ATOM 5073 C C . CYS A 1 30 ? 6.068 5.839 -11.353 1.00 0.00 30 CYS A C 6
ATOM 5074 O O . CYS A 1 30 ? 5.722 5.082 -12.260 1.00 0.00 30 CYS A O 6
ATOM 5081 N N . GLU A 1 31 ? 6.818 6.917 -11.555 1.00 0.00 31 GLU A N 6
ATOM 5082 C CA . GLU A 1 31 ? 7.288 7.281 -12.887 1.00 0.00 31 GLU A CA 6
ATOM 5083 C C . GLU A 1 31 ? 8.759 6.915 -13.063 1.00 0.00 31 GLU A C 6
ATOM 5084 O O . GLU A 1 31 ? 9.244 6.773 -14.186 1.00 0.00 31 GLU A O 6
ATOM 5096 N N . ARG A 1 32 ? 9.463 6.765 -11.947 1.00 0.00 32 ARG A N 6
ATOM 5097 C CA . ARG A 1 32 ? 10.879 6.417 -11.977 1.00 0.00 32 ARG A CA 6
ATOM 5098 C C . ARG A 1 32 ? 11.071 4.907 -11.870 1.00 0.00 32 ARG A C 6
ATOM 5099 O O . ARG A 1 32 ? 11.674 4.284 -12.744 1.00 0.00 32 ARG A O 6
ATOM 5120 N N . CYS A 1 33 ? 10.553 4.325 -10.794 1.00 0.00 33 CYS A N 6
ATOM 5121 C CA . CYS A 1 33 ? 10.667 2.889 -10.571 1.00 0.00 33 CYS A CA 6
ATOM 5122 C C . CYS A 1 33 ? 9.526 2.140 -11.253 1.00 0.00 33 CYS A C 6
ATOM 5123 O O . CYS A 1 33 ? 9.632 0.946 -11.532 1.00 0.00 33 CYS A O 6
ATOM 5130 N N . SER A 1 34 ? 8.435 2.851 -11.519 1.00 0.00 34 SER A N 6
ATOM 5131 C CA . SER A 1 34 ? 7.272 2.254 -12.165 1.00 0.00 34 SER A CA 6
ATOM 5132 C C . SER A 1 34 ? 6.672 1.154 -11.295 1.00 0.00 34 SER A C 6
ATOM 5133 O O . SER A 1 34 ? 6.373 0.061 -11.775 1.00 0.00 34 SER A O 6
ATOM 5141 N N . ARG A 1 35 ? 6.499 1.452 -10.011 1.00 0.00 35 ARG A N 6
ATOM 5142 C CA . ARG A 1 35 ? 5.936 0.489 -9.072 1.00 0.00 35 ARG A CA 6
ATOM 5143 C C . ARG A 1 35 ? 4.658 1.030 -8.439 1.00 0.00 35 ARG A C 6
ATOM 5144 O O . ARG A 1 35 ? 4.463 2.242 -8.349 1.00 0.00 35 ARG A O 6
ATOM 5165 N N . ASN A 1 36 ? 3.790 0.123 -8.002 1.00 0.00 36 ASN A N 6
ATOM 5166 C CA . ASN A 1 36 ? 2.530 0.510 -7.379 1.00 0.00 36 ASN A CA 6
ATOM 5167 C C . ASN A 1 36 ? 2.763 1.062 -5.976 1.00 0.00 36 ASN A C 6
ATOM 5168 O O . ASN A 1 36 ? 3.616 0.569 -5.237 1.00 0.00 36 ASN A O 6
ATOM 5179 N N . PHE A 1 37 ? 2.000 2.088 -5.615 1.00 0.00 37 PHE A N 6
ATOM 5180 C CA . PHE A 1 37 ? 2.124 2.708 -4.301 1.00 0.00 37 PHE A CA 6
ATOM 5181 C C . PHE A 1 37 ? 0.857 3.479 -3.942 1.00 0.00 37 PHE A C 6
ATOM 5182 O O . PHE A 1 37 ? -0.023 3.676 -4.781 1.00 0.00 37 PHE A O 6
ATOM 5199 N N . CYS A 1 38 ? 0.771 3.913 -2.689 1.00 0.00 38 CYS A N 6
ATOM 5200 C CA . CYS A 1 38 ? -0.388 4.662 -2.217 1.00 0.00 38 CYS A CA 6
ATOM 5201 C C . CYS A 1 38 ? -0.141 6.165 -2.315 1.00 0.00 38 CYS A C 6
ATOM 5202 O O . CYS A 1 38 ? 0.998 6.624 -2.228 1.00 0.00 38 CYS A O 6
ATOM 5209 N N . ILE A 1 39 ? -1.216 6.924 -2.498 1.00 0.00 39 ILE A N 6
ATOM 5210 C CA . ILE A 1 39 ? -1.116 8.374 -2.607 1.00 0.00 39 ILE A CA 6
ATOM 5211 C C . ILE A 1 39 ? -0.070 8.927 -1.646 1.00 0.00 39 ILE A C 6
ATOM 5212 O O . ILE A 1 39 ? 0.671 9.852 -1.982 1.00 0.00 39 ILE A O 6
ATOM 5228 N N . LYS A 1 40 ? -0.012 8.354 -0.448 1.00 0.00 40 LYS A N 6
ATOM 5229 C CA . LYS A 1 40 ? 0.946 8.787 0.562 1.00 0.00 40 LYS A CA 6
ATOM 5230 C C . LYS A 1 40 ? 2.374 8.478 0.125 1.00 0.00 40 LYS A C 6
ATOM 5231 O O . LYS A 1 40 ? 3.285 9.280 0.335 1.00 0.00 40 LYS A O 6
ATOM 5250 N N . HIS A 1 41 ? 2.563 7.313 -0.486 1.00 0.00 41 HIS A N 6
ATOM 5251 C CA . HIS A 1 41 ? 3.881 6.900 -0.955 1.00 0.00 41 HIS A CA 6
ATOM 5252 C C . HIS A 1 41 ? 3.942 6.910 -2.479 1.00 0.00 41 HIS A C 6
ATOM 5253 O O . HIS A 1 41 ? 4.799 6.261 -3.080 1.00 0.00 41 HIS A O 6
ATOM 5267 N N . ARG A 1 42 ? 3.028 7.648 -3.099 1.00 0.00 42 ARG A N 6
ATOM 5268 C CA . ARG A 1 42 ? 2.977 7.740 -4.553 1.00 0.00 42 ARG A CA 6
ATOM 5269 C C . ARG A 1 42 ? 4.114 8.610 -5.083 1.00 0.00 42 ARG A C 6
ATOM 5270 O O . ARG A 1 42 ? 4.668 8.343 -6.149 1.00 0.00 42 ARG A O 6
ATOM 5291 N N . HIS A 1 43 ? 4.454 9.652 -4.331 1.00 0.00 43 HIS A N 6
ATOM 5292 C CA . HIS A 1 43 ? 5.525 10.561 -4.724 1.00 0.00 43 HIS A CA 6
ATOM 5293 C C . HIS A 1 43 ? 6.892 9.948 -4.437 1.00 0.00 43 HIS A C 6
ATOM 5294 O O . HIS A 1 43 ? 7.096 9.270 -3.429 1.00 0.00 43 HIS A O 6
ATOM 5308 N N . PRO A 1 44 ? 7.852 10.190 -5.342 1.00 0.00 44 PRO A N 6
ATOM 5309 C CA . PRO A 1 44 ? 9.216 9.670 -5.207 1.00 0.00 44 PRO A CA 6
ATOM 5310 C C . PRO A 1 44 ? 9.982 10.340 -4.071 1.00 0.00 44 PRO A C 6
ATOM 5311 O O . PRO A 1 44 ? 11.184 10.127 -3.909 1.00 0.00 44 PRO A O 6
ATOM 5322 N N . LEU A 1 45 ? 9.279 11.149 -3.286 1.00 0.00 45 LEU A N 6
ATOM 5323 C CA . LEU A 1 45 ? 9.893 11.850 -2.164 1.00 0.00 45 LEU A CA 6
ATOM 5324 C C . LEU A 1 45 ? 9.477 11.223 -0.837 1.00 0.00 45 LEU A C 6
ATOM 5325 O O . LEU A 1 45 ? 10.221 11.268 0.143 1.00 0.00 45 LEU A O 6
ATOM 5341 N N . ASP A 1 46 ? 8.285 10.637 -0.814 1.00 0.00 46 ASP A N 6
ATOM 5342 C CA . ASP A 1 46 ? 7.771 9.998 0.392 1.00 0.00 46 ASP A CA 6
ATOM 5343 C C . ASP A 1 46 ? 7.894 8.480 0.297 1.00 0.00 46 ASP A C 6
ATOM 5344 O O . ASP A 1 46 ? 7.136 7.744 0.930 1.00 0.00 46 ASP A O 6
ATOM 5353 N N . HIS A 1 47 ? 8.854 8.018 -0.499 1.00 0.00 47 HIS A N 6
ATOM 5354 C CA . HIS A 1 47 ? 9.076 6.588 -0.677 1.00 0.00 47 HIS A CA 6
ATOM 5355 C C . HIS A 1 47 ? 10.458 6.322 -1.267 1.00 0.00 47 HIS A C 6
ATOM 5356 O O . HIS A 1 47 ? 10.860 6.959 -2.241 1.00 0.00 47 HIS A O 6
ATOM 5370 N N . ASP A 1 48 ? 11.180 5.380 -0.671 1.00 0.00 48 ASP A N 6
ATOM 5371 C CA . ASP A 1 48 ? 12.516 5.030 -1.138 1.00 0.00 48 ASP A CA 6
ATOM 5372 C C . ASP A 1 48 ? 12.486 4.602 -2.602 1.00 0.00 48 ASP A C 6
ATOM 5373 O O . ASP A 1 48 ? 12.413 3.412 -2.910 1.00 0.00 48 ASP A O 6
ATOM 5382 N N . CYS A 1 49 ? 12.541 5.580 -3.500 1.00 0.00 49 CYS A N 6
ATOM 5383 C CA . CYS A 1 49 ? 12.518 5.306 -4.932 1.00 0.00 49 CYS A CA 6
ATOM 5384 C C . CYS A 1 49 ? 13.814 4.635 -5.378 1.00 0.00 49 CYS A C 6
ATOM 5385 O O . CYS A 1 49 ? 14.907 5.131 -5.105 1.00 0.00 49 CYS A O 6
ATOM 5392 N N . SER A 1 50 ? 13.683 3.505 -6.065 1.00 0.00 50 SER A N 6
ATOM 5393 C CA . SER A 1 50 ? 14.843 2.764 -6.546 1.00 0.00 50 SER A CA 6
ATOM 5394 C C . SER A 1 50 ? 14.650 2.336 -7.998 1.00 0.00 50 SER A C 6
ATOM 5395 O O . SER A 1 50 ? 14.978 1.212 -8.375 1.00 0.00 50 SER A O 6
ATOM 5403 N N . GLY A 1 51 ? 14.116 3.244 -8.810 1.00 0.00 51 GLY A N 6
ATOM 5404 C CA . GLY A 1 51 ? 13.888 2.943 -10.211 1.00 0.00 51 GLY A CA 6
ATOM 5405 C C . GLY A 1 51 ? 15.169 2.952 -11.022 1.00 0.00 51 GLY A C 6
ATOM 5406 O O . GLY A 1 51 ? 15.723 1.897 -11.330 1.00 0.00 51 GLY A O 6
ATOM 5410 N N . GLU A 1 52 ? 15.639 4.146 -11.369 1.00 0.00 52 GLU A N 6
ATOM 5411 C CA . GLU A 1 52 ? 16.862 4.287 -12.151 1.00 0.00 52 GLU A CA 6
ATOM 5412 C C . GLU A 1 52 ? 17.871 5.174 -11.428 1.00 0.00 52 GLU A C 6
ATOM 5413 O O . GLU A 1 52 ? 17.648 6.371 -11.253 1.00 0.00 52 GLU A O 6
ATOM 5425 N N . GLY A 1 53 ? 18.983 4.577 -11.010 1.00 0.00 53 GLY A N 6
ATOM 5426 C CA . GLY A 1 53 ? 20.010 5.327 -10.310 1.00 0.00 53 GLY A CA 6
ATOM 5427 C C . GLY A 1 53 ? 21.393 4.740 -10.509 1.00 0.00 53 GLY A C 6
ATOM 5428 O O . GLY A 1 53 ? 21.757 4.351 -11.619 1.00 0.00 53 GLY A O 6
ATOM 5432 N N . HIS A 1 54 ? 22.168 4.677 -9.430 1.00 0.00 54 HIS A N 6
ATOM 5433 C CA . HIS A 1 54 ? 23.520 4.134 -9.491 1.00 0.00 54 HIS A CA 6
ATOM 5434 C C . HIS A 1 54 ? 23.620 2.834 -8.699 1.00 0.00 54 HIS A C 6
ATOM 5435 O O . HIS A 1 54 ? 23.251 2.764 -7.526 1.00 0.00 54 HIS A O 6
ATOM 5449 N N . PRO A 1 55 ? 24.130 1.779 -9.352 1.00 0.00 55 PRO A N 6
ATOM 5450 C CA . PRO A 1 55 ? 24.289 0.463 -8.728 1.00 0.00 55 PRO A CA 6
ATOM 5451 C C . PRO A 1 55 ? 25.381 0.455 -7.663 1.00 0.00 55 PRO A C 6
ATOM 5452 O O . PRO A 1 55 ? 26.496 0.923 -7.898 1.00 0.00 55 PRO A O 6
ATOM 5463 N N . THR A 1 56 ? 25.055 -0.081 -6.491 1.00 0.00 56 THR A N 6
ATOM 5464 C CA . THR A 1 56 ? 26.007 -0.150 -5.390 1.00 0.00 56 THR A CA 6
ATOM 5465 C C . THR A 1 56 ? 26.909 -1.372 -5.519 1.00 0.00 56 THR A C 6
ATOM 5466 O O . THR A 1 56 ? 26.575 -2.455 -5.039 1.00 0.00 56 THR A O 6
ATOM 5477 N N . SER A 1 57 ? 28.054 -1.190 -6.169 1.00 0.00 57 SER A N 6
ATOM 5478 C CA . SER A 1 57 ? 29.004 -2.280 -6.364 1.00 0.00 57 SER A CA 6
ATOM 5479 C C . SER A 1 57 ? 30.384 -1.897 -5.839 1.00 0.00 57 SER A C 6
ATOM 5480 O O . SER A 1 57 ? 31.202 -1.333 -6.566 1.00 0.00 57 SER A O 6
ATOM 5488 N N . SER A 1 58 ? 30.636 -2.208 -4.572 1.00 0.00 58 SER A N 6
ATOM 5489 C CA . SER A 1 58 ? 31.915 -1.894 -3.947 1.00 0.00 58 SER A CA 6
ATOM 5490 C C . SER A 1 58 ? 32.911 -3.034 -4.144 1.00 0.00 58 SER A C 6
ATOM 5491 O O . SER A 1 58 ? 33.632 -3.409 -3.221 1.00 0.00 58 SER A O 6
ATOM 5499 N N . GLY A 1 59 ? 32.942 -3.580 -5.356 1.00 0.00 59 GLY A N 6
ATOM 5500 C CA . GLY A 1 59 ? 33.852 -4.671 -5.654 1.00 0.00 59 GLY A CA 6
ATOM 5501 C C . GLY A 1 59 ? 33.615 -5.880 -4.771 1.00 0.00 59 GLY A C 6
ATOM 5502 O O . GLY A 1 59 ? 32.533 -6.068 -4.215 1.00 0.00 59 GLY A O 6
ATOM 5506 N N . PRO A 1 60 ? 34.646 -6.728 -4.633 1.00 0.00 60 PRO A N 6
ATOM 5507 C CA . PRO A 1 60 ? 34.569 -7.941 -3.813 1.00 0.00 60 PRO A CA 6
ATOM 5508 C C . PRO A 1 60 ? 34.499 -7.629 -2.322 1.00 0.00 60 PRO A C 6
ATOM 5509 O O . PRO A 1 60 ? 34.022 -8.442 -1.530 1.00 0.00 60 PRO A O 6
ATOM 5520 N N . SER A 1 61 ? 34.977 -6.447 -1.946 1.00 0.00 61 SER A N 6
ATOM 5521 C CA . SER A 1 61 ? 34.971 -6.030 -0.549 1.00 0.00 61 SER A CA 6
ATOM 5522 C C . SER A 1 61 ? 35.546 -7.123 0.347 1.00 0.00 61 SER A C 6
ATOM 5523 O O . SER A 1 61 ? 35.014 -7.405 1.420 1.00 0.00 61 SER A O 6
ATOM 5531 N N . SER A 1 62 ? 36.637 -7.735 -0.103 1.00 0.00 62 SER A N 6
ATOM 5532 C CA . SER A 1 62 ? 37.283 -8.800 0.655 1.00 0.00 62 SER A CA 6
ATOM 5533 C C . SER A 1 62 ? 38.589 -8.312 1.273 1.00 0.00 62 SER A C 6
ATOM 5534 O O . SER A 1 62 ? 38.762 -8.342 2.491 1.00 0.00 62 SER A O 6
ATOM 5542 N N . GLY A 1 63 ? 39.507 -7.861 0.424 1.00 0.00 63 GLY A N 6
ATOM 5543 C CA . GLY A 1 63 ? 40.786 -7.372 0.904 1.00 0.00 63 GLY A CA 6
ATOM 5544 C C . GLY A 1 63 ? 41.452 -8.337 1.865 1.00 0.00 63 GLY A C 6
ATOM 5545 O O . GLY A 1 63 ? 42.675 -8.458 1.840 1.00 0.00 63 GLY A O 6
ATOM 5551 N N . GLY A 1 1 ? -17.216 -26.947 3.650 1.00 0.00 1 GLY A N 7
ATOM 5552 C CA . GLY A 1 1 ? -16.596 -25.671 3.347 1.00 0.00 1 GLY A CA 7
ATOM 5553 C C . GLY A 1 1 ? -15.570 -25.774 2.236 1.00 0.00 1 GLY A C 7
ATOM 5554 O O . GLY A 1 1 ? -15.108 -26.867 1.908 1.00 0.00 1 GLY A O 7
ATOM 5558 N N . SER A 1 2 ? -15.212 -24.633 1.655 1.00 0.00 2 SER A N 7
ATOM 5559 C CA . SER A 1 2 ? -14.238 -24.600 0.570 1.00 0.00 2 SER A CA 7
ATOM 5560 C C . SER A 1 2 ? -13.336 -23.376 0.687 1.00 0.00 2 SER A C 7
ATOM 5561 O O . SER A 1 2 ? -13.562 -22.502 1.525 1.00 0.00 2 SER A O 7
ATOM 5569 N N . SER A 1 3 ? -12.312 -23.320 -0.158 1.00 0.00 3 SER A N 7
ATOM 5570 C CA . SER A 1 3 ? -11.372 -22.204 -0.148 1.00 0.00 3 SER A CA 7
ATOM 5571 C C . SER A 1 3 ? -12.111 -20.873 -0.051 1.00 0.00 3 SER A C 7
ATOM 5572 O O . SER A 1 3 ? -13.312 -20.796 -0.304 1.00 0.00 3 SER A O 7
ATOM 5580 N N . GLY A 1 4 ? -11.381 -19.824 0.317 1.00 0.00 4 GLY A N 7
ATOM 5581 C CA . GLY A 1 4 ? -11.982 -18.509 0.442 1.00 0.00 4 GLY A CA 7
ATOM 5582 C C . GLY A 1 4 ? -11.355 -17.494 -0.493 1.00 0.00 4 GLY A C 7
ATOM 5583 O O . GLY A 1 4 ? -10.796 -17.856 -1.529 1.00 0.00 4 GLY A O 7
ATOM 5587 N N . SER A 1 5 ? -11.449 -16.219 -0.129 1.00 0.00 5 SER A N 7
ATOM 5588 C CA . SER A 1 5 ? -10.891 -15.148 -0.946 1.00 0.00 5 SER A CA 7
ATOM 5589 C C . SER A 1 5 ? -10.226 -14.089 -0.072 1.00 0.00 5 SER A C 7
ATOM 5590 O O . SER A 1 5 ? -10.534 -13.963 1.113 1.00 0.00 5 SER A O 7
ATOM 5598 N N . SER A 1 6 ? -9.311 -13.329 -0.667 1.00 0.00 6 SER A N 7
ATOM 5599 C CA . SER A 1 6 ? -8.599 -12.282 0.057 1.00 0.00 6 SER A CA 7
ATOM 5600 C C . SER A 1 6 ? -9.103 -10.901 -0.350 1.00 0.00 6 SER A C 7
ATOM 5601 O O . SER A 1 6 ? -9.481 -10.091 0.496 1.00 0.00 6 SER A O 7
ATOM 5609 N N . GLY A 1 7 ? -9.104 -10.639 -1.654 1.00 0.00 7 GLY A N 7
ATOM 5610 C CA . GLY A 1 7 ? -9.563 -9.355 -2.152 1.00 0.00 7 GLY A CA 7
ATOM 5611 C C . GLY A 1 7 ? -10.912 -9.447 -2.836 1.00 0.00 7 GLY A C 7
ATOM 5612 O O . GLY A 1 7 ? -11.085 -10.218 -3.781 1.00 0.00 7 GLY A O 7
ATOM 5616 N N . ARG A 1 8 ? -11.871 -8.662 -2.358 1.00 0.00 8 ARG A N 7
ATOM 5617 C CA . ARG A 1 8 ? -13.213 -8.660 -2.928 1.00 0.00 8 ARG A CA 7
ATOM 5618 C C . ARG A 1 8 ? -13.232 -7.935 -4.271 1.00 0.00 8 ARG A C 7
ATOM 5619 O O . ARG A 1 8 ? -13.668 -8.488 -5.281 1.00 0.00 8 ARG A O 7
ATOM 5640 N N . LYS A 1 9 ? -12.758 -6.694 -4.274 1.00 0.00 9 LYS A N 7
ATOM 5641 C CA . LYS A 1 9 ? -12.719 -5.893 -5.491 1.00 0.00 9 LYS A CA 7
ATOM 5642 C C . LYS A 1 9 ? -11.281 -5.642 -5.933 1.00 0.00 9 LYS A C 7
ATOM 5643 O O . LYS A 1 9 ? -10.630 -4.710 -5.458 1.00 0.00 9 LYS A O 7
ATOM 5662 N N . ILE A 1 10 ? -10.792 -6.478 -6.842 1.00 0.00 10 ILE A N 7
ATOM 5663 C CA . ILE A 1 10 ? -9.431 -6.344 -7.348 1.00 0.00 10 ILE A CA 7
ATOM 5664 C C . ILE A 1 10 ? -9.068 -4.879 -7.570 1.00 0.00 10 ILE A C 7
ATOM 5665 O O . ILE A 1 10 ? -7.914 -4.483 -7.404 1.00 0.00 10 ILE A O 7
ATOM 5681 N N . PHE A 1 11 ? -10.062 -4.079 -7.943 1.00 0.00 11 PHE A N 7
ATOM 5682 C CA . PHE A 1 11 ? -9.848 -2.657 -8.186 1.00 0.00 11 PHE A CA 7
ATOM 5683 C C . PHE A 1 11 ? -8.971 -2.045 -7.097 1.00 0.00 11 PHE A C 7
ATOM 5684 O O . PHE A 1 11 ? -8.028 -1.307 -7.384 1.00 0.00 11 PHE A O 7
ATOM 5701 N N . THR A 1 12 ? -9.289 -2.357 -5.844 1.00 0.00 12 THR A N 7
ATOM 5702 C CA . THR A 1 12 ? -8.533 -1.838 -4.712 1.00 0.00 12 THR A CA 7
ATOM 5703 C C . THR A 1 12 ? -7.119 -2.407 -4.687 1.00 0.00 12 THR A C 7
ATOM 5704 O O . THR A 1 12 ? -6.868 -3.444 -4.076 1.00 0.00 12 THR A O 7
ATOM 5715 N N . ASN A 1 13 ? -6.199 -1.720 -5.356 1.00 0.00 13 ASN A N 7
ATOM 5716 C CA . ASN A 1 13 ? -4.808 -2.157 -5.410 1.00 0.00 13 ASN A CA 7
ATOM 5717 C C . ASN A 1 13 ? -4.167 -2.104 -4.027 1.00 0.00 13 ASN A C 7
ATOM 5718 O O . ASN A 1 13 ? -4.751 -1.579 -3.078 1.00 0.00 13 ASN A O 7
ATOM 5729 N N . LYS A 1 14 ? -2.961 -2.651 -3.918 1.00 0.00 14 LYS A N 7
ATOM 5730 C CA . LYS A 1 14 ? -2.238 -2.665 -2.652 1.00 0.00 14 LYS A CA 7
ATOM 5731 C C . LYS A 1 14 ? -0.849 -2.054 -2.812 1.00 0.00 14 LYS A C 7
ATOM 5732 O O . LYS A 1 14 ? -0.055 -2.499 -3.641 1.00 0.00 14 LYS A O 7
ATOM 5751 N N . CYS A 1 15 ? -0.563 -1.032 -2.013 1.00 0.00 15 CYS A N 7
ATOM 5752 C CA . CYS A 1 15 ? 0.730 -0.359 -2.064 1.00 0.00 15 CYS A CA 7
ATOM 5753 C C . CYS A 1 15 ? 1.871 -1.372 -2.055 1.00 0.00 15 CYS A C 7
ATOM 5754 O O . CYS A 1 15 ? 1.840 -2.349 -1.308 1.00 0.00 15 CYS A O 7
ATOM 5761 N N . GLU A 1 16 ? 2.876 -1.131 -2.891 1.00 0.00 16 GLU A N 7
ATOM 5762 C CA . GLU A 1 16 ? 4.026 -2.023 -2.979 1.00 0.00 16 GLU A CA 7
ATOM 5763 C C . GLU A 1 16 ? 5.118 -1.601 -1.999 1.00 0.00 16 GLU A C 7
ATOM 5764 O O . GLU A 1 16 ? 6.278 -1.987 -2.143 1.00 0.00 16 GLU A O 7
ATOM 5776 N N . ARG A 1 17 ? 4.737 -0.806 -1.005 1.00 0.00 17 ARG A N 7
ATOM 5777 C CA . ARG A 1 17 ? 5.683 -0.330 -0.003 1.00 0.00 17 ARG A CA 7
ATOM 5778 C C . ARG A 1 17 ? 5.691 -1.247 1.217 1.00 0.00 17 ARG A C 7
ATOM 5779 O O . ARG A 1 17 ? 4.658 -1.465 1.849 1.00 0.00 17 ARG A O 7
ATOM 5800 N N . ALA A 1 18 ? 6.863 -1.783 1.540 1.00 0.00 18 ALA A N 7
ATOM 5801 C CA . ALA A 1 18 ? 7.006 -2.675 2.684 1.00 0.00 18 ALA A CA 7
ATOM 5802 C C . ALA A 1 18 ? 6.359 -2.079 3.929 1.00 0.00 18 ALA A C 7
ATOM 5803 O O . ALA A 1 18 ? 6.519 -0.894 4.216 1.00 0.00 18 ALA A O 7
ATOM 5810 N N . GLY A 1 19 ? 5.627 -2.910 4.666 1.00 0.00 19 GLY A N 7
ATOM 5811 C CA . GLY A 1 19 ? 4.967 -2.446 5.872 1.00 0.00 19 GLY A CA 7
ATOM 5812 C C . GLY A 1 19 ? 3.674 -1.711 5.578 1.00 0.00 19 GLY A C 7
ATOM 5813 O O . GLY A 1 19 ? 2.676 -1.890 6.278 1.00 0.00 19 GLY A O 7
ATOM 5817 N N . CYS A 1 20 ? 3.689 -0.881 4.541 1.00 0.00 20 CYS A N 7
ATOM 5818 C CA . CYS A 1 20 ? 2.510 -0.114 4.157 1.00 0.00 20 CYS A CA 7
ATOM 5819 C C . CYS A 1 20 ? 1.440 -1.024 3.560 1.00 0.00 20 CYS A C 7
ATOM 5820 O O . CYS A 1 20 ? 1.683 -1.719 2.574 1.00 0.00 20 CYS A O 7
ATOM 5827 N N . ARG A 1 21 ? 0.257 -1.012 4.165 1.00 0.00 21 ARG A N 7
ATOM 5828 C CA . ARG A 1 21 ? -0.849 -1.837 3.694 1.00 0.00 21 ARG A CA 7
ATOM 5829 C C . ARG A 1 21 ? -1.981 -0.969 3.152 1.00 0.00 21 ARG A C 7
ATOM 5830 O O . ARG A 1 21 ? -3.153 -1.331 3.248 1.00 0.00 21 ARG A O 7
ATOM 5851 N N . GLN A 1 22 ? -1.621 0.177 2.582 1.00 0.00 22 GLN A N 7
ATOM 5852 C CA . GLN A 1 22 ? -2.606 1.096 2.026 1.00 0.00 22 GLN A CA 7
ATOM 5853 C C . GLN A 1 22 ? -3.380 0.440 0.887 1.00 0.00 22 GLN A C 7
ATOM 5854 O O . GLN A 1 22 ? -2.873 -0.458 0.215 1.00 0.00 22 GLN A O 7
ATOM 5868 N N . ARG A 1 23 ? -4.611 0.895 0.676 1.00 0.00 23 ARG A N 7
ATOM 5869 C CA . ARG A 1 23 ? -5.456 0.351 -0.380 1.00 0.00 23 ARG A CA 7
ATOM 5870 C C . ARG A 1 23 ? -6.137 1.470 -1.162 1.00 0.00 23 ARG A C 7
ATOM 5871 O O . ARG A 1 23 ? -7.231 1.910 -0.810 1.00 0.00 23 ARG A O 7
ATOM 5892 N N . GLU A 1 24 ? -5.481 1.927 -2.225 1.00 0.00 24 GLU A N 7
ATOM 5893 C CA . GLU A 1 24 ? -6.023 2.996 -3.055 1.00 0.00 24 GLU A CA 7
ATOM 5894 C C . GLU A 1 24 ? -6.960 2.434 -4.121 1.00 0.00 24 GLU A C 7
ATOM 5895 O O . GLU A 1 24 ? -6.615 1.489 -4.830 1.00 0.00 24 GLU A O 7
ATOM 5907 N N . MET A 1 25 ? -8.146 3.024 -4.228 1.00 0.00 25 MET A N 7
ATOM 5908 C CA . MET A 1 25 ? -9.133 2.584 -5.207 1.00 0.00 25 MET A CA 7
ATOM 5909 C C . MET A 1 25 ? -8.576 2.686 -6.624 1.00 0.00 25 MET A C 7
ATOM 5910 O O . MET A 1 25 ? -8.789 1.799 -7.450 1.00 0.00 25 MET A O 7
ATOM 5924 N N . MET A 1 26 ? -7.862 3.773 -6.897 1.00 0.00 26 MET A N 7
ATOM 5925 C CA . MET A 1 26 ? -7.274 3.990 -8.214 1.00 0.00 26 MET A CA 7
ATOM 5926 C C . MET A 1 26 ? -5.825 3.516 -8.247 1.00 0.00 26 MET A C 7
ATOM 5927 O O . MET A 1 26 ? -5.104 3.621 -7.254 1.00 0.00 26 MET A O 7
ATOM 5941 N N . LYS A 1 27 ? -5.403 2.995 -9.394 1.00 0.00 27 LYS A N 7
ATOM 5942 C CA . LYS A 1 27 ? -4.040 2.506 -9.557 1.00 0.00 27 LYS A CA 7
ATOM 5943 C C . LYS A 1 27 ? -3.050 3.665 -9.625 1.00 0.00 27 LYS A C 7
ATOM 5944 O O . LYS A 1 27 ? -3.248 4.619 -10.378 1.00 0.00 27 LYS A O 7
ATOM 5963 N N . LEU A 1 28 ? -1.985 3.574 -8.836 1.00 0.00 28 LEU A N 7
ATOM 5964 C CA . LEU A 1 28 ? -0.963 4.615 -8.808 1.00 0.00 28 LEU A CA 7
ATOM 5965 C C . LEU A 1 28 ? 0.430 4.014 -8.964 1.00 0.00 28 LEU A C 7
ATOM 5966 O O . LEU A 1 28 ? 1.031 3.551 -7.994 1.00 0.00 28 LEU A O 7
ATOM 5982 N N . THR A 1 29 ? 0.941 4.028 -10.192 1.00 0.00 29 THR A N 7
ATOM 5983 C CA . THR A 1 29 ? 2.263 3.486 -10.475 1.00 0.00 29 THR A CA 7
ATOM 5984 C C . THR A 1 29 ? 3.300 4.597 -10.590 1.00 0.00 29 THR A C 7
ATOM 5985 O O . THR A 1 29 ? 3.080 5.597 -11.274 1.00 0.00 29 THR A O 7
ATOM 5996 N N . CYS A 1 30 ? 4.432 4.416 -9.918 1.00 0.00 30 CYS A N 7
ATOM 5997 C CA . CYS A 1 30 ? 5.504 5.404 -9.944 1.00 0.00 30 CYS A CA 7
ATOM 5998 C C . CYS A 1 30 ? 5.991 5.640 -11.371 1.00 0.00 30 CYS A C 7
ATOM 5999 O O . CYS A 1 30 ? 5.691 4.862 -12.276 1.00 0.00 30 CYS A O 7
ATOM 6006 N N . GLU A 1 31 ? 6.745 6.718 -11.563 1.00 0.00 31 GLU A N 7
ATOM 6007 C CA . GLU A 1 31 ? 7.273 7.056 -12.880 1.00 0.00 31 GLU A CA 7
ATOM 6008 C C . GLU A 1 31 ? 8.750 6.688 -12.984 1.00 0.00 31 GLU A C 7
ATOM 6009 O O . GLU A 1 31 ? 9.314 6.646 -14.077 1.00 0.00 31 GLU A O 7
ATOM 6021 N N . ARG A 1 32 ? 9.370 6.422 -11.839 1.00 0.00 32 ARG A N 7
ATOM 6022 C CA . ARG A 1 32 ? 10.781 6.059 -11.801 1.00 0.00 32 ARG A CA 7
ATOM 6023 C C . ARG A 1 32 ? 10.952 4.545 -11.721 1.00 0.00 32 ARG A C 7
ATOM 6024 O O . ARG A 1 32 ? 11.601 3.936 -12.572 1.00 0.00 32 ARG A O 7
ATOM 6045 N N . CYS A 1 33 ? 10.365 3.942 -10.692 1.00 0.00 33 CYS A N 7
ATOM 6046 C CA . CYS A 1 33 ? 10.451 2.500 -10.500 1.00 0.00 33 CYS A CA 7
ATOM 6047 C C . CYS A 1 33 ? 9.305 1.786 -11.211 1.00 0.00 33 CYS A C 7
ATOM 6048 O O . CYS A 1 33 ? 9.379 0.587 -11.481 1.00 0.00 33 CYS A O 7
ATOM 6055 N N . SER A 1 34 ? 8.247 2.531 -11.511 1.00 0.00 34 SER A N 7
ATOM 6056 C CA . SER A 1 34 ? 7.083 1.970 -12.187 1.00 0.00 34 SER A CA 7
ATOM 6057 C C . SER A 1 34 ? 6.427 0.890 -11.333 1.00 0.00 34 SER A C 7
ATOM 6058 O O . SER A 1 34 ? 6.221 -0.236 -11.787 1.00 0.00 34 SER A O 7
ATOM 6066 N N . ARG A 1 35 ? 6.101 1.241 -10.093 1.00 0.00 35 ARG A N 7
ATOM 6067 C CA . ARG A 1 35 ? 5.469 0.303 -9.174 1.00 0.00 35 ARG A CA 7
ATOM 6068 C C . ARG A 1 35 ? 4.247 0.931 -8.511 1.00 0.00 35 ARG A C 7
ATOM 6069 O O . ARG A 1 35 ? 4.170 2.149 -8.356 1.00 0.00 35 ARG A O 7
ATOM 6090 N N . ASN A 1 36 ? 3.294 0.090 -8.122 1.00 0.00 36 ASN A N 7
ATOM 6091 C CA . ASN A 1 36 ? 2.074 0.563 -7.476 1.00 0.00 36 ASN A CA 7
ATOM 6092 C C . ASN A 1 36 ? 2.361 1.043 -6.057 1.00 0.00 36 ASN A C 7
ATOM 6093 O O . ASN A 1 36 ? 3.203 0.479 -5.358 1.00 0.00 36 ASN A O 7
ATOM 6104 N N . PHE A 1 37 ? 1.655 2.088 -5.637 1.00 0.00 37 PHE A N 7
ATOM 6105 C CA . PHE A 1 37 ? 1.834 2.644 -4.301 1.00 0.00 37 PHE A CA 7
ATOM 6106 C C . PHE A 1 37 ? 0.621 3.474 -3.891 1.00 0.00 37 PHE A C 7
ATOM 6107 O O . PHE A 1 37 ? -0.323 3.639 -4.664 1.00 0.00 37 PHE A O 7
ATOM 6124 N N . CYS A 1 38 ? 0.654 3.996 -2.669 1.00 0.00 38 CYS A N 7
ATOM 6125 C CA . CYS A 1 38 ? -0.441 4.808 -2.154 1.00 0.00 38 CYS A CA 7
ATOM 6126 C C . CYS A 1 38 ? -0.105 6.294 -2.243 1.00 0.00 38 CYS A C 7
ATOM 6127 O O . CYS A 1 38 ? 1.065 6.678 -2.226 1.00 0.00 38 CYS A O 7
ATOM 6134 N N . ILE A 1 39 ? -1.138 7.124 -2.336 1.00 0.00 39 ILE A N 7
ATOM 6135 C CA . ILE A 1 39 ? -0.952 8.567 -2.425 1.00 0.00 39 ILE A CA 7
ATOM 6136 C C . ILE A 1 39 ? 0.221 9.025 -1.564 1.00 0.00 39 ILE A C 7
ATOM 6137 O O . ILE A 1 39 ? 0.998 9.892 -1.964 1.00 0.00 39 ILE A O 7
ATOM 6153 N N . LYS A 1 40 ? 0.343 8.435 -0.380 1.00 0.00 40 LYS A N 7
ATOM 6154 C CA . LYS A 1 40 ? 1.422 8.779 0.538 1.00 0.00 40 LYS A CA 7
ATOM 6155 C C . LYS A 1 40 ? 2.774 8.358 -0.029 1.00 0.00 40 LYS A C 7
ATOM 6156 O O . LYS A 1 40 ? 3.753 9.100 0.058 1.00 0.00 40 LYS A O 7
ATOM 6175 N N . HIS A 1 41 ? 2.821 7.164 -0.612 1.00 0.00 41 HIS A N 7
ATOM 6176 C CA . HIS A 1 41 ? 4.053 6.646 -1.196 1.00 0.00 41 HIS A CA 7
ATOM 6177 C C . HIS A 1 41 ? 3.984 6.669 -2.720 1.00 0.00 41 HIS A C 7
ATOM 6178 O O . HIS A 1 41 ? 4.706 5.935 -3.395 1.00 0.00 41 HIS A O 7
ATOM 6192 N N . ARG A 1 42 ? 3.110 7.515 -3.255 1.00 0.00 42 ARG A N 7
ATOM 6193 C CA . ARG A 1 42 ? 2.944 7.632 -4.699 1.00 0.00 42 ARG A CA 7
ATOM 6194 C C . ARG A 1 42 ? 4.077 8.451 -5.311 1.00 0.00 42 ARG A C 7
ATOM 6195 O O . ARG A 1 42 ? 4.519 8.181 -6.429 1.00 0.00 42 ARG A O 7
ATOM 6216 N N . HIS A 1 43 ? 4.543 9.453 -4.572 1.00 0.00 43 HIS A N 7
ATOM 6217 C CA . HIS A 1 43 ? 5.624 10.311 -5.042 1.00 0.00 43 HIS A CA 7
ATOM 6218 C C . HIS A 1 43 ? 6.978 9.636 -4.848 1.00 0.00 43 HIS A C 7
ATOM 6219 O O . HIS A 1 43 ? 7.216 8.941 -3.859 1.00 0.00 43 HIS A O 7
ATOM 6233 N N . PRO A 1 44 ? 7.887 9.841 -5.812 1.00 0.00 44 PRO A N 7
ATOM 6234 C CA . PRO A 1 44 ? 9.232 9.261 -5.769 1.00 0.00 44 PRO A CA 7
ATOM 6235 C C . PRO A 1 44 ? 10.099 9.887 -4.683 1.00 0.00 44 PRO A C 7
ATOM 6236 O O . PRO A 1 44 ? 11.255 9.503 -4.498 1.00 0.00 44 PRO A O 7
ATOM 6247 N N . LEU A 1 45 ? 9.535 10.852 -3.965 1.00 0.00 45 LEU A N 7
ATOM 6248 C CA . LEU A 1 45 ? 10.258 11.532 -2.895 1.00 0.00 45 LEU A CA 7
ATOM 6249 C C . LEU A 1 45 ? 9.596 11.277 -1.544 1.00 0.00 45 LEU A C 7
ATOM 6250 O O . LEU A 1 45 ? 9.853 11.988 -0.572 1.00 0.00 45 LEU A O 7
ATOM 6266 N N . ASP A 1 46 ? 8.745 10.259 -1.491 1.00 0.00 46 ASP A N 7
ATOM 6267 C CA . ASP A 1 46 ? 8.048 9.908 -0.259 1.00 0.00 46 ASP A CA 7
ATOM 6268 C C . ASP A 1 46 ? 8.295 8.448 0.108 1.00 0.00 46 ASP A C 7
ATOM 6269 O O . ASP A 1 46 ? 8.152 8.056 1.267 1.00 0.00 46 ASP A O 7
ATOM 6278 N N . HIS A 1 47 ? 8.665 7.648 -0.886 1.00 0.00 47 HIS A N 7
ATOM 6279 C CA . HIS A 1 47 ? 8.931 6.230 -0.668 1.00 0.00 47 HIS A CA 7
ATOM 6280 C C . HIS A 1 47 ? 1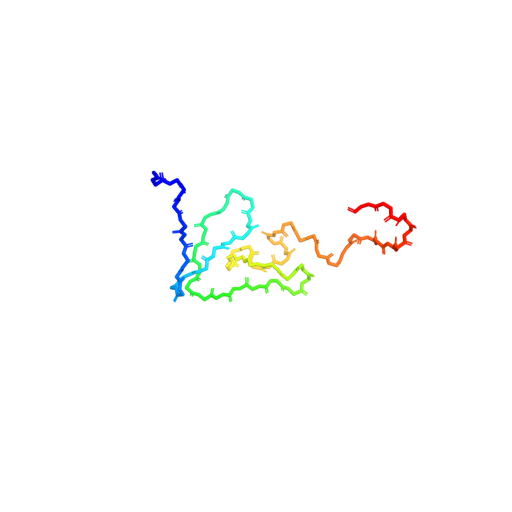0.386 5.896 -0.981 1.00 0.00 47 HIS A C 7
ATOM 6281 O O . HIS A 1 47 ? 10.692 4.812 -1.479 1.00 0.00 47 HIS A O 7
ATOM 6295 N N . ASP A 1 48 ? 11.280 6.834 -0.687 1.00 0.00 48 ASP A N 7
ATOM 6296 C CA . ASP A 1 48 ? 12.704 6.639 -0.936 1.00 0.00 48 ASP A CA 7
ATOM 6297 C C . ASP A 1 48 ? 12.928 5.900 -2.252 1.00 0.00 48 ASP A C 7
ATOM 6298 O O . ASP A 1 48 ? 13.712 4.953 -2.318 1.00 0.00 48 ASP A O 7
ATOM 6307 N N . CYS A 1 49 ? 12.235 6.339 -3.297 1.00 0.00 49 CYS A N 7
ATOM 6308 C CA . CYS A 1 49 ? 12.357 5.720 -4.611 1.00 0.00 49 CYS A CA 7
ATOM 6309 C C . CYS A 1 49 ? 13.816 5.407 -4.932 1.00 0.00 49 CYS A C 7
ATOM 6310 O O . CYS A 1 49 ? 14.726 6.079 -4.448 1.00 0.00 49 CYS A O 7
ATOM 6317 N N . SER A 1 50 ? 14.029 4.382 -5.751 1.00 0.00 50 SER A N 7
ATOM 6318 C CA . SER A 1 50 ? 15.377 3.978 -6.134 1.00 0.00 50 SER A CA 7
ATOM 6319 C C . SER A 1 50 ? 15.594 4.162 -7.633 1.00 0.00 50 SER A C 7
ATOM 6320 O O . SER A 1 50 ? 16.618 4.690 -8.063 1.00 0.00 50 SER A O 7
ATOM 6328 N N . GLY A 1 51 ? 14.620 3.721 -8.424 1.00 0.00 51 GLY A N 7
ATOM 6329 C CA . GLY A 1 51 ? 14.723 3.845 -9.866 1.00 0.00 51 GLY A CA 7
ATOM 6330 C C . GLY A 1 51 ? 15.243 2.581 -10.521 1.00 0.00 51 GLY A C 7
ATOM 6331 O O . GLY A 1 51 ? 16.260 2.030 -10.101 1.00 0.00 51 GLY A O 7
ATOM 6335 N N . GLU A 1 52 ? 14.542 2.119 -11.553 1.00 0.00 52 GLU A N 7
ATOM 6336 C CA . GLU A 1 52 ? 14.939 0.910 -12.265 1.00 0.00 52 GLU A CA 7
ATOM 6337 C C . GLU A 1 52 ? 16.170 1.167 -13.130 1.00 0.00 52 GLU A C 7
ATOM 6338 O O . GLU A 1 52 ? 16.373 2.274 -13.626 1.00 0.00 52 GLU A O 7
ATOM 6350 N N . GLY A 1 53 ? 16.989 0.134 -13.304 1.00 0.00 53 GLY A N 7
ATOM 6351 C CA . GLY A 1 53 ? 18.190 0.268 -14.108 1.00 0.00 53 GLY A CA 7
ATOM 6352 C C . GLY A 1 53 ? 18.307 -0.817 -15.160 1.00 0.00 53 GLY A C 7
ATOM 6353 O O . GLY A 1 53 ? 18.748 -1.929 -14.869 1.00 0.00 53 GLY A O 7
ATOM 6357 N N . HIS A 1 54 ? 17.910 -0.495 -16.387 1.00 0.00 54 HIS A N 7
ATOM 6358 C CA . HIS A 1 54 ? 17.972 -1.452 -17.486 1.00 0.00 54 HIS A CA 7
ATOM 6359 C C . HIS A 1 54 ? 19.393 -1.562 -18.031 1.00 0.00 54 HIS A C 7
ATOM 6360 O O . HIS A 1 54 ? 20.020 -0.570 -18.405 1.00 0.00 54 HIS A O 7
ATOM 6374 N N . PRO A 1 55 ? 19.915 -2.797 -18.077 1.00 0.00 55 PRO A N 7
ATOM 6375 C CA . PRO A 1 55 ? 21.268 -3.066 -18.574 1.00 0.00 55 PRO A CA 7
ATOM 6376 C C . PRO A 1 55 ? 21.385 -2.854 -20.080 1.00 0.00 55 PRO A C 7
ATOM 6377 O O . PRO A 1 55 ? 20.935 -3.683 -20.872 1.00 0.00 55 PRO A O 7
ATOM 6388 N N . THR A 1 56 ? 21.992 -1.738 -20.471 1.00 0.00 56 THR A N 7
ATOM 6389 C CA . THR A 1 56 ? 22.168 -1.416 -21.881 1.00 0.00 56 THR A CA 7
ATOM 6390 C C . THR A 1 56 ? 23.445 -2.041 -22.432 1.00 0.00 56 THR A C 7
ATOM 6391 O O . THR A 1 56 ? 24.536 -1.499 -22.261 1.00 0.00 56 THR A O 7
ATOM 6402 N N . SER A 1 57 ? 23.300 -3.183 -23.096 1.00 0.00 57 SER A N 7
ATOM 6403 C CA . SER A 1 57 ? 24.443 -3.883 -23.671 1.00 0.00 57 SER A CA 7
ATOM 6404 C C . SER A 1 57 ? 24.906 -3.204 -24.956 1.00 0.00 57 SER A C 7
ATOM 6405 O O . SER A 1 57 ? 24.469 -3.559 -26.051 1.00 0.00 57 SER A O 7
ATOM 6413 N N . SER A 1 58 ? 25.794 -2.226 -24.814 1.00 0.00 58 SER A N 7
ATOM 6414 C CA . SER A 1 58 ? 26.315 -1.493 -25.963 1.00 0.00 58 SER A CA 7
ATOM 6415 C C . SER A 1 58 ? 27.818 -1.712 -26.111 1.00 0.00 58 SER A C 7
ATOM 6416 O O . SER A 1 58 ? 28.617 -1.124 -25.383 1.00 0.00 58 SER A O 7
ATOM 6424 N N . GLY A 1 59 ? 28.195 -2.563 -27.060 1.00 0.00 59 GLY A N 7
ATOM 6425 C CA . GLY A 1 59 ? 29.600 -2.845 -27.288 1.00 0.00 59 GLY A CA 7
ATOM 6426 C C . GLY A 1 59 ? 29.870 -3.351 -28.691 1.00 0.00 59 GLY A C 7
ATOM 6427 O O . GLY A 1 59 ? 29.048 -3.202 -29.596 1.00 0.00 59 GLY A O 7
ATOM 6431 N N . PRO A 1 60 ? 31.047 -3.963 -28.888 1.00 0.00 60 PRO A N 7
ATOM 6432 C CA . PRO A 1 60 ? 31.451 -4.503 -30.189 1.00 0.00 60 PRO A CA 7
ATOM 6433 C C . PRO A 1 60 ? 30.636 -5.730 -30.586 1.00 0.00 60 PRO A C 7
ATOM 6434 O O . PRO A 1 60 ? 29.800 -6.206 -29.818 1.00 0.00 60 PRO A O 7
ATOM 6445 N N . SER A 1 61 ? 30.884 -6.236 -31.790 1.00 0.00 61 SER A N 7
ATOM 6446 C CA . SER A 1 61 ? 30.171 -7.405 -32.290 1.00 0.00 61 SER A CA 7
ATOM 6447 C C . SER A 1 61 ? 31.089 -8.623 -32.335 1.00 0.00 61 SER A C 7
ATOM 6448 O O . SER A 1 61 ? 30.713 -9.713 -31.905 1.00 0.00 61 SER A O 7
ATOM 6456 N N . SER A 1 62 ? 32.294 -8.428 -32.861 1.00 0.00 62 SER A N 7
ATOM 6457 C CA . SER A 1 62 ? 33.265 -9.511 -32.968 1.00 0.00 62 SER A CA 7
ATOM 6458 C C . SER A 1 62 ? 33.279 -10.356 -31.697 1.00 0.00 62 SER A C 7
ATOM 6459 O O . SER A 1 62 ? 33.243 -9.828 -30.587 1.00 0.00 62 SER A O 7
ATOM 6467 N N . GLY A 1 63 ? 33.330 -11.673 -31.871 1.00 0.00 63 GLY A N 7
ATOM 6468 C CA . GLY A 1 63 ? 33.347 -12.571 -30.731 1.00 0.00 63 GLY A CA 7
ATOM 6469 C C . GLY A 1 63 ? 33.038 -14.004 -31.117 1.00 0.00 63 GLY A C 7
ATOM 6470 O O . GLY A 1 63 ? 32.149 -14.224 -31.938 1.00 0.00 63 GLY A O 7
ATOM 6476 N N . GLY A 1 1 ? -13.641 -23.657 2.310 1.00 0.00 1 GLY A N 8
ATOM 6477 C CA . GLY A 1 1 ? -13.646 -23.115 0.963 1.00 0.00 1 GLY A CA 8
ATOM 6478 C C . GLY A 1 1 ? -15.048 -22.950 0.410 1.00 0.00 1 GLY A C 8
ATOM 6479 O O . GLY A 1 1 ? -15.405 -23.574 -0.589 1.00 0.00 1 GLY A O 8
ATOM 6483 N N . SER A 1 2 ? -15.844 -22.108 1.061 1.00 0.00 2 SER A N 8
ATOM 6484 C CA . SER A 1 2 ? -17.216 -21.867 0.631 1.00 0.00 2 SER A CA 8
ATOM 6485 C C . SER A 1 2 ? -17.246 -21.121 -0.699 1.00 0.00 2 SER A C 8
ATOM 6486 O O . SER A 1 2 ? -16.222 -20.621 -1.166 1.00 0.00 2 SER A O 8
ATOM 6494 N N . SER A 1 3 ? -18.427 -21.050 -1.305 1.00 0.00 3 SER A N 8
ATOM 6495 C CA . SER A 1 3 ? -18.591 -20.369 -2.584 1.00 0.00 3 SER A CA 8
ATOM 6496 C C . SER A 1 3 ? -19.217 -18.992 -2.390 1.00 0.00 3 SER A C 8
ATOM 6497 O O . SER A 1 3 ? -20.166 -18.831 -1.624 1.00 0.00 3 SER A O 8
ATOM 6505 N N . GLY A 1 4 ? -18.676 -17.999 -3.090 1.00 0.00 4 GLY A N 8
ATOM 6506 C CA . GLY A 1 4 ? -19.193 -16.647 -2.981 1.00 0.00 4 GLY A CA 8
ATOM 6507 C C . GLY A 1 4 ? -18.792 -15.976 -1.682 1.00 0.00 4 GLY A C 8
ATOM 6508 O O . GLY A 1 4 ? -19.635 -15.428 -0.972 1.00 0.00 4 GLY A O 8
ATOM 6512 N N . SER A 1 5 ? -17.500 -16.019 -1.370 1.00 0.00 5 SER A N 8
ATOM 6513 C CA . SER A 1 5 ? -16.990 -15.415 -0.145 1.00 0.00 5 SER A CA 8
ATOM 6514 C C . SER A 1 5 ? -15.799 -14.508 -0.442 1.00 0.00 5 SER A C 8
ATOM 6515 O O . SER A 1 5 ? -14.801 -14.520 0.278 1.00 0.00 5 SER A O 8
ATOM 6523 N N . SER A 1 6 ? -15.912 -13.724 -1.509 1.00 0.00 6 SER A N 8
ATOM 6524 C CA . SER A 1 6 ? -14.844 -12.813 -1.905 1.00 0.00 6 SER A CA 8
ATOM 6525 C C . SER A 1 6 ? -15.205 -11.371 -1.564 1.00 0.00 6 SER A C 8
ATOM 6526 O O . SER A 1 6 ? -15.841 -10.675 -2.355 1.00 0.00 6 SER A O 8
ATOM 6534 N N . GLY A 1 7 ? -14.795 -10.928 -0.379 1.00 0.00 7 GLY A N 8
ATOM 6535 C CA . GLY A 1 7 ? -15.084 -9.571 0.047 1.00 0.00 7 GLY A CA 8
ATOM 6536 C C . GLY A 1 7 ? -14.383 -8.534 -0.807 1.00 0.00 7 GLY A C 8
ATOM 6537 O O . GLY A 1 7 ? -15.031 -7.768 -1.522 1.00 0.00 7 GLY A O 8
ATOM 6541 N N . ARG A 1 8 ? -13.057 -8.506 -0.733 1.00 0.00 8 ARG A N 8
ATOM 6542 C CA . ARG A 1 8 ? -12.268 -7.553 -1.503 1.00 0.00 8 ARG A CA 8
ATOM 6543 C C . ARG A 1 8 ? -12.392 -7.826 -2.999 1.00 0.00 8 ARG A C 8
ATOM 6544 O O . ARG A 1 8 ? -11.934 -8.857 -3.493 1.00 0.00 8 ARG A O 8
ATOM 6565 N N . LYS A 1 9 ? -13.016 -6.897 -3.715 1.00 0.00 9 LYS A N 8
ATOM 6566 C CA . LYS A 1 9 ? -13.201 -7.037 -5.155 1.00 0.00 9 LYS A CA 8
ATOM 6567 C C . LYS A 1 9 ? -11.861 -6.991 -5.882 1.00 0.00 9 LYS A C 8
ATOM 6568 O O . LYS A 1 9 ? -10.827 -6.701 -5.280 1.00 0.00 9 LYS A O 8
ATOM 6587 N N . ILE A 1 10 ? -11.887 -7.277 -7.180 1.00 0.00 10 ILE A N 8
ATOM 6588 C CA . ILE A 1 10 ? -10.675 -7.265 -7.989 1.00 0.00 10 ILE A CA 8
ATOM 6589 C C . ILE A 1 10 ? -10.511 -5.934 -8.714 1.00 0.00 10 ILE A C 8
ATOM 6590 O O . ILE A 1 10 ? -10.100 -5.893 -9.874 1.00 0.00 10 ILE A O 8
ATOM 6606 N N . PHE A 1 11 ? -10.834 -4.846 -8.023 1.00 0.00 11 PHE A N 8
ATOM 6607 C CA . PHE A 1 11 ? -10.722 -3.512 -8.601 1.00 0.00 11 PHE A CA 8
ATOM 6608 C C . PHE A 1 11 ? -9.687 -2.679 -7.851 1.00 0.00 11 PHE A C 8
ATOM 6609 O O . PHE A 1 11 ? -8.878 -1.977 -8.459 1.00 0.00 11 PHE A O 8
ATOM 6626 N N . THR A 1 12 ? -9.719 -2.762 -6.524 1.00 0.00 12 THR A N 8
ATOM 6627 C CA . THR A 1 12 ? -8.785 -2.016 -5.689 1.00 0.00 12 THR A CA 8
ATOM 6628 C C . THR A 1 12 ? -7.345 -2.424 -5.975 1.00 0.00 12 THR A C 8
ATOM 6629 O O . THR A 1 12 ? -7.095 -3.399 -6.683 1.00 0.00 12 THR A O 8
ATOM 6640 N N . ASN A 1 13 ? -6.400 -1.673 -5.419 1.00 0.00 13 ASN A N 8
ATOM 6641 C CA . ASN A 1 13 ? -4.983 -1.958 -5.614 1.00 0.00 13 ASN A CA 8
ATOM 6642 C C . ASN A 1 13 ? -4.246 -1.988 -4.279 1.00 0.00 13 ASN A C 8
ATOM 6643 O O . ASN A 1 13 ? -4.761 -1.525 -3.261 1.00 0.00 13 ASN A O 8
ATOM 6654 N N . LYS A 1 14 ? -3.035 -2.535 -4.290 1.00 0.00 14 LYS A N 8
ATOM 6655 C CA . LYS A 1 14 ? -2.224 -2.625 -3.082 1.00 0.00 14 LYS A CA 8
ATOM 6656 C C . LYS A 1 14 ? -0.925 -1.840 -3.239 1.00 0.00 14 LYS A C 8
ATOM 6657 O O . LYS A 1 14 ? -0.339 -1.801 -4.321 1.00 0.00 14 LYS A O 8
ATOM 6676 N N . CYS A 1 15 ? -0.480 -1.218 -2.152 1.00 0.00 15 CYS A N 8
ATOM 6677 C CA . CYS A 1 15 ? 0.750 -0.435 -2.169 1.00 0.00 15 CYS A CA 8
ATOM 6678 C C . CYS A 1 15 ? 1.974 -1.344 -2.113 1.00 0.00 15 CYS A C 8
ATOM 6679 O O . CYS A 1 15 ? 1.916 -2.447 -1.571 1.00 0.00 15 CYS A O 8
ATOM 6686 N N . GLU A 1 16 ? 3.081 -0.872 -2.679 1.00 0.00 16 GLU A N 8
ATOM 6687 C CA . GLU A 1 16 ? 4.318 -1.643 -2.694 1.00 0.00 16 GLU A CA 8
ATOM 6688 C C . GLU A 1 16 ? 5.370 -1.002 -1.793 1.00 0.00 16 GLU A C 8
ATOM 6689 O O . GLU A 1 16 ? 6.571 -1.145 -2.024 1.00 0.00 16 GLU A O 8
ATOM 6701 N N . ARG A 1 17 ? 4.910 -0.294 -0.767 1.00 0.00 17 ARG A N 8
ATOM 6702 C CA . ARG A 1 17 ? 5.809 0.371 0.167 1.00 0.00 17 ARG A CA 8
ATOM 6703 C C . ARG A 1 17 ? 6.009 -0.472 1.423 1.00 0.00 17 ARG A C 8
ATOM 6704 O O . ARG A 1 17 ? 5.072 -1.096 1.919 1.00 0.00 17 ARG A O 8
ATOM 6725 N N . ALA A 1 18 ? 7.237 -0.485 1.932 1.00 0.00 18 ALA A N 8
ATOM 6726 C CA . ALA A 1 18 ? 7.559 -1.249 3.130 1.00 0.00 18 ALA A CA 8
ATOM 6727 C C . ALA A 1 18 ? 6.631 -0.881 4.283 1.00 0.00 18 ALA A C 8
ATOM 6728 O O . ALA A 1 18 ? 6.235 0.274 4.429 1.00 0.00 18 ALA A O 8
ATOM 6735 N N . GLY A 1 19 ? 6.287 -1.872 5.099 1.00 0.00 19 GLY A N 8
ATOM 6736 C CA . GLY A 1 19 ? 5.407 -1.632 6.228 1.00 0.00 19 GLY A CA 8
ATOM 6737 C C . GLY A 1 19 ? 4.208 -0.781 5.858 1.00 0.00 19 GLY A C 8
ATOM 6738 O O . GLY A 1 19 ? 3.834 0.133 6.594 1.00 0.00 19 GLY A O 8
ATOM 6742 N N . CYS A 1 20 ? 3.604 -1.079 4.712 1.00 0.00 20 CYS A N 8
ATOM 6743 C CA . CYS A 1 20 ? 2.442 -0.334 4.243 1.00 0.00 20 CYS A CA 8
ATOM 6744 C C . CYS A 1 20 ? 1.383 -1.277 3.678 1.00 0.00 20 CYS A C 8
ATOM 6745 O O . CYS A 1 20 ? 1.668 -2.092 2.801 1.00 0.00 20 CYS A O 8
ATOM 6752 N N . ARG A 1 21 ? 0.161 -1.159 4.187 1.00 0.00 21 ARG A N 8
ATOM 6753 C CA . ARG A 1 21 ? -0.940 -2.000 3.733 1.00 0.00 21 ARG A CA 8
ATOM 6754 C C . ARG A 1 21 ? -2.134 -1.151 3.308 1.00 0.00 21 ARG A C 8
ATOM 6755 O O . ARG A 1 21 ? -3.283 -1.510 3.560 1.00 0.00 21 ARG A O 8
ATOM 6776 N N . GLN A 1 22 ? -1.851 -0.024 2.662 1.00 0.00 22 GLN A N 8
ATOM 6777 C CA . GLN A 1 22 ? -2.902 0.877 2.203 1.00 0.00 22 GLN A CA 8
ATOM 6778 C C . GLN A 1 22 ? -3.609 0.308 0.977 1.00 0.00 22 GLN A C 8
ATOM 6779 O O . GLN A 1 22 ? -3.051 -0.517 0.254 1.00 0.00 22 GLN A O 8
ATOM 6793 N N . ARG A 1 23 ? -4.839 0.756 0.748 1.00 0.00 23 ARG A N 8
ATOM 6794 C CA . ARG A 1 23 ? -5.622 0.290 -0.390 1.00 0.00 23 ARG A CA 8
ATOM 6795 C C . ARG A 1 23 ? -6.163 1.468 -1.196 1.00 0.00 23 ARG A C 8
ATOM 6796 O O . ARG A 1 23 ? -6.977 2.248 -0.703 1.00 0.00 23 ARG A O 8
ATOM 6817 N N . GLU A 1 24 ? -5.703 1.590 -2.437 1.00 0.00 24 GLU A N 8
ATOM 6818 C CA . GLU A 1 24 ? -6.140 2.674 -3.310 1.00 0.00 24 GLU A CA 8
ATOM 6819 C C . GLU A 1 24 ? -7.098 2.158 -4.380 1.00 0.00 24 GLU A C 8
ATOM 6820 O O . GLU A 1 24 ? -6.834 1.145 -5.028 1.00 0.00 24 GLU A O 8
ATOM 6832 N N . MET A 1 25 ? -8.211 2.861 -4.558 1.00 0.00 25 MET A N 8
ATOM 6833 C CA . MET A 1 25 ? -9.209 2.475 -5.550 1.00 0.00 25 MET A CA 8
ATOM 6834 C C . MET A 1 25 ? -8.635 2.564 -6.961 1.00 0.00 25 MET A C 8
ATOM 6835 O O . MET A 1 25 ? -8.875 1.690 -7.793 1.00 0.00 25 MET A O 8
ATOM 6849 N N . MET A 1 26 ? -7.878 3.624 -7.221 1.00 0.00 26 MET A N 8
ATOM 6850 C CA . MET A 1 26 ? -7.270 3.825 -8.532 1.00 0.00 26 MET A CA 8
ATOM 6851 C C . MET A 1 26 ? -5.830 3.324 -8.545 1.00 0.00 26 MET A C 8
ATOM 6852 O O . MET A 1 26 ? -5.226 3.109 -7.494 1.00 0.00 26 MET A O 8
ATOM 6866 N N . LYS A 1 27 ? -5.284 3.139 -9.742 1.00 0.00 27 LYS A N 8
ATOM 6867 C CA . LYS A 1 27 ? -3.913 2.664 -9.894 1.00 0.00 27 LYS A CA 8
ATOM 6868 C C . LYS A 1 27 ? -2.925 3.825 -9.836 1.00 0.00 27 LYS A C 8
ATOM 6869 O O . LYS A 1 27 ? -3.089 4.828 -10.531 1.00 0.00 27 LYS A O 8
ATOM 6888 N N . LEU A 1 28 ? -1.900 3.681 -9.004 1.00 0.00 28 LEU A N 8
ATOM 6889 C CA . LEU A 1 28 ? -0.884 4.718 -8.856 1.00 0.00 28 LEU A CA 8
ATOM 6890 C C . LEU A 1 28 ? 0.518 4.127 -8.974 1.00 0.00 28 LEU A C 8
ATOM 6891 O O . LEU A 1 28 ? 1.110 3.701 -7.981 1.00 0.00 28 LEU A O 8
ATOM 6907 N N . THR A 1 29 ? 1.045 4.106 -10.194 1.00 0.00 29 THR A N 8
ATOM 6908 C CA . THR A 1 29 ? 2.377 3.569 -10.442 1.00 0.00 29 THR A CA 8
ATOM 6909 C C . THR A 1 29 ? 3.406 4.686 -10.566 1.00 0.00 29 THR A C 8
ATOM 6910 O O . THR A 1 29 ? 3.178 5.680 -11.256 1.00 0.00 29 THR A O 8
ATOM 6921 N N . CYS A 1 30 ? 4.540 4.518 -9.894 1.00 0.00 30 CYS A N 8
ATOM 6922 C CA . CYS A 1 30 ? 5.605 5.512 -9.929 1.00 0.00 30 CYS A CA 8
ATOM 6923 C C . CYS A 1 30 ? 6.049 5.784 -11.364 1.00 0.00 30 CYS A C 8
ATOM 6924 O O . CYS A 1 30 ? 5.639 5.088 -12.292 1.00 0.00 30 CYS A O 8
ATOM 6931 N N . GLU A 1 31 ? 6.887 6.801 -11.535 1.00 0.00 31 GLU A N 8
ATOM 6932 C CA . GLU A 1 31 ? 7.385 7.165 -12.856 1.00 0.00 31 GLU A CA 8
ATOM 6933 C C . GLU A 1 31 ? 8.862 6.808 -12.999 1.00 0.00 31 GLU A C 8
ATOM 6934 O O . GLU A 1 31 ? 9.399 6.773 -14.106 1.00 0.00 31 GLU A O 8
ATOM 6946 N N . ARG A 1 32 ? 9.512 6.543 -11.870 1.00 0.00 32 ARG A N 8
ATOM 6947 C CA . ARG A 1 32 ? 10.927 6.190 -11.868 1.00 0.00 32 ARG A CA 8
ATOM 6948 C C . ARG A 1 32 ? 11.110 4.680 -11.745 1.00 0.00 32 ARG A C 8
ATOM 6949 O O . ARG A 1 32 ? 11.770 4.055 -12.576 1.00 0.00 32 ARG A O 8
ATOM 6970 N N . CYS A 1 33 ? 10.523 4.101 -10.704 1.00 0.00 33 CYS A N 8
ATOM 6971 C CA . CYS A 1 33 ? 10.621 2.666 -10.470 1.00 0.00 33 CYS A CA 8
ATOM 6972 C C . CYS A 1 33 ? 9.519 1.917 -11.213 1.00 0.00 33 CYS A C 8
ATOM 6973 O O . CYS A 1 33 ? 9.669 0.742 -11.547 1.00 0.00 33 CYS A O 8
ATOM 6980 N N . SER A 1 34 ? 8.411 2.606 -11.469 1.00 0.00 34 SER A N 8
ATOM 6981 C CA . SER A 1 34 ? 7.282 2.006 -12.169 1.00 0.00 34 SER A CA 8
ATOM 6982 C C . SER A 1 34 ? 6.607 0.946 -11.303 1.00 0.00 34 SER A C 8
ATOM 6983 O O . SER A 1 34 ? 6.304 -0.152 -11.770 1.00 0.00 34 SER A O 8
ATOM 6991 N N . ARG A 1 35 ? 6.374 1.284 -10.039 1.00 0.00 35 ARG A N 8
ATOM 6992 C CA . ARG A 1 35 ? 5.736 0.363 -9.107 1.00 0.00 35 ARG A CA 8
ATOM 6993 C C . ARG A 1 35 ? 4.480 0.984 -8.502 1.00 0.00 35 ARG A C 8
ATOM 6994 O O . ARG A 1 35 ? 4.363 2.205 -8.408 1.00 0.00 35 ARG A O 8
ATOM 7015 N N . ASN A 1 36 ? 3.544 0.134 -8.094 1.00 0.00 36 ASN A N 8
ATOM 7016 C CA . ASN A 1 36 ? 2.296 0.599 -7.500 1.00 0.00 36 ASN A CA 8
ATOM 7017 C C . ASN A 1 36 ? 2.528 1.120 -6.085 1.00 0.00 36 ASN A C 8
ATOM 7018 O O . ASN A 1 36 ? 3.377 0.607 -5.355 1.00 0.00 36 ASN A O 8
ATOM 7029 N N . PHE A 1 37 ? 1.769 2.141 -5.704 1.00 0.00 37 PHE A N 8
ATOM 7030 C CA . PHE A 1 37 ? 1.892 2.733 -4.377 1.00 0.00 37 PHE A CA 8
ATOM 7031 C C . PHE A 1 37 ? 0.641 3.529 -4.018 1.00 0.00 37 PHE A C 8
ATOM 7032 O O . PHE A 1 37 ? -0.208 3.792 -4.871 1.00 0.00 37 PHE A O 8
ATOM 7049 N N . CYS A 1 38 ? 0.533 3.911 -2.750 1.00 0.00 38 CYS A N 8
ATOM 7050 C CA . CYS A 1 38 ? -0.614 4.676 -2.276 1.00 0.00 38 CYS A CA 8
ATOM 7051 C C . CYS A 1 38 ? -0.336 6.175 -2.351 1.00 0.00 38 CYS A C 8
ATOM 7052 O O . CYS A 1 38 ? 0.808 6.611 -2.223 1.00 0.00 38 CYS A O 8
ATOM 7059 N N . ILE A 1 39 ? -1.390 6.956 -2.559 1.00 0.00 39 ILE A N 8
ATOM 7060 C CA . ILE A 1 39 ? -1.260 8.405 -2.650 1.00 0.00 39 ILE A CA 8
ATOM 7061 C C . ILE A 1 39 ? -0.211 8.925 -1.674 1.00 0.00 39 ILE A C 8
ATOM 7062 O O . ILE A 1 39 ? 0.547 9.843 -1.990 1.00 0.00 39 ILE A O 8
ATOM 7078 N N . LYS A 1 40 ? -0.170 8.332 -0.485 1.00 0.00 40 LYS A N 8
ATOM 7079 C CA . LYS A 1 40 ? 0.788 8.732 0.538 1.00 0.00 40 LYS A CA 8
ATOM 7080 C C . LYS A 1 40 ? 2.216 8.422 0.097 1.00 0.00 40 LYS A C 8
ATOM 7081 O O . LYS A 1 40 ? 3.123 9.233 0.285 1.00 0.00 40 LYS A O 8
ATOM 7100 N N . HIS A 1 41 ? 2.407 7.246 -0.491 1.00 0.00 41 HIS A N 8
ATOM 7101 C CA . HIS A 1 41 ? 3.724 6.831 -0.960 1.00 0.00 41 HIS A CA 8
ATOM 7102 C C . HIS A 1 41 ? 3.792 6.863 -2.484 1.00 0.00 41 HIS A C 8
ATOM 7103 O O . HIS A 1 41 ? 4.666 6.242 -3.089 1.00 0.00 41 HIS A O 8
ATOM 7117 N N . ARG A 1 42 ? 2.865 7.591 -3.098 1.00 0.00 42 ARG A N 8
ATOM 7118 C CA . ARG A 1 42 ? 2.820 7.703 -4.551 1.00 0.00 42 ARG A CA 8
ATOM 7119 C C . ARG A 1 42 ? 3.988 8.536 -5.069 1.00 0.00 42 ARG A C 8
ATOM 7120 O O . ARG A 1 42 ? 4.408 8.389 -6.217 1.00 0.00 42 ARG A O 8
ATOM 7141 N N . HIS A 1 43 ? 4.508 9.412 -4.215 1.00 0.00 43 HIS A N 8
ATOM 7142 C CA . HIS A 1 43 ? 5.629 10.269 -4.586 1.00 0.00 43 HIS A CA 8
ATOM 7143 C C . HIS A 1 43 ? 6.959 9.599 -4.254 1.00 0.00 43 HIS A C 8
ATOM 7144 O O . HIS A 1 43 ? 7.104 8.926 -3.233 1.00 0.00 43 HIS A O 8
ATOM 7158 N N . PRO A 1 44 ? 7.953 9.787 -5.135 1.00 0.00 44 PRO A N 8
ATOM 7159 C CA . PRO A 1 44 ? 9.288 9.209 -4.956 1.00 0.00 44 PRO A CA 8
ATOM 7160 C C . PRO A 1 44 ? 10.052 9.858 -3.807 1.00 0.00 44 PRO A C 8
ATOM 7161 O O . PRO A 1 44 ? 11.220 9.547 -3.569 1.00 0.00 44 PRO A O 8
ATOM 7172 N N . LEU A 1 45 ? 9.386 10.762 -3.096 1.00 0.00 45 LEU A N 8
ATOM 7173 C CA . LEU A 1 45 ? 10.002 11.456 -1.971 1.00 0.00 45 LEU A CA 8
ATOM 7174 C C . LEU A 1 45 ? 9.574 10.832 -0.646 1.00 0.00 45 LEU A C 8
ATOM 7175 O O . LEU A 1 45 ? 10.278 10.939 0.358 1.00 0.00 45 LEU A O 8
ATOM 7191 N N . ASP A 1 46 ? 8.418 10.179 -0.652 1.00 0.00 46 ASP A N 8
ATOM 7192 C CA . ASP A 1 46 ? 7.897 9.534 0.548 1.00 0.00 46 ASP A CA 8
ATOM 7193 C C . ASP A 1 46 ? 7.997 8.016 0.436 1.00 0.00 46 ASP A C 8
ATOM 7194 O O . ASP A 1 46 ? 7.214 7.286 1.044 1.00 0.00 46 ASP A O 8
ATOM 7203 N N . HIS A 1 47 ? 8.965 7.548 -0.345 1.00 0.00 47 HIS A N 8
ATOM 7204 C CA . HIS A 1 47 ? 9.167 6.116 -0.536 1.00 0.00 47 HIS A CA 8
ATOM 7205 C C . HIS A 1 47 ? 10.508 5.842 -1.212 1.00 0.00 47 HIS A C 8
ATOM 7206 O O . HIS A 1 47 ? 10.856 6.483 -2.204 1.00 0.00 47 HIS A O 8
ATOM 7220 N N . ASP A 1 48 ? 11.254 4.887 -0.669 1.00 0.00 48 ASP A N 8
ATOM 7221 C CA . ASP A 1 48 ? 12.556 4.529 -1.220 1.00 0.00 48 ASP A CA 8
ATOM 7222 C C . ASP A 1 48 ? 12.451 4.228 -2.712 1.00 0.00 48 ASP A C 8
ATOM 7223 O O . ASP A 1 48 ? 12.035 3.139 -3.109 1.00 0.00 48 ASP A O 8
ATOM 7232 N N . CYS A 1 49 ? 12.829 5.201 -3.534 1.00 0.00 49 CYS A N 8
ATOM 7233 C CA . CYS A 1 49 ? 12.776 5.042 -4.983 1.00 0.00 49 CYS A CA 8
ATOM 7234 C C . CYS A 1 49 ? 14.161 4.738 -5.547 1.00 0.00 49 CYS A C 8
ATOM 7235 O O . CYS A 1 49 ? 15.097 5.519 -5.377 1.00 0.00 49 CYS A O 8
ATOM 7242 N N . SER A 1 50 ? 14.282 3.599 -6.220 1.00 0.00 50 SER A N 8
ATOM 7243 C CA . SER A 1 50 ? 15.553 3.189 -6.808 1.00 0.00 50 SER A CA 8
ATOM 7244 C C . SER A 1 50 ? 15.602 3.538 -8.292 1.00 0.00 50 SER A C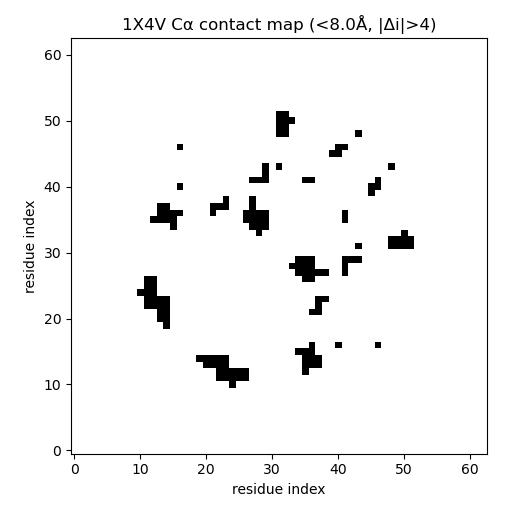 8
ATOM 7245 O O . SER A 1 50 ? 16.570 4.128 -8.771 1.00 0.00 50 SER A O 8
ATOM 7253 N N . GLY A 1 51 ? 14.550 3.168 -9.016 1.00 0.00 51 GLY A N 8
ATOM 7254 C CA . GLY A 1 51 ? 14.493 3.449 -10.439 1.00 0.00 51 GLY A CA 8
ATOM 7255 C C . GLY A 1 51 ? 14.994 2.292 -11.279 1.00 0.00 51 GLY A C 8
ATOM 7256 O O . GLY A 1 51 ? 16.156 2.269 -11.685 1.00 0.00 51 GLY A O 8
ATOM 7260 N N . GLU A 1 52 ? 14.116 1.328 -11.540 1.00 0.00 52 GLU A N 8
ATOM 7261 C CA . GLU A 1 52 ? 14.478 0.161 -12.335 1.00 0.00 52 GLU A CA 8
ATOM 7262 C C . GLU A 1 52 ? 13.624 0.076 -13.597 1.00 0.00 52 GLU A C 8
ATOM 7263 O O . GLU A 1 52 ? 12.396 0.068 -13.529 1.00 0.00 52 GLU A O 8
ATOM 7275 N N . GLY A 1 53 ? 14.285 0.014 -14.749 1.00 0.00 53 GLY A N 8
ATOM 7276 C CA . GLY A 1 53 ? 13.571 -0.068 -16.010 1.00 0.00 53 GLY A CA 8
ATOM 7277 C C . GLY A 1 53 ? 13.398 1.287 -16.668 1.00 0.00 53 GLY A C 8
ATOM 7278 O O . GLY A 1 53 ? 12.274 1.743 -16.880 1.00 0.00 53 GLY A O 8
ATOM 7282 N N . HIS A 1 54 ? 14.513 1.934 -16.990 1.00 0.00 54 HIS A N 8
ATOM 7283 C CA . HIS A 1 54 ? 14.480 3.246 -17.626 1.00 0.00 54 HIS A CA 8
ATOM 7284 C C . HIS A 1 54 ? 13.587 3.227 -18.863 1.00 0.00 54 HIS A C 8
ATOM 7285 O O . HIS A 1 54 ? 13.821 2.483 -19.816 1.00 0.00 54 HIS A O 8
ATOM 7299 N N . PRO A 1 55 ? 12.539 4.064 -18.851 1.00 0.00 55 PRO A N 8
ATOM 7300 C CA . PRO A 1 55 ? 11.591 4.162 -19.964 1.00 0.00 55 PRO A CA 8
ATOM 7301 C C . PRO A 1 55 ? 12.212 4.802 -21.200 1.00 0.00 55 PRO A C 8
ATOM 7302 O O . PRO A 1 55 ? 13.025 5.722 -21.095 1.00 0.00 55 PRO A O 8
ATOM 7313 N N . THR A 1 56 ? 11.824 4.312 -22.374 1.00 0.00 56 THR A N 8
ATOM 7314 C CA . THR A 1 56 ? 12.344 4.836 -23.630 1.00 0.00 56 THR A CA 8
ATOM 7315 C C . THR A 1 56 ? 11.212 5.177 -24.593 1.00 0.00 56 THR A C 8
ATOM 7316 O O . THR A 1 56 ? 10.495 4.293 -25.061 1.00 0.00 56 THR A O 8
ATOM 7327 N N . SER A 1 57 ? 11.059 6.464 -24.886 1.00 0.00 57 SER A N 8
ATOM 7328 C CA . SER A 1 57 ? 10.012 6.923 -25.792 1.00 0.00 57 SER A CA 8
ATOM 7329 C C . SER A 1 57 ? 10.561 7.120 -27.201 1.00 0.00 57 SER A C 8
ATOM 7330 O O . SER A 1 57 ? 11.763 7.303 -27.391 1.00 0.00 57 SER A O 8
ATOM 7338 N N . SER A 1 58 ? 9.670 7.082 -28.187 1.00 0.00 58 SER A N 8
ATOM 7339 C CA . SER A 1 58 ? 10.065 7.252 -29.581 1.00 0.00 58 SER A CA 8
ATOM 7340 C C . SER A 1 58 ? 11.411 6.587 -29.850 1.00 0.00 58 SER A C 8
ATOM 7341 O O . SER A 1 58 ? 12.264 7.143 -30.540 1.00 0.00 58 SER A O 8
ATOM 7349 N N . GLY A 1 59 ? 11.594 5.392 -29.297 1.00 0.00 59 GLY A N 8
ATOM 7350 C CA . GLY A 1 59 ? 12.839 4.669 -29.488 1.00 0.00 59 GLY A CA 8
ATOM 7351 C C . GLY A 1 59 ? 12.716 3.566 -30.520 1.00 0.00 59 GLY A C 8
ATOM 7352 O O . GLY A 1 59 ? 11.674 3.390 -31.151 1.00 0.00 59 GLY A O 8
ATOM 7356 N N . PRO A 1 60 ? 13.802 2.800 -30.705 1.00 0.00 60 PRO A N 8
ATOM 7357 C CA . PRO A 1 60 ? 13.836 1.695 -31.668 1.00 0.00 60 PRO A CA 8
ATOM 7358 C C . PRO A 1 60 ? 12.962 0.523 -31.238 1.00 0.00 60 PRO A C 8
ATOM 7359 O O . PRO A 1 60 ? 12.855 -0.477 -31.947 1.00 0.00 60 PRO A O 8
ATOM 7370 N N . SER A 1 61 ? 12.338 0.653 -30.071 1.00 0.00 61 SER A N 8
ATOM 7371 C CA . SER A 1 61 ? 11.475 -0.398 -29.545 1.00 0.00 61 SER A CA 8
ATOM 7372 C C . SER A 1 61 ? 10.181 -0.492 -30.349 1.00 0.00 61 SER A C 8
ATOM 7373 O O . SER A 1 61 ? 9.745 -1.583 -30.717 1.00 0.00 61 SER A O 8
ATOM 7381 N N . SER A 1 62 ? 9.573 0.659 -30.617 1.00 0.00 62 SER A N 8
ATOM 7382 C CA . SER A 1 62 ? 8.328 0.707 -31.374 1.00 0.00 62 SER A CA 8
ATOM 7383 C C . SER A 1 62 ? 8.324 1.889 -32.339 1.00 0.00 62 SER A C 8
ATOM 7384 O O . SER A 1 62 ? 8.593 3.024 -31.948 1.00 0.00 62 SER A O 8
ATOM 7392 N N . GLY A 1 63 ? 8.017 1.613 -33.602 1.00 0.00 63 GLY A N 8
ATOM 7393 C CA . GLY A 1 63 ? 7.984 2.662 -34.604 1.00 0.00 63 GLY A CA 8
ATOM 7394 C C . GLY A 1 63 ? 7.081 3.814 -34.208 1.00 0.00 63 GLY A C 8
ATOM 7395 O O . GLY A 1 63 ? 6.436 3.737 -33.164 1.00 0.00 63 GLY A O 8
ATOM 7401 N N . GLY A 1 1 ? 12.390 -6.459 -19.380 1.00 0.00 1 GLY A N 9
ATOM 7402 C CA . GLY A 1 1 ? 12.506 -6.540 -17.935 1.00 0.00 1 GLY A CA 9
ATOM 7403 C C . GLY A 1 1 ? 11.997 -7.857 -17.386 1.00 0.00 1 GLY A C 9
ATOM 7404 O O . GLY A 1 1 ? 12.777 -8.684 -16.914 1.00 0.00 1 GLY A O 9
ATOM 7408 N N . SER A 1 2 ? 10.683 -8.054 -17.445 1.00 0.00 2 SER A N 9
ATOM 7409 C CA . SER A 1 2 ? 10.070 -9.278 -16.944 1.00 0.00 2 SER A CA 9
ATOM 7410 C C . SER A 1 2 ? 10.607 -9.627 -15.559 1.00 0.00 2 SER A C 9
ATOM 7411 O O . SER A 1 2 ? 10.890 -10.789 -15.266 1.00 0.00 2 SER A O 9
ATOM 7419 N N . SER A 1 3 ? 10.744 -8.613 -14.712 1.00 0.00 3 SER A N 9
ATOM 7420 C CA . SER A 1 3 ? 11.250 -8.810 -13.358 1.00 0.00 3 SER A CA 9
ATOM 7421 C C . SER A 1 3 ? 10.106 -8.844 -12.350 1.00 0.00 3 SER A C 9
ATOM 7422 O O . SER A 1 3 ? 10.198 -8.262 -11.270 1.00 0.00 3 SER A O 9
ATOM 7430 N N . GLY A 1 4 ? 9.027 -9.532 -12.711 1.00 0.00 4 GLY A N 9
ATOM 7431 C CA . GLY A 1 4 ? 7.880 -9.630 -11.828 1.00 0.00 4 GLY A CA 9
ATOM 7432 C C . GLY A 1 4 ? 6.812 -8.604 -12.149 1.00 0.00 4 GLY A C 9
ATOM 7433 O O . GLY A 1 4 ? 6.470 -7.770 -11.310 1.00 0.00 4 GLY A O 9
ATOM 7437 N N . SER A 1 5 ? 6.284 -8.662 -13.368 1.00 0.00 5 SER A N 9
ATOM 7438 C CA . SER A 1 5 ? 5.252 -7.727 -13.799 1.00 0.00 5 SER A CA 9
ATOM 7439 C C . SER A 1 5 ? 3.944 -8.457 -14.089 1.00 0.00 5 SER A C 9
ATOM 7440 O O . SER A 1 5 ? 3.261 -8.163 -15.071 1.00 0.00 5 SER A O 9
ATOM 7448 N N . SER A 1 6 ? 3.602 -9.409 -13.228 1.00 0.00 6 SER A N 9
ATOM 7449 C CA . SER A 1 6 ? 2.378 -10.185 -13.393 1.00 0.00 6 SER A CA 9
ATOM 7450 C C . SER A 1 6 ? 1.479 -10.047 -12.168 1.00 0.00 6 SER A C 9
ATOM 7451 O O . SER A 1 6 ? 1.952 -10.061 -11.032 1.00 0.00 6 SER A O 9
ATOM 7459 N N . GLY A 1 7 ? 0.178 -9.915 -12.408 1.00 0.00 7 GLY A N 9
ATOM 7460 C CA . GLY A 1 7 ? -0.768 -9.776 -11.316 1.00 0.00 7 GLY A CA 9
ATOM 7461 C C . GLY A 1 7 ? -1.609 -8.521 -11.433 1.00 0.00 7 GLY A C 9
ATOM 7462 O O . GLY A 1 7 ? -1.300 -7.500 -10.818 1.00 0.00 7 GLY A O 9
ATOM 7466 N N . ARG A 1 8 ? -2.673 -8.594 -12.225 1.00 0.00 8 ARG A N 9
ATOM 7467 C CA . ARG A 1 8 ? -3.559 -7.454 -12.423 1.00 0.00 8 ARG A CA 9
ATOM 7468 C C . ARG A 1 8 ? -4.995 -7.809 -12.050 1.00 0.00 8 ARG A C 9
ATOM 7469 O O . ARG A 1 8 ? -5.565 -8.767 -12.573 1.00 0.00 8 ARG A O 9
ATOM 7490 N N . LYS A 1 9 ? -5.575 -7.032 -11.141 1.00 0.00 9 LYS A N 9
ATOM 7491 C CA . LYS A 1 9 ? -6.944 -7.263 -10.697 1.00 0.00 9 LYS A CA 9
ATOM 7492 C C . LYS A 1 9 ? -7.807 -6.027 -10.927 1.00 0.00 9 LYS A C 9
ATOM 7493 O O . LYS A 1 9 ? -7.386 -4.904 -10.645 1.00 0.00 9 LYS A O 9
ATOM 7512 N N . ILE A 1 10 ? -9.014 -6.240 -11.439 1.00 0.00 10 ILE A N 9
ATOM 7513 C CA . ILE A 1 10 ? -9.936 -5.142 -11.704 1.00 0.00 10 ILE A CA 9
ATOM 7514 C C . ILE A 1 10 ? -10.625 -4.682 -10.424 1.00 0.00 10 ILE A C 9
ATOM 7515 O O . ILE A 1 10 ? -11.831 -4.435 -10.409 1.00 0.00 10 ILE A O 9
ATOM 7531 N N . PHE A 1 11 ? -9.850 -4.566 -9.351 1.00 0.00 11 PHE A N 9
ATOM 7532 C CA . PHE A 1 11 ? -10.384 -4.133 -8.065 1.00 0.00 11 PHE A CA 9
ATOM 7533 C C . PHE A 1 11 ? -9.356 -3.308 -7.298 1.00 0.00 11 PHE A C 9
ATOM 7534 O O . PHE A 1 11 ? -8.258 -3.047 -7.791 1.00 0.00 11 PHE A O 9
ATOM 7551 N N . THR A 1 12 ? -9.719 -2.898 -6.087 1.00 0.00 12 THR A N 9
ATOM 7552 C CA . THR A 1 12 ? -8.830 -2.100 -5.251 1.00 0.00 12 THR A CA 9
ATOM 7553 C C . THR A 1 12 ? -7.402 -2.632 -5.304 1.00 0.00 12 THR A C 9
ATOM 7554 O O . THR A 1 12 ? -7.176 -3.839 -5.234 1.00 0.00 12 THR A O 9
ATOM 7565 N N . ASN A 1 13 ? -6.441 -1.722 -5.427 1.00 0.00 13 ASN A N 9
ATOM 7566 C CA . ASN A 1 13 ? -5.034 -2.101 -5.490 1.00 0.00 13 ASN A CA 9
ATOM 7567 C C . ASN A 1 13 ? -4.374 -1.967 -4.121 1.00 0.00 13 ASN A C 9
ATOM 7568 O O . ASN A 1 13 ? -5.036 -1.672 -3.125 1.00 0.00 13 ASN A O 9
ATOM 7579 N N . LYS A 1 14 ? -3.064 -2.186 -4.078 1.00 0.00 14 LYS A N 9
ATOM 7580 C CA . LYS A 1 14 ? -2.312 -2.089 -2.832 1.00 0.00 14 LYS A CA 9
ATOM 7581 C C . LYS A 1 14 ? -0.995 -1.350 -3.048 1.00 0.00 14 LYS A C 9
ATOM 7582 O O . LYS A 1 14 ? -0.573 -1.131 -4.184 1.00 0.00 14 LYS A O 9
ATOM 7601 N N . CYS A 1 15 ? -0.349 -0.969 -1.951 1.00 0.00 15 CYS A N 9
ATOM 7602 C CA . CYS A 1 15 ? 0.921 -0.256 -2.020 1.00 0.00 15 CYS A CA 9
ATOM 7603 C C . CYS A 1 15 ? 2.095 -1.229 -1.962 1.00 0.00 15 CYS A C 9
ATOM 7604 O O . CYS A 1 15 ? 2.038 -2.245 -1.269 1.00 0.00 15 CYS A O 9
ATOM 7611 N N . GLU A 1 16 ? 3.158 -0.910 -2.693 1.00 0.00 16 GLU A N 9
ATOM 7612 C CA . GLU A 1 16 ? 4.345 -1.756 -2.725 1.00 0.00 16 GLU A CA 9
ATOM 7613 C C . GLU A 1 16 ? 5.388 -1.269 -1.723 1.00 0.00 16 GLU A C 9
ATOM 7614 O O . GLU A 1 16 ? 6.583 -1.517 -1.884 1.00 0.00 16 GLU A O 9
ATOM 7626 N N . ARG A 1 17 ? 4.926 -0.574 -0.689 1.00 0.00 17 ARG A N 9
ATOM 7627 C CA . ARG A 1 17 ? 5.818 -0.049 0.339 1.00 0.00 17 ARG A CA 9
ATOM 7628 C C . ARG A 1 17 ? 5.784 -0.925 1.587 1.00 0.00 17 ARG A C 9
ATOM 7629 O O . ARG A 1 17 ? 4.714 -1.230 2.115 1.00 0.00 17 ARG A O 9
ATOM 7650 N N . ALA A 1 18 ? 6.961 -1.328 2.055 1.00 0.00 18 ALA A N 9
ATOM 7651 C CA . ALA A 1 18 ? 7.065 -2.167 3.242 1.00 0.00 18 ALA A CA 9
ATOM 7652 C C . ALA A 1 18 ? 6.250 -1.592 4.395 1.00 0.00 18 ALA A C 9
ATOM 7653 O O . ALA A 1 18 ? 6.243 -0.382 4.620 1.00 0.00 18 ALA A O 9
ATOM 7660 N N . GLY A 1 19 ? 5.562 -2.467 5.122 1.00 0.00 19 GLY A N 9
ATOM 7661 C CA . GLY A 1 19 ? 4.752 -2.026 6.242 1.00 0.00 19 GLY A CA 9
ATOM 7662 C C . GLY A 1 19 ? 3.445 -1.398 5.801 1.00 0.00 19 GLY A C 9
ATOM 7663 O O . GLY A 1 19 ? 2.392 -1.665 6.381 1.00 0.00 19 GLY A O 9
ATOM 7667 N N . CYS A 1 20 ? 3.511 -0.559 4.773 1.00 0.00 20 CYS A N 9
ATOM 7668 C CA . CYS A 1 20 ? 2.325 0.112 4.255 1.00 0.00 20 CYS A CA 9
ATOM 7669 C C . CYS A 1 20 ? 1.376 -0.889 3.603 1.00 0.00 20 CYS A C 9
ATOM 7670 O O .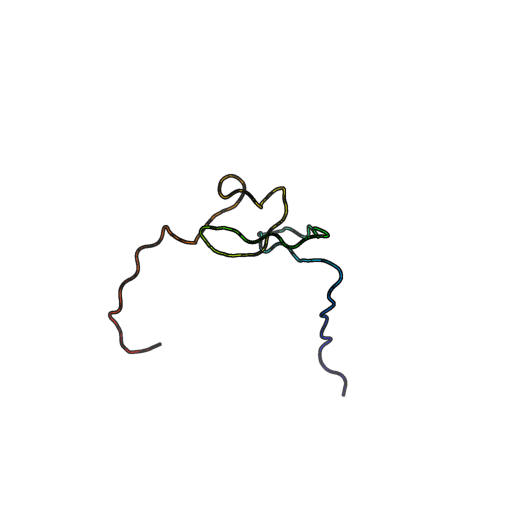 CYS A 1 20 ? 1.769 -1.646 2.715 1.00 0.00 20 CYS A O 9
ATOM 7677 N N . ARG A 1 21 ? 0.124 -0.886 4.050 1.00 0.00 21 ARG A N 9
ATOM 7678 C CA . ARG A 1 21 ? -0.882 -1.793 3.511 1.00 0.00 21 ARG A CA 9
ATOM 7679 C C . ARG A 1 21 ? -2.092 -1.020 2.996 1.00 0.00 21 ARG A C 9
ATOM 7680 O O . ARG A 1 21 ? -3.224 -1.497 3.073 1.00 0.00 21 ARG A O 9
ATOM 7701 N N . GLN A 1 22 ? -1.844 0.176 2.471 1.00 0.00 22 GLN A N 9
ATOM 7702 C CA . GLN A 1 22 ? -2.914 1.015 1.945 1.00 0.00 22 GLN A CA 9
ATOM 7703 C C . GLN A 1 22 ? -3.637 0.320 0.796 1.00 0.00 22 GLN A C 9
ATOM 7704 O O . GLN A 1 22 ? -3.054 -0.503 0.091 1.00 0.00 22 GLN A O 9
ATOM 7718 N N . ARG A 1 23 ? -4.910 0.656 0.615 1.00 0.00 23 ARG A N 9
ATOM 7719 C CA . ARG A 1 23 ? -5.713 0.062 -0.448 1.00 0.00 23 ARG A CA 9
ATOM 7720 C C . ARG A 1 23 ? -6.370 1.143 -1.301 1.00 0.00 23 ARG A C 9
ATOM 7721 O O . ARG A 1 23 ? -7.550 1.449 -1.129 1.00 0.00 23 ARG A O 9
ATOM 7742 N N . GLU A 1 24 ? -5.599 1.716 -2.219 1.00 0.00 24 GLU A N 9
ATOM 7743 C CA . GLU A 1 24 ? -6.107 2.763 -3.097 1.00 0.00 24 GLU A CA 9
ATOM 7744 C C . GLU A 1 24 ? -7.042 2.181 -4.154 1.00 0.00 24 GLU A C 9
ATOM 7745 O O . GLU A 1 24 ? -6.750 1.147 -4.754 1.00 0.00 24 GLU A O 9
ATOM 7757 N N . MET A 1 25 ? -8.167 2.853 -4.375 1.00 0.00 25 MET A N 9
ATOM 7758 C CA . MET A 1 25 ? -9.144 2.404 -5.359 1.00 0.00 25 MET A CA 9
ATOM 7759 C C . MET A 1 25 ? -8.561 2.455 -6.767 1.00 0.00 25 MET A C 9
ATOM 7760 O O . MET A 1 25 ? -8.801 1.563 -7.581 1.00 0.00 25 MET A O 9
ATOM 7774 N N . MET A 1 26 ? -7.795 3.504 -7.048 1.00 0.00 26 MET A N 9
ATOM 7775 C CA . MET A 1 26 ? -7.177 3.670 -8.358 1.00 0.00 26 MET A CA 9
ATOM 7776 C C . MET A 1 26 ? -5.734 3.176 -8.345 1.00 0.00 26 MET A C 9
ATOM 7777 O O . MET A 1 26 ? -5.133 3.010 -7.283 1.00 0.00 26 MET A O 9
ATOM 7791 N N . LYS A 1 27 ? -5.182 2.942 -9.531 1.00 0.00 27 LYS A N 9
ATOM 7792 C CA . LYS A 1 27 ? -3.809 2.467 -9.657 1.00 0.00 27 LYS A CA 9
ATOM 7793 C C . LYS A 1 27 ? -2.830 3.637 -9.683 1.00 0.00 27 LYS A C 9
ATOM 7794 O O . LYS A 1 27 ? -2.938 4.531 -10.523 1.00 0.00 27 LYS A O 9
ATOM 7813 N N . LEU A 1 28 ? -1.875 3.623 -8.760 1.00 0.00 28 LEU A N 9
ATOM 7814 C CA . LEU A 1 28 ? -0.875 4.682 -8.678 1.00 0.00 28 LEU A CA 9
ATOM 7815 C C . LEU A 1 28 ? 0.534 4.110 -8.798 1.00 0.00 28 LEU A C 9
ATOM 7816 O O . LEU A 1 28 ? 1.145 3.719 -7.803 1.00 0.00 28 LEU A O 9
ATOM 7832 N N . THR A 1 29 ? 1.047 4.067 -10.024 1.00 0.00 29 THR A N 9
ATOM 7833 C CA . THR A 1 29 ? 2.384 3.545 -10.275 1.00 0.00 29 THR A CA 9
ATOM 7834 C C . THR A 1 29 ? 3.394 4.675 -10.437 1.00 0.00 29 THR A C 9
ATOM 7835 O O . THR A 1 29 ? 3.123 5.673 -11.106 1.00 0.00 29 THR A O 9
ATOM 7846 N N . CYS A 1 30 ? 4.561 4.513 -9.821 1.00 0.00 30 CYS A N 9
ATOM 7847 C CA . CYS A 1 30 ? 5.613 5.520 -9.896 1.00 0.00 30 CYS A CA 9
ATOM 7848 C C . CYS A 1 30 ? 6.035 5.757 -11.343 1.00 0.00 30 CYS A C 9
ATOM 7849 O O . CYS A 1 30 ? 5.683 4.988 -12.237 1.00 0.00 30 CYS A O 9
ATOM 7856 N N . GLU A 1 31 ? 6.793 6.827 -11.565 1.00 0.00 31 GLU A N 9
ATOM 7857 C CA . GLU A 1 31 ? 7.263 7.166 -12.903 1.00 0.00 31 GLU A CA 9
ATOM 7858 C C . GLU A 1 31 ? 8.741 6.821 -13.064 1.00 0.00 31 GLU A C 9
ATOM 7859 O O . GLU A 1 31 ? 9.260 6.773 -14.179 1.00 0.00 31 GLU A O 9
ATOM 7871 N N . ARG A 1 32 ? 9.412 6.582 -11.942 1.00 0.00 32 ARG A N 9
ATOM 7872 C CA . ARG A 1 32 ? 10.830 6.243 -11.957 1.00 0.00 32 ARG A CA 9
ATOM 7873 C C . ARG A 1 32 ? 11.030 4.735 -11.841 1.00 0.00 32 ARG A C 9
ATOM 7874 O O . ARG A 1 32 ? 11.655 4.113 -12.701 1.00 0.00 32 ARG A O 9
ATOM 7895 N N . CYS A 1 33 ? 10.496 4.153 -10.772 1.00 0.00 33 CYS A N 9
ATOM 7896 C CA . CYS A 1 33 ? 10.616 2.719 -10.542 1.00 0.00 33 CYS A CA 9
ATOM 7897 C C . CYS A 1 33 ? 9.481 1.961 -11.225 1.00 0.00 33 CYS A C 9
ATOM 7898 O O . CYS A 1 33 ? 9.582 0.759 -11.471 1.00 0.00 33 CYS A O 9
ATOM 7905 N N . SER A 1 34 ? 8.400 2.674 -11.528 1.00 0.00 34 SER A N 9
ATOM 7906 C CA . SER A 1 34 ? 7.244 2.069 -12.178 1.00 0.00 34 SER A CA 9
ATOM 7907 C C . SER A 1 34 ? 6.610 1.008 -11.284 1.00 0.00 34 SER A C 9
ATOM 7908 O O . SER A 1 34 ? 6.272 -0.084 -11.741 1.00 0.00 34 SER A O 9
ATOM 7916 N N . ARG A 1 35 ? 6.453 1.337 -10.006 1.00 0.00 35 ARG A N 9
ATOM 7917 C CA . ARG A 1 35 ? 5.862 0.413 -9.046 1.00 0.00 35 ARG A CA 9
ATOM 7918 C C . ARG A 1 35 ? 4.614 1.017 -8.408 1.00 0.00 35 ARG A C 9
ATOM 7919 O O . ARG A 1 35 ? 4.500 2.234 -8.275 1.00 0.00 35 ARG A O 9
ATOM 7940 N N . ASN A 1 36 ? 3.681 0.155 -8.015 1.00 0.00 36 ASN A N 9
ATOM 7941 C CA . ASN A 1 36 ? 2.441 0.604 -7.392 1.00 0.00 36 ASN A CA 9
ATOM 7942 C C . ASN A 1 36 ? 2.701 1.144 -5.989 1.00 0.00 36 ASN A C 9
ATOM 7943 O O . ASN A 1 36 ? 3.576 0.654 -5.276 1.00 0.00 36 ASN A O 9
ATOM 7954 N N . PHE A 1 37 ? 1.934 2.157 -5.600 1.00 0.00 37 PHE A N 9
ATOM 7955 C CA . PHE A 1 37 ? 2.081 2.765 -4.283 1.00 0.00 37 PHE A CA 9
ATOM 7956 C C . PHE A 1 37 ? 0.836 3.565 -3.911 1.00 0.00 37 PHE A C 9
ATOM 7957 O O . PHE A 1 37 ? -0.041 3.794 -4.744 1.00 0.00 37 PHE A O 9
ATOM 7974 N N . CYS A 1 38 ? 0.765 3.986 -2.652 1.00 0.00 38 CYS A N 9
ATOM 7975 C CA . CYS A 1 38 ? -0.372 4.759 -2.167 1.00 0.00 38 CYS A CA 9
ATOM 7976 C C . CYS A 1 38 ? -0.089 6.256 -2.256 1.00 0.00 38 CYS A C 9
ATOM 7977 O O . CYS A 1 38 ? 1.062 6.686 -2.183 1.00 0.00 38 CYS A O 9
ATOM 7984 N N . ILE A 1 39 ? -1.148 7.044 -2.414 1.00 0.00 39 ILE A N 9
ATOM 7985 C CA . ILE A 1 39 ? -1.014 8.492 -2.511 1.00 0.00 39 ILE A CA 9
ATOM 7986 C C . ILE A 1 39 ? 0.087 9.006 -1.589 1.00 0.00 39 ILE A C 9
ATOM 7987 O O . ILE A 1 39 ? 0.863 9.886 -1.961 1.00 0.00 39 ILE A O 9
ATOM 8003 N N . LYS A 1 40 ? 0.150 8.449 -0.385 1.00 0.00 40 LYS A N 9
ATOM 8004 C CA . LYS A 1 40 ? 1.157 8.847 0.591 1.00 0.00 40 LYS A CA 9
ATOM 8005 C C . LYS A 1 40 ? 2.559 8.503 0.098 1.00 0.00 40 LYS A C 9
ATOM 8006 O O . LYS A 1 40 ? 3.490 9.297 0.239 1.00 0.00 40 LYS A O 9
ATOM 8025 N N . HIS A 1 41 ? 2.702 7.316 -0.483 1.00 0.00 41 HIS A N 9
ATOM 8026 C CA . HIS A 1 41 ? 3.991 6.868 -1.000 1.00 0.00 41 HIS A CA 9
ATOM 8027 C C . HIS A 1 41 ? 4.000 6.886 -2.525 1.00 0.00 41 HIS A C 9
ATOM 8028 O O . HIS A 1 41 ? 4.810 6.208 -3.159 1.00 0.00 41 HIS A O 9
ATOM 8042 N N . ARG A 1 42 ? 3.095 7.665 -3.109 1.00 0.00 42 ARG A N 9
ATOM 8043 C CA . ARG A 1 42 ? 2.998 7.769 -4.560 1.00 0.00 42 ARG A CA 9
ATOM 8044 C C . ARG A 1 42 ? 4.131 8.624 -5.120 1.00 0.00 42 ARG A C 9
ATOM 8045 O O . ARG A 1 42 ? 4.604 8.393 -6.233 1.00 0.00 42 ARG A O 9
ATOM 8066 N N . HIS A 1 43 ? 4.560 9.612 -4.342 1.00 0.00 43 HIS A N 9
ATOM 8067 C CA . HIS A 1 43 ? 5.637 10.502 -4.761 1.00 0.00 43 HIS A CA 9
ATOM 8068 C C . HIS A 1 43 ? 7.000 9.873 -4.485 1.00 0.00 43 HIS A C 9
ATOM 8069 O O . HIS A 1 43 ? 7.210 9.210 -3.469 1.00 0.00 43 HIS A O 9
ATOM 8083 N N . PRO A 1 44 ? 7.947 10.083 -5.411 1.00 0.00 44 PRO A N 9
ATOM 8084 C CA . PRO A 1 44 ? 9.305 9.545 -5.290 1.00 0.00 44 PRO A CA 9
ATOM 8085 C C . PRO A 1 44 ? 10.101 10.223 -4.180 1.00 0.00 44 PRO A C 9
ATOM 8086 O O . PRO A 1 44 ? 11.294 9.966 -4.011 1.00 0.00 44 PRO A O 9
ATOM 8097 N N . LEU A 1 45 ? 9.434 11.088 -3.424 1.00 0.00 45 LEU A N 9
ATOM 8098 C CA . LEU A 1 45 ? 10.080 11.803 -2.329 1.00 0.00 45 LEU A CA 9
ATOM 8099 C C . LEU A 1 45 ? 9.654 11.232 -0.980 1.00 0.00 45 LEU A C 9
ATOM 8100 O O . LEU A 1 45 ? 10.393 11.315 0.001 1.00 0.00 45 LEU A O 9
ATOM 8116 N N . ASP A 1 46 ? 8.461 10.649 -0.940 1.00 0.00 46 ASP A N 9
ATOM 8117 C CA . ASP A 1 46 ? 7.939 10.060 0.287 1.00 0.00 46 ASP A CA 9
ATOM 8118 C C . ASP A 1 46 ? 8.003 8.537 0.229 1.00 0.00 46 ASP A C 9
ATOM 8119 O O . ASP A 1 46 ? 7.221 7.847 0.884 1.00 0.00 46 ASP A O 9
ATOM 8128 N N . HIS A 1 47 ? 8.939 8.019 -0.560 1.00 0.00 47 HIS A N 9
ATOM 8129 C CA . HIS A 1 47 ? 9.104 6.577 -0.704 1.00 0.00 47 HIS A CA 9
ATOM 8130 C C . HIS A 1 47 ? 10.470 6.244 -1.296 1.00 0.00 47 HIS A C 9
ATOM 8131 O O . HIS A 1 47 ? 10.892 6.842 -2.285 1.00 0.00 47 HIS A O 9
ATOM 8145 N N . ASP A 1 48 ? 11.157 5.286 -0.683 1.00 0.00 48 ASP A N 9
ATOM 8146 C CA . ASP A 1 48 ? 12.476 4.873 -1.149 1.00 0.00 48 ASP A CA 9
ATOM 8147 C C . ASP A 1 48 ? 12.425 4.444 -2.612 1.00 0.00 48 ASP A C 9
ATOM 8148 O O . ASP A 1 48 ? 12.235 3.267 -2.920 1.00 0.00 48 ASP A O 9
ATOM 8157 N N . CYS A 1 49 ? 12.595 5.408 -3.512 1.00 0.00 49 CYS A N 9
ATOM 8158 C CA . CYS A 1 49 ? 12.568 5.132 -4.943 1.00 0.00 49 CYS A CA 9
ATOM 8159 C C . CYS A 1 49 ? 13.882 4.507 -5.402 1.00 0.00 49 CYS A C 9
ATOM 8160 O O . CYS A 1 49 ? 14.954 4.855 -4.906 1.00 0.00 49 CYS A O 9
ATOM 8167 N N . SER A 1 50 ? 13.791 3.583 -6.353 1.00 0.00 50 SER A N 9
ATOM 8168 C CA . SER A 1 50 ? 14.972 2.906 -6.877 1.00 0.00 50 SER A CA 9
ATOM 8169 C C . SER A 1 50 ? 15.227 3.305 -8.327 1.00 0.00 50 SER A C 9
ATOM 8170 O O . SER A 1 50 ? 16.297 3.809 -8.665 1.00 0.00 50 SER A O 9
ATOM 8178 N N . GLY A 1 51 ? 14.235 3.074 -9.181 1.00 0.00 51 GLY A N 9
ATOM 8179 C CA . GLY A 1 51 ? 14.371 3.414 -10.586 1.00 0.00 51 GLY A CA 9
ATOM 8180 C C . GLY A 1 51 ? 15.323 2.488 -11.317 1.00 0.00 51 GLY A C 9
ATOM 8181 O O . GLY A 1 51 ? 16.293 2.940 -11.924 1.00 0.00 51 GLY A O 9
ATOM 8185 N N . GLU A 1 52 ? 15.047 1.189 -11.257 1.00 0.00 52 GLU A N 9
ATOM 8186 C CA . GLU A 1 52 ? 15.889 0.199 -11.917 1.00 0.00 52 GLU A CA 9
ATOM 8187 C C . GLU A 1 52 ? 16.004 0.491 -13.410 1.00 0.00 52 GLU A C 9
ATOM 8188 O O . GLU A 1 52 ? 15.003 0.711 -14.090 1.00 0.00 52 GLU A O 9
ATOM 8200 N N . GLY A 1 53 ? 17.235 0.491 -13.914 1.00 0.00 53 GLY A N 9
ATOM 8201 C CA . GLY A 1 53 ? 17.460 0.758 -15.322 1.00 0.00 53 GLY A CA 9
ATOM 8202 C C . GLY A 1 53 ? 18.879 0.444 -15.753 1.00 0.00 53 GLY A C 9
ATOM 8203 O O . GLY A 1 53 ? 19.095 -0.231 -16.760 1.00 0.00 53 GLY A O 9
ATOM 8207 N N . HIS A 1 54 ? 19.850 0.935 -14.989 1.00 0.00 54 HIS A N 9
ATOM 8208 C CA . HIS A 1 54 ? 21.257 0.703 -15.298 1.00 0.00 54 HIS A CA 9
ATOM 8209 C C . HIS A 1 54 ? 21.667 -0.720 -14.929 1.00 0.00 54 HIS A C 9
ATOM 8210 O O . HIS A 1 54 ? 21.692 -1.100 -13.758 1.00 0.00 54 HIS A O 9
ATOM 8224 N N . PRO A 1 55 ? 21.994 -1.526 -15.949 1.00 0.00 55 PRO A N 9
ATOM 8225 C CA . PRO A 1 55 ? 22.408 -2.919 -15.757 1.00 0.00 55 PRO A CA 9
ATOM 8226 C C . PRO A 1 55 ? 23.780 -3.030 -15.100 1.00 0.00 55 PRO A C 9
ATOM 8227 O O . PRO A 1 55 ? 24.789 -2.613 -15.670 1.00 0.00 55 PRO A O 9
ATOM 8238 N N . THR A 1 56 ? 23.811 -3.596 -13.898 1.00 0.00 56 THR A N 9
ATOM 8239 C CA . THR A 1 56 ? 25.059 -3.762 -13.163 1.00 0.00 56 THR A CA 9
ATOM 8240 C C . THR A 1 56 ? 25.762 -5.056 -13.557 1.00 0.00 56 THR A C 9
ATOM 8241 O O . THR A 1 56 ? 25.450 -6.126 -13.035 1.00 0.00 56 THR A O 9
ATOM 8252 N N . SER A 1 57 ? 26.711 -4.951 -14.481 1.00 0.00 57 SER A N 9
ATOM 8253 C CA . SER A 1 57 ? 27.456 -6.115 -14.948 1.00 0.00 57 SER A CA 9
ATOM 8254 C C . SER A 1 57 ? 26.511 -7.260 -15.298 1.00 0.00 57 SER A C 9
ATOM 8255 O O . SER A 1 57 ? 26.785 -8.421 -14.994 1.00 0.00 57 SER A O 9
ATOM 8263 N N . SER A 1 58 ? 25.396 -6.924 -15.940 1.00 0.00 58 SER A N 9
ATOM 8264 C CA . SER A 1 58 ? 24.407 -7.922 -16.329 1.00 0.00 58 SER A CA 9
ATOM 8265 C C . SER A 1 58 ? 24.096 -7.827 -17.819 1.00 0.00 58 SER A C 9
ATOM 8266 O O . SER A 1 58 ? 24.040 -6.735 -18.384 1.00 0.00 58 SER A O 9
ATOM 8274 N N . GLY A 1 59 ? 23.894 -8.979 -18.451 1.00 0.00 59 GLY A N 9
ATOM 8275 C CA . GLY A 1 59 ? 23.591 -9.005 -19.870 1.00 0.00 59 GLY A CA 9
ATOM 8276 C C . GLY A 1 59 ? 23.509 -10.415 -20.420 1.00 0.00 59 GLY A C 9
ATOM 8277 O O . GLY A 1 59 ? 24.399 -10.879 -21.132 1.00 0.00 59 GLY A O 9
ATOM 8281 N N . PRO A 1 60 ? 22.419 -11.122 -20.086 1.00 0.00 60 PRO A N 9
ATOM 8282 C CA . PRO A 1 60 ? 22.198 -12.498 -20.540 1.00 0.00 60 PRO A CA 9
ATOM 8283 C C . PRO A 1 60 ? 21.912 -12.576 -22.036 1.00 0.00 60 PRO A C 9
ATOM 8284 O O . PRO A 1 60 ? 21.407 -11.624 -22.632 1.00 0.00 60 PRO A O 9
ATOM 8295 N N . SER A 1 61 ? 22.235 -13.716 -22.637 1.00 0.00 61 SER A N 9
ATOM 8296 C CA . SER A 1 61 ? 22.015 -13.917 -24.065 1.00 0.00 61 SER A CA 9
ATOM 8297 C C . SER A 1 61 ? 20.578 -14.351 -24.337 1.00 0.00 61 SER A C 9
ATOM 8298 O O . SER A 1 61 ? 20.295 -15.540 -24.484 1.00 0.00 61 SER A O 9
ATOM 8306 N N . SER A 1 62 ? 19.675 -13.378 -24.403 1.00 0.00 62 SER A N 9
ATOM 8307 C CA . SER A 1 62 ? 18.266 -13.659 -24.653 1.00 0.00 62 SER A CA 9
ATOM 8308 C C . SER A 1 62 ? 17.896 -13.334 -26.097 1.00 0.00 62 SER A C 9
ATOM 8309 O O . SER A 1 62 ? 18.492 -12.457 -26.720 1.00 0.00 62 SER A O 9
ATOM 8317 N N . GLY A 1 63 ? 16.906 -14.049 -26.623 1.00 0.00 63 GLY A N 9
ATOM 8318 C CA . GLY A 1 63 ? 16.472 -13.823 -27.990 1.00 0.00 63 GLY A CA 9
ATOM 8319 C C . GLY A 1 63 ? 15.938 -12.421 -28.204 1.00 0.00 63 GLY A C 9
ATOM 8320 O O . GLY A 1 63 ? 16.513 -11.473 -27.671 1.00 0.00 63 GLY A O 9
ATOM 8326 N N . GLY A 1 1 ? -20.955 -26.961 -3.641 1.00 0.00 1 GLY A N 10
ATOM 8327 C CA . GLY A 1 1 ? -19.564 -26.799 -4.021 1.00 0.00 1 GLY A CA 10
ATOM 8328 C C . GLY A 1 1 ? -18.832 -25.813 -3.132 1.00 0.00 1 GLY A C 10
ATOM 8329 O O . GLY A 1 1 ? -18.871 -25.922 -1.907 1.00 0.00 1 GLY A O 10
ATOM 8333 N N . SER A 1 2 ? -18.160 -24.847 -3.751 1.00 0.00 2 SER A N 10
ATOM 8334 C CA . SER A 1 2 ? -17.411 -23.840 -3.009 1.00 0.00 2 SER A CA 10
ATOM 8335 C C . SER A 1 2 ? -18.116 -22.489 -3.062 1.00 0.00 2 SER A C 10
ATOM 8336 O O . SER A 1 2 ? -18.153 -21.836 -4.106 1.00 0.00 2 SER A O 10
ATOM 8344 N N . SER A 1 3 ? -18.676 -22.075 -1.930 1.00 0.00 3 SER A N 10
ATOM 8345 C CA . SER A 1 3 ? -19.384 -20.803 -1.848 1.00 0.00 3 SER A CA 10
ATOM 8346 C C . SER A 1 3 ? -18.425 -19.668 -1.500 1.00 0.00 3 SER A C 10
ATOM 8347 O O . SER A 1 3 ? -17.752 -19.703 -0.471 1.00 0.00 3 SER A O 10
ATOM 8355 N N . GLY A 1 4 ? -18.368 -18.663 -2.368 1.00 0.00 4 GLY A N 10
ATOM 8356 C CA . GLY A 1 4 ? -17.489 -17.532 -2.137 1.00 0.00 4 GLY A CA 10
ATOM 8357 C C . GLY A 1 4 ? -17.428 -16.592 -3.325 1.00 0.00 4 GLY A C 10
ATOM 8358 O O . GLY A 1 4 ? -18.326 -16.585 -4.166 1.00 0.00 4 GLY A O 10
ATOM 8362 N N . SER A 1 5 ? -16.365 -15.797 -3.394 1.00 0.00 5 SER A N 10
ATOM 8363 C CA . SER A 1 5 ? -16.193 -14.845 -4.485 1.00 0.00 5 SER A CA 10
ATOM 8364 C C . SER A 1 5 ? -17.240 -13.738 -4.411 1.00 0.00 5 SER A C 10
ATOM 8365 O O . SER A 1 5 ? -17.813 -13.341 -5.426 1.00 0.00 5 SER A O 10
ATOM 8373 N N . SER A 1 6 ? -17.484 -13.243 -3.202 1.00 0.00 6 SER A N 10
ATOM 8374 C CA . SER A 1 6 ? -18.464 -12.184 -2.993 1.00 0.00 6 SER A CA 10
ATOM 8375 C C . SER A 1 6 ? -18.186 -11.435 -1.693 1.00 0.00 6 SER A C 10
ATOM 8376 O O . SER A 1 6 ? -17.478 -11.931 -0.817 1.00 0.00 6 SER A O 10
ATOM 8384 N N . GLY A 1 7 ? -18.750 -10.237 -1.575 1.00 0.00 7 GLY A N 10
ATOM 8385 C CA . GLY A 1 7 ? -18.552 -9.438 -0.380 1.00 0.00 7 GLY A CA 10
ATOM 8386 C C . GLY A 1 7 ? -17.285 -8.607 -0.441 1.00 0.00 7 GLY A C 10
ATOM 8387 O O . GLY A 1 7 ? -17.342 -7.388 -0.602 1.00 0.00 7 GLY A O 10
ATOM 8391 N N . ARG A 1 8 ? -16.139 -9.267 -0.312 1.00 0.00 8 ARG A N 10
ATOM 8392 C CA . ARG A 1 8 ? -14.853 -8.581 -0.351 1.00 0.00 8 ARG A CA 10
ATOM 8393 C C . ARG A 1 8 ? -14.317 -8.511 -1.778 1.00 0.00 8 ARG A C 10
ATOM 8394 O O . ARG A 1 8 ? -13.406 -9.252 -2.147 1.00 0.00 8 ARG A O 10
ATOM 8415 N N . LYS A 1 9 ? -14.890 -7.617 -2.576 1.00 0.00 9 LYS A N 10
ATOM 8416 C CA . LYS A 1 9 ? -14.471 -7.449 -3.962 1.00 0.00 9 LYS A CA 10
ATOM 8417 C C . LYS A 1 9 ? -13.035 -6.938 -4.038 1.00 0.00 9 LYS A C 10
ATOM 8418 O O . LYS A 1 9 ? -12.588 -6.185 -3.173 1.00 0.00 9 LYS A O 10
ATOM 8437 N N . ILE A 1 10 ? -12.319 -7.352 -5.079 1.00 0.00 10 ILE A N 10
ATOM 8438 C CA . ILE A 1 10 ? -10.936 -6.934 -5.268 1.00 0.00 10 ILE A CA 10
ATOM 8439 C C . ILE A 1 10 ? -10.832 -5.836 -6.321 1.00 0.00 10 ILE A C 10
ATOM 8440 O O . ILE A 1 10 ? -9.911 -5.830 -7.138 1.00 0.00 10 ILE A O 10
ATOM 8456 N N . PHE A 1 11 ? -11.783 -4.908 -6.295 1.00 0.00 11 PHE A N 10
ATOM 8457 C CA . PHE A 1 11 ? -11.798 -3.803 -7.247 1.00 0.00 11 PHE A CA 10
ATOM 8458 C C . PHE A 1 11 ? -10.885 -2.672 -6.783 1.00 0.00 11 PHE A C 10
ATOM 8459 O O . PHE A 1 11 ? -11.194 -1.494 -6.964 1.00 0.00 11 PHE A O 10
ATOM 8476 N N . THR A 1 12 ? -9.757 -3.039 -6.183 1.00 0.00 12 THR A N 10
ATOM 8477 C CA . THR A 1 12 ? -8.798 -2.058 -5.692 1.00 0.00 12 THR A CA 10
ATOM 8478 C C . THR A 1 12 ? -7.377 -2.606 -5.738 1.00 0.00 12 THR A C 10
ATOM 8479 O O . THR A 1 12 ? -7.167 -3.793 -5.986 1.00 0.00 12 THR A O 10
ATOM 8490 N N . ASN A 1 13 ? -6.403 -1.735 -5.496 1.00 0.00 13 ASN A N 10
ATOM 8491 C CA . ASN A 1 13 ? -5.000 -2.133 -5.510 1.00 0.00 13 ASN A CA 10
ATOM 8492 C C . ASN A 1 13 ? -4.344 -1.861 -4.159 1.00 0.00 13 ASN A C 10
ATOM 8493 O O . ASN A 1 13 ? -4.921 -1.195 -3.299 1.00 0.00 13 ASN A O 10
ATOM 8504 N N . LYS A 1 14 ? -3.134 -2.381 -3.980 1.00 0.00 14 LYS A N 10
ATOM 8505 C CA . LYS A 1 14 ? -2.397 -2.193 -2.736 1.00 0.00 14 LYS A CA 10
ATOM 8506 C C . LYS A 1 14 ? -1.085 -1.457 -2.986 1.00 0.00 14 LYS A C 10
ATOM 8507 O O . LYS A 1 14 ? -0.668 -1.282 -4.132 1.00 0.00 14 LYS A O 10
ATOM 8526 N N . CYS A 1 15 ? -0.437 -1.028 -1.908 1.00 0.00 15 CYS A N 10
ATOM 8527 C CA . CYS A 1 15 ? 0.828 -0.312 -2.010 1.00 0.00 15 CYS A CA 10
ATOM 8528 C C . CYS A 1 15 ? 2.007 -1.278 -1.944 1.00 0.00 15 CYS A C 10
ATOM 8529 O O . CYS A 1 15 ? 2.022 -2.200 -1.130 1.00 0.00 15 CYS A O 10
ATOM 8536 N N . GLU A 1 16 ? 2.994 -1.059 -2.808 1.00 0.00 16 GLU A N 10
ATOM 8537 C CA . GLU A 1 16 ? 4.177 -1.911 -2.848 1.00 0.00 16 GLU A CA 10
ATOM 8538 C C . GLU A 1 16 ? 5.079 -1.645 -1.647 1.00 0.00 16 GLU A C 10
ATOM 8539 O O . GLU A 1 16 ? 5.961 -2.444 -1.331 1.00 0.00 16 GLU A O 10
ATOM 8551 N N . ARG A 1 17 ? 4.852 -0.517 -0.982 1.00 0.00 17 ARG A N 10
ATOM 8552 C CA . ARG A 1 17 ? 5.645 -0.144 0.183 1.00 0.00 17 ARG A CA 10
ATOM 8553 C C . ARG A 1 17 ? 5.527 -1.197 1.281 1.00 0.00 17 ARG A C 10
ATOM 8554 O O . ARG A 1 17 ? 4.464 -1.368 1.879 1.00 0.00 17 ARG A O 10
ATOM 8575 N N . ALA A 1 18 ? 6.624 -1.900 1.541 1.00 0.00 18 ALA A N 10
ATOM 8576 C CA . ALA A 1 18 ? 6.643 -2.935 2.567 1.00 0.00 18 ALA A CA 10
ATOM 8577 C C . ALA A 1 18 ? 5.989 -2.444 3.854 1.00 0.00 18 ALA A C 10
ATOM 8578 O O . ALA A 1 18 ? 5.188 -3.151 4.464 1.00 0.00 18 ALA A O 10
ATOM 8585 N N . GLY A 1 19 ? 6.336 -1.227 4.263 1.00 0.00 19 GLY A N 10
ATOM 8586 C CA . GLY A 1 19 ? 5.774 -0.663 5.476 1.00 0.00 19 GLY A CA 10
ATOM 8587 C C . GLY A 1 19 ? 4.474 0.075 5.223 1.00 0.00 19 GLY A C 10
ATOM 8588 O O . GLY A 1 19 ? 4.211 1.112 5.834 1.00 0.00 19 GLY A O 10
ATOM 8592 N N . CYS A 1 20 ? 3.658 -0.459 4.320 1.00 0.00 20 CYS A N 10
ATOM 8593 C CA . CYS A 1 20 ? 2.380 0.157 3.986 1.00 0.00 20 CYS A CA 10
ATOM 8594 C C . CYS A 1 20 ? 1.309 -0.906 3.755 1.00 0.00 20 CYS A C 10
ATOM 8595 O O . CYS A 1 20 ? 1.598 -1.996 3.262 1.00 0.00 20 CYS A O 10
ATOM 8602 N N . ARG A 1 21 ? 0.072 -0.579 4.115 1.00 0.00 21 ARG A N 10
ATOM 8603 C CA . ARG A 1 21 ? -1.042 -1.505 3.948 1.00 0.00 21 ARG A CA 10
ATOM 8604 C C . ARG A 1 21 ? -2.248 -0.800 3.334 1.00 0.00 21 ARG A C 10
ATOM 8605 O O . ARG A 1 21 ? -3.392 -1.185 3.574 1.00 0.00 21 ARG A O 10
ATOM 8626 N N . GLN A 1 22 ? -1.982 0.235 2.543 1.00 0.00 22 GLN A N 10
ATOM 8627 C CA . GLN A 1 22 ? -3.046 0.994 1.896 1.00 0.00 22 GLN A CA 10
ATOM 8628 C C . GLN A 1 22 ? -3.716 0.169 0.803 1.00 0.00 22 GLN A C 10
ATOM 8629 O O . GLN A 1 22 ? -3.157 -0.820 0.327 1.00 0.00 22 GLN A O 10
ATOM 8643 N N . ARG A 1 23 ? -4.917 0.581 0.409 1.00 0.00 23 ARG A N 10
ATOM 8644 C CA . ARG A 1 23 ? -5.664 -0.121 -0.627 1.00 0.00 23 ARG A CA 10
ATOM 8645 C C . ARG A 1 23 ? -6.262 0.863 -1.628 1.00 0.00 23 ARG A C 10
ATOM 8646 O O . ARG A 1 23 ? -7.438 0.770 -1.977 1.00 0.00 23 ARG A O 10
ATOM 8667 N N . GLU A 1 24 ? -5.443 1.806 -2.084 1.00 0.00 24 GLU A N 10
ATOM 8668 C CA . GLU A 1 24 ? -5.892 2.808 -3.044 1.00 0.00 24 GLU A CA 10
ATOM 8669 C C . GLU A 1 24 ? -6.822 2.188 -4.083 1.00 0.00 24 GLU A C 10
ATOM 8670 O O . GLU A 1 24 ? -6.439 1.268 -4.804 1.00 0.00 24 GLU A O 10
ATOM 8682 N N . MET A 1 25 ? -8.047 2.699 -4.151 1.00 0.00 25 MET A N 10
ATOM 8683 C CA . MET A 1 25 ? -9.032 2.197 -5.102 1.00 0.00 25 MET A CA 10
ATOM 8684 C C . MET A 1 25 ? -8.525 2.333 -6.534 1.00 0.00 25 MET A C 10
ATOM 8685 O O . MET A 1 25 ? -8.859 1.526 -7.400 1.00 0.00 25 MET A O 10
ATOM 8699 N N . MET A 1 26 ? -7.717 3.361 -6.775 1.00 0.00 26 MET A N 10
ATOM 8700 C CA . MET A 1 26 ? -7.164 3.602 -8.103 1.00 0.00 26 MET A CA 10
ATOM 8701 C C . MET A 1 26 ? -5.695 3.196 -8.161 1.00 0.00 26 MET A C 10
ATOM 8702 O O . MET A 1 26 ? -4.986 3.242 -7.155 1.00 0.00 26 MET A O 10
ATOM 8716 N N . LYS A 1 27 ? -5.242 2.797 -9.345 1.00 0.00 27 LYS A N 10
ATOM 8717 C CA . LYS A 1 27 ? -3.857 2.384 -9.536 1.00 0.00 27 LYS A CA 10
ATOM 8718 C C . LYS A 1 27 ? -2.940 3.596 -9.666 1.00 0.00 27 LYS A C 10
ATOM 8719 O O . LYS A 1 27 ? -3.142 4.450 -10.531 1.00 0.00 27 LYS A O 10
ATOM 8738 N N . LEU A 1 28 ? -1.932 3.665 -8.804 1.00 0.00 28 LEU A N 10
ATOM 8739 C CA . LEU A 1 28 ? -0.983 4.773 -8.824 1.00 0.00 28 LEU A CA 10
ATOM 8740 C C . LEU A 1 28 ? 0.447 4.262 -8.971 1.00 0.00 28 LEU A C 10
ATOM 8741 O O . LEU A 1 28 ? 1.135 4.013 -7.980 1.00 0.00 28 LEU A O 10
ATOM 8757 N N . THR A 1 29 ? 0.890 4.109 -10.215 1.00 0.00 29 THR A N 10
ATOM 8758 C CA . THR A 1 29 ? 2.238 3.629 -10.493 1.00 0.00 29 THR A CA 10
ATOM 8759 C C . THR A 1 29 ? 3.241 4.777 -10.491 1.00 0.00 29 THR A C 10
ATOM 8760 O O . THR A 1 29 ? 2.905 5.910 -10.837 1.00 0.00 29 THR A O 10
ATOM 8771 N N . CYS A 1 30 ? 4.475 4.477 -10.101 1.00 0.00 30 CYS A N 10
ATOM 8772 C CA . CYS A 1 30 ? 5.529 5.484 -10.054 1.00 0.00 30 CYS A CA 10
ATOM 8773 C C . CYS A 1 30 ? 6.014 5.829 -11.459 1.00 0.00 30 CYS A C 10
ATOM 8774 O O . CYS A 1 30 ? 5.653 5.166 -12.431 1.00 0.00 30 CYS A O 10
ATOM 8781 N N . GLU A 1 31 ? 6.833 6.871 -11.557 1.00 0.00 31 GLU A N 10
ATOM 8782 C CA . GLU A 1 31 ? 7.367 7.305 -12.843 1.00 0.00 31 GLU A CA 10
ATOM 8783 C C . GLU A 1 31 ? 8.855 6.984 -12.950 1.00 0.00 31 GLU A C 10
ATOM 8784 O O . GLU A 1 31 ? 9.413 6.935 -14.047 1.00 0.00 31 GLU A O 10
ATOM 8796 N N . ARG A 1 32 ? 9.492 6.769 -11.804 1.00 0.00 32 ARG A N 10
ATOM 8797 C CA . ARG A 1 32 ? 10.916 6.455 -11.768 1.00 0.00 32 ARG A CA 10
ATOM 8798 C C . ARG A 1 32 ? 11.139 4.946 -11.726 1.00 0.00 32 ARG A C 10
ATOM 8799 O O . ARG A 1 32 ? 11.824 4.385 -12.581 1.00 0.00 32 ARG A O 10
ATOM 8820 N N . CYS A 1 33 ? 10.557 4.295 -10.724 1.00 0.00 33 CYS A N 10
ATOM 8821 C CA . CYS A 1 33 ? 10.692 2.852 -10.569 1.00 0.00 33 CYS A CA 10
ATOM 8822 C C . CYS A 1 33 ? 9.558 2.119 -11.280 1.00 0.00 33 CYS A C 10
ATOM 8823 O O . CYS A 1 33 ? 9.671 0.934 -11.593 1.00 0.00 33 CYS A O 10
ATOM 8830 N N . SER A 1 34 ? 8.466 2.833 -11.531 1.00 0.00 34 SER A N 10
ATOM 8831 C CA . SER A 1 34 ? 7.309 2.251 -12.202 1.00 0.00 34 SER A CA 10
ATOM 8832 C C . SER A 1 34 ? 6.663 1.175 -11.335 1.00 0.00 34 SER A C 10
ATOM 8833 O O . SER A 1 34 ? 6.352 0.083 -11.811 1.00 0.00 34 SER A O 10
ATOM 8841 N N . ARG A 1 35 ? 6.466 1.491 -10.059 1.00 0.00 35 ARG A N 10
ATOM 8842 C CA . ARG A 1 35 ? 5.859 0.552 -9.124 1.00 0.00 35 ARG A CA 10
ATOM 8843 C C . ARG A 1 35 ? 4.553 1.110 -8.565 1.00 0.00 35 ARG A C 10
ATOM 8844 O O . ARG A 1 35 ? 4.320 2.317 -8.593 1.00 0.00 35 ARG A O 10
ATOM 8865 N N . ASN A 1 36 ? 3.705 0.220 -8.057 1.00 0.00 36 ASN A N 10
ATOM 8866 C CA . ASN A 1 36 ? 2.422 0.623 -7.492 1.00 0.00 36 ASN A CA 10
ATOM 8867 C C . ASN A 1 36 ? 2.596 1.156 -6.073 1.00 0.00 36 ASN A C 10
ATOM 8868 O O . ASN A 1 36 ? 3.370 0.612 -5.285 1.00 0.00 36 ASN A O 10
ATOM 8879 N N . PHE A 1 37 ? 1.871 2.223 -5.755 1.00 0.00 37 PHE A N 10
ATOM 8880 C CA . PHE A 1 37 ? 1.945 2.830 -4.431 1.00 0.00 37 PHE A CA 10
ATOM 8881 C C . PHE A 1 37 ? 0.673 3.613 -4.120 1.00 0.00 37 PHE A C 10
ATOM 8882 O O . PHE A 1 37 ? -0.155 3.850 -5.000 1.00 0.00 37 PHE A O 10
ATOM 8899 N N . CYS A 1 38 ? 0.524 4.013 -2.862 1.00 0.00 38 CYS A N 10
ATOM 8900 C CA . CYS A 1 38 ? -0.647 4.768 -2.432 1.00 0.00 38 CYS A CA 10
ATOM 8901 C C . CYS A 1 38 ? -0.403 6.269 -2.560 1.00 0.00 38 CYS A C 10
ATOM 8902 O O . CYS A 1 38 ? 0.657 6.699 -3.018 1.00 0.00 38 CYS A O 10
ATOM 8909 N N . ILE A 1 39 ? -1.390 7.060 -2.154 1.00 0.00 39 ILE A N 10
ATOM 8910 C CA . ILE A 1 39 ? -1.282 8.512 -2.222 1.00 0.00 39 ILE A CA 10
ATOM 8911 C C . ILE A 1 39 ? -0.189 9.026 -1.292 1.00 0.00 39 ILE A C 10
ATOM 8912 O O . ILE A 1 39 ? 0.409 10.074 -1.538 1.00 0.00 39 ILE A O 10
ATOM 8928 N N . LYS A 1 40 ? 0.070 8.281 -0.223 1.00 0.00 40 LYS A N 10
ATOM 8929 C CA . LYS A 1 40 ? 1.094 8.659 0.744 1.00 0.00 40 LYS A CA 10
ATOM 8930 C C . LYS A 1 40 ? 2.488 8.355 0.206 1.00 0.00 40 LYS A C 10
ATOM 8931 O O . LYS A 1 40 ? 3.432 9.112 0.435 1.00 0.00 40 LYS A O 10
ATOM 8950 N N . HIS A 1 41 ? 2.611 7.242 -0.511 1.00 0.00 41 HIS A N 10
ATOM 8951 C CA . HIS A 1 41 ? 3.891 6.839 -1.083 1.00 0.00 41 HIS A CA 10
ATOM 8952 C C . HIS A 1 41 ? 3.843 6.885 -2.607 1.00 0.00 41 HIS A C 10
ATOM 8953 O O . HIS A 1 41 ? 4.646 6.241 -3.283 1.00 0.00 41 HIS A O 10
ATOM 8967 N N . ARG A 1 42 ? 2.897 7.650 -3.142 1.00 0.00 42 ARG A N 10
ATOM 8968 C CA . ARG A 1 42 ? 2.743 7.778 -4.586 1.00 0.00 42 ARG A CA 10
ATOM 8969 C C . ARG A 1 42 ? 3.940 8.500 -5.198 1.00 0.00 42 ARG A C 10
ATOM 8970 O O . ARG A 1 42 ? 4.344 8.210 -6.324 1.00 0.00 42 ARG A O 10
ATOM 8991 N N . HIS A 1 43 ? 4.503 9.443 -4.448 1.00 0.00 43 HIS A N 10
ATOM 8992 C CA . HIS A 1 43 ? 5.653 10.207 -4.917 1.00 0.00 43 HIS A CA 10
ATOM 8993 C C . HIS A 1 43 ? 6.957 9.562 -4.458 1.00 0.00 43 HIS A C 10
ATOM 8994 O O . HIS A 1 43 ? 7.061 9.037 -3.349 1.00 0.00 43 HIS A O 10
ATOM 9008 N N . PRO A 1 44 ? 7.976 9.600 -5.329 1.00 0.00 44 PRO A N 10
ATOM 9009 C CA . PRO A 1 44 ? 9.292 9.024 -5.035 1.00 0.00 44 PRO A CA 10
ATOM 9010 C C . PRO A 1 44 ? 10.045 9.813 -3.969 1.00 0.00 44 PRO A C 10
ATOM 9011 O O . PRO A 1 44 ? 11.133 9.421 -3.546 1.00 0.00 44 PRO A O 10
ATOM 9022 N N . LEU A 1 45 ? 9.459 10.925 -3.538 1.00 0.00 45 LEU A N 10
ATOM 9023 C CA . LEU A 1 45 ? 10.075 11.769 -2.520 1.00 0.00 45 LEU A CA 10
ATOM 9024 C C . LEU A 1 45 ? 9.772 11.243 -1.121 1.00 0.00 45 LEU A C 10
ATOM 9025 O O . LEU A 1 45 ? 10.600 11.346 -0.215 1.00 0.00 45 LEU A O 10
ATOM 9041 N N . ASP A 1 46 ? 8.582 10.677 -0.951 1.00 0.00 46 ASP A N 10
ATOM 9042 C CA . ASP A 1 46 ? 8.171 10.132 0.337 1.00 0.00 46 ASP A CA 10
ATOM 9043 C C . ASP A 1 46 ? 8.567 8.664 0.457 1.00 0.00 46 ASP A C 10
ATOM 9044 O O . ASP A 1 46 ? 8.638 8.117 1.558 1.00 0.00 46 ASP A O 10
ATOM 9053 N N . HIS A 1 47 ? 8.823 8.030 -0.683 1.00 0.00 47 HIS A N 10
ATOM 9054 C CA . HIS A 1 47 ? 9.212 6.624 -0.706 1.00 0.00 47 HIS A CA 10
ATOM 9055 C C . HIS A 1 47 ? 10.533 6.438 -1.445 1.00 0.00 47 HIS A C 10
ATOM 9056 O O . HIS A 1 47 ? 10.628 6.703 -2.644 1.00 0.00 47 HIS A O 10
ATOM 9070 N N . ASP A 1 48 ? 11.550 5.981 -0.723 1.00 0.00 48 ASP A N 10
ATOM 9071 C CA . ASP A 1 48 ? 12.866 5.759 -1.310 1.00 0.00 48 ASP A CA 10
ATOM 9072 C C . ASP A 1 48 ? 12.749 5.045 -2.653 1.00 0.00 48 ASP A C 10
ATOM 9073 O O . ASP A 1 48 ? 12.584 3.826 -2.709 1.00 0.00 48 ASP A O 10
ATOM 9082 N N . CYS A 1 49 ? 12.833 5.813 -3.735 1.00 0.00 49 CYS A N 10
ATOM 9083 C CA . CYS A 1 49 ? 12.735 5.255 -5.078 1.00 0.00 49 CYS A CA 10
ATOM 9084 C C . CYS A 1 49 ? 14.110 4.850 -5.601 1.00 0.00 49 CYS A C 10
ATOM 9085 O O . CYS A 1 49 ? 14.990 5.691 -5.782 1.00 0.00 49 CYS A O 10
ATOM 9092 N N . SER A 1 50 ? 14.287 3.554 -5.841 1.00 0.00 50 SER A N 10
ATOM 9093 C CA . SER A 1 50 ? 15.555 3.035 -6.339 1.00 0.00 50 SER A CA 10
ATOM 9094 C C . SER A 1 50 ? 15.679 3.255 -7.844 1.00 0.00 50 SER A C 10
ATOM 9095 O O . SER A 1 50 ? 16.745 3.607 -8.346 1.00 0.00 50 SER A O 10
ATOM 9103 N N . GLY A 1 51 ? 14.577 3.045 -8.559 1.00 0.00 51 GLY A N 10
ATOM 9104 C CA . GLY A 1 51 ? 14.582 3.225 -9.999 1.00 0.00 51 GLY A CA 10
ATOM 9105 C C . GLY A 1 51 ? 14.72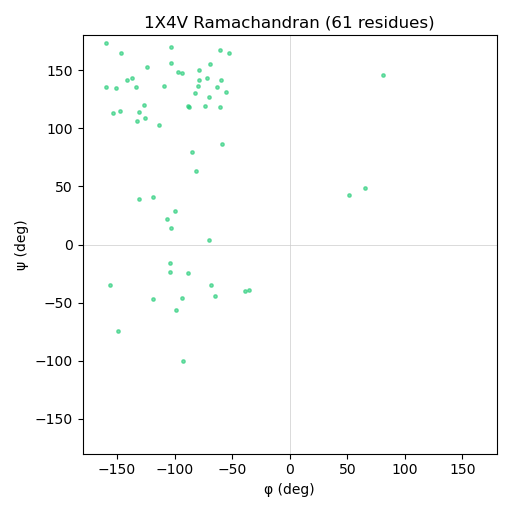8 1.914 -10.746 1.00 0.00 51 GLY A C 10
ATOM 9106 O O . GLY A 1 51 ? 15.532 1.063 -10.367 1.00 0.00 51 GLY A O 10
ATOM 9110 N N . GLU A 1 52 ? 13.947 1.750 -11.809 1.00 0.00 52 GLU A N 10
ATOM 9111 C CA . GLU A 1 52 ? 13.993 0.532 -12.609 1.00 0.00 52 GLU A CA 10
ATOM 9112 C C . GLU A 1 52 ? 14.959 0.685 -13.780 1.00 0.00 52 GLU A C 10
ATOM 9113 O O . GLU A 1 52 ? 15.953 -0.034 -13.877 1.00 0.00 52 GLU A O 10
ATOM 9125 N N . GLY A 1 53 ? 14.659 1.628 -14.668 1.00 0.00 53 GLY A N 10
ATOM 9126 C CA . GLY A 1 53 ? 15.510 1.859 -15.821 1.00 0.00 53 GLY A CA 10
ATOM 9127 C C . GLY A 1 53 ? 14.866 2.774 -16.843 1.00 0.00 53 GLY A C 10
ATOM 9128 O O . GLY A 1 53 ? 13.874 3.443 -16.551 1.00 0.00 53 GLY A O 10
ATOM 9132 N N . HIS A 1 54 ? 15.430 2.806 -18.046 1.00 0.00 54 HIS A N 10
ATOM 9133 C CA . HIS A 1 54 ? 14.905 3.648 -19.115 1.00 0.00 54 HIS A CA 10
ATOM 9134 C C . HIS A 1 54 ? 14.026 2.837 -20.062 1.00 0.00 54 HIS A C 10
ATOM 9135 O O . HIS A 1 54 ? 14.193 1.628 -20.221 1.00 0.00 54 HIS A O 10
ATOM 9149 N N . PRO A 1 55 ? 13.066 3.517 -20.707 1.00 0.00 55 PRO A N 10
ATOM 9150 C CA . PRO A 1 55 ? 12.141 2.879 -21.649 1.00 0.00 55 PRO A CA 10
ATOM 9151 C C . PRO A 1 55 ? 12.833 2.444 -22.936 1.00 0.00 55 PRO A C 10
ATOM 9152 O O . PRO A 1 55 ? 13.599 3.204 -23.530 1.00 0.00 55 PRO A O 10
ATOM 9163 N N . THR A 1 56 ? 12.559 1.216 -23.364 1.00 0.00 56 THR A N 10
ATOM 9164 C CA . THR A 1 56 ? 13.156 0.679 -24.581 1.00 0.00 56 THR A CA 10
ATOM 9165 C C . THR A 1 56 ? 12.122 0.558 -25.694 1.00 0.00 56 THR A C 10
ATOM 9166 O O . THR A 1 56 ? 10.957 0.252 -25.441 1.00 0.00 56 THR A O 10
ATOM 9177 N N . SER A 1 57 ? 12.555 0.801 -26.927 1.00 0.00 57 SER A N 10
ATOM 9178 C CA . SER A 1 57 ? 11.665 0.722 -28.079 1.00 0.00 57 SER A CA 10
ATOM 9179 C C . SER A 1 57 ? 11.986 -0.503 -28.931 1.00 0.00 57 SER A C 10
ATOM 9180 O O . SER A 1 57 ? 12.006 -0.430 -30.159 1.00 0.00 57 SER A O 10
ATOM 9188 N N . SER A 1 58 ? 12.236 -1.627 -28.268 1.00 0.00 58 SER A N 10
ATOM 9189 C CA . SER A 1 58 ? 12.560 -2.868 -28.962 1.00 0.00 58 SER A CA 10
ATOM 9190 C C . SER A 1 58 ? 11.400 -3.855 -28.879 1.00 0.00 58 SER A C 10
ATOM 9191 O O . SER A 1 58 ? 11.361 -4.711 -27.996 1.00 0.00 58 SER A O 10
ATOM 9199 N N . GLY A 1 59 ? 10.456 -3.729 -29.807 1.00 0.00 59 GLY A N 10
ATOM 9200 C CA . GLY A 1 59 ? 9.307 -4.616 -29.821 1.00 0.00 59 GLY A CA 10
ATOM 9201 C C . GLY A 1 59 ? 8.213 -4.163 -28.875 1.00 0.00 59 GLY A C 10
ATOM 9202 O O . GLY A 1 59 ? 8.172 -4.552 -27.708 1.00 0.00 59 GLY A O 10
ATOM 9206 N N . PRO A 1 60 ? 7.301 -3.320 -29.380 1.00 0.00 60 PRO A N 10
ATOM 9207 C CA . PRO A 1 60 ? 6.185 -2.794 -28.588 1.00 0.00 60 PRO A CA 10
ATOM 9208 C C . PRO A 1 60 ? 5.153 -3.867 -28.257 1.00 0.00 60 PRO A C 10
ATOM 9209 O O . PRO A 1 60 ? 4.886 -4.755 -29.066 1.00 0.00 60 PRO A O 10
ATOM 9220 N N . SER A 1 61 ? 4.575 -3.777 -27.064 1.00 0.00 61 SER A N 10
ATOM 9221 C CA . SER A 1 61 ? 3.574 -4.743 -26.625 1.00 0.00 61 SER A CA 10
ATOM 9222 C C . SER A 1 61 ? 2.626 -4.117 -25.606 1.00 0.00 61 SER A C 10
ATOM 9223 O O . SER A 1 61 ? 2.848 -3.000 -25.139 1.00 0.00 61 SER A O 10
ATOM 9231 N N . SER A 1 62 ? 1.567 -4.846 -25.267 1.00 0.00 62 SER A N 10
ATOM 9232 C CA . SER A 1 62 ? 0.582 -4.362 -24.307 1.00 0.00 62 SER A CA 10
ATOM 9233 C C . SER A 1 62 ? 0.300 -5.416 -23.241 1.00 0.00 62 SER A C 10
ATOM 9234 O O . SER A 1 62 ? 0.436 -5.158 -22.046 1.00 0.00 62 SER A O 10
ATOM 9242 N N . GLY A 1 63 ? -0.095 -6.606 -23.683 1.00 0.00 63 GLY A N 10
ATOM 9243 C CA . GLY A 1 63 ? -0.391 -7.682 -22.755 1.00 0.00 63 GLY A CA 10
ATOM 9244 C C . GLY A 1 63 ? -1.690 -8.390 -23.083 1.00 0.00 63 GLY A C 10
ATOM 9245 O O . GLY A 1 63 ? -1.651 -9.526 -23.553 1.00 0.00 63 GLY A O 10
ATOM 9251 N N . GLY A 1 1 ? -11.240 -29.574 -13.282 1.00 0.00 1 GLY A N 11
ATOM 9252 C CA . GLY A 1 1 ? -11.813 -29.312 -11.975 1.00 0.00 1 GLY A CA 11
ATOM 9253 C C . GLY A 1 1 ? -12.297 -27.883 -11.829 1.00 0.00 1 GLY A C 11
ATOM 9254 O O . GLY A 1 1 ? -12.198 -27.089 -12.764 1.00 0.00 1 GLY A O 11
ATOM 9258 N N . SER A 1 2 ? -12.823 -27.555 -10.653 1.00 0.00 2 SER A N 11
ATOM 9259 C CA . SER A 1 2 ? -13.329 -26.213 -10.390 1.00 0.00 2 SER A CA 11
ATOM 9260 C C . SER A 1 2 ? -13.271 -25.893 -8.900 1.00 0.00 2 SER A C 11
ATOM 9261 O O . SER A 1 2 ? -14.030 -26.446 -8.105 1.00 0.00 2 SER A O 11
ATOM 9269 N N . SER A 1 3 ? -12.363 -24.995 -8.529 1.00 0.00 3 SER A N 11
ATOM 9270 C CA . SER A 1 3 ? -12.202 -24.603 -7.134 1.00 0.00 3 SER A CA 11
ATOM 9271 C C . SER A 1 3 ? -11.766 -23.145 -7.026 1.00 0.00 3 SER A C 11
ATOM 9272 O O . SER A 1 3 ? -10.974 -22.661 -7.833 1.00 0.00 3 SER A O 11
ATOM 9280 N N . GLY A 1 4 ? -12.291 -22.450 -6.022 1.00 0.00 4 GLY A N 11
ATOM 9281 C CA . GLY A 1 4 ? -11.946 -21.054 -5.826 1.00 0.00 4 GLY A CA 11
ATOM 9282 C C . GLY A 1 4 ? -12.987 -20.308 -5.015 1.00 0.00 4 GLY A C 11
ATOM 9283 O O . GLY A 1 4 ? -13.725 -20.909 -4.235 1.00 0.00 4 GLY A O 11
ATOM 9287 N N . SER A 1 5 ? -13.046 -18.992 -5.198 1.00 0.00 5 SER A N 11
ATOM 9288 C CA . SER A 1 5 ? -14.001 -18.162 -4.474 1.00 0.00 5 SER A CA 11
ATOM 9289 C C . SER A 1 5 ? -14.309 -16.885 -5.250 1.00 0.00 5 SER A C 11
ATOM 9290 O O . SER A 1 5 ? -13.518 -16.447 -6.085 1.00 0.00 5 SER A O 11
ATOM 9298 N N . SER A 1 6 ? -15.465 -16.293 -4.968 1.00 0.00 6 SER A N 11
ATOM 9299 C CA . SER A 1 6 ? -15.881 -15.068 -5.641 1.00 0.00 6 SER A CA 11
ATOM 9300 C C . SER A 1 6 ? -15.948 -13.903 -4.658 1.00 0.00 6 SER A C 11
ATOM 9301 O O . SER A 1 6 ? -15.906 -14.098 -3.444 1.00 0.00 6 SER A O 11
ATOM 9309 N N . GLY A 1 7 ? -16.052 -12.690 -5.193 1.00 0.00 7 GLY A N 11
ATOM 9310 C CA . GLY A 1 7 ? -16.123 -11.511 -4.351 1.00 0.00 7 GLY A CA 11
ATOM 9311 C C . GLY A 1 7 ? -14.812 -10.753 -4.303 1.00 0.00 7 GLY A C 11
ATOM 9312 O O . GLY A 1 7 ? -14.380 -10.313 -3.237 1.00 0.00 7 GLY A O 11
ATOM 9316 N N . ARG A 1 8 ? -14.176 -10.600 -5.460 1.00 0.00 8 ARG A N 11
ATOM 9317 C CA . ARG A 1 8 ? -12.904 -9.892 -5.545 1.00 0.00 8 ARG A CA 11
ATOM 9318 C C . ARG A 1 8 ? -12.917 -8.887 -6.693 1.00 0.00 8 ARG A C 11
ATOM 9319 O O . ARG A 1 8 ? -13.163 -9.247 -7.845 1.00 0.00 8 ARG A O 11
ATOM 9340 N N . LYS A 1 9 ? -12.651 -7.626 -6.372 1.00 0.00 9 LYS A N 11
ATOM 9341 C CA . LYS A 1 9 ? -12.631 -6.568 -7.375 1.00 0.00 9 LYS A CA 11
ATOM 9342 C C . LYS A 1 9 ? -11.212 -6.054 -7.595 1.00 0.00 9 LYS A C 11
ATOM 9343 O O . LYS A 1 9 ? -10.510 -5.715 -6.642 1.00 0.00 9 LYS A O 11
ATOM 9362 N N . ILE A 1 10 ? -10.798 -5.997 -8.856 1.00 0.00 10 ILE A N 11
ATOM 9363 C CA . ILE A 1 10 ? -9.463 -5.522 -9.201 1.00 0.00 10 ILE A CA 11
ATOM 9364 C C . ILE A 1 10 ? -9.437 -4.002 -9.329 1.00 0.00 10 ILE A C 11
ATOM 9365 O O . ILE A 1 10 ? -8.769 -3.454 -10.206 1.00 0.00 10 ILE A O 11
ATOM 9381 N N . PHE A 1 11 ? -10.168 -3.327 -8.448 1.00 0.00 11 PHE A N 11
ATOM 9382 C CA . PHE A 1 11 ? -10.228 -1.870 -8.462 1.00 0.00 11 PHE A CA 11
ATOM 9383 C C . PHE A 1 11 ? -9.165 -1.273 -7.545 1.00 0.00 11 PHE A C 11
ATOM 9384 O O . PHE A 1 11 ? -8.480 -0.317 -7.909 1.00 0.00 11 PHE A O 11
ATOM 9401 N N . THR A 1 12 ? -9.033 -1.843 -6.351 1.00 0.00 12 THR A N 11
ATOM 9402 C CA . THR A 1 12 ? -8.056 -1.368 -5.380 1.00 0.00 12 THR A CA 11
ATOM 9403 C C . THR A 1 12 ? -6.679 -1.963 -5.650 1.00 0.00 12 THR A C 11
ATOM 9404 O O . THR A 1 12 ? -6.531 -3.177 -5.775 1.00 0.00 12 THR A O 11
ATOM 9415 N N . ASN A 1 13 ? -5.673 -1.098 -5.738 1.00 0.00 13 ASN A N 11
ATOM 9416 C CA . ASN A 1 13 ? -4.306 -1.539 -5.993 1.00 0.00 13 ASN A CA 11
ATOM 9417 C C . ASN A 1 13 ? -3.577 -1.835 -4.686 1.00 0.00 13 ASN A C 11
ATOM 9418 O O . ASN A 1 13 ? -4.055 -1.491 -3.604 1.00 0.00 13 ASN A O 11
ATOM 9429 N N . LYS A 1 14 ? -2.417 -2.473 -4.793 1.00 0.00 14 LYS A N 11
ATOM 9430 C CA . LYS A 1 14 ? -1.619 -2.814 -3.621 1.00 0.00 14 LYS A CA 11
ATOM 9431 C C . LYS A 1 14 ? -0.330 -2.000 -3.585 1.00 0.00 14 LYS A C 11
ATOM 9432 O O . LYS A 1 14 ? 0.466 -2.037 -4.524 1.00 0.00 14 LYS A O 11
ATOM 9451 N N . CYS A 1 15 ? -0.130 -1.266 -2.496 1.00 0.00 15 CYS A N 11
ATOM 9452 C CA . CYS A 1 15 ? 1.063 -0.443 -2.336 1.00 0.00 15 CYS A CA 11
ATOM 9453 C C . CYS A 1 15 ? 2.301 -1.313 -2.136 1.00 0.00 15 CYS A C 11
ATOM 9454 O O . CYS A 1 15 ? 2.284 -2.262 -1.354 1.00 0.00 15 CYS A O 11
ATOM 9461 N N . GLU A 1 16 ? 3.373 -0.981 -2.850 1.00 0.00 16 GLU A N 11
ATOM 9462 C CA . GLU A 1 16 ? 4.619 -1.732 -2.750 1.00 0.00 16 GLU A CA 11
ATOM 9463 C C . GLU A 1 16 ? 5.556 -1.099 -1.726 1.00 0.00 16 GLU A C 11
ATOM 9464 O O . GLU A 1 16 ? 6.778 -1.187 -1.849 1.00 0.00 16 GLU A O 11
ATOM 9476 N N . ARG A 1 17 ? 4.975 -0.460 -0.716 1.00 0.00 17 ARG A N 11
ATOM 9477 C CA . ARG A 1 17 ? 5.757 0.190 0.328 1.00 0.00 17 ARG A CA 11
ATOM 9478 C C . ARG A 1 17 ? 5.956 -0.743 1.518 1.00 0.00 17 ARG A C 11
ATOM 9479 O O . ARG A 1 17 ? 5.098 -1.573 1.820 1.00 0.00 17 ARG A O 11
ATOM 9500 N N . ALA A 1 18 ? 7.094 -0.602 2.191 1.00 0.00 18 ALA A N 11
ATOM 9501 C CA . ALA A 1 18 ? 7.405 -1.431 3.348 1.00 0.00 18 ALA A CA 11
ATOM 9502 C C . ALA A 1 18 ? 6.432 -1.166 4.491 1.00 0.00 18 ALA A C 11
ATOM 9503 O O . ALA A 1 18 ? 6.138 -0.016 4.816 1.00 0.00 18 ALA A O 11
ATOM 9510 N N . GLY A 1 19 ? 5.933 -2.238 5.099 1.00 0.00 19 GLY A N 11
ATOM 9511 C CA . GLY A 1 19 ? 4.996 -2.099 6.199 1.00 0.00 19 GLY A CA 11
ATOM 9512 C C . GLY A 1 19 ? 3.837 -1.183 5.861 1.00 0.00 19 GLY A C 11
ATOM 9513 O O . GLY A 1 19 ? 3.438 -0.348 6.674 1.00 0.00 19 GLY A O 11
ATOM 9517 N N . CYS A 1 20 ? 3.295 -1.336 4.658 1.00 0.00 20 CYS A N 11
ATOM 9518 C CA . CYS A 1 20 ? 2.176 -0.515 4.212 1.00 0.00 20 CYS A CA 11
ATOM 9519 C C . CYS A 1 20 ? 1.091 -1.375 3.571 1.00 0.00 20 CYS A C 11
ATOM 9520 O O . CYS A 1 20 ? 1.353 -2.120 2.627 1.00 0.00 20 CYS A O 11
ATOM 9527 N N . ARG A 1 21 ? -0.128 -1.265 4.090 1.00 0.00 21 ARG A N 11
ATOM 9528 C CA . ARG A 1 21 ? -1.252 -2.033 3.569 1.00 0.00 21 ARG A CA 11
ATOM 9529 C C . ARG A 1 21 ? -2.356 -1.107 3.067 1.00 0.00 21 ARG A C 11
ATOM 9530 O O . ARG A 1 21 ? -3.542 -1.385 3.248 1.00 0.00 21 ARG A O 11
ATOM 9551 N N . GLN A 1 22 ? -1.958 -0.007 2.437 1.00 0.00 22 GLN A N 11
ATOM 9552 C CA . GLN A 1 22 ? -2.914 0.960 1.910 1.00 0.00 22 GLN A CA 11
ATOM 9553 C C . GLN A 1 22 ? -3.455 0.509 0.557 1.00 0.00 22 GLN A C 11
ATOM 9554 O O . GLN A 1 22 ? -2.699 0.348 -0.402 1.00 0.00 22 GLN A O 11
ATOM 9568 N N . ARG A 1 23 ? -4.766 0.306 0.487 1.00 0.00 23 ARG A N 11
ATOM 9569 C CA . ARG A 1 23 ? -5.407 -0.128 -0.748 1.00 0.00 23 ARG A CA 11
ATOM 9570 C C . ARG A 1 23 ? -6.090 1.044 -1.448 1.00 0.00 23 ARG A C 11
ATOM 9571 O O . ARG A 1 23 ? -7.287 1.270 -1.274 1.00 0.00 23 ARG A O 11
ATOM 9592 N N . GLU A 1 24 ? -5.320 1.786 -2.237 1.00 0.00 24 GLU A N 11
ATOM 9593 C CA . GLU A 1 24 ? -5.851 2.935 -2.961 1.00 0.00 24 GLU A CA 11
ATOM 9594 C C . GLU A 1 24 ? -6.974 2.512 -3.904 1.00 0.00 24 GLU A C 11
ATOM 9595 O O . GLU A 1 24 ? -6.905 1.458 -4.535 1.00 0.00 24 GLU A O 11
ATOM 9607 N N . MET A 1 25 ? -8.008 3.343 -3.992 1.00 0.00 25 MET A N 11
ATOM 9608 C CA . MET A 1 25 ? -9.146 3.056 -4.858 1.00 0.00 25 MET A CA 11
ATOM 9609 C C . MET A 1 25 ? -8.714 2.988 -6.319 1.00 0.00 25 MET A C 11
ATOM 9610 O O . MET A 1 25 ? -9.186 2.141 -7.077 1.00 0.00 25 MET A O 11
ATOM 9624 N N . MET A 1 26 ? -7.816 3.887 -6.708 1.00 0.00 26 MET A N 11
ATOM 9625 C CA . MET A 1 26 ? -7.321 3.928 -8.079 1.00 0.00 26 MET A CA 11
ATOM 9626 C C . MET A 1 26 ? -5.856 3.507 -8.141 1.00 0.00 26 MET A C 11
ATOM 9627 O O . MET A 1 26 ? -5.052 3.894 -7.293 1.00 0.00 26 MET A O 11
ATOM 9641 N N . LYS A 1 27 ? -5.515 2.711 -9.149 1.00 0.00 27 LYS A N 11
ATOM 9642 C CA . LYS A 1 27 ? -4.147 2.238 -9.323 1.00 0.00 27 LYS A CA 11
ATOM 9643 C C . LYS A 1 27 ? -3.191 3.405 -9.543 1.00 0.00 27 LYS A C 11
ATOM 9644 O O . LYS A 1 27 ? -3.477 4.317 -10.322 1.00 0.00 27 LYS A O 11
ATOM 9663 N N . LEU A 1 28 ? -2.055 3.372 -8.856 1.00 0.00 28 LEU A N 11
ATOM 9664 C CA . LEU A 1 28 ? -1.055 4.427 -8.978 1.00 0.00 28 LEU A CA 11
ATOM 9665 C C . LEU A 1 28 ? 0.343 3.837 -9.132 1.00 0.00 28 LEU A C 11
ATOM 9666 O O . LEU A 1 28 ? 0.848 3.166 -8.232 1.00 0.00 28 LEU A O 11
ATOM 9682 N N . THR A 1 29 ? 0.965 4.094 -10.278 1.00 0.00 29 THR A N 11
ATOM 9683 C CA . THR A 1 29 ? 2.305 3.590 -10.550 1.00 0.00 29 THR A CA 11
ATOM 9684 C C . THR A 1 29 ? 3.308 4.732 -10.670 1.00 0.00 29 THR A C 11
ATOM 9685 O O . THR A 1 29 ? 2.986 5.804 -11.182 1.00 0.00 29 THR A O 11
ATOM 9696 N N . CYS A 1 30 ? 4.527 4.495 -10.195 1.00 0.00 30 CYS A N 11
ATOM 9697 C CA . CYS A 1 30 ? 5.578 5.504 -10.248 1.00 0.00 30 CYS A CA 11
ATOM 9698 C C . CYS A 1 30 ? 6.064 5.707 -11.680 1.00 0.00 30 CYS A C 11
ATOM 9699 O O . CYS A 1 30 ? 5.777 4.900 -12.564 1.00 0.00 30 CYS A O 11
ATOM 9706 N N . GLU A 1 31 ? 6.802 6.790 -11.901 1.00 0.00 31 GLU A N 11
ATOM 9707 C CA . GLU A 1 31 ? 7.328 7.100 -13.226 1.00 0.00 31 GLU A CA 11
ATOM 9708 C C . GLU A 1 31 ? 8.824 6.809 -13.299 1.00 0.00 31 GLU A C 11
ATOM 9709 O O . GLU A 1 31 ? 9.398 6.727 -14.385 1.00 0.00 31 GLU A O 11
ATOM 9721 N N . ARG A 1 32 ? 9.448 6.655 -12.136 1.00 0.00 32 ARG A N 11
ATOM 9722 C CA . ARG A 1 32 ? 10.878 6.376 -12.067 1.00 0.00 32 ARG A CA 11
ATOM 9723 C C . ARG A 1 32 ? 11.134 4.875 -11.958 1.00 0.00 32 ARG A C 11
ATOM 9724 O O . ARG A 1 32 ? 11.822 4.289 -12.794 1.00 0.00 32 ARG A O 11
ATOM 9745 N N . CYS A 1 33 ? 10.576 4.259 -10.921 1.00 0.00 33 CYS A N 11
ATOM 9746 C CA . CYS A 1 33 ? 10.744 2.828 -10.700 1.00 0.00 33 CYS A CA 11
ATOM 9747 C C . CYS A 1 33 ? 9.640 2.037 -11.397 1.00 0.00 33 CYS A C 11
ATOM 9748 O O . CYS A 1 33 ? 9.805 0.855 -11.698 1.00 0.00 33 CYS A O 11
ATOM 9755 N N . SER A 1 34 ? 8.515 2.699 -11.650 1.00 0.00 34 SER A N 11
ATOM 9756 C CA . SER A 1 34 ? 7.383 2.057 -12.307 1.00 0.00 34 SER A CA 11
ATOM 9757 C C . SER A 1 34 ? 6.755 1.002 -11.402 1.00 0.00 34 SER A C 11
ATOM 9758 O O . SER A 1 34 ? 6.477 -0.117 -11.834 1.00 0.00 34 SER A O 11
ATOM 9766 N N . ARG A 1 35 ? 6.534 1.367 -10.143 1.00 0.00 35 ARG A N 11
ATOM 9767 C CA . ARG A 1 35 ? 5.941 0.453 -9.175 1.00 0.00 35 ARG A CA 11
ATOM 9768 C C . ARG A 1 35 ? 4.645 1.026 -8.609 1.00 0.00 35 ARG A C 11
ATOM 9769 O O . ARG A 1 35 ? 4.397 2.228 -8.694 1.00 0.00 35 ARG A O 11
ATOM 9790 N N . ASN A 1 36 ? 3.821 0.157 -8.032 1.00 0.00 36 ASN A N 11
ATOM 9791 C CA . ASN A 1 36 ? 2.551 0.577 -7.453 1.00 0.00 36 ASN A CA 11
ATOM 9792 C C . ASN A 1 36 ? 2.749 1.121 -6.042 1.00 0.00 36 ASN A C 11
ATOM 9793 O O . ASN A 1 36 ? 3.584 0.625 -5.285 1.00 0.00 36 ASN A O 11
ATOM 9804 N N . PHE A 1 37 ? 1.976 2.145 -5.694 1.00 0.00 37 PHE A N 11
ATOM 9805 C CA . PHE A 1 37 ? 2.067 2.757 -4.374 1.00 0.00 37 PHE A CA 11
ATOM 9806 C C . PHE A 1 37 ? 0.799 3.542 -4.050 1.00 0.00 37 PHE A C 11
ATOM 9807 O O . PHE A 1 37 ? -0.015 3.821 -4.931 1.00 0.00 37 PHE A O 11
ATOM 9824 N N . CYS A 1 38 ? 0.637 3.894 -2.779 1.00 0.00 38 CYS A N 11
ATOM 9825 C CA . CYS A 1 38 ? -0.532 4.645 -2.336 1.00 0.00 38 CYS A CA 11
ATOM 9826 C C . CYS A 1 38 ? -0.269 6.147 -2.398 1.00 0.00 38 CYS A C 11
ATOM 9827 O O . CYS A 1 38 ? 0.863 6.597 -2.218 1.00 0.00 38 CYS A O 11
ATOM 9834 N N . ILE A 1 39 ? -1.321 6.917 -2.654 1.00 0.00 39 ILE A N 11
ATOM 9835 C CA . ILE A 1 39 ? -1.204 8.367 -2.739 1.00 0.00 39 ILE A CA 11
ATOM 9836 C C . ILE A 1 39 ? -0.204 8.898 -1.718 1.00 0.00 39 ILE A C 11
ATOM 9837 O O . ILE A 1 39 ? 0.571 9.810 -2.007 1.00 0.00 39 ILE A O 11
ATOM 9853 N N . LYS A 1 40 ? -0.225 8.320 -0.521 1.00 0.00 40 LYS A N 11
ATOM 9854 C CA . LYS A 1 40 ? 0.682 8.732 0.544 1.00 0.00 40 LYS A CA 11
ATOM 9855 C C . LYS A 1 40 ? 2.133 8.462 0.158 1.00 0.00 40 LYS A C 11
ATOM 9856 O O . LYS A 1 40 ? 3.012 9.292 0.389 1.00 0.00 40 LYS A O 11
ATOM 9875 N N . HIS A 1 41 ? 2.376 7.295 -0.431 1.00 0.00 41 HIS A N 11
ATOM 9876 C CA . HIS A 1 41 ? 3.720 6.917 -0.851 1.00 0.00 41 HIS A CA 11
ATOM 9877 C C . HIS A 1 41 ? 3.836 6.920 -2.372 1.00 0.00 41 HIS A C 11
ATOM 9878 O O . HIS A 1 41 ? 4.727 6.288 -2.938 1.00 0.00 41 HIS A O 11
ATOM 9892 N N . ARG A 1 42 ? 2.929 7.637 -3.028 1.00 0.00 42 ARG A N 11
ATOM 9893 C CA . ARG A 1 42 ? 2.928 7.721 -4.484 1.00 0.00 42 ARG A CA 11
ATOM 9894 C C . ARG A 1 42 ? 4.106 8.554 -4.980 1.00 0.00 42 ARG A C 11
ATOM 9895 O O . ARG A 1 42 ? 4.646 8.304 -6.059 1.00 0.00 42 ARG A O 11
ATOM 9916 N N . HIS A 1 43 ? 4.499 9.546 -4.188 1.00 0.00 43 HIS A N 11
ATOM 9917 C CA . HIS A 1 43 ? 5.613 10.416 -4.547 1.00 0.00 43 HIS A CA 11
ATOM 9918 C C . HIS A 1 43 ? 6.921 9.632 -4.595 1.00 0.00 43 HIS A C 11
ATOM 9919 O O . HIS A 1 43 ? 7.181 8.759 -3.767 1.00 0.00 43 HIS A O 11
ATOM 9933 N N . PRO A 1 44 ? 7.765 9.949 -5.588 1.00 0.00 44 PRO A N 11
ATOM 9934 C CA . PRO A 1 44 ? 9.060 9.286 -5.769 1.00 0.00 44 PRO A CA 11
ATOM 9935 C C . PRO A 1 44 ? 10.056 9.652 -4.674 1.00 0.00 44 PRO A C 11
ATOM 9936 O O . PRO A 1 44 ? 11.243 9.336 -4.769 1.00 0.00 44 PRO A O 11
ATOM 9947 N N . LEU A 1 45 ? 9.567 10.318 -3.634 1.00 0.00 45 LEU A N 11
ATOM 9948 C CA . LEU A 1 45 ? 10.415 10.727 -2.520 1.00 0.00 45 LEU A CA 11
ATOM 9949 C C . LEU A 1 45 ? 9.918 10.125 -1.209 1.00 0.00 45 LEU A C 11
ATOM 9950 O O . LEU A 1 45 ? 10.711 9.794 -0.327 1.00 0.00 45 LEU A O 11
ATOM 9966 N N . ASP A 1 46 ? 8.603 9.985 -1.089 1.00 0.00 46 ASP A N 11
ATOM 9967 C CA . ASP A 1 46 ? 8.001 9.419 0.113 1.00 0.00 46 ASP A CA 11
ATOM 9968 C C . ASP A 1 46 ? 8.374 7.948 0.267 1.00 0.00 46 ASP A C 11
ATOM 9969 O O . ASP A 1 46 ? 8.644 7.478 1.373 1.00 0.00 46 ASP A O 11
ATOM 9978 N N . HIS A 1 47 ? 8.385 7.225 -0.849 1.00 0.00 47 HIS A N 11
ATOM 9979 C CA . HIS A 1 47 ? 8.724 5.807 -0.837 1.00 0.00 47 HIS A CA 11
ATOM 9980 C C . HIS A 1 47 ? 10.184 5.594 -1.228 1.00 0.00 47 HIS A C 11
ATOM 9981 O O . HIS A 1 47 ? 10.529 4.595 -1.858 1.00 0.00 47 HIS A O 11
ATOM 9995 N N . ASP A 1 48 ? 11.036 6.541 -0.850 1.00 0.00 48 ASP A N 11
ATOM 9996 C CA . ASP A 1 48 ? 12.458 6.457 -1.161 1.00 0.00 48 ASP A CA 11
ATOM 9997 C C . ASP A 1 48 ? 12.680 5.801 -2.520 1.00 0.00 48 ASP A C 11
ATOM 9998 O O . ASP A 1 48 ? 13.443 4.842 -2.641 1.00 0.00 48 ASP A O 11
ATOM 10007 N N . CYS A 1 49 ? 12.008 6.323 -3.540 1.00 0.00 49 CYS A N 11
ATOM 10008 C CA . CYS A 1 49 ? 12.130 5.788 -4.891 1.00 0.00 49 CYS A CA 11
ATOM 10009 C C . CYS A 1 49 ? 13.535 5.248 -5.137 1.00 0.00 49 CYS A C 11
ATOM 10010 O O . CYS A 1 49 ? 14.528 5.889 -4.791 1.00 0.00 49 CYS A O 11
ATOM 10017 N N . SER A 1 50 ? 13.612 4.065 -5.738 1.00 0.00 50 SER A N 11
ATOM 10018 C CA . SER A 1 50 ? 14.896 3.436 -6.028 1.00 0.00 50 SER A CA 11
ATOM 10019 C C . SER A 1 50 ? 14.975 3.014 -7.492 1.00 0.00 50 SER A C 11
ATOM 10020 O O . SER A 1 50 ? 15.595 2.005 -7.826 1.00 0.00 50 SER A O 11
ATOM 10028 N N . GLY A 1 51 ? 14.340 3.793 -8.362 1.00 0.00 51 GLY A N 11
ATOM 10029 C CA . GLY A 1 51 ? 14.351 3.484 -9.780 1.00 0.00 51 GLY A CA 11
ATOM 10030 C C . GLY A 1 51 ? 15.618 3.953 -10.467 1.00 0.00 51 GLY A C 11
ATOM 10031 O O . GLY A 1 51 ? 16.331 3.156 -11.077 1.00 0.00 51 GLY A O 11
ATOM 10035 N N . GLU A 1 52 ? 15.899 5.248 -10.368 1.00 0.00 52 GLU A N 11
ATOM 10036 C CA . GLU A 1 52 ? 17.089 5.820 -10.988 1.00 0.00 52 GLU A CA 11
ATOM 10037 C C . GLU A 1 52 ? 17.434 5.089 -12.281 1.00 0.00 52 GLU A C 11
ATOM 10038 O O . GLU A 1 52 ? 18.591 4.745 -12.523 1.00 0.00 52 GLU A O 11
ATOM 10050 N N . GLY A 1 53 ? 16.421 4.852 -13.110 1.00 0.00 53 GLY A N 11
ATOM 10051 C CA . GLY A 1 53 ? 16.638 4.162 -14.368 1.00 0.00 53 GLY A CA 11
ATOM 10052 C C . GLY A 1 53 ? 15.340 3.821 -15.073 1.00 0.00 53 GLY A C 11
ATOM 10053 O O . GLY A 1 53 ? 14.289 3.720 -14.439 1.00 0.00 53 GLY A O 11
ATOM 10057 N N . HIS A 1 54 ? 15.411 3.645 -16.388 1.00 0.00 54 HIS A N 11
ATOM 10058 C CA . HIS A 1 54 ? 14.232 3.315 -17.180 1.00 0.00 54 HIS A CA 11
ATOM 10059 C C . HIS A 1 54 ? 14.236 1.840 -17.573 1.00 0.00 54 HIS A C 11
ATOM 10060 O O . HIS A 1 54 ? 15.284 1.201 -17.667 1.00 0.00 54 HIS A O 11
ATOM 10074 N N . PRO A 1 55 ? 13.038 1.286 -17.808 1.00 0.00 55 PRO A N 11
ATOM 10075 C CA . PRO A 1 55 ? 12.877 -0.119 -18.194 1.00 0.00 55 PRO A CA 11
ATOM 10076 C C . PRO A 1 55 ? 13.390 -0.395 -19.603 1.00 0.00 55 PRO A C 11
ATOM 10077 O O . PRO A 1 55 ? 12.756 -0.023 -20.591 1.00 0.00 55 PRO A O 11
ATOM 10088 N N . THR A 1 56 ? 14.544 -1.051 -19.690 1.00 0.00 56 THR A N 11
ATOM 10089 C CA . THR A 1 56 ? 15.143 -1.376 -20.979 1.00 0.00 56 THR A CA 11
ATOM 10090 C C . THR A 1 56 ? 14.975 -2.856 -21.305 1.00 0.00 56 THR A C 11
ATOM 10091 O O . THR A 1 56 ? 14.831 -3.686 -20.408 1.00 0.00 56 THR A O 11
ATOM 10102 N N . SER A 1 57 ? 14.995 -3.179 -22.594 1.00 0.00 57 SER A N 11
ATOM 10103 C CA . SER A 1 57 ? 14.842 -4.559 -23.039 1.00 0.00 57 SER A CA 11
ATOM 10104 C C . SER A 1 57 ? 16.184 -5.143 -23.468 1.00 0.00 57 SER A C 11
ATOM 10105 O O . SER A 1 57 ? 16.265 -5.891 -24.443 1.00 0.00 57 SER A O 11
ATOM 10113 N N . SER A 1 58 ? 17.236 -4.796 -22.733 1.00 0.00 58 SER A N 11
ATOM 10114 C CA . SER A 1 58 ? 18.576 -5.282 -23.039 1.00 0.00 58 SER A CA 11
ATOM 10115 C C . SER A 1 58 ? 19.236 -5.876 -21.798 1.00 0.00 58 SER A C 11
ATOM 10116 O O . SER A 1 58 ? 19.556 -5.160 -20.850 1.00 0.00 58 SER A O 11
ATOM 10124 N N . GLY A 1 59 ? 19.435 -7.190 -21.812 1.00 0.00 59 GLY A N 11
ATOM 10125 C CA . GLY A 1 59 ? 20.055 -7.859 -20.683 1.00 0.00 59 GLY A CA 11
ATOM 10126 C C . GLY A 1 59 ? 20.512 -9.264 -21.021 1.00 0.00 59 GLY A C 11
ATOM 10127 O O . GLY A 1 59 ? 19.711 -10.195 -21.113 1.00 0.00 59 GLY A O 11
ATOM 10131 N N . PRO A 1 60 ? 21.828 -9.432 -21.213 1.00 0.00 60 PRO A N 11
ATOM 10132 C CA . PRO A 1 60 ? 22.420 -10.731 -21.547 1.00 0.00 60 PRO A CA 11
ATOM 10133 C C . PRO A 1 60 ? 22.367 -11.710 -20.379 1.00 0.00 60 PRO A C 11
ATOM 10134 O O . PRO A 1 60 ? 22.124 -12.902 -20.566 1.00 0.00 60 PRO A O 11
ATOM 10145 N N . SER A 1 61 ? 22.595 -11.198 -19.173 1.00 0.00 61 SER A N 11
ATOM 10146 C CA . SER A 1 61 ? 22.575 -12.029 -17.974 1.00 0.00 61 SER A CA 11
ATOM 10147 C C . SER A 1 61 ? 23.262 -13.367 -18.230 1.00 0.00 61 SER A C 11
ATOM 10148 O O . SER A 1 61 ? 22.767 -14.418 -17.823 1.00 0.00 61 SER A O 11
ATOM 10156 N N . SER A 1 62 ? 24.405 -13.319 -18.907 1.00 0.00 62 SER A N 11
ATOM 10157 C CA . SER A 1 62 ? 25.158 -14.528 -19.221 1.00 0.00 62 SER A CA 11
ATOM 10158 C C . SER A 1 62 ? 26.638 -14.210 -19.414 1.00 0.00 62 SER A C 11
ATOM 10159 O O . SER A 1 62 ? 27.009 -13.449 -20.307 1.00 0.00 62 SER A O 11
ATOM 10167 N N . GLY A 1 63 ? 27.479 -14.800 -18.570 1.00 0.00 63 GLY A N 11
ATOM 10168 C CA . GLY A 1 63 ? 28.908 -14.568 -18.664 1.00 0.00 63 GLY A CA 11
ATOM 10169 C C . GLY A 1 63 ? 29.473 -14.968 -20.012 1.00 0.00 63 GLY A C 11
ATOM 10170 O O . GLY A 1 63 ? 30.173 -14.167 -20.630 1.00 0.00 63 GLY A O 11
ATOM 10176 N N . GLY A 1 1 ? -9.526 -20.483 10.781 1.00 0.00 1 GLY A N 12
ATOM 10177 C CA . GLY A 1 1 ? -9.343 -19.220 10.091 1.00 0.00 1 GLY A CA 12
ATOM 10178 C C . GLY A 1 1 ? -10.202 -18.113 10.669 1.00 0.00 1 GLY A C 12
ATOM 10179 O O . GLY A 1 1 ? -10.524 -18.125 11.857 1.00 0.00 1 GLY A O 12
ATOM 10183 N N . SER A 1 2 ? -10.574 -17.154 9.828 1.00 0.00 2 SER A N 12
ATOM 10184 C CA . SER A 1 2 ? -11.396 -16.031 10.264 1.00 0.00 2 SER A CA 12
ATOM 10185 C C . SER A 1 2 ? -12.731 -16.016 9.525 1.00 0.00 2 SER A C 12
ATOM 10186 O O . SER A 1 2 ? -12.824 -16.461 8.381 1.00 0.00 2 SER A O 12
ATOM 10194 N N . SER A 1 3 ? -13.761 -15.500 10.187 1.00 0.00 3 SER A N 12
ATOM 10195 C CA . SER A 1 3 ? -15.092 -15.430 9.595 1.00 0.00 3 SER A CA 12
ATOM 10196 C C . SER A 1 3 ? -15.377 -14.028 9.064 1.00 0.00 3 SER A C 12
ATOM 10197 O O . SER A 1 3 ? -14.836 -13.042 9.562 1.00 0.00 3 SER A O 12
ATOM 10205 N N . GLY A 1 4 ? -16.232 -13.949 8.049 1.00 0.00 4 GLY A N 12
ATOM 10206 C CA . GLY A 1 4 ? -16.574 -12.665 7.466 1.00 0.00 4 GLY A CA 12
ATOM 10207 C C . GLY A 1 4 ? -15.369 -11.950 6.888 1.00 0.00 4 GLY A C 12
ATOM 10208 O O . GLY A 1 4 ? -14.615 -11.303 7.615 1.00 0.00 4 GLY A O 12
ATOM 10212 N N . SER A 1 5 ? -15.186 -12.068 5.577 1.00 0.00 5 SER A N 12
ATOM 10213 C CA . SER A 1 5 ? -14.060 -11.432 4.902 1.00 0.00 5 SER A CA 12
ATOM 10214 C C . SER A 1 5 ? -14.132 -9.914 5.039 1.00 0.00 5 SER A C 12
ATOM 10215 O O . SER A 1 5 ? -15.106 -9.287 4.623 1.00 0.00 5 SER A O 12
ATOM 10223 N N . SER A 1 6 ? -13.092 -9.329 5.626 1.00 0.00 6 SER A N 12
ATOM 10224 C CA . SER A 1 6 ? -13.037 -7.885 5.822 1.00 0.00 6 SER A CA 12
ATOM 10225 C C . SER A 1 6 ? -13.460 -7.149 4.554 1.00 0.00 6 SER A C 12
ATOM 10226 O O . SER A 1 6 ? -14.346 -6.295 4.585 1.00 0.00 6 SER A O 12
ATOM 10234 N N . GLY A 1 7 ? -12.820 -7.486 3.439 1.00 0.00 7 GLY A N 12
ATOM 10235 C CA . GLY A 1 7 ? -13.143 -6.848 2.176 1.00 0.00 7 GLY A CA 12
ATOM 10236 C C . GLY A 1 7 ? -14.144 -7.644 1.364 1.00 0.00 7 GLY A C 12
ATOM 10237 O O . GLY A 1 7 ? -14.507 -8.761 1.735 1.00 0.00 7 GLY A O 12
ATOM 10241 N N . ARG A 1 8 ? -14.594 -7.069 0.253 1.00 0.00 8 ARG A N 12
ATOM 10242 C CA . ARG A 1 8 ? -15.563 -7.731 -0.612 1.00 0.00 8 ARG A CA 12
ATOM 10243 C C . ARG A 1 8 ? -14.950 -8.046 -1.973 1.00 0.00 8 ARG A C 12
ATOM 10244 O O . ARG A 1 8 ? -14.871 -9.206 -2.378 1.00 0.00 8 ARG A O 12
ATOM 10265 N N . LYS A 1 9 ? -14.517 -7.004 -2.676 1.00 0.00 9 LYS A N 12
ATOM 10266 C CA . LYS A 1 9 ? -13.910 -7.168 -3.992 1.00 0.00 9 LYS A CA 12
ATOM 10267 C C . LYS A 1 9 ? -12.389 -7.102 -3.901 1.00 0.00 9 LYS A C 12
ATOM 10268 O O . LYS A 1 9 ? -11.838 -6.411 -3.044 1.00 0.00 9 LYS A O 12
ATOM 10287 N N . ILE A 1 10 ? -11.716 -7.824 -4.791 1.00 0.00 10 ILE A N 12
ATOM 10288 C CA . ILE A 1 10 ? -10.258 -7.844 -4.812 1.00 0.00 10 ILE A CA 12
ATOM 10289 C C . ILE A 1 10 ? -9.713 -7.002 -5.961 1.00 0.00 10 ILE A C 12
ATOM 10290 O O . ILE A 1 10 ? -8.723 -7.365 -6.596 1.00 0.00 10 ILE A O 12
ATOM 10306 N N . PHE A 1 11 ? -10.365 -5.874 -6.221 1.00 0.00 11 PHE A N 12
ATOM 10307 C CA . PHE A 1 11 ? -9.946 -4.978 -7.292 1.00 0.00 11 PHE A CA 12
ATOM 10308 C C . PHE A 1 11 ? -8.954 -3.939 -6.776 1.00 0.00 11 PHE A C 12
ATOM 10309 O O . PHE A 1 11 ? -7.935 -3.666 -7.412 1.00 0.00 11 PHE A O 12
ATOM 10326 N N . THR A 1 12 ? -9.260 -3.362 -5.619 1.00 0.00 12 THR A N 12
ATOM 10327 C CA . THR A 1 12 ? -8.399 -2.352 -5.017 1.00 0.00 12 THR A CA 12
ATOM 10328 C C . THR A 1 12 ? -6.951 -2.825 -4.965 1.00 0.00 12 THR A C 12
ATOM 10329 O O . THR A 1 12 ? -6.638 -3.829 -4.328 1.00 0.00 12 THR A O 12
ATOM 10340 N N . ASN A 1 13 ? -6.070 -2.093 -5.641 1.00 0.00 13 ASN A N 12
ATOM 10341 C CA . ASN A 1 13 ? -4.653 -2.439 -5.672 1.00 0.00 13 ASN A CA 12
ATOM 10342 C C . ASN A 1 13 ? -4.028 -2.295 -4.287 1.00 0.00 13 ASN A C 12
ATOM 10343 O O . ASN A 1 13 ? -4.639 -1.743 -3.372 1.00 0.00 13 ASN A O 12
ATOM 10354 N N . LYS A 1 14 ? -2.806 -2.795 -4.141 1.00 0.00 14 LYS A N 12
ATOM 10355 C CA . LYS A 1 14 ? -2.095 -2.722 -2.870 1.00 0.00 14 LYS A CA 12
ATOM 10356 C C . LYS A 1 14 ? -0.794 -1.941 -3.019 1.00 0.00 14 LYS A C 12
ATOM 10357 O O . LYS A 1 14 ? -0.138 -1.999 -4.060 1.00 0.00 14 LYS A O 12
ATOM 10376 N N . CYS A 1 15 ? -0.424 -1.212 -1.971 1.00 0.00 15 CYS A N 12
ATOM 10377 C CA . CYS A 1 15 ? 0.800 -0.420 -1.984 1.00 0.00 15 CYS A CA 12
ATOM 10378 C C . CYS A 1 15 ? 2.031 -1.319 -1.901 1.00 0.00 15 CYS A C 12
ATOM 10379 O O . CYS A 1 15 ? 2.091 -2.231 -1.077 1.00 0.00 15 CYS A O 12
ATOM 10386 N N . GLU A 1 16 ? 3.010 -1.054 -2.760 1.00 0.00 16 GLU A N 12
ATOM 10387 C CA . GLU A 1 16 ? 4.238 -1.839 -2.784 1.00 0.00 16 GLU A CA 12
ATOM 10388 C C . GLU A 1 16 ? 5.309 -1.201 -1.904 1.00 0.00 16 GLU A C 12
ATOM 10389 O O . GLU A 1 16 ? 6.505 -1.395 -2.123 1.00 0.00 16 GLU A O 12
ATOM 10401 N N . ARG A 1 17 ? 4.870 -0.437 -0.908 1.00 0.00 17 ARG A N 12
ATOM 10402 C CA . ARG A 1 17 ? 5.790 0.231 0.004 1.00 0.00 17 ARG A CA 12
ATOM 10403 C C . ARG A 1 17 ? 5.992 -0.592 1.273 1.00 0.00 17 ARG A C 12
ATOM 10404 O O . ARG A 1 17 ? 5.076 -1.272 1.736 1.00 0.00 17 ARG A O 12
ATOM 10425 N N . ALA A 1 18 ? 7.196 -0.526 1.830 1.00 0.00 18 ALA A N 12
ATOM 10426 C CA . ALA A 1 18 ? 7.518 -1.264 3.045 1.00 0.00 18 ALA A CA 12
ATOM 10427 C C . ALA A 1 18 ? 6.671 -0.784 4.219 1.00 0.00 18 ALA A C 12
ATOM 10428 O O . ALA A 1 18 ? 6.477 0.416 4.408 1.00 0.00 18 ALA A O 12
ATOM 10435 N N . GLY A 1 19 ? 6.167 -1.731 5.006 1.00 0.00 19 GLY A N 12
ATOM 10436 C CA . GLY A 1 19 ? 5.346 -1.384 6.151 1.00 0.00 19 GLY A CA 12
ATOM 10437 C C . GLY A 1 19 ? 4.134 -0.559 5.766 1.00 0.00 19 GLY A C 12
ATOM 10438 O O . GLY A 1 19 ? 3.769 0.386 6.466 1.00 0.00 19 GLY A O 12
ATOM 10442 N N . CYS A 1 20 ? 3.508 -0.915 4.650 1.00 0.00 20 CYS A N 12
ATOM 10443 C CA . CYS A 1 20 ? 2.331 -0.200 4.171 1.00 0.00 20 CYS A CA 12
ATOM 10444 C C . CYS A 1 20 ? 1.288 -1.172 3.626 1.00 0.00 20 CYS A C 12
ATOM 10445 O O . CYS A 1 20 ? 1.586 -1.999 2.764 1.00 0.00 20 CYS A O 12
ATOM 10452 N N . ARG A 1 21 ? 0.065 -1.065 4.134 1.00 0.00 21 ARG A N 12
ATOM 10453 C CA . ARG A 1 21 ? -1.022 -1.935 3.699 1.00 0.00 21 ARG A CA 12
ATOM 10454 C C . ARG A 1 21 ? -2.227 -1.115 3.248 1.00 0.00 21 ARG A C 12
ATOM 10455 O O . ARG A 1 21 ? -3.372 -1.492 3.492 1.00 0.00 21 ARG A O 12
ATOM 10476 N N . GLN A 1 22 ? -1.959 0.009 2.589 1.00 0.00 22 GLN A N 12
ATOM 10477 C CA . GLN A 1 22 ? -3.021 0.882 2.106 1.00 0.00 22 GLN A CA 12
ATOM 10478 C C . GLN A 1 22 ? -3.620 0.345 0.810 1.00 0.00 22 GLN A C 12
ATOM 10479 O O . GLN A 1 22 ? -2.918 -0.246 -0.011 1.00 0.00 22 GLN A O 12
ATOM 10493 N N . ARG A 1 23 ? -4.921 0.554 0.633 1.00 0.00 23 ARG A N 12
ATOM 10494 C CA . ARG A 1 23 ? -5.614 0.089 -0.562 1.00 0.00 23 ARG A CA 12
ATOM 10495 C C . ARG A 1 23 ? -6.260 1.256 -1.304 1.00 0.00 23 ARG A C 12
ATOM 10496 O O . ARG A 1 23 ? -7.305 1.760 -0.896 1.00 0.00 23 ARG A O 12
ATOM 10517 N N . GLU A 1 24 ? -5.629 1.679 -2.395 1.00 0.00 24 GLU A N 12
ATOM 10518 C CA . GLU A 1 24 ? -6.142 2.787 -3.192 1.00 0.00 24 GLU A CA 12
ATOM 10519 C C . GLU A 1 24 ? -7.131 2.289 -4.243 1.00 0.00 24 GLU A C 12
ATOM 10520 O O . GLU A 1 24 ? -6.910 1.260 -4.880 1.00 0.00 24 GLU A O 12
ATOM 10532 N N . MET A 1 25 ? -8.222 3.028 -4.416 1.00 0.00 25 MET A N 12
ATOM 10533 C CA . MET A 1 25 ? -9.245 2.662 -5.390 1.00 0.00 25 MET A CA 12
ATOM 10534 C C . MET A 1 25 ? -8.665 2.625 -6.800 1.00 0.00 25 MET A C 12
ATOM 10535 O O . MET A 1 25 ? -8.975 1.730 -7.585 1.00 0.00 25 MET A O 12
ATOM 10549 N N . MET A 1 26 ? -7.822 3.603 -7.114 1.00 0.00 26 MET A N 12
ATOM 10550 C CA . MET A 1 26 ? -7.198 3.681 -8.430 1.00 0.00 26 MET A CA 12
ATOM 10551 C C . MET A 1 26 ? -5.796 3.082 -8.404 1.00 0.00 26 MET A C 12
ATOM 10552 O O . MET A 1 26 ? -5.280 2.729 -7.343 1.00 0.00 26 MET A O 12
ATOM 10566 N N . LYS A 1 27 ? -5.183 2.968 -9.577 1.00 0.00 27 LYS A N 12
ATOM 10567 C CA . LYS A 1 27 ? -3.840 2.412 -9.689 1.00 0.00 27 LYS A CA 12
ATOM 10568 C C . LYS A 1 27 ? -2.807 3.519 -9.873 1.00 0.00 27 LYS A C 12
ATOM 10569 O O . LYS A 1 27 ? -2.815 4.229 -10.880 1.00 0.00 27 LYS A O 12
ATOM 10588 N N . LEU A 1 28 ? -1.918 3.661 -8.896 1.00 0.00 28 LEU A N 12
ATOM 10589 C CA . LEU A 1 28 ? -0.876 4.681 -8.952 1.00 0.00 28 LEU A CA 12
ATOM 10590 C C . LEU A 1 28 ? 0.500 4.046 -9.124 1.00 0.00 28 LEU A C 12
ATOM 10591 O O . LEU A 1 28 ? 1.038 3.443 -8.195 1.00 0.00 28 LEU A O 12
ATOM 10607 N N . THR A 1 29 ? 1.065 4.186 -10.319 1.00 0.00 29 THR A N 12
ATOM 10608 C CA . THR A 1 29 ? 2.379 3.627 -10.613 1.00 0.00 29 THR A CA 12
ATOM 10609 C C . THR A 1 29 ? 3.428 4.725 -10.737 1.00 0.00 29 THR A C 12
ATOM 10610 O O . THR A 1 29 ? 3.239 5.700 -11.465 1.00 0.00 29 THR A O 12
ATOM 10621 N N . CYS A 1 30 ? 4.537 4.562 -10.022 1.00 0.00 30 CYS A N 12
ATOM 10622 C CA . CYS A 1 30 ? 5.618 5.539 -10.052 1.00 0.00 30 CYS A CA 12
ATOM 10623 C C . CYS A 1 30 ? 6.096 5.778 -11.481 1.00 0.00 30 CYS A C 12
ATOM 10624 O O . CYS A 1 30 ? 5.756 5.025 -12.393 1.00 0.00 30 CYS A O 12
ATOM 10631 N N . GLU A 1 31 ? 6.885 6.831 -11.667 1.00 0.00 31 GLU A N 12
ATOM 10632 C CA . GLU A 1 31 ? 7.409 7.170 -12.985 1.00 0.00 31 GLU A CA 12
ATOM 10633 C C . GLU A 1 31 ? 8.883 6.791 -13.099 1.00 0.00 31 GLU A C 12
ATOM 10634 O O . GLU A 1 31 ? 9.426 6.690 -14.199 1.00 0.00 31 GLU A O 12
ATOM 10646 N N . ARG A 1 32 ? 9.524 6.582 -11.953 1.00 0.00 32 ARG A N 12
ATOM 10647 C CA . ARG A 1 32 ? 10.935 6.216 -11.923 1.00 0.00 32 ARG A CA 12
ATOM 10648 C C . ARG A 1 32 ? 11.102 4.707 -11.772 1.00 0.00 32 ARG A C 12
ATOM 10649 O O . ARG A 1 32 ? 11.750 4.058 -12.594 1.00 0.00 32 ARG A O 12
ATOM 10670 N N . CYS A 1 33 ? 10.513 4.154 -10.717 1.00 0.00 33 CYS A N 12
ATOM 10671 C CA . CYS A 1 33 ? 10.597 2.722 -10.457 1.00 0.00 33 CYS A CA 12
ATOM 10672 C C . CYS A 1 33 ? 9.466 1.975 -11.158 1.00 0.00 33 CYS A C 12
ATOM 10673 O O . CYS A 1 33 ? 9.563 0.774 -11.408 1.00 0.00 33 CYS A O 12
ATOM 10680 N N . SER A 1 34 ? 8.394 2.695 -11.472 1.00 0.00 34 SER A N 12
ATOM 10681 C CA . SER A 1 34 ? 7.243 2.100 -12.140 1.00 0.00 34 SER A CA 12
ATOM 10682 C C . SER A 1 34 ? 6.601 1.027 -11.266 1.00 0.00 34 SER A C 12
ATOM 10683 O O . SER A 1 34 ? 6.366 -0.095 -11.714 1.00 0.00 34 SER A O 12
ATOM 10691 N N . ARG A 1 35 ? 6.321 1.381 -10.016 1.00 0.00 35 ARG A N 12
ATOM 10692 C CA . ARG A 1 35 ? 5.708 0.449 -9.077 1.00 0.00 35 ARG A CA 12
ATOM 10693 C C . ARG A 1 35 ? 4.429 1.035 -8.486 1.00 0.00 35 ARG A C 12
ATOM 10694 O O . ARG A 1 35 ? 4.244 2.251 -8.465 1.00 0.00 35 ARG A O 12
ATOM 10715 N N . ASN A 1 36 ? 3.550 0.161 -8.006 1.00 0.00 36 ASN A N 12
ATOM 10716 C CA . ASN A 1 36 ? 2.288 0.592 -7.416 1.00 0.00 36 ASN A CA 12
ATOM 10717 C C . ASN A 1 36 ? 2.507 1.153 -6.014 1.00 0.00 36 ASN A C 12
ATOM 10718 O O . ASN A 1 36 ? 3.330 0.645 -5.252 1.00 0.00 36 ASN A O 12
ATOM 10729 N N . PHE A 1 37 ? 1.765 2.203 -5.680 1.00 0.00 37 PHE A N 12
ATOM 10730 C CA . PHE A 1 37 ? 1.878 2.834 -4.371 1.00 0.00 37 PHE A CA 12
ATOM 10731 C C . PHE A 1 37 ? 0.629 3.650 -4.050 1.00 0.00 37 PHE A C 12
ATOM 10732 O O . PHE A 1 37 ? -0.178 3.944 -4.933 1.00 0.00 37 PHE A O 12
ATOM 10749 N N . CYS A 1 38 ? 0.476 4.013 -2.781 1.00 0.00 38 CYS A N 12
ATOM 10750 C CA . CYS A 1 38 ? -0.674 4.794 -2.342 1.00 0.00 38 CYS A CA 12
ATOM 10751 C C . CYS A 1 38 ? -0.391 6.289 -2.453 1.00 0.00 38 CYS A C 12
ATOM 10752 O O . CYS A 1 38 ? 0.704 6.697 -2.842 1.00 0.00 38 CYS A O 12
ATOM 10759 N N . ILE A 1 39 ? -1.385 7.101 -2.107 1.00 0.00 39 ILE A N 12
ATOM 10760 C CA . ILE A 1 39 ? -1.242 8.550 -2.167 1.00 0.00 39 ILE A CA 12
ATOM 10761 C C . ILE A 1 39 ? -0.158 9.036 -1.210 1.00 0.00 39 ILE A C 12
ATOM 10762 O O . ILE A 1 39 ? 0.486 10.057 -1.450 1.00 0.00 39 ILE A O 12
ATOM 10778 N N . LYS A 1 40 ? 0.039 8.296 -0.124 1.00 0.00 40 LYS A N 12
ATOM 10779 C CA . LYS A 1 40 ? 1.047 8.648 0.869 1.00 0.00 40 LYS A CA 12
ATOM 10780 C C . LYS A 1 40 ? 2.445 8.292 0.375 1.00 0.00 40 LYS A C 12
ATOM 10781 O O . LYS A 1 40 ? 3.417 8.984 0.679 1.00 0.00 40 LYS A O 12
ATOM 10800 N N . HIS A 1 41 ? 2.540 7.208 -0.390 1.00 0.00 41 HIS A N 12
ATOM 10801 C CA . HIS A 1 41 ? 3.820 6.762 -0.928 1.00 0.00 41 HIS A CA 12
ATOM 10802 C C . HIS A 1 41 ? 3.840 6.879 -2.449 1.00 0.00 41 HIS A C 12
ATOM 10803 O O . HIS A 1 41 ? 4.670 6.263 -3.117 1.00 0.00 41 HIS A O 12
ATOM 10817 N N . ARG A 1 42 ? 2.921 7.672 -2.989 1.00 0.00 42 ARG A N 12
ATOM 10818 C CA . ARG A 1 42 ? 2.832 7.868 -4.431 1.00 0.00 42 ARG A CA 12
ATOM 10819 C C . ARG A 1 42 ? 4.011 8.692 -4.941 1.00 0.00 42 ARG A C 12
ATOM 10820 O O . ARG A 1 42 ? 4.484 8.491 -6.060 1.00 0.00 42 ARG A O 12
ATOM 10841 N N . HIS A 1 43 ? 4.480 9.620 -4.113 1.00 0.00 43 HIS A N 12
ATOM 10842 C CA . HIS A 1 43 ? 5.604 10.475 -4.480 1.00 0.00 43 HIS A CA 12
ATOM 10843 C C . HIS A 1 43 ? 6.930 9.758 -4.248 1.00 0.00 43 HIS A C 12
ATOM 10844 O O . HIS A 1 43 ? 7.107 9.029 -3.271 1.00 0.00 43 HIS A O 12
ATOM 10858 N N . PRO A 1 44 ? 7.886 9.967 -5.165 1.00 0.00 44 PRO A N 12
ATOM 10859 C CA . PRO A 1 44 ? 9.213 9.350 -5.082 1.00 0.00 44 PRO A CA 12
ATOM 10860 C C . PRO A 1 44 ? 10.047 9.921 -3.940 1.00 0.00 44 PRO A C 12
ATOM 10861 O O . PRO A 1 44 ? 11.230 9.605 -3.804 1.00 0.00 44 PRO A O 12
ATOM 10872 N N . LEU A 1 45 ? 9.424 10.761 -3.121 1.00 0.00 45 LEU A N 12
ATOM 10873 C CA . LEU A 1 45 ? 10.110 11.376 -1.990 1.00 0.00 45 LEU A CA 12
ATOM 10874 C C . LEU A 1 45 ? 9.661 10.748 -0.674 1.00 0.00 45 LEU A C 12
ATOM 10875 O O . LEU A 1 45 ? 10.394 10.763 0.314 1.00 0.00 45 LEU A O 12
ATOM 10891 N N . ASP A 1 46 ? 8.453 10.195 -0.671 1.00 0.00 46 ASP A N 12
ATOM 10892 C CA . ASP A 1 46 ? 7.907 9.558 0.522 1.00 0.00 46 ASP A CA 12
ATOM 10893 C C . ASP A 1 46 ? 7.962 8.038 0.400 1.00 0.00 46 ASP A C 12
ATOM 10894 O O . ASP A 1 46 ? 7.142 7.328 0.982 1.00 0.00 46 ASP A O 12
ATOM 10903 N N . HIS A 1 47 ? 8.933 7.545 -0.362 1.00 0.00 47 HIS A N 12
ATOM 10904 C CA . HIS A 1 47 ? 9.095 6.109 -0.561 1.00 0.00 47 HIS A CA 12
ATOM 10905 C C . HIS A 1 47 ? 10.423 5.802 -1.247 1.00 0.00 47 HIS A C 12
ATOM 10906 O O . HIS A 1 47 ? 10.785 6.442 -2.235 1.00 0.00 47 HIS A O 12
ATOM 10920 N N . ASP A 1 48 ? 11.144 4.820 -0.717 1.00 0.00 48 ASP A N 12
ATOM 10921 C CA . ASP A 1 48 ? 12.431 4.428 -1.279 1.00 0.00 48 ASP A CA 12
ATOM 10922 C C . ASP A 1 48 ? 12.304 4.125 -2.769 1.00 0.00 48 ASP A C 12
ATOM 10923 O O . ASP A 1 48 ? 11.793 3.075 -3.159 1.00 0.00 48 ASP A O 12
ATOM 10932 N N . CYS A 1 49 ? 12.773 5.052 -3.598 1.00 0.00 49 CYS A N 12
ATOM 10933 C CA . CYS A 1 49 ? 12.711 4.886 -5.045 1.00 0.00 49 CYS A CA 12
ATOM 10934 C C . CYS A 1 49 ? 14.080 4.517 -5.609 1.00 0.00 49 CYS A C 12
ATOM 10935 O O . CYS A 1 49 ? 15.003 5.331 -5.608 1.00 0.00 49 CYS A O 12
ATOM 10942 N N . SER A 1 50 ? 14.203 3.284 -6.090 1.00 0.00 50 SER A N 12
ATOM 10943 C CA . SER A 1 50 ? 15.460 2.805 -6.653 1.00 0.00 50 SER A CA 12
ATOM 10944 C C . SER A 1 50 ? 15.601 3.238 -8.109 1.00 0.00 50 SER A C 12
ATOM 10945 O O . SER A 1 50 ? 16.668 3.677 -8.537 1.00 0.00 50 SER A O 12
ATOM 10953 N N . GLY A 1 51 ? 14.516 3.111 -8.867 1.00 0.00 51 GLY A N 12
ATOM 10954 C CA . GLY A 1 51 ? 14.539 3.492 -10.267 1.00 0.00 51 GLY A CA 12
ATOM 10955 C C . GLY A 1 51 ? 15.566 2.712 -11.063 1.00 0.00 51 GLY A C 12
ATOM 10956 O O . GLY A 1 51 ? 16.438 3.296 -11.705 1.00 0.00 51 GLY A O 12
ATOM 10960 N N . GLU A 1 52 ? 15.463 1.387 -11.022 1.00 0.00 52 GLU A N 12
ATOM 10961 C CA . GLU A 1 52 ? 16.392 0.526 -11.744 1.00 0.00 52 GLU A CA 12
ATOM 10962 C C . GLU A 1 52 ? 16.649 1.061 -13.149 1.00 0.00 52 GLU A C 12
ATOM 10963 O O . GLU A 1 52 ? 17.777 1.405 -13.498 1.00 0.00 52 GLU A O 12
ATOM 10975 N N . GLY A 1 53 ? 15.592 1.127 -13.954 1.00 0.00 53 GLY A N 12
ATOM 10976 C CA . GLY A 1 53 ? 15.724 1.619 -15.313 1.00 0.00 53 GLY A CA 12
ATOM 10977 C C . GLY A 1 53 ? 16.356 0.601 -16.240 1.00 0.00 53 GLY A C 12
ATOM 10978 O O . GLY A 1 53 ? 16.174 -0.605 -16.067 1.00 0.00 53 GLY A O 12
ATOM 10982 N N . HIS A 1 54 ? 17.100 1.085 -17.230 1.00 0.00 54 HIS A N 12
ATOM 10983 C CA . HIS A 1 54 ? 17.761 0.208 -18.189 1.00 0.00 54 HIS A CA 12
ATOM 10984 C C . HIS A 1 54 ? 18.443 -0.958 -17.480 1.00 0.00 54 HIS A C 12
ATOM 10985 O O . HIS A 1 54 ? 18.826 -0.868 -16.313 1.00 0.00 54 HIS A O 12
ATOM 10999 N N . PRO A 1 55 ? 18.598 -2.080 -18.198 1.00 0.00 55 PRO A N 12
ATOM 11000 C CA . PRO A 1 55 ? 19.234 -3.285 -17.658 1.00 0.00 55 PRO A CA 12
ATOM 11001 C C . PRO A 1 55 ? 20.732 -3.101 -17.439 1.00 0.00 55 PRO A C 12
ATOM 11002 O O . PRO A 1 55 ? 21.505 -3.023 -18.394 1.00 0.00 55 PRO A O 12
ATOM 11013 N N . THR A 1 56 ? 21.136 -3.033 -16.174 1.00 0.00 56 THR A N 12
ATOM 11014 C CA . THR A 1 56 ? 22.542 -2.858 -15.830 1.00 0.00 56 THR A CA 12
ATOM 11015 C C . THR A 1 56 ? 23.123 -4.132 -15.226 1.00 0.00 56 THR A C 12
ATOM 11016 O O . THR A 1 56 ? 22.594 -4.665 -14.251 1.00 0.00 56 THR A O 12
ATOM 11027 N N . SER A 1 57 ? 24.214 -4.614 -15.812 1.00 0.00 57 SER A N 12
ATOM 11028 C CA . SER A 1 57 ? 24.866 -5.828 -15.334 1.00 0.00 57 SER A CA 12
ATOM 11029 C C . SER A 1 57 ? 26.234 -5.511 -14.738 1.00 0.00 57 SER A C 12
ATOM 11030 O O . SER A 1 57 ? 27.254 -5.590 -15.422 1.00 0.00 57 SER A O 12
ATOM 11038 N N . SER A 1 58 ? 26.247 -5.153 -13.458 1.00 0.00 58 SER A N 12
ATOM 11039 C CA . SER A 1 58 ? 27.488 -4.820 -12.770 1.00 0.00 58 SER A CA 12
ATOM 11040 C C . SER A 1 58 ? 28.571 -5.851 -13.074 1.00 0.00 58 SER A C 12
ATOM 11041 O O . SER A 1 58 ? 28.290 -7.041 -13.211 1.00 0.00 58 SER A O 12
ATOM 11049 N N . GLY A 1 59 ? 29.812 -5.384 -13.179 1.00 0.00 59 GLY A N 12
ATOM 11050 C CA . GLY A 1 59 ? 30.919 -6.277 -13.466 1.00 0.00 59 GLY A CA 12
ATOM 11051 C C . GLY A 1 59 ? 31.097 -7.342 -12.402 1.00 0.00 59 GLY A C 12
ATOM 11052 O O . GLY A 1 59 ? 30.239 -7.538 -11.541 1.00 0.00 59 GLY A O 12
ATOM 11056 N N . PRO A 1 60 ? 32.233 -8.053 -12.455 1.00 0.00 60 PRO A N 12
ATOM 11057 C CA . PRO A 1 60 ? 32.546 -9.116 -11.496 1.00 0.00 60 PRO A CA 12
ATOM 11058 C C . PRO A 1 60 ? 32.836 -8.572 -10.101 1.00 0.00 60 PRO A C 12
ATOM 11059 O O . PRO A 1 60 ? 32.834 -9.317 -9.121 1.00 0.00 60 PRO A O 12
ATOM 11070 N N . SER A 1 61 ? 33.086 -7.269 -10.020 1.00 0.00 61 SER A N 12
ATOM 11071 C CA . SER A 1 61 ? 33.381 -6.626 -8.745 1.00 0.00 61 SER A CA 12
ATOM 11072 C C . SER A 1 61 ? 32.265 -5.664 -8.350 1.00 0.00 61 SER A C 12
ATOM 11073 O O . SER A 1 61 ? 32.362 -4.457 -8.573 1.00 0.00 61 SER A O 12
ATOM 11081 N N . SER A 1 62 ? 31.204 -6.208 -7.762 1.00 0.00 62 SER A N 12
ATOM 11082 C CA . SER A 1 62 ? 30.066 -5.399 -7.339 1.00 0.00 62 SER A CA 12
ATOM 11083 C C . SER A 1 62 ? 30.107 -5.148 -5.835 1.00 0.00 62 SER A C 12
ATOM 11084 O O . SER A 1 62 ? 29.085 -5.219 -5.154 1.00 0.00 62 SER A O 12
ATOM 11092 N N . GLY A 1 63 ? 31.298 -4.854 -5.323 1.00 0.00 63 GLY A N 12
ATOM 11093 C CA . GLY A 1 63 ? 31.452 -4.597 -3.903 1.00 0.00 63 GLY A CA 12
ATOM 11094 C C . GLY A 1 63 ? 31.316 -5.855 -3.068 1.00 0.00 63 GLY A C 12
ATOM 11095 O O . GLY A 1 63 ? 30.555 -6.744 -3.445 1.00 0.00 63 GLY A O 12
ATOM 11101 N N . GLY A 1 1 ? -23.165 -19.725 -3.263 1.00 0.00 1 GLY A N 13
ATOM 11102 C CA . GLY A 1 1 ? -23.696 -19.453 -4.586 1.00 0.00 1 GLY A CA 13
ATOM 11103 C C . GLY A 1 1 ? -22.967 -18.320 -5.281 1.00 0.00 1 GLY A C 13
ATOM 11104 O O . GLY A 1 1 ? -21.772 -18.119 -5.068 1.00 0.00 1 GLY A O 13
ATOM 11108 N N . SER A 1 2 ? -23.689 -17.579 -6.116 1.00 0.00 2 SER A N 13
ATOM 11109 C CA . SER A 1 2 ? -23.102 -16.463 -6.849 1.00 0.00 2 SER A CA 13
ATOM 11110 C C . SER A 1 2 ? -24.179 -15.671 -7.585 1.00 0.00 2 SER A C 13
ATOM 11111 O O . SER A 1 2 ? -24.870 -16.202 -8.454 1.00 0.00 2 SER A O 13
ATOM 11119 N N . SER A 1 3 ? -24.314 -14.398 -7.230 1.00 0.00 3 SER A N 13
ATOM 11120 C CA . SER A 1 3 ? -25.308 -13.532 -7.853 1.00 0.00 3 SER A CA 13
ATOM 11121 C C . SER A 1 3 ? -24.655 -12.277 -8.424 1.00 0.00 3 SER A C 13
ATOM 11122 O O . SER A 1 3 ? -24.280 -11.368 -7.685 1.00 0.00 3 SER A O 13
ATOM 11130 N N . GLY A 1 4 ? -24.523 -12.235 -9.746 1.00 0.00 4 GLY A N 13
ATOM 11131 C CA . GLY A 1 4 ? -23.914 -11.088 -10.395 1.00 0.00 4 GLY A CA 13
ATOM 11132 C C . GLY A 1 4 ? -22.457 -10.912 -10.015 1.00 0.00 4 GLY A C 13
ATOM 11133 O O . GLY A 1 4 ? -21.571 -11.492 -10.642 1.00 0.00 4 GLY A O 13
ATOM 11137 N N . SER A 1 5 ? -22.209 -10.109 -8.985 1.00 0.00 5 SER A N 13
ATOM 11138 C CA . SER A 1 5 ? -20.849 -9.854 -8.526 1.00 0.00 5 SER A CA 13
ATOM 11139 C C . SER A 1 5 ? -20.290 -11.064 -7.784 1.00 0.00 5 SER A C 13
ATOM 11140 O O . SER A 1 5 ? -20.932 -11.606 -6.884 1.00 0.00 5 SER A O 13
ATOM 11148 N N . SER A 1 6 ? -19.088 -11.483 -8.169 1.00 0.00 6 SER A N 13
ATOM 11149 C CA . SER A 1 6 ? -18.443 -12.632 -7.544 1.00 0.00 6 SER A CA 13
ATOM 11150 C C . SER A 1 6 ? -16.970 -12.706 -7.934 1.00 0.00 6 SER A C 13
ATOM 11151 O O . SER A 1 6 ? -16.633 -12.822 -9.111 1.00 0.00 6 SER A O 13
ATOM 11159 N N . GLY A 1 7 ? -16.095 -12.637 -6.935 1.00 0.00 7 GLY A N 13
ATOM 11160 C CA . GLY A 1 7 ? -14.668 -12.698 -7.192 1.00 0.00 7 GLY A CA 13
ATOM 11161 C C . GLY A 1 7 ? -13.921 -11.523 -6.592 1.00 0.00 7 GLY A C 13
ATOM 11162 O O . GLY A 1 7 ? -14.356 -10.945 -5.596 1.00 0.00 7 GLY A O 13
ATOM 11166 N N . ARG A 1 8 ? -12.792 -11.170 -7.199 1.00 0.00 8 ARG A N 13
ATOM 11167 C CA . ARG A 1 8 ? -11.981 -10.058 -6.717 1.00 0.00 8 ARG A CA 13
ATOM 11168 C C . ARG A 1 8 ? -12.174 -8.824 -7.594 1.00 0.00 8 ARG A C 13
ATOM 11169 O O . ARG A 1 8 ? -12.791 -8.895 -8.657 1.00 0.00 8 ARG A O 13
ATOM 11190 N N . LYS A 1 9 ? -11.643 -7.694 -7.140 1.00 0.00 9 LYS A N 13
ATOM 11191 C CA . LYS A 1 9 ? -11.755 -6.444 -7.882 1.00 0.00 9 LYS A CA 13
ATOM 11192 C C . LYS A 1 9 ? -10.377 -5.855 -8.166 1.00 0.00 9 LYS A C 13
ATOM 11193 O O . LYS A 1 9 ? -9.860 -5.056 -7.384 1.00 0.00 9 LYS A O 13
ATOM 11212 N N . ILE A 1 10 ? -9.788 -6.252 -9.289 1.00 0.00 10 ILE A N 13
ATOM 11213 C CA . ILE A 1 10 ? -8.472 -5.760 -9.676 1.00 0.00 10 ILE A CA 13
ATOM 11214 C C . ILE A 1 10 ? -8.334 -4.270 -9.384 1.00 0.00 10 ILE A C 13
ATOM 11215 O O . ILE A 1 10 ? -7.300 -3.816 -8.892 1.00 0.00 10 ILE A O 13
ATOM 11231 N N . PHE A 1 11 ? -9.383 -3.513 -9.688 1.00 0.00 11 PHE A N 13
ATOM 11232 C CA . PHE A 1 11 ? -9.379 -2.073 -9.457 1.00 0.00 11 PHE A CA 13
ATOM 11233 C C . PHE A 1 11 ? -8.564 -1.724 -8.215 1.00 0.00 11 PHE A C 13
ATOM 11234 O O . PHE A 1 11 ? -7.610 -0.948 -8.282 1.00 0.00 11 PHE A O 13
ATOM 11251 N N . THR A 1 12 ? -8.947 -2.301 -7.081 1.00 0.00 12 THR A N 13
ATOM 11252 C CA . THR A 1 12 ? -8.254 -2.050 -5.823 1.00 0.00 12 THR A CA 13
ATOM 11253 C C . THR A 1 12 ? -6.796 -2.488 -5.902 1.00 0.00 12 THR A C 13
ATOM 11254 O O . THR A 1 12 ? -6.483 -3.667 -5.746 1.00 0.00 12 THR A O 13
ATOM 11265 N N . ASN A 1 13 ? -5.908 -1.529 -6.144 1.00 0.00 13 ASN A N 13
ATOM 11266 C CA . ASN A 1 13 ? -4.482 -1.817 -6.244 1.00 0.00 13 ASN A CA 13
ATOM 11267 C C . ASN A 1 13 ? -3.872 -2.028 -4.861 1.00 0.00 13 ASN A C 13
ATOM 11268 O O . ASN A 1 13 ? -4.428 -1.594 -3.852 1.00 0.00 13 ASN A O 13
ATOM 11279 N N . LYS A 1 14 ? -2.724 -2.697 -4.823 1.00 0.00 14 LYS A N 13
ATOM 11280 C CA . LYS A 1 14 ? -2.036 -2.965 -3.566 1.00 0.00 14 LYS A CA 13
ATOM 11281 C C . LYS A 1 14 ? -0.691 -2.247 -3.518 1.00 0.00 14 LYS A C 13
ATOM 11282 O O . LYS A 1 14 ? 0.205 -2.532 -4.313 1.00 0.00 14 LYS A O 13
ATOM 11301 N N . CYS A 1 15 ? -0.556 -1.316 -2.579 1.00 0.00 15 CYS A N 13
ATOM 11302 C CA . CYS A 1 15 ? 0.680 -0.558 -2.427 1.00 0.00 15 CYS A CA 13
ATOM 11303 C C . CYS A 1 15 ? 1.881 -1.492 -2.312 1.00 0.00 15 CYS A C 13
ATOM 11304 O O . CYS A 1 15 ? 1.844 -2.479 -1.577 1.00 0.00 15 CYS A O 13
ATOM 11311 N N . GLU A 1 16 ? 2.944 -1.173 -3.044 1.00 0.00 16 GLU A N 13
ATOM 11312 C CA . GLU A 1 16 ? 4.156 -1.985 -3.024 1.00 0.00 16 GLU A CA 13
ATOM 11313 C C . GLU A 1 16 ? 5.226 -1.344 -2.145 1.00 0.00 16 GLU A C 13
ATOM 11314 O O . GLU A 1 16 ? 6.420 -1.462 -2.418 1.00 0.00 16 GLU A O 13
ATOM 11326 N N . ARG A 1 17 ? 4.788 -0.664 -1.090 1.00 0.00 17 ARG A N 13
ATOM 11327 C CA . ARG A 1 17 ? 5.707 -0.003 -0.172 1.00 0.00 17 ARG A CA 13
ATOM 11328 C C . ARG A 1 17 ? 5.901 -0.832 1.094 1.00 0.00 17 ARG A C 13
ATOM 11329 O O . ARG A 1 17 ? 5.045 -0.842 1.979 1.00 0.00 17 ARG A O 13
ATOM 11350 N N . ALA A 1 18 ? 7.031 -1.527 1.174 1.00 0.00 18 ALA A N 13
ATOM 11351 C CA . ALA A 1 18 ? 7.338 -2.357 2.332 1.00 0.00 18 ALA A CA 13
ATOM 11352 C C . ALA A 1 18 ? 6.779 -1.743 3.611 1.00 0.00 18 ALA A C 13
ATOM 11353 O O . ALA A 1 18 ? 6.958 -0.554 3.870 1.00 0.00 18 ALA A O 13
ATOM 11360 N N . GLY A 1 19 ? 6.099 -2.563 4.407 1.00 0.00 19 GLY A N 13
ATOM 11361 C CA . GLY A 1 19 ? 5.523 -2.082 5.649 1.00 0.00 19 GLY A CA 13
ATOM 11362 C C . GLY A 1 19 ? 4.351 -1.148 5.422 1.00 0.00 19 GLY A C 13
ATOM 11363 O O . GLY A 1 19 ? 4.124 -0.223 6.202 1.00 0.00 19 GLY A O 13
ATOM 11367 N N . CYS A 1 20 ? 3.604 -1.389 4.349 1.00 0.00 20 CYS A N 13
ATOM 11368 C CA . CYS A 1 20 ? 2.450 -0.562 4.019 1.00 0.00 20 CYS A CA 13
ATOM 11369 C C . CYS A 1 20 ? 1.258 -1.427 3.620 1.00 0.00 20 CYS A C 13
ATOM 11370 O O . CYS A 1 20 ? 1.341 -2.223 2.684 1.00 0.00 20 CYS A O 13
ATOM 11377 N N . ARG A 1 21 ? 0.149 -1.264 4.335 1.00 0.00 21 ARG A N 13
ATOM 11378 C CA . ARG A 1 21 ? -1.059 -2.029 4.056 1.00 0.00 21 ARG A CA 13
ATOM 11379 C C . ARG A 1 21 ? -2.184 -1.115 3.579 1.00 0.00 21 ARG A C 13
ATOM 11380 O O . ARG A 1 21 ? -3.337 -1.275 3.978 1.00 0.00 21 ARG A O 13
ATOM 11401 N N . GLN A 1 22 ? -1.839 -0.157 2.725 1.00 0.00 22 GLN A N 13
ATOM 11402 C CA . GLN A 1 22 ? -2.820 0.783 2.195 1.00 0.00 22 GLN A CA 13
ATOM 11403 C C . GLN A 1 22 ? -3.431 0.259 0.899 1.00 0.00 22 GLN A C 13
ATOM 11404 O O . GLN A 1 22 ? -2.840 -0.577 0.216 1.00 0.00 22 GLN A O 13
ATOM 11418 N N . ARG A 1 23 ? -4.618 0.757 0.567 1.00 0.00 23 ARG A N 13
ATOM 11419 C CA . ARG A 1 23 ? -5.309 0.338 -0.646 1.00 0.00 23 ARG A CA 13
ATOM 11420 C C . ARG A 1 23 ? -5.961 1.531 -1.340 1.00 0.00 23 ARG A C 13
ATOM 11421 O O . ARG A 1 23 ? -6.895 2.133 -0.812 1.00 0.00 23 ARG A O 13
ATOM 11442 N N . GLU A 1 24 ? -5.460 1.866 -2.525 1.00 0.00 24 GLU A N 13
ATOM 11443 C CA . GLU A 1 24 ? -5.993 2.988 -3.289 1.00 0.00 24 GLU A CA 13
ATOM 11444 C C . GLU A 1 24 ? -6.896 2.497 -4.417 1.00 0.00 24 GLU A C 13
ATOM 11445 O O . GLU A 1 24 ? -6.444 1.813 -5.335 1.00 0.00 24 GLU A O 13
ATOM 11457 N N . MET A 1 25 ? -8.174 2.852 -4.341 1.00 0.00 25 MET A N 13
ATOM 11458 C CA . MET A 1 25 ? -9.141 2.449 -5.355 1.00 0.00 25 MET A CA 13
ATOM 11459 C C . MET A 1 25 ? -8.580 2.665 -6.757 1.00 0.00 25 MET A C 13
ATOM 11460 O O . MET A 1 25 ? -8.814 1.862 -7.660 1.00 0.00 25 MET A O 13
ATOM 11474 N N . MET A 1 26 ? -7.839 3.754 -6.932 1.00 0.00 26 MET A N 13
ATOM 11475 C CA . MET A 1 26 ? -7.244 4.074 -8.224 1.00 0.00 26 MET A CA 13
ATOM 11476 C C . MET A 1 26 ? -5.841 3.485 -8.338 1.00 0.00 26 MET A C 13
ATOM 11477 O O . MET A 1 26 ? -5.196 3.192 -7.330 1.00 0.00 26 MET A O 13
ATOM 11491 N N . LYS A 1 27 ? -5.374 3.314 -9.570 1.00 0.00 27 LYS A N 13
ATOM 11492 C CA . LYS A 1 27 ? -4.047 2.761 -9.815 1.00 0.00 27 LYS A CA 13
ATOM 11493 C C . LYS A 1 27 ? -2.987 3.858 -9.787 1.00 0.00 27 LYS A C 13
ATOM 11494 O O . LYS A 1 27 ? -3.032 4.800 -10.579 1.00 0.00 27 LYS A O 13
ATOM 11513 N N . LEU A 1 28 ? -2.034 3.729 -8.871 1.00 0.00 28 LEU A N 13
ATOM 11514 C CA . LEU A 1 28 ? -0.960 4.708 -8.740 1.00 0.00 28 LEU A CA 13
ATOM 11515 C C . LEU A 1 28 ? 0.402 4.055 -8.954 1.00 0.00 28 LEU A C 13
ATOM 11516 O O . LEU A 1 28 ? 0.947 3.421 -8.050 1.00 0.00 28 LEU A O 13
ATOM 11532 N N . THR A 1 29 ? 0.948 4.216 -10.155 1.00 0.00 29 THR A N 13
ATOM 11533 C CA . THR A 1 29 ? 2.246 3.644 -10.487 1.00 0.00 29 THR A CA 13
ATOM 11534 C C . THR A 1 29 ? 3.315 4.726 -10.588 1.00 0.00 29 THR A C 13
ATOM 11535 O O . THR A 1 29 ? 3.133 5.729 -11.280 1.00 0.00 29 THR A O 13
ATOM 11546 N N . CYS A 1 30 ? 4.430 4.518 -9.896 1.00 0.00 30 CYS A N 13
ATOM 11547 C CA . CYS A 1 30 ? 5.528 5.476 -9.908 1.00 0.00 30 CYS A CA 13
ATOM 11548 C C . CYS A 1 30 ? 6.001 5.744 -11.334 1.00 0.00 30 CYS A C 13
ATOM 11549 O O . CYS A 1 30 ? 5.655 5.012 -12.261 1.00 0.00 30 CYS A O 13
ATOM 11556 N N . GLU A 1 31 ? 6.794 6.798 -11.501 1.00 0.00 31 GLU A N 13
ATOM 11557 C CA . GLU A 1 31 ? 7.313 7.162 -12.814 1.00 0.00 31 GLU A CA 13
ATOM 11558 C C . GLU A 1 31 ? 8.770 6.733 -12.961 1.00 0.00 31 GLU A C 13
ATOM 11559 O O . GLU A 1 31 ? 9.314 6.715 -14.065 1.00 0.00 31 GLU A O 13
ATOM 11571 N N . ARG A 1 32 ? 9.395 6.388 -11.840 1.00 0.00 32 ARG A N 13
ATOM 11572 C CA . ARG A 1 32 ? 10.789 5.961 -11.844 1.00 0.00 32 ARG A CA 13
ATOM 11573 C C . ARG A 1 32 ? 10.891 4.439 -11.786 1.00 0.00 32 ARG A C 13
ATOM 11574 O O . ARG A 1 32 ? 11.471 3.812 -12.673 1.00 0.00 32 ARG A O 13
ATOM 11595 N N . CYS A 1 33 ? 10.325 3.852 -10.738 1.00 0.00 33 CYS A N 13
ATOM 11596 C CA . CYS A 1 33 ? 10.352 2.405 -10.563 1.00 0.00 33 CYS A CA 13
ATOM 11597 C C . CYS A 1 33 ? 9.163 1.751 -11.261 1.00 0.00 33 CYS A C 13
ATOM 11598 O O . CYS A 1 33 ? 9.162 0.545 -11.508 1.00 0.00 33 CYS A O 13
ATOM 11605 N N . SER A 1 34 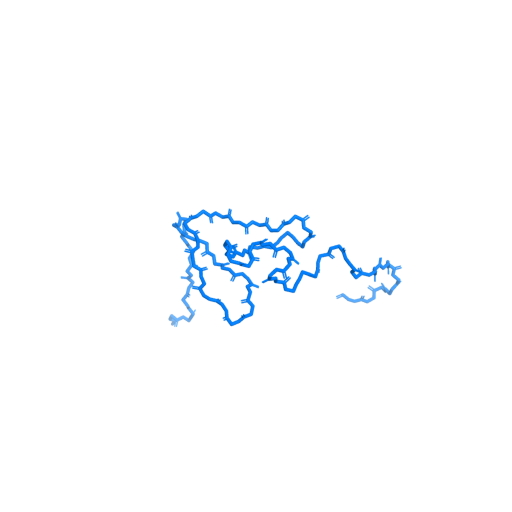? 8.153 2.555 -11.575 1.00 0.00 34 SER A N 13
ATOM 11606 C CA . SER A 1 34 ? 6.956 2.054 -12.241 1.00 0.00 34 SER A CA 13
ATOM 11607 C C . SER A 1 34 ? 6.278 0.975 -11.401 1.00 0.00 34 SER A C 13
ATOM 11608 O O . SER A 1 34 ? 5.883 -0.071 -11.916 1.00 0.00 34 SER A O 13
ATOM 11616 N N . ARG A 1 35 ? 6.148 1.238 -10.105 1.00 0.00 35 ARG A N 13
ATOM 11617 C CA . ARG A 1 35 ? 5.520 0.290 -9.193 1.00 0.00 35 ARG A CA 13
ATOM 11618 C C . ARG A 1 35 ? 4.286 0.902 -8.537 1.00 0.00 35 ARG A C 13
ATOM 11619 O O . ARG A 1 35 ? 4.171 2.122 -8.426 1.00 0.00 35 ARG A O 13
ATOM 11640 N N . ASN A 1 36 ? 3.366 0.047 -8.104 1.00 0.00 36 ASN A N 13
ATOM 11641 C CA . ASN A 1 36 ? 2.140 0.504 -7.460 1.00 0.00 36 ASN A CA 13
ATOM 11642 C C . ASN A 1 36 ? 2.425 1.020 -6.052 1.00 0.00 36 ASN A C 13
ATOM 11643 O O . ASN A 1 36 ? 3.291 0.497 -5.351 1.00 0.00 36 ASN A O 13
ATOM 11654 N N . PHE A 1 37 ? 1.690 2.050 -5.646 1.00 0.00 37 PHE A N 13
ATOM 11655 C CA . PHE A 1 37 ? 1.863 2.638 -4.322 1.00 0.00 37 PHE A CA 13
ATOM 11656 C C . PHE A 1 37 ? 0.638 3.458 -3.927 1.00 0.00 37 PHE A C 13
ATOM 11657 O O . PHE A 1 37 ? -0.258 3.688 -4.740 1.00 0.00 37 PHE A O 13
ATOM 11674 N N . CYS A 1 38 ? 0.607 3.896 -2.673 1.00 0.00 38 CYS A N 13
ATOM 11675 C CA . CYS A 1 38 ? -0.507 4.690 -2.167 1.00 0.00 38 CYS A CA 13
ATOM 11676 C C . CYS A 1 38 ? -0.191 6.181 -2.243 1.00 0.00 38 CYS A C 13
ATOM 11677 O O . CYS A 1 38 ? 0.974 6.580 -2.235 1.00 0.00 38 CYS A O 13
ATOM 11684 N N . ILE A 1 39 ? -1.235 6.998 -2.317 1.00 0.00 39 ILE A N 13
ATOM 11685 C CA . ILE A 1 39 ? -1.070 8.444 -2.393 1.00 0.00 39 ILE A CA 13
ATOM 11686 C C . ILE A 1 39 ? 0.089 8.911 -1.518 1.00 0.00 39 ILE A C 13
ATOM 11687 O O . ILE A 1 39 ? 0.882 9.763 -1.920 1.00 0.00 39 ILE A O 13
ATOM 11703 N N . LYS A 1 40 ? 0.182 8.347 -0.318 1.00 0.00 40 LYS A N 13
ATOM 11704 C CA . LYS A 1 40 ? 1.245 8.702 0.614 1.00 0.00 40 LYS A CA 13
ATOM 11705 C C . LYS A 1 40 ? 2.608 8.283 0.071 1.00 0.00 40 LYS A C 13
ATOM 11706 O O . LYS A 1 40 ? 3.592 9.011 0.206 1.00 0.00 40 LYS A O 13
ATOM 11725 N N . HIS A 1 41 ? 2.658 7.106 -0.544 1.00 0.00 41 HIS A N 13
ATOM 11726 C CA . HIS A 1 41 ? 3.900 6.591 -1.110 1.00 0.00 41 HIS A CA 13
ATOM 11727 C C . HIS A 1 41 ? 3.859 6.629 -2.635 1.00 0.00 41 HIS A C 13
ATOM 11728 O O . HIS A 1 41 ? 4.563 5.871 -3.303 1.00 0.00 41 HIS A O 13
ATOM 11742 N N . ARG A 1 42 ? 3.031 7.515 -3.178 1.00 0.00 42 ARG A N 13
ATOM 11743 C CA . ARG A 1 42 ? 2.898 7.650 -4.624 1.00 0.00 42 ARG A CA 13
ATOM 11744 C C . ARG A 1 42 ? 4.004 8.534 -5.192 1.00 0.00 42 ARG A C 13
ATOM 11745 O O . ARG A 1 42 ? 4.417 8.368 -6.340 1.00 0.00 42 ARG A O 13
ATOM 11766 N N . HIS A 1 43 ? 4.480 9.472 -4.380 1.00 0.00 43 HIS A N 13
ATOM 11767 C CA . HIS A 1 43 ? 5.539 10.383 -4.802 1.00 0.00 43 HIS A CA 13
ATOM 11768 C C . HIS A 1 43 ? 6.907 9.718 -4.682 1.00 0.00 43 HIS A C 13
ATOM 11769 O O . HIS A 1 43 ? 7.185 8.981 -3.735 1.00 0.00 43 HIS A O 13
ATOM 11783 N N . PRO A 1 44 ? 7.782 9.982 -5.663 1.00 0.00 44 PRO A N 13
ATOM 11784 C CA . PRO A 1 44 ? 9.136 9.418 -5.689 1.00 0.00 44 PRO A CA 13
ATOM 11785 C C . PRO A 1 44 ? 10.029 10.005 -4.601 1.00 0.00 44 PRO A C 13
ATOM 11786 O O . PRO A 1 44 ? 11.214 9.680 -4.515 1.00 0.00 44 PRO A O 13
ATOM 11797 N N . LEU A 1 45 ? 9.454 10.869 -3.773 1.00 0.00 45 LEU A N 13
ATOM 11798 C CA . LEU A 1 45 ? 10.198 11.501 -2.689 1.00 0.00 45 LEU A CA 13
ATOM 11799 C C . LEU A 1 45 ? 9.564 11.187 -1.337 1.00 0.00 45 LEU A C 13
ATOM 11800 O O . LEU A 1 45 ? 9.869 11.831 -0.333 1.00 0.00 45 LEU A O 13
ATOM 11816 N N . ASP A 1 46 ? 8.683 10.194 -1.320 1.00 0.00 46 ASP A N 13
ATOM 11817 C CA . ASP A 1 46 ? 8.008 9.792 -0.091 1.00 0.00 46 ASP A CA 13
ATOM 11818 C C . ASP A 1 46 ? 8.274 8.322 0.220 1.00 0.00 46 ASP A C 13
ATOM 11819 O O . ASP A 1 46 ? 8.238 7.905 1.378 1.00 0.00 46 ASP A O 13
ATOM 11828 N N . HIS A 1 47 ? 8.542 7.541 -0.822 1.00 0.00 47 HIS A N 13
ATOM 11829 C CA . HIS A 1 47 ? 8.814 6.117 -0.660 1.00 0.00 47 HIS A CA 13
ATOM 11830 C C . HIS A 1 47 ? 10.276 5.806 -0.964 1.00 0.00 47 HIS A C 13
ATOM 11831 O O . HIS A 1 47 ? 10.599 4.733 -1.475 1.00 0.00 47 HIS A O 13
ATOM 11845 N N . ASP A 1 48 ? 11.155 6.750 -0.646 1.00 0.00 48 ASP A N 13
ATOM 11846 C CA . ASP A 1 48 ? 12.583 6.576 -0.885 1.00 0.00 48 ASP A CA 13
ATOM 11847 C C . ASP A 1 48 ? 12.829 5.812 -2.182 1.00 0.00 48 ASP A C 13
ATOM 11848 O O . ASP A 1 48 ? 13.650 4.895 -2.229 1.00 0.00 48 ASP A O 13
ATOM 11857 N N . CYS A 1 49 ? 12.111 6.194 -3.233 1.00 0.00 49 CYS A N 13
ATOM 11858 C CA . CYS A 1 49 ? 12.249 5.545 -4.531 1.00 0.00 49 CYS A CA 13
ATOM 11859 C C . CYS A 1 49 ? 13.696 5.132 -4.781 1.00 0.00 49 CYS A C 13
ATOM 11860 O O . CYS A 1 49 ? 14.629 5.772 -4.295 1.00 0.00 49 CYS A O 13
ATOM 11867 N N . SER A 1 50 ? 13.876 4.058 -5.544 1.00 0.00 50 SER A N 13
ATOM 11868 C CA . SER A 1 50 ? 15.209 3.557 -5.856 1.00 0.00 50 SER A CA 13
ATOM 11869 C C . SER A 1 50 ? 15.513 3.712 -7.343 1.00 0.00 50 SER A C 13
ATOM 11870 O O . SER A 1 50 ? 16.613 4.108 -7.726 1.00 0.00 50 SER A O 13
ATOM 11878 N N . GLY A 1 51 ? 14.527 3.396 -8.179 1.00 0.00 51 GLY A N 13
ATOM 11879 C CA . GLY A 1 51 ? 14.708 3.507 -9.614 1.00 0.00 51 GLY A CA 13
ATOM 11880 C C . GLY A 1 51 ? 15.048 2.178 -10.260 1.00 0.00 51 GLY A C 13
ATOM 11881 O O . GLY A 1 51 ? 16.186 1.717 -10.183 1.00 0.00 51 GLY A O 13
ATOM 11885 N N . GLU A 1 52 ? 14.057 1.561 -10.896 1.00 0.00 52 GLU A N 13
ATOM 11886 C CA . GLU A 1 52 ? 14.257 0.275 -11.555 1.00 0.00 52 GLU A CA 13
ATOM 11887 C C . GLU A 1 52 ? 15.464 0.324 -12.489 1.00 0.00 52 GLU A C 13
ATOM 11888 O O . GLU A 1 52 ? 15.443 1.007 -13.512 1.00 0.00 52 GLU A O 13
ATOM 11900 N N . GLY A 1 53 ? 16.515 -0.405 -12.127 1.00 0.00 53 GLY A N 13
ATOM 11901 C CA . GLY A 1 53 ? 17.716 -0.430 -12.941 1.00 0.00 53 GLY A CA 13
ATOM 11902 C C . GLY A 1 53 ? 17.906 -1.755 -13.652 1.00 0.00 53 GLY A C 13
ATOM 11903 O O . GLY A 1 53 ? 17.141 -2.697 -13.442 1.00 0.00 53 GLY A O 13
ATOM 11907 N N . HIS A 1 54 ? 18.929 -1.830 -14.498 1.00 0.00 54 HIS A N 13
ATOM 11908 C CA . HIS A 1 54 ? 19.217 -3.050 -15.244 1.00 0.00 54 HIS A CA 13
ATOM 11909 C C . HIS A 1 54 ? 18.922 -4.286 -14.399 1.00 0.00 54 HIS A C 13
ATOM 11910 O O . HIS A 1 54 ? 19.096 -4.291 -13.181 1.00 0.00 54 HIS A O 13
ATOM 11924 N N . PRO A 1 55 ? 18.462 -5.359 -15.060 1.00 0.00 55 PRO A N 13
ATOM 11925 C CA . PRO A 1 55 ? 18.133 -6.620 -14.389 1.00 0.00 55 PRO A CA 13
ATOM 11926 C C . PRO A 1 55 ? 19.372 -7.344 -13.876 1.00 0.00 55 PRO A C 13
ATOM 11927 O O . PRO A 1 55 ? 20.499 -7.005 -14.240 1.00 0.00 55 PRO A O 13
ATOM 11938 N N . THR A 1 56 ? 19.158 -8.346 -13.027 1.00 0.00 56 THR A N 13
ATOM 11939 C CA . THR A 1 56 ? 20.258 -9.118 -12.463 1.00 0.00 56 THR A CA 13
ATOM 11940 C C . THR A 1 56 ? 20.902 -10.010 -13.519 1.00 0.00 56 THR A C 13
ATOM 11941 O O . THR A 1 56 ? 20.266 -10.923 -14.045 1.00 0.00 56 THR A O 13
ATOM 11952 N N . SER A 1 57 ? 22.167 -9.739 -13.823 1.00 0.00 57 SER A N 13
ATOM 11953 C CA . SER A 1 57 ? 22.896 -10.516 -14.819 1.00 0.00 57 SER A CA 13
ATOM 11954 C C . SER A 1 57 ? 23.487 -11.778 -14.197 1.00 0.00 57 SER A C 13
ATOM 11955 O O . SER A 1 57 ? 23.242 -12.888 -14.668 1.00 0.00 57 SER A O 13
ATOM 11963 N N . SER A 1 58 ? 24.268 -11.598 -13.137 1.00 0.00 58 SER A N 13
ATOM 11964 C CA . SER A 1 58 ? 24.898 -12.720 -12.451 1.00 0.00 58 SER A CA 13
ATOM 11965 C C . SER A 1 58 ? 23.908 -13.412 -11.518 1.00 0.00 58 SER A C 13
ATOM 11966 O O . SER A 1 58 ? 23.542 -12.873 -10.475 1.00 0.00 58 SER A O 13
ATOM 11974 N N . GLY A 1 59 ? 23.479 -14.610 -11.903 1.00 0.00 59 GLY A N 13
ATOM 11975 C CA . GLY A 1 59 ? 22.536 -15.356 -11.091 1.00 0.00 59 GLY A CA 13
ATOM 11976 C C . GLY A 1 59 ? 22.698 -16.856 -11.246 1.00 0.00 59 GLY A C 13
ATOM 11977 O O . GLY A 1 59 ? 22.564 -17.407 -12.338 1.00 0.00 59 GLY A O 13
ATOM 11981 N N . PRO A 1 60 ? 22.994 -17.540 -10.131 1.00 0.00 60 PRO A N 13
ATOM 11982 C CA . PRO A 1 60 ? 23.182 -18.994 -10.121 1.00 0.00 60 PRO A CA 13
ATOM 11983 C C . PRO A 1 60 ? 21.878 -19.749 -10.356 1.00 0.00 60 PRO A C 13
ATOM 11984 O O . PRO A 1 60 ? 21.054 -19.879 -9.451 1.00 0.00 60 PRO A O 13
ATOM 11995 N N . SER A 1 61 ? 21.698 -20.246 -11.576 1.00 0.00 61 SER A N 13
ATOM 11996 C CA . SER A 1 61 ? 20.492 -20.985 -11.929 1.00 0.00 61 SER A CA 13
ATOM 11997 C C . SER A 1 61 ? 20.526 -22.392 -11.341 1.00 0.00 61 SER A C 13
ATOM 11998 O O . SER A 1 61 ? 20.914 -23.348 -12.012 1.00 0.00 61 SER A O 13
ATOM 12006 N N . SER A 1 62 ? 20.116 -22.511 -10.082 1.00 0.00 62 SER A N 13
ATOM 12007 C CA . SER A 1 62 ? 20.102 -23.800 -9.401 1.00 0.00 62 SER A CA 13
ATOM 12008 C C . SER A 1 62 ? 19.231 -24.802 -10.152 1.00 0.00 62 SER A C 13
ATOM 12009 O O . SER A 1 62 ? 18.438 -24.428 -11.016 1.00 0.00 62 SER A O 13
ATOM 12017 N N . GLY A 1 63 ? 19.385 -26.079 -9.816 1.00 0.00 63 GLY A N 13
ATOM 12018 C CA . GLY A 1 63 ? 18.607 -27.117 -10.468 1.00 0.00 63 GLY A CA 13
ATOM 12019 C C . GLY A 1 63 ? 18.274 -28.264 -9.535 1.00 0.00 63 GLY A C 13
ATOM 12020 O O . GLY A 1 63 ? 18.814 -28.314 -8.431 1.00 0.00 63 GLY A O 13
ATOM 12026 N N . GLY A 1 1 ? 1.230 -31.399 -5.150 1.00 0.00 1 GLY A N 14
ATOM 12027 C CA . GLY A 1 1 ? 0.252 -30.358 -4.894 1.00 0.00 1 GLY A CA 14
ATOM 12028 C C . GLY A 1 1 ? 0.553 -29.080 -5.652 1.00 0.00 1 GLY A C 14
ATOM 12029 O O . GLY A 1 1 ? 1.712 -28.776 -5.933 1.00 0.00 1 GLY A O 14
ATOM 12033 N N . SER A 1 2 ? -0.493 -28.331 -5.986 1.00 0.00 2 SER A N 14
ATOM 12034 C CA . SER A 1 2 ? -0.335 -27.082 -6.722 1.00 0.00 2 SER A CA 14
ATOM 12035 C C . SER A 1 2 ? -0.734 -25.889 -5.858 1.00 0.00 2 SER A C 14
ATOM 12036 O O . SER A 1 2 ? -1.714 -25.948 -5.114 1.00 0.00 2 SER A O 14
ATOM 12044 N N . SER A 1 3 ? 0.032 -24.808 -5.963 1.00 0.00 3 SER A N 14
ATOM 12045 C CA . SER A 1 3 ? -0.239 -23.602 -5.189 1.00 0.00 3 SER A CA 14
ATOM 12046 C C . SER A 1 3 ? -0.645 -22.450 -6.103 1.00 0.00 3 SER A C 14
ATOM 12047 O O . SER A 1 3 ? 0.187 -21.637 -6.503 1.00 0.00 3 SER A O 14
ATOM 12055 N N . GLY A 1 4 ? -1.933 -22.388 -6.430 1.00 0.00 4 GLY A N 14
ATOM 12056 C CA . GLY A 1 4 ? -2.429 -21.333 -7.295 1.00 0.00 4 GLY A CA 14
ATOM 12057 C C . GLY A 1 4 ? -3.316 -20.350 -6.559 1.00 0.00 4 GLY A C 14
ATOM 12058 O O . GLY A 1 4 ? -3.067 -20.026 -5.397 1.00 0.00 4 GLY A O 14
ATOM 12062 N N . SER A 1 5 ? -4.355 -19.871 -7.236 1.00 0.00 5 SER A N 14
ATOM 12063 C CA . SER A 1 5 ? -5.280 -18.913 -6.640 1.00 0.00 5 SER A CA 14
ATOM 12064 C C . SER A 1 5 ? -4.587 -17.579 -6.379 1.00 0.00 5 SER A C 14
ATOM 12065 O O . SER A 1 5 ? -4.781 -16.961 -5.332 1.00 0.00 5 SER A O 14
ATOM 12073 N N . SER A 1 6 ? -3.779 -17.142 -7.339 1.00 0.00 6 SER A N 14
ATOM 12074 C CA . SER A 1 6 ? -3.053 -15.883 -7.212 1.00 0.00 6 SER A CA 14
ATOM 12075 C C . SER A 1 6 ? -3.647 -14.819 -8.129 1.00 0.00 6 SER A C 14
ATOM 12076 O O . SER A 1 6 ? -3.836 -15.048 -9.323 1.00 0.00 6 SER A O 14
ATOM 12084 N N . GLY A 1 7 ? -3.940 -13.653 -7.561 1.00 0.00 7 GLY A N 14
ATOM 12085 C CA . GLY A 1 7 ? -4.510 -12.570 -8.341 1.00 0.00 7 GLY A CA 14
ATOM 12086 C C . GLY A 1 7 ? -4.865 -11.366 -7.491 1.00 0.00 7 GLY A C 14
ATOM 12087 O O . GLY A 1 7 ? -4.886 -11.451 -6.262 1.00 0.00 7 GLY A O 14
ATOM 12091 N N . ARG A 1 8 ? -5.142 -10.243 -8.144 1.00 0.00 8 ARG A N 14
ATOM 12092 C CA . ARG A 1 8 ? -5.495 -9.016 -7.439 1.00 0.00 8 ARG A CA 14
ATOM 12093 C C . ARG A 1 8 ? -6.859 -8.502 -7.891 1.00 0.00 8 ARG A C 14
ATOM 12094 O O . ARG A 1 8 ? -7.377 -8.915 -8.928 1.00 0.00 8 ARG A O 14
ATOM 12115 N N . LYS A 1 9 ? -7.435 -7.600 -7.104 1.00 0.00 9 LYS A N 14
ATOM 12116 C CA . LYS A 1 9 ? -8.738 -7.028 -7.422 1.00 0.00 9 LYS A CA 14
ATOM 12117 C C . LYS A 1 9 ? -8.588 -5.640 -8.037 1.00 0.00 9 LYS A C 14
ATOM 12118 O O . LYS A 1 9 ? -7.846 -4.802 -7.526 1.00 0.00 9 LYS A O 14
ATOM 12137 N N . ILE A 1 10 ? -9.297 -5.405 -9.136 1.00 0.00 10 ILE A N 14
ATOM 12138 C CA . ILE A 1 10 ? -9.244 -4.119 -9.818 1.00 0.00 10 ILE A CA 14
ATOM 12139 C C . ILE A 1 10 ? -9.742 -2.996 -8.914 1.00 0.00 10 ILE A C 14
ATOM 12140 O O . ILE A 1 10 ? -9.152 -1.916 -8.865 1.00 0.00 10 ILE A O 14
ATOM 12156 N N . PHE A 1 11 ? -10.830 -3.258 -8.199 1.00 0.00 11 PHE A N 14
ATOM 12157 C CA . PHE A 1 11 ? -11.408 -2.271 -7.295 1.00 0.00 11 PHE A CA 14
ATOM 12158 C C . PHE A 1 11 ? -10.317 -1.418 -6.653 1.00 0.00 11 PHE A C 14
ATOM 12159 O O . PHE A 1 11 ? -10.247 -0.208 -6.876 1.00 0.00 11 PHE A O 14
ATOM 12176 N N . THR A 1 12 ? -9.468 -2.056 -5.855 1.00 0.00 12 THR A N 14
ATOM 12177 C CA . THR A 1 12 ? -8.382 -1.358 -5.179 1.00 0.00 12 THR A CA 14
ATOM 12178 C C . THR A 1 12 ? -7.069 -2.121 -5.313 1.00 0.00 12 THR A C 14
ATOM 12179 O O . THR A 1 12 ? -7.064 -3.335 -5.510 1.00 0.00 12 THR A O 14
ATOM 12190 N N . ASN A 1 13 ? -5.957 -1.401 -5.205 1.00 0.00 13 ASN A N 14
ATOM 12191 C CA . ASN A 1 13 ? -4.637 -2.012 -5.314 1.00 0.00 13 ASN A CA 14
ATOM 12192 C C . ASN A 1 13 ? -3.861 -1.867 -4.008 1.00 0.00 13 ASN A C 14
ATOM 12193 O O . ASN A 1 13 ? -4.047 -0.903 -3.266 1.00 0.00 13 ASN A O 14
ATOM 12204 N N . LYS A 1 14 ? -2.991 -2.833 -3.734 1.00 0.00 14 LYS A N 14
ATOM 12205 C CA . LYS A 1 14 ? -2.184 -2.814 -2.519 1.00 0.00 14 LYS A CA 14
ATOM 12206 C C . LYS A 1 14 ? -0.858 -2.099 -2.758 1.00 0.00 14 LYS A C 14
ATOM 12207 O O . LYS A 1 14 ? -0.176 -2.349 -3.752 1.00 0.00 14 LYS A O 14
ATOM 12226 N N . CYS A 1 15 ? -0.498 -1.209 -1.839 1.00 0.00 15 CYS A N 14
ATOM 12227 C CA . CYS A 1 15 ? 0.747 -0.458 -1.949 1.00 0.00 15 CYS A CA 14
ATOM 12228 C C . CYS A 1 15 ? 1.950 -1.396 -1.950 1.00 0.00 15 CYS A C 14
ATOM 12229 O O . CYS A 1 15 ? 1.858 -2.539 -1.504 1.00 0.00 15 CYS A O 14
ATOM 12236 N N . GLU A 1 16 ? 3.077 -0.904 -2.455 1.00 0.00 16 GLU A N 14
ATOM 12237 C CA . GLU A 1 16 ? 4.298 -1.699 -2.515 1.00 0.00 16 GLU A CA 14
ATOM 12238 C C . GLU A 1 16 ? 5.340 -1.170 -1.533 1.00 0.00 16 GLU A C 14
ATOM 12239 O O . GLU A 1 16 ? 6.321 -1.849 -1.228 1.00 0.00 16 GLU A O 14
ATOM 12251 N N . ARG A 1 17 ? 5.120 0.046 -1.044 1.00 0.00 17 ARG A N 14
ATOM 12252 C CA . ARG A 1 17 ? 6.040 0.667 -0.099 1.00 0.00 17 ARG A CA 14
ATOM 12253 C C . ARG A 1 17 ? 6.352 -0.279 1.058 1.00 0.00 17 ARG A C 14
ATOM 12254 O O . ARG A 1 17 ? 5.487 -1.026 1.513 1.00 0.00 17 ARG A O 14
ATOM 12275 N N . ALA A 1 18 ? 7.595 -0.241 1.527 1.00 0.00 18 ALA A N 14
ATOM 12276 C CA . ALA A 1 18 ? 8.021 -1.093 2.631 1.00 0.00 18 ALA A CA 14
ATOM 12277 C C . ALA A 1 18 ? 7.186 -0.832 3.879 1.00 0.00 18 ALA A C 14
ATOM 12278 O O . ALA A 1 18 ? 7.070 0.305 4.335 1.00 0.00 18 ALA A O 14
ATOM 12285 N N . GLY A 1 19 ? 6.604 -1.894 4.429 1.00 0.00 19 GLY A N 14
ATOM 12286 C CA . GLY A 1 19 ? 5.786 -1.758 5.620 1.00 0.00 19 GLY A CA 14
ATOM 12287 C C . GLY A 1 19 ? 4.517 -0.969 5.365 1.00 0.00 19 GLY A C 14
ATOM 12288 O O . GLY A 1 19 ? 4.049 -0.234 6.234 1.00 0.00 19 GLY A O 14
ATOM 12292 N N . CYS A 1 20 ? 3.959 -1.120 4.168 1.00 0.00 20 CYS A N 14
ATOM 12293 C CA . CYS A 1 20 ? 2.738 -0.415 3.799 1.00 0.00 20 CYS A CA 14
ATOM 12294 C C . CYS A 1 20 ? 1.714 -1.375 3.201 1.00 0.00 20 CYS A C 14
ATOM 12295 O O . CYS A 1 20 ? 2.051 -2.221 2.373 1.00 0.00 20 CYS A O 14
ATOM 12302 N N . ARG A 1 21 ? 0.463 -1.238 3.628 1.00 0.00 21 ARG A N 14
ATOM 12303 C CA . ARG A 1 21 ? -0.610 -2.094 3.136 1.00 0.00 21 ARG A CA 14
ATOM 12304 C C . ARG A 1 21 ? -1.841 -1.268 2.772 1.00 0.00 21 ARG A C 14
ATOM 12305 O O . ARG A 1 21 ? -2.972 -1.740 2.887 1.00 0.00 21 ARG A O 14
ATOM 12326 N N . GLN A 1 22 ? -1.611 -0.035 2.334 1.00 0.00 22 GLN A N 14
ATOM 12327 C CA . GLN A 1 22 ? -2.701 0.856 1.954 1.00 0.00 22 GLN A CA 14
ATOM 12328 C C . GLN A 1 22 ? -3.383 0.370 0.680 1.00 0.00 22 GLN A C 14
ATOM 12329 O O . GLN A 1 22 ? -2.728 -0.140 -0.230 1.00 0.00 22 GLN A O 14
ATOM 12343 N N . ARG A 1 23 ? -4.700 0.532 0.621 1.00 0.00 23 ARG A N 14
ATOM 12344 C CA . ARG A 1 23 ? -5.471 0.108 -0.542 1.00 0.00 23 ARG A CA 14
ATOM 12345 C C . ARG A 1 23 ? -6.141 1.302 -1.215 1.00 0.00 23 ARG A C 14
ATOM 12346 O O . ARG A 1 23 ? -6.986 1.969 -0.618 1.00 0.00 23 ARG A O 14
ATOM 12367 N N . GLU A 1 24 ? -5.758 1.565 -2.460 1.00 0.00 24 GLU A N 14
ATOM 12368 C CA . GLU A 1 24 ? -6.321 2.680 -3.213 1.00 0.00 24 GLU A CA 14
ATOM 12369 C C . GLU A 1 24 ? -7.202 2.177 -4.353 1.00 0.00 24 GLU A C 14
ATOM 12370 O O . GLU A 1 24 ? -6.856 1.217 -5.042 1.00 0.00 24 GLU A O 14
ATOM 12382 N N . MET A 1 25 ? -8.343 2.831 -4.544 1.00 0.00 25 MET A N 14
ATOM 12383 C CA . MET A 1 25 ? -9.274 2.451 -5.600 1.00 0.00 25 MET A CA 14
ATOM 12384 C C . MET A 1 25 ? -8.661 2.689 -6.977 1.00 0.00 25 MET A C 14
ATOM 12385 O O . MET A 1 25 ? -8.873 1.909 -7.904 1.00 0.00 25 MET A O 14
ATOM 12399 N N . MET A 1 26 ? -7.901 3.772 -7.102 1.00 0.00 26 MET A N 14
ATOM 12400 C CA . MET A 1 26 ? -7.257 4.112 -8.365 1.00 0.00 26 MET A CA 14
ATOM 12401 C C . MET A 1 26 ? -5.809 3.632 -8.384 1.00 0.00 26 MET A C 14
ATOM 12402 O O . MET A 1 26 ? -5.115 3.678 -7.368 1.00 0.00 26 MET A O 14
ATOM 12416 N N . LYS A 1 27 ? -5.359 3.170 -9.546 1.00 0.00 27 LYS A N 14
ATOM 12417 C CA . LYS A 1 27 ? -3.994 2.681 -9.698 1.00 0.00 27 LYS A CA 14
ATOM 12418 C C . LYS A 1 27 ? -2.998 3.837 -9.685 1.00 0.00 27 LYS A C 14
ATOM 12419 O O . LYS A 1 27 ? -3.153 4.811 -10.423 1.00 0.00 27 LYS A O 14
ATOM 12438 N N . LEU A 1 28 ? -1.976 3.722 -8.845 1.00 0.00 28 LEU A N 14
ATOM 12439 C CA . LEU A 1 28 ? -0.953 4.756 -8.737 1.00 0.00 28 LEU A CA 14
ATOM 12440 C C . LEU A 1 28 ? 0.444 4.155 -8.852 1.00 0.00 28 LEU A C 14
ATOM 12441 O O . LEU A 1 28 ? 1.021 3.703 -7.862 1.00 0.00 28 LEU A O 14
ATOM 12457 N N . THR A 1 29 ? 0.985 4.154 -10.066 1.00 0.00 29 THR A N 14
ATOM 12458 C CA . THR A 1 29 ? 2.315 3.610 -10.310 1.00 0.00 29 THR A CA 14
ATOM 12459 C C . THR A 1 29 ? 3.347 4.723 -10.453 1.00 0.00 29 THR A C 14
ATOM 12460 O O . THR A 1 29 ? 3.135 5.690 -11.186 1.00 0.00 29 THR A O 14
ATOM 12471 N N . CYS A 1 30 ? 4.465 4.580 -9.750 1.00 0.00 30 CYS A N 14
ATOM 12472 C CA . CYS A 1 30 ? 5.531 5.573 -9.799 1.00 0.00 30 CYS A CA 14
ATOM 12473 C C . CYS A 1 30 ? 5.969 5.831 -11.238 1.00 0.00 30 CYS A C 14
ATOM 12474 O O . CYS A 1 30 ? 5.591 5.100 -12.152 1.00 0.00 30 CYS A O 14
ATOM 12481 N N . GLU A 1 31 ? 6.769 6.876 -11.429 1.00 0.00 31 GLU A N 14
ATOM 12482 C CA . GLU A 1 31 ? 7.257 7.230 -12.756 1.00 0.00 31 GLU A CA 14
ATOM 12483 C C . GLU A 1 31 ? 8.738 6.892 -12.899 1.00 0.00 31 GLU A C 14
ATOM 12484 O O . GLU A 1 31 ? 9.292 6.931 -13.998 1.00 0.00 31 GLU A O 14
ATOM 12496 N N . ARG A 1 32 ? 9.374 6.560 -11.780 1.00 0.00 32 ARG A N 14
ATOM 12497 C CA . ARG A 1 32 ? 10.791 6.217 -11.779 1.00 0.00 32 ARG A CA 14
ATOM 12498 C C . ARG A 1 32 ? 10.984 4.708 -11.660 1.00 0.00 32 ARG A C 14
ATOM 12499 O O . ARG A 1 32 ? 11.617 4.083 -12.512 1.00 0.00 32 ARG A O 14
ATOM 12520 N N . CYS A 1 33 ? 10.436 4.128 -10.598 1.00 0.00 33 CYS A N 14
ATOM 12521 C CA . CYS A 1 33 ? 10.548 2.693 -10.366 1.00 0.00 33 CYS A CA 14
ATOM 12522 C C . CYS A 1 33 ? 9.464 1.933 -11.125 1.00 0.00 33 CYS A C 14
ATOM 12523 O O . CYS A 1 33 ? 9.629 0.758 -11.453 1.00 0.00 33 CYS A O 14
ATOM 12530 N N . SER A 1 34 ? 8.355 2.612 -11.401 1.00 0.00 34 SER A N 14
ATOM 12531 C CA . SER A 1 34 ? 7.242 2.001 -12.118 1.00 0.00 34 SER A CA 14
ATOM 12532 C C . SER A 1 34 ? 6.551 0.950 -11.254 1.00 0.00 34 SER A C 14
ATOM 12533 O O . SER A 1 34 ? 6.133 -0.097 -11.747 1.00 0.00 34 SER A O 14
ATOM 12541 N N . ARG A 1 35 ? 6.436 1.238 -9.961 1.00 0.00 35 ARG A N 14
ATOM 12542 C CA . ARG A 1 35 ? 5.798 0.319 -9.028 1.00 0.00 35 ARG A CA 14
ATOM 12543 C C . ARG A 1 35 ? 4.522 0.927 -8.453 1.00 0.00 35 ARG A C 14
ATOM 12544 O O . ARG A 1 35 ? 4.354 2.145 -8.440 1.00 0.00 35 ARG A O 14
ATOM 12565 N N . ASN A 1 36 ? 3.625 0.068 -7.979 1.00 0.00 36 ASN A N 14
ATOM 12566 C CA . ASN A 1 36 ? 2.363 0.520 -7.404 1.00 0.00 36 ASN A CA 14
ATOM 12567 C C . ASN A 1 36 ? 2.573 1.072 -5.997 1.00 0.00 36 ASN A C 14
ATOM 12568 O O . ASN A 1 36 ? 3.426 0.591 -5.250 1.00 0.00 36 ASN A O 14
ATOM 12579 N N . PHE A 1 37 ? 1.790 2.086 -5.642 1.00 0.00 37 PHE A N 14
ATOM 12580 C CA . PHE A 1 37 ? 1.891 2.704 -4.325 1.00 0.00 37 PHE A CA 14
ATOM 12581 C C . PHE A 1 37 ? 0.628 3.497 -3.999 1.00 0.00 37 PHE A C 14
ATOM 12582 O O . PHE A 1 37 ? -0.246 3.671 -4.848 1.00 0.00 37 PHE A O 14
ATOM 12599 N N . CYS A 1 38 ? 0.540 3.976 -2.762 1.00 0.00 38 CYS A N 14
ATOM 12600 C CA . CYS A 1 38 ? -0.614 4.750 -2.322 1.00 0.00 38 CYS A CA 14
ATOM 12601 C C . CYS A 1 38 ? -0.327 6.247 -2.399 1.00 0.00 38 CYS A C 14
ATOM 12602 O O . CYS A 1 38 ? 0.817 6.678 -2.251 1.00 0.00 38 CYS A O 14
ATOM 12609 N N . ILE A 1 39 ? -1.373 7.033 -2.632 1.00 0.00 39 ILE A N 14
ATOM 12610 C CA . ILE A 1 39 ? -1.233 8.480 -2.728 1.00 0.00 39 ILE A CA 14
ATOM 12611 C C . ILE A 1 39 ? -0.166 8.994 -1.768 1.00 0.00 39 ILE A C 14
ATOM 12612 O O . ILE A 1 39 ? 0.626 9.872 -2.114 1.00 0.00 39 ILE A O 14
ATOM 12628 N N . LYS A 1 40 ? -0.148 8.441 -0.560 1.00 0.00 40 LYS A N 14
ATOM 12629 C CA . LYS A 1 40 ? 0.824 8.840 0.451 1.00 0.00 40 LYS A CA 14
ATOM 12630 C C . LYS A 1 40 ? 2.244 8.517 -0.002 1.00 0.00 40 LYS A C 14
ATOM 12631 O O . LYS A 1 40 ? 3.149 9.343 0.119 1.00 0.00 40 LYS A O 14
ATOM 12650 N N . HIS A 1 41 ? 2.433 7.309 -0.526 1.00 0.00 41 HIS A N 14
ATOM 12651 C CA . HIS A 1 41 ? 3.743 6.878 -0.999 1.00 0.00 41 HIS A CA 14
ATOM 12652 C C . HIS A 1 41 ? 3.798 6.881 -2.524 1.00 0.00 41 HIS A C 14
ATOM 12653 O O . HIS A 1 41 ? 4.655 6.232 -3.125 1.00 0.00 41 HIS A O 14
ATOM 12667 N N . ARG A 1 42 ? 2.879 7.614 -3.143 1.00 0.00 42 ARG A N 14
ATOM 12668 C CA . ARG A 1 42 ? 2.821 7.699 -4.597 1.00 0.00 42 ARG A CA 14
ATOM 12669 C C . ARG A 1 42 ? 3.989 8.518 -5.140 1.00 0.00 42 ARG A C 14
ATOM 12670 O O . ARG A 1 42 ? 4.465 8.280 -6.251 1.00 0.00 42 ARG A O 14
ATOM 12691 N N . HIS A 1 43 ? 4.446 9.484 -4.350 1.00 0.00 43 HIS A N 14
ATOM 12692 C CA . HIS A 1 43 ? 5.558 10.338 -4.751 1.00 0.00 43 HIS A CA 14
ATOM 12693 C C . HIS A 1 43 ? 6.894 9.684 -4.415 1.00 0.00 43 HIS A C 14
ATOM 12694 O O . HIS A 1 43 ? 7.054 9.037 -3.380 1.00 0.00 43 HIS A O 14
ATOM 12708 N N . PRO A 1 44 ? 7.879 9.854 -5.310 1.00 0.00 44 PRO A N 14
ATOM 12709 C CA . PRO A 1 44 ? 9.219 9.287 -5.130 1.00 0.00 44 PRO A CA 14
ATOM 12710 C C . PRO A 1 44 ? 9.991 9.969 -4.006 1.00 0.00 44 PRO A C 14
ATOM 12711 O O . PRO A 1 44 ? 11.166 9.677 -3.779 1.00 0.00 44 PRO A O 14
ATOM 12722 N N . LEU A 1 45 ? 9.324 10.878 -3.303 1.00 0.00 45 LEU A N 14
ATOM 12723 C CA . LEU A 1 45 ? 9.947 11.601 -2.200 1.00 0.00 45 LEU A CA 14
ATOM 12724 C C . LEU A 1 45 ? 9.477 11.055 -0.856 1.00 0.00 45 LEU A C 14
ATOM 12725 O O . LEU A 1 45 ? 10.168 11.185 0.154 1.00 0.00 45 LEU A O 14
ATOM 12741 N N . ASP A 1 46 ? 8.298 10.442 -0.852 1.00 0.00 46 ASP A N 14
ATOM 12742 C CA . ASP A 1 46 ? 7.736 9.873 0.368 1.00 0.00 46 ASP A CA 14
ATOM 12743 C C . ASP A 1 46 ? 7.842 8.352 0.356 1.00 0.00 46 ASP A C 14
ATOM 12744 O O . ASP A 1 46 ? 7.061 7.659 1.010 1.00 0.00 46 ASP A O 14
ATOM 12753 N N . HIS A 1 47 ? 8.814 7.837 -0.391 1.00 0.00 47 HIS A N 14
ATOM 12754 C CA . HIS A 1 47 ? 9.022 6.396 -0.488 1.00 0.00 47 HIS A CA 14
ATOM 12755 C C . HIS A 1 47 ? 10.386 6.084 -1.095 1.00 0.00 47 HIS A C 14
ATOM 12756 O O . HIS A 1 47 ? 10.783 6.683 -2.095 1.00 0.00 47 HIS A O 14
ATOM 12770 N N . ASP A 1 48 ? 11.099 5.144 -0.484 1.00 0.00 48 ASP A N 14
ATOM 12771 C CA . ASP A 1 48 ? 12.419 4.753 -0.965 1.00 0.00 48 ASP A CA 14
ATOM 12772 C C . ASP A 1 48 ? 12.364 4.348 -2.435 1.00 0.00 48 ASP A C 14
ATOM 12773 O O . ASP A 1 48 ? 12.187 3.173 -2.760 1.00 0.00 48 ASP A O 14
ATOM 12782 N N . CYS A 1 49 ? 12.516 5.327 -3.319 1.00 0.00 49 CYS A N 14
ATOM 12783 C CA . CYS A 1 49 ? 12.482 5.075 -4.754 1.00 0.00 49 CYS A CA 14
ATOM 12784 C C . CYS A 1 49 ? 13.810 4.498 -5.237 1.00 0.00 49 CYS A C 14
ATOM 12785 O O . CYS A 1 49 ? 14.860 5.121 -5.086 1.00 0.00 49 CYS A O 14
ATOM 12792 N N . SER A 1 50 ? 13.754 3.303 -5.817 1.00 0.00 50 SER A N 14
ATOM 12793 C CA . SER A 1 50 ? 14.952 2.640 -6.318 1.00 0.00 50 SER A CA 14
ATOM 12794 C C . SER A 1 50 ? 15.196 2.993 -7.782 1.00 0.00 50 SER A C 14
ATOM 12795 O O . SER A 1 50 ? 16.304 3.367 -8.166 1.00 0.00 50 SER A O 14
ATOM 12803 N N . GLY A 1 51 ? 14.152 2.872 -8.596 1.00 0.00 51 GLY A N 14
ATOM 12804 C CA . GLY A 1 51 ? 14.272 3.182 -10.009 1.00 0.00 51 GLY A CA 14
ATOM 12805 C C . GLY A 1 51 ? 14.806 2.014 -10.815 1.00 0.00 51 GLY A C 14
ATOM 12806 O O . GLY A 1 51 ? 15.761 1.355 -10.406 1.00 0.00 51 GLY A O 14
ATOM 12810 N N . GLU A 1 52 ? 14.187 1.757 -11.963 1.00 0.00 52 GLU A N 14
ATOM 12811 C CA . GLU A 1 52 ? 14.605 0.659 -12.826 1.00 0.00 52 GLU A CA 14
ATOM 12812 C C . GLU A 1 52 ? 15.367 1.181 -14.041 1.00 0.00 52 GLU A C 14
ATOM 12813 O O . GLU A 1 52 ? 15.502 2.390 -14.229 1.00 0.00 52 GLU A O 14
ATOM 12825 N N . GLY A 1 53 ? 15.863 0.261 -14.862 1.00 0.00 53 GLY A N 14
ATOM 12826 C CA . GLY A 1 53 ? 16.606 0.647 -16.047 1.00 0.00 53 GLY A CA 14
ATOM 12827 C C . GLY A 1 53 ? 16.388 -0.307 -17.204 1.00 0.00 53 GLY A C 14
ATOM 12828 O O . GLY A 1 53 ? 15.621 -1.264 -17.094 1.00 0.00 53 GLY A O 14
ATOM 12832 N N . HIS A 1 54 ? 17.062 -0.046 -18.320 1.00 0.00 54 HIS A N 14
ATOM 12833 C CA . HIS A 1 54 ? 16.937 -0.888 -19.504 1.00 0.00 54 HIS A CA 14
ATOM 12834 C C . HIS A 1 54 ? 18.270 -1.547 -19.845 1.00 0.00 54 HIS A C 14
ATOM 12835 O O . HIS A 1 54 ? 19.211 -0.899 -20.304 1.00 0.00 54 HIS A O 14
ATOM 12849 N N . PRO A 1 55 ? 18.355 -2.866 -19.615 1.00 0.00 55 PRO A N 14
ATOM 12850 C CA . PRO A 1 55 ? 19.569 -3.641 -19.891 1.00 0.00 55 PRO A CA 14
ATOM 12851 C C . PRO A 1 55 ? 19.838 -3.785 -21.385 1.00 0.00 55 PRO A C 14
ATOM 12852 O O . PRO A 1 55 ? 20.982 -3.696 -21.832 1.00 0.00 55 PRO A O 14
ATOM 12863 N N . THR A 1 56 ? 18.777 -4.007 -22.154 1.00 0.00 56 THR A N 14
ATOM 12864 C CA . THR A 1 56 ? 18.898 -4.164 -23.598 1.00 0.00 56 THR A CA 14
ATOM 12865 C C . THR A 1 56 ? 20.181 -4.902 -23.965 1.00 0.00 56 THR A C 14
ATOM 12866 O O . THR A 1 56 ? 20.851 -4.555 -24.937 1.00 0.00 56 THR A O 14
ATOM 12877 N N . SER A 1 57 ? 20.516 -5.921 -23.180 1.00 0.00 57 SER A N 14
ATOM 12878 C CA . SER A 1 57 ? 21.721 -6.707 -23.421 1.00 0.00 57 SER A CA 14
ATOM 12879 C C . SER A 1 57 ? 21.828 -7.101 -24.891 1.00 0.00 57 SER A C 14
ATOM 12880 O O . SER A 1 57 ? 20.998 -7.850 -25.406 1.00 0.00 57 SER A O 14
ATOM 12888 N N . SER A 1 58 ? 22.855 -6.590 -25.561 1.00 0.00 58 SER A N 14
ATOM 12889 C CA . SER A 1 58 ? 23.070 -6.884 -26.973 1.00 0.00 58 SER A CA 14
ATOM 12890 C C . SER A 1 58 ? 23.912 -8.145 -27.143 1.00 0.00 58 SER A C 14
ATOM 12891 O O . SER A 1 58 ? 24.836 -8.396 -26.372 1.00 0.00 58 SER A O 14
ATOM 12899 N N . GLY A 1 59 ? 23.583 -8.936 -28.161 1.00 0.00 59 GLY A N 14
ATOM 12900 C CA . GLY A 1 59 ? 24.317 -10.162 -28.415 1.00 0.00 59 GLY A CA 14
ATOM 12901 C C . GLY A 1 59 ? 23.464 -11.221 -29.083 1.00 0.00 59 GLY A C 14
ATOM 12902 O O . GLY A 1 59 ? 22.278 -11.019 -29.344 1.00 0.00 59 GLY A O 14
ATOM 12906 N N . PRO A 1 60 ? 24.072 -12.381 -29.373 1.00 0.00 60 PRO A N 14
ATOM 12907 C CA . PRO A 1 60 ? 23.379 -13.498 -30.020 1.00 0.00 60 PRO A CA 14
ATOM 12908 C C . PRO A 1 60 ? 22.352 -14.153 -29.102 1.00 0.00 60 PRO A C 14
ATOM 12909 O O . PRO A 1 60 ? 21.323 -14.648 -29.561 1.00 0.00 60 PRO A O 14
ATOM 12920 N N . SER A 1 61 ? 22.639 -14.151 -27.805 1.00 0.00 61 SER A N 14
ATOM 12921 C CA . SER A 1 61 ? 21.742 -14.749 -26.823 1.00 0.00 61 SER A CA 14
ATOM 12922 C C . SER A 1 61 ? 21.068 -15.995 -27.389 1.00 0.00 61 SER A C 14
ATOM 12923 O O . SER A 1 61 ? 19.873 -16.212 -27.193 1.00 0.00 61 SER A O 14
ATOM 12931 N N . SER A 1 62 ? 21.846 -16.811 -28.093 1.00 0.00 62 SER A N 14
ATOM 12932 C CA . SER A 1 62 ? 21.325 -18.035 -28.693 1.00 0.00 62 SER A CA 14
ATOM 12933 C C . SER A 1 62 ? 20.407 -18.768 -27.720 1.00 0.00 62 SER A C 14
ATOM 12934 O O . SER A 1 62 ? 20.869 -19.471 -26.822 1.00 0.00 62 SER A O 14
ATOM 12942 N N . GLY A 1 63 ? 19.101 -18.597 -27.905 1.00 0.00 63 GLY A N 14
ATOM 12943 C CA . GLY A 1 63 ? 18.138 -19.248 -27.037 1.00 0.00 63 GLY A CA 14
ATOM 12944 C C . GLY A 1 63 ? 17.331 -20.309 -27.759 1.00 0.00 63 GLY A C 14
ATOM 12945 O O . GLY A 1 63 ? 17.721 -20.718 -28.852 1.00 0.00 63 GLY A O 14
ATOM 12951 N N . GLY A 1 1 ? -24.062 -14.150 11.690 1.00 0.00 1 GLY A N 15
ATOM 12952 C CA . GLY A 1 1 ? -24.821 -13.961 10.468 1.00 0.00 1 GLY A CA 15
ATOM 12953 C C . GLY A 1 1 ? -24.344 -12.767 9.667 1.00 0.00 1 GLY A C 15
ATOM 12954 O O . GLY A 1 1 ? -23.570 -11.948 10.162 1.00 0.00 1 GLY A O 15
ATOM 12958 N N . SER A 1 2 ? -24.805 -12.667 8.424 1.00 0.00 2 SER A N 15
ATOM 12959 C CA . SER A 1 2 ? -24.415 -11.567 7.550 1.00 0.00 2 SER A CA 15
ATOM 12960 C C . SER A 1 2 ? -25.609 -10.666 7.246 1.00 0.00 2 SER A C 15
ATOM 12961 O O . SER A 1 2 ? -26.720 -11.145 7.022 1.00 0.00 2 SER A O 15
ATOM 12969 N N . SER A 1 3 ? -25.369 -9.359 7.240 1.00 0.00 3 SER A N 15
ATOM 12970 C CA . SER A 1 3 ? -26.424 -8.390 6.967 1.00 0.00 3 SER A CA 15
ATOM 12971 C C . SER A 1 3 ? -25.870 -7.178 6.223 1.00 0.00 3 SER A C 15
ATOM 12972 O O . SER A 1 3 ? -24.693 -6.843 6.350 1.00 0.00 3 SER A O 15
ATOM 12980 N N . GLY A 1 4 ? -26.728 -6.525 5.446 1.00 0.00 4 GLY A N 15
ATOM 12981 C CA . GLY A 1 4 ? -26.308 -5.358 4.693 1.00 0.00 4 GLY A CA 15
ATOM 12982 C C . GLY A 1 4 ? -25.603 -5.725 3.401 1.00 0.00 4 GLY A C 15
ATOM 12983 O O . GLY A 1 4 ? -25.685 -6.865 2.944 1.00 0.00 4 GLY A O 15
ATOM 12987 N N . SER A 1 5 ? -24.911 -4.756 2.811 1.00 0.00 5 SER A N 15
ATOM 12988 C CA . SER A 1 5 ? -24.194 -4.981 1.561 1.00 0.00 5 SER A CA 15
ATOM 12989 C C . SER A 1 5 ? -22.709 -4.672 1.723 1.00 0.00 5 SER A C 15
ATOM 12990 O O . SER A 1 5 ? -22.335 -3.599 2.197 1.00 0.00 5 SER A O 15
ATOM 12998 N N . SER A 1 6 ? -21.867 -5.621 1.327 1.00 0.00 6 SER A N 15
ATOM 12999 C CA . SER A 1 6 ? -20.422 -5.453 1.431 1.00 0.00 6 SER A CA 15
ATOM 13000 C C . SER A 1 6 ? -19.783 -5.373 0.048 1.00 0.00 6 SER A C 15
ATOM 13001 O O . SER A 1 6 ? -20.330 -5.879 -0.931 1.00 0.00 6 SER A O 15
ATOM 13009 N N . GLY A 1 7 ? -18.621 -4.731 -0.023 1.00 0.00 7 GLY A N 15
ATOM 13010 C CA . GLY A 1 7 ? -17.926 -4.595 -1.290 1.00 0.00 7 GLY A CA 15
ATOM 13011 C C . GLY A 1 7 ? -16.486 -5.063 -1.214 1.00 0.00 7 GLY A C 15
ATOM 13012 O O . GLY A 1 7 ? -15.589 -4.426 -1.767 1.00 0.00 7 GLY A O 15
ATOM 13016 N N . ARG A 1 8 ? -16.263 -6.178 -0.527 1.00 0.00 8 ARG A N 15
ATOM 13017 C CA . ARG A 1 8 ? -14.922 -6.729 -0.378 1.00 0.00 8 ARG A CA 15
ATOM 13018 C C . ARG A 1 8 ? -14.517 -7.517 -1.621 1.00 0.00 8 ARG A C 15
ATOM 13019 O O . ARG A 1 8 ? -14.615 -8.743 -1.651 1.00 0.00 8 ARG A O 15
ATOM 13040 N N . LYS A 1 9 ? -14.061 -6.803 -2.644 1.00 0.00 9 LYS A N 15
ATOM 13041 C CA . LYS A 1 9 ? -13.640 -7.433 -3.890 1.00 0.00 9 LYS A CA 15
ATOM 13042 C C . LYS A 1 9 ? -12.141 -7.257 -4.109 1.00 0.00 9 LYS A C 15
ATOM 13043 O O . LYS A 1 9 ? -11.547 -6.282 -3.648 1.00 0.00 9 LYS A O 15
ATOM 13062 N N . ILE A 1 10 ? -11.535 -8.206 -4.816 1.00 0.00 10 ILE A N 15
ATOM 13063 C CA . ILE A 1 10 ? -10.106 -8.153 -5.098 1.00 0.00 10 ILE A CA 15
ATOM 13064 C C . ILE A 1 10 ? -9.810 -7.219 -6.266 1.00 0.00 10 ILE A C 15
ATOM 13065 O O . ILE A 1 10 ? -9.028 -7.550 -7.158 1.00 0.00 10 ILE A O 15
ATOM 13081 N N . PHE A 1 11 ? -10.440 -6.048 -6.255 1.00 0.00 11 PHE A N 15
ATOM 13082 C CA . PHE A 1 11 ? -10.243 -5.065 -7.313 1.00 0.00 11 PHE A CA 15
ATOM 13083 C C . PHE A 1 11 ? -9.206 -4.024 -6.903 1.00 0.00 11 PHE A C 15
ATOM 13084 O O . PHE A 1 11 ? -8.363 -3.620 -7.704 1.00 0.00 11 PHE A O 15
ATOM 13101 N N . THR A 1 12 ? -9.274 -3.592 -5.647 1.00 0.00 12 THR A N 15
ATOM 13102 C CA . THR A 1 12 ? -8.344 -2.597 -5.129 1.00 0.00 12 THR A CA 15
ATOM 13103 C C . THR A 1 12 ? -6.899 -3.049 -5.310 1.00 0.00 12 THR A C 15
ATOM 13104 O O . THR A 1 12 ? -6.630 -4.232 -5.515 1.00 0.00 12 THR A O 15
ATOM 13115 N N . ASN A 1 13 ? -5.973 -2.099 -5.232 1.00 0.00 13 ASN A N 15
ATOM 13116 C CA . ASN A 1 13 ? -4.554 -2.400 -5.388 1.00 0.00 13 ASN A CA 15
ATOM 13117 C C . ASN A 1 13 ? -3.817 -2.249 -4.060 1.00 0.00 13 ASN A C 15
ATOM 13118 O O . ASN A 1 13 ? -4.161 -1.398 -3.240 1.00 0.00 13 ASN A O 15
ATOM 13129 N N . LYS A 1 14 ? -2.801 -3.080 -3.856 1.00 0.00 14 LYS A N 15
ATOM 13130 C CA . LYS A 1 14 ? -2.013 -3.038 -2.630 1.00 0.00 14 LYS A CA 15
ATOM 13131 C C . LYS A 1 14 ? -0.687 -2.321 -2.860 1.00 0.00 14 LYS A C 15
ATOM 13132 O O . LYS A 1 14 ? 0.110 -2.723 -3.708 1.00 0.00 14 LYS A O 15
ATOM 13151 N N . CYS A 1 15 ? -0.455 -1.257 -2.098 1.00 0.00 15 CYS A N 15
ATOM 13152 C CA . CYS A 1 15 ? 0.775 -0.483 -2.217 1.00 0.00 15 CYS A CA 15
ATOM 13153 C C . CYS A 1 15 ? 1.997 -1.397 -2.188 1.00 0.00 15 CYS A C 15
ATOM 13154 O O . CYS A 1 15 ? 1.944 -2.504 -1.653 1.00 0.00 15 CYS A O 15
ATOM 13161 N N . GLU A 1 16 ? 3.097 -0.924 -2.767 1.00 0.00 16 GLU A N 15
ATOM 13162 C CA . GLU A 1 16 ? 4.331 -1.699 -2.807 1.00 0.00 16 GLU A CA 15
ATOM 13163 C C . GLU A 1 16 ? 5.368 -1.120 -1.849 1.00 0.00 16 GLU A C 15
ATOM 13164 O O . GLU A 1 16 ? 6.572 -1.282 -2.049 1.00 0.00 16 GLU A O 15
ATOM 13176 N N . ARG A 1 17 ? 4.892 -0.445 -0.808 1.00 0.00 17 ARG A N 15
ATOM 13177 C CA . ARG A 1 17 ? 5.777 0.160 0.180 1.00 0.00 17 ARG A CA 15
ATOM 13178 C C . ARG A 1 17 ? 5.779 -0.648 1.474 1.00 0.00 17 ARG A C 15
ATOM 13179 O O . ARG A 1 17 ? 4.787 -1.288 1.820 1.00 0.00 17 ARG A O 15
ATOM 13200 N N . ALA A 1 18 ? 6.902 -0.614 2.185 1.00 0.00 18 ALA A N 15
ATOM 13201 C CA . ALA A 1 18 ? 7.033 -1.342 3.441 1.00 0.00 18 ALA A CA 15
ATOM 13202 C C . ALA A 1 18 ? 6.221 -0.677 4.548 1.00 0.00 18 ALA A C 15
ATOM 13203 O O . ALA A 1 18 ? 6.183 0.548 4.653 1.00 0.00 18 ALA A O 15
ATOM 13210 N N . GLY A 1 19 ? 5.572 -1.494 5.372 1.00 0.00 19 GLY A N 15
ATOM 13211 C CA . GLY A 1 19 ? 4.769 -0.966 6.460 1.00 0.00 19 GLY A CA 15
ATOM 13212 C C . GLY A 1 19 ? 3.654 -0.063 5.972 1.00 0.00 19 GLY A C 15
ATOM 13213 O O . GLY A 1 19 ? 3.349 0.953 6.597 1.00 0.00 19 GLY A O 15
ATOM 13217 N N . CYS A 1 20 ? 3.044 -0.431 4.850 1.00 0.00 20 CYS A N 15
ATOM 13218 C CA . CYS A 1 20 ? 1.958 0.354 4.276 1.00 0.00 20 CYS A CA 15
ATOM 13219 C C . CYS A 1 20 ? 0.805 -0.548 3.844 1.00 0.00 20 CYS A C 15
ATOM 13220 O O . CYS A 1 20 ? -0.305 -0.446 4.367 1.00 0.00 20 CYS A O 15
ATOM 13227 N N . ARG A 1 21 ? 1.077 -1.429 2.888 1.00 0.00 21 ARG A N 15
ATOM 13228 C CA . ARG A 1 21 ? 0.062 -2.348 2.385 1.00 0.00 21 ARG A CA 15
ATOM 13229 C C . ARG A 1 21 ? -1.281 -1.641 2.226 1.00 0.00 21 ARG A C 15
ATOM 13230 O O . ARG A 1 21 ? -2.337 -2.251 2.391 1.00 0.00 21 ARG A O 15
ATOM 13251 N N . GLN A 1 22 ? -1.231 -0.352 1.906 1.00 0.00 22 GLN A N 15
ATOM 13252 C CA . GLN A 1 22 ? -2.444 0.438 1.727 1.00 0.00 22 GLN A CA 15
ATOM 13253 C C . GLN A 1 22 ? -3.335 -0.170 0.649 1.00 0.00 22 GLN A C 15
ATOM 13254 O O . GLN A 1 22 ? -2.922 -1.080 -0.071 1.00 0.00 22 GLN A O 15
ATOM 13268 N N . ARG A 1 23 ? -4.558 0.338 0.543 1.00 0.00 23 ARG A N 15
ATOM 13269 C CA . ARG A 1 23 ? -5.508 -0.156 -0.446 1.00 0.00 23 ARG A CA 15
ATOM 13270 C C . ARG A 1 23 ? -6.178 1.001 -1.182 1.00 0.00 23 ARG A C 15
ATOM 13271 O O . ARG A 1 23 ? -7.265 1.439 -0.808 1.00 0.00 23 ARG A O 15
ATOM 13292 N N . GLU A 1 24 ? -5.521 1.489 -2.229 1.00 0.00 24 GLU A N 15
ATOM 13293 C CA . GLU A 1 24 ? -6.053 2.596 -3.015 1.00 0.00 24 GLU A CA 15
ATOM 13294 C C . GLU A 1 24 ? -7.040 2.093 -4.064 1.00 0.00 24 GLU A C 15
ATOM 13295 O O . GLU A 1 24 ? -6.818 1.060 -4.696 1.00 0.00 24 GLU A O 15
ATOM 13307 N N . MET A 1 25 ? -8.132 2.830 -4.243 1.00 0.00 25 MET A N 15
ATOM 13308 C CA . MET A 1 25 ? -9.153 2.459 -5.216 1.00 0.00 25 MET A CA 15
ATOM 13309 C C . MET A 1 25 ? -8.599 2.517 -6.635 1.00 0.00 25 MET A C 15
ATOM 13310 O O . MET A 1 25 ? -8.900 1.659 -7.465 1.00 0.00 25 MET A O 15
ATOM 13324 N N . MET A 1 26 ? -7.787 3.533 -6.908 1.00 0.00 26 MET A N 15
ATOM 13325 C CA . MET A 1 26 ? -7.190 3.702 -8.228 1.00 0.00 26 MET A CA 15
ATOM 13326 C C . MET A 1 26 ? -5.754 3.187 -8.245 1.00 0.00 26 MET A C 15
ATOM 13327 O O . MET A 1 26 ? -5.129 3.025 -7.197 1.00 0.00 26 MET A O 15
ATOM 13341 N N . LYS A 1 27 ? -5.236 2.931 -9.441 1.00 0.00 27 LYS A N 15
ATOM 13342 C CA . LYS A 1 27 ? -3.874 2.435 -9.596 1.00 0.00 27 LYS A CA 15
ATOM 13343 C C . LYS A 1 27 ? -2.887 3.590 -9.729 1.00 0.00 27 LYS A C 15
ATOM 13344 O O . LYS A 1 27 ? -3.005 4.421 -10.631 1.00 0.00 27 LYS A O 15
ATOM 13363 N N . LEU A 1 28 ? -1.913 3.637 -8.826 1.00 0.00 28 LEU A N 15
ATOM 13364 C CA . LEU A 1 28 ? -0.903 4.690 -8.844 1.00 0.00 28 LEU A CA 15
ATOM 13365 C C . LEU A 1 28 ? 0.497 4.100 -8.978 1.00 0.00 28 LEU A C 15
ATOM 13366 O O . LEU A 1 28 ? 1.026 3.505 -8.038 1.00 0.00 28 LEU A O 15
ATOM 13382 N N . THR A 1 29 ? 1.095 4.269 -10.154 1.00 0.00 29 THR A N 15
ATOM 13383 C CA . THR A 1 29 ? 2.434 3.754 -10.412 1.00 0.00 29 THR A CA 15
ATOM 13384 C C . THR A 1 29 ? 3.446 4.888 -10.522 1.00 0.00 29 THR A C 15
ATOM 13385 O O . THR A 1 29 ? 3.178 5.916 -11.145 1.00 0.00 29 THR A O 15
ATOM 13396 N N . CYS A 1 30 ? 4.612 4.695 -9.915 1.00 0.00 30 CYS A N 15
ATOM 13397 C CA . CYS A 1 30 ? 5.667 5.702 -9.945 1.00 0.00 30 CYS A CA 15
ATOM 13398 C C . CYS A 1 30 ? 6.091 6.003 -11.380 1.00 0.00 30 CYS A C 15
ATOM 13399 O O . CYS A 1 30 ? 5.667 5.326 -12.317 1.00 0.00 30 CYS A O 15
ATOM 13406 N N . GLU A 1 31 ? 6.929 7.021 -11.542 1.00 0.00 31 GLU A N 15
ATOM 13407 C CA . GLU A 1 31 ? 7.409 7.412 -12.862 1.00 0.00 31 GLU A CA 15
ATOM 13408 C C . GLU A 1 31 ? 8.876 7.031 -13.042 1.00 0.00 31 GLU A C 15
ATOM 13409 O O . GLU A 1 31 ? 9.383 6.981 -14.163 1.00 0.00 31 GLU A O 15
ATOM 13421 N N . ARG A 1 32 ? 9.553 6.764 -11.929 1.00 0.00 32 ARG A N 15
ATOM 13422 C CA . ARG A 1 32 ? 10.961 6.390 -11.963 1.00 0.00 32 ARG A CA 15
ATOM 13423 C C . ARG A 1 32 ? 11.125 4.878 -11.842 1.00 0.00 32 ARG A C 15
ATOM 13424 O O . ARG A 1 32 ? 11.782 4.245 -12.670 1.00 0.00 32 ARG A O 15
ATOM 13445 N N . CYS A 1 33 ? 10.525 4.304 -10.805 1.00 0.00 33 CYS A N 15
ATOM 13446 C CA . CYS A 1 33 ? 10.604 2.867 -10.573 1.00 0.00 33 CYS A CA 15
ATOM 13447 C C . CYS A 1 33 ? 9.458 2.139 -11.270 1.00 0.00 33 CYS A C 15
ATOM 13448 O O . CYS A 1 33 ? 9.526 0.933 -11.506 1.00 0.00 33 CYS A O 15
ATOM 13455 N N . SER A 1 34 ? 8.405 2.882 -11.598 1.00 0.00 34 SER A N 15
ATOM 13456 C CA . SER A 1 34 ? 7.242 2.308 -12.265 1.00 0.00 34 SER A CA 15
ATOM 13457 C C . SER A 1 34 ? 6.594 1.233 -11.397 1.00 0.00 34 SER A C 15
ATOM 13458 O O . SER A 1 34 ? 6.223 0.166 -11.887 1.00 0.00 34 SER A O 15
ATOM 13466 N N . ARG A 1 35 ? 6.462 1.523 -10.107 1.00 0.00 35 ARG A N 15
ATOM 13467 C CA . ARG A 1 35 ? 5.861 0.581 -9.171 1.00 0.00 35 ARG A CA 15
ATOM 13468 C C . ARG A 1 35 ? 4.593 1.164 -8.552 1.00 0.00 35 ARG A C 15
ATOM 13469 O O . ARG A 1 35 ? 4.456 2.379 -8.424 1.00 0.00 35 ARG A O 15
ATOM 13490 N N . ASN A 1 36 ? 3.669 0.287 -8.172 1.00 0.00 36 ASN A N 15
ATOM 13491 C CA . ASN A 1 36 ? 2.413 0.715 -7.569 1.00 0.00 36 ASN A CA 15
ATOM 13492 C C . ASN A 1 36 ? 2.634 1.205 -6.141 1.00 0.00 36 ASN A C 15
ATOM 13493 O O . ASN A 1 36 ? 3.489 0.688 -5.421 1.00 0.00 36 ASN A O 15
ATOM 13504 N N . PHE A 1 37 ? 1.857 2.204 -5.737 1.00 0.00 37 PHE A N 15
ATOM 13505 C CA . PHE A 1 37 ? 1.968 2.765 -4.395 1.00 0.00 37 PHE A CA 15
ATOM 13506 C C . PHE A 1 37 ? 0.697 3.519 -4.014 1.00 0.00 37 PHE A C 15
ATOM 13507 O O . PHE A 1 37 ? -0.211 3.682 -4.831 1.00 0.00 37 PHE A O 15
ATOM 13524 N N . CYS A 1 38 ? 0.638 3.976 -2.768 1.00 0.00 38 CYS A N 15
ATOM 13525 C CA . CYS A 1 38 ? -0.520 4.711 -2.276 1.00 0.00 38 CYS A CA 15
ATOM 13526 C C . CYS A 1 38 ? -0.253 6.214 -2.280 1.00 0.00 38 CYS A C 15
ATOM 13527 O O . CYS A 1 38 ? 0.891 6.651 -2.147 1.00 0.00 38 CYS A O 15
ATOM 13534 N N . ILE A 1 39 ? -1.314 6.998 -2.433 1.00 0.00 39 ILE A N 15
ATOM 13535 C CA . ILE A 1 39 ? -1.194 8.450 -2.452 1.00 0.00 39 ILE A CA 15
ATOM 13536 C C . ILE A 1 39 ? -0.120 8.926 -1.480 1.00 0.00 39 ILE A C 15
ATOM 13537 O O . ILE A 1 39 ? 0.603 9.883 -1.757 1.00 0.00 39 ILE A O 15
ATOM 13553 N N . LYS A 1 40 ? -0.019 8.250 -0.341 1.00 0.00 40 LYS A N 15
ATOM 13554 C CA . LYS A 1 40 ? 0.969 8.601 0.672 1.00 0.00 40 LYS A CA 15
ATOM 13555 C C . LYS A 1 40 ? 2.384 8.348 0.163 1.00 0.00 40 LYS A C 15
ATOM 13556 O O . LYS A 1 40 ? 3.280 9.170 0.354 1.00 0.00 40 LYS A O 15
ATOM 13575 N N . HIS A 1 41 ? 2.578 7.205 -0.489 1.00 0.00 41 HIS A N 15
ATOM 13576 C CA . HIS A 1 41 ? 3.885 6.845 -1.028 1.00 0.00 41 HIS A CA 15
ATOM 13577 C C . HIS A 1 41 ? 3.892 6.949 -2.550 1.00 0.00 41 HIS A C 15
ATOM 13578 O O . HIS A 1 41 ? 4.782 6.419 -3.214 1.00 0.00 41 HIS A O 15
ATOM 13592 N N . ARG A 1 42 ? 2.892 7.634 -3.096 1.00 0.00 42 ARG A N 15
ATOM 13593 C CA . ARG A 1 42 ? 2.783 7.806 -4.540 1.00 0.00 42 ARG A CA 15
ATOM 13594 C C . ARG A 1 42 ? 3.949 8.627 -5.080 1.00 0.00 42 ARG A C 15
ATOM 13595 O O . ARG A 1 42 ? 4.322 8.502 -6.247 1.00 0.00 42 ARG A O 15
ATOM 13616 N N . HIS A 1 43 ? 4.521 9.468 -4.224 1.00 0.00 43 HIS A N 15
ATOM 13617 C CA . HIS A 1 43 ? 5.646 10.310 -4.616 1.00 0.00 43 HIS A CA 15
ATOM 13618 C C . HIS A 1 43 ? 6.973 9.625 -4.302 1.00 0.00 43 HIS A C 15
ATOM 13619 O O . HIS A 1 43 ? 7.123 8.944 -3.287 1.00 0.00 43 HIS A O 15
ATOM 13633 N N . PRO A 1 44 ? 7.959 9.807 -5.193 1.00 0.00 44 PRO A N 15
ATOM 13634 C CA . PRO A 1 44 ? 9.290 9.215 -5.032 1.00 0.00 44 PRO A CA 15
ATOM 13635 C C . PRO A 1 44 ? 10.073 9.850 -3.888 1.00 0.00 44 PRO A C 15
ATOM 13636 O O . PRO A 1 44 ? 11.254 9.557 -3.692 1.00 0.00 44 PRO A O 15
ATOM 13647 N N . LEU A 1 45 ? 9.410 10.719 -3.134 1.00 0.00 45 LEU A N 15
ATOM 13648 C CA . LEU A 1 45 ? 10.044 11.396 -2.008 1.00 0.00 45 LEU A CA 15
ATOM 13649 C C . LEU A 1 45 ? 9.625 10.762 -0.686 1.00 0.00 45 LEU A C 15
ATOM 13650 O O . LEU A 1 45 ? 10.341 10.852 0.312 1.00 0.00 45 LEU A O 15
ATOM 13666 N N . ASP A 1 46 ? 8.463 10.119 -0.686 1.00 0.00 46 ASP A N 15
ATOM 13667 C CA . ASP A 1 46 ? 7.949 9.466 0.513 1.00 0.00 46 ASP A CA 15
ATOM 13668 C C . ASP A 1 46 ? 8.107 7.952 0.417 1.00 0.00 46 ASP A C 15
ATOM 13669 O O . ASP A 1 46 ? 7.364 7.199 1.047 1.00 0.00 46 ASP A O 15
ATOM 13678 N N . HIS A 1 47 ? 9.079 7.512 -0.376 1.00 0.00 47 HIS A N 15
ATOM 13679 C CA . HIS A 1 47 ? 9.334 6.087 -0.555 1.00 0.00 47 HIS A CA 15
ATOM 13680 C C . HIS A 1 47 ? 10.676 5.858 -1.244 1.00 0.00 47 HIS A C 15
ATOM 13681 O O . HIS A 1 47 ? 10.992 6.509 -2.240 1.00 0.00 47 HIS A O 15
ATOM 13695 N N . ASP A 1 48 ? 11.460 4.930 -0.707 1.00 0.00 48 ASP A N 15
ATOM 13696 C CA . ASP A 1 48 ? 12.768 4.615 -1.271 1.00 0.00 48 ASP A CA 15
ATOM 13697 C C . ASP A 1 48 ? 12.651 4.256 -2.749 1.00 0.00 48 ASP A C 15
ATOM 13698 O O . ASP A 1 48 ? 12.438 3.096 -3.102 1.00 0.00 48 ASP A O 15
ATOM 13707 N N . CYS A 1 49 ? 12.789 5.260 -3.608 1.00 0.00 49 CYS A N 15
ATOM 13708 C CA . CYS A 1 49 ? 12.698 5.052 -5.048 1.00 0.00 49 CYS A CA 15
ATOM 13709 C C . CYS A 1 49 ? 14.015 4.523 -5.607 1.00 0.00 49 CYS A C 15
ATOM 13710 O O . CYS A 1 49 ? 15.042 5.199 -5.550 1.00 0.00 49 CYS A O 15
ATOM 13717 N N . SER A 1 50 ? 13.978 3.309 -6.146 1.00 0.00 50 SER A N 15
ATOM 13718 C CA . SER A 1 50 ? 15.169 2.686 -6.712 1.00 0.00 50 SER A CA 15
ATOM 13719 C C . SER A 1 50 ? 15.329 3.057 -8.183 1.00 0.00 50 SER A C 15
ATOM 13720 O O . SER A 1 50 ? 16.374 3.554 -8.600 1.00 0.00 50 SER A O 15
ATOM 13728 N N . GLY A 1 51 ? 14.283 2.809 -8.967 1.00 0.00 51 GLY A N 15
ATOM 13729 C CA . GLY A 1 51 ? 14.327 3.122 -10.383 1.00 0.00 51 GLY A CA 15
ATOM 13730 C C . GLY A 1 51 ? 14.818 1.957 -11.219 1.00 0.00 51 GLY A C 15
ATOM 13731 O O . GLY A 1 51 ? 15.991 1.899 -11.585 1.00 0.00 51 GLY A O 15
ATOM 13735 N N . GLU A 1 52 ? 13.918 1.026 -11.521 1.00 0.00 52 GLU A N 15
ATOM 13736 C CA . GLU A 1 52 ? 14.268 -0.144 -12.317 1.00 0.00 52 GLU A CA 15
ATOM 13737 C C . GLU A 1 52 ? 15.324 0.204 -13.362 1.00 0.00 52 GLU A C 15
ATOM 13738 O O . GLU A 1 52 ? 16.277 -0.544 -13.570 1.00 0.00 52 GLU A O 15
ATOM 13750 N N . GLY A 1 53 ? 15.146 1.348 -14.017 1.00 0.00 53 GLY A N 15
ATOM 13751 C CA . GLY A 1 53 ? 16.090 1.776 -15.032 1.00 0.00 53 GLY A CA 15
ATOM 13752 C C . GLY A 1 53 ? 17.498 1.924 -14.490 1.00 0.00 53 GLY A C 15
ATOM 13753 O O . GLY A 1 53 ? 17.893 3.005 -14.053 1.00 0.00 53 GLY A O 15
ATOM 13757 N N . HIS A 1 54 ? 18.257 0.833 -14.515 1.00 0.00 54 HIS A N 15
ATOM 13758 C CA . HIS A 1 54 ? 19.629 0.845 -14.020 1.00 0.00 54 HIS A CA 15
ATOM 13759 C C . HIS A 1 54 ? 20.597 0.348 -15.090 1.00 0.00 54 HIS A C 15
ATOM 13760 O O . HIS A 1 54 ? 20.255 -0.482 -15.933 1.00 0.00 54 HIS A O 15
ATOM 13774 N N . PRO A 1 55 ? 21.833 0.866 -15.058 1.00 0.00 55 PRO A N 15
ATOM 13775 C CA . PRO A 1 55 ? 22.875 0.490 -16.018 1.00 0.00 55 PRO A CA 15
ATOM 13776 C C . PRO A 1 55 ? 23.363 -0.940 -15.812 1.00 0.00 55 PRO A C 15
ATOM 13777 O O . PRO A 1 55 ? 23.226 -1.504 -14.726 1.00 0.00 55 PRO A O 15
ATOM 13788 N N . THR A 1 56 ? 23.935 -1.522 -16.862 1.00 0.00 56 THR A N 15
ATOM 13789 C CA . THR A 1 56 ? 24.444 -2.886 -16.796 1.00 0.00 56 THR A CA 15
ATOM 13790 C C . THR A 1 56 ? 25.631 -2.986 -15.845 1.00 0.00 56 THR A C 15
ATOM 13791 O O . THR A 1 56 ? 26.484 -2.099 -15.807 1.00 0.00 56 THR A O 15
ATOM 13802 N N . SER A 1 57 ? 25.680 -4.071 -15.079 1.00 0.00 57 SER A N 15
ATOM 13803 C CA . SER A 1 57 ? 26.762 -4.284 -14.125 1.00 0.00 57 SER A CA 15
ATOM 13804 C C . SER A 1 57 ? 27.471 -5.607 -14.395 1.00 0.00 57 SER A C 15
ATOM 13805 O O . SER A 1 57 ? 26.839 -6.602 -14.751 1.00 0.00 57 SER A O 15
ATOM 13813 N N . SER A 1 58 ? 28.789 -5.611 -14.223 1.00 0.00 58 SER A N 15
ATOM 13814 C CA . SER A 1 58 ? 29.587 -6.810 -14.452 1.00 0.00 58 SER A CA 15
ATOM 13815 C C . SER A 1 58 ? 28.923 -8.032 -13.824 1.00 0.00 58 SER A C 15
ATOM 13816 O O . SER A 1 58 ? 28.807 -9.082 -14.454 1.00 0.00 58 SER A O 15
ATOM 13824 N N . GLY A 1 59 ? 28.489 -7.886 -12.576 1.00 0.00 59 GLY A N 15
ATOM 13825 C CA . GLY A 1 59 ? 27.842 -8.984 -11.882 1.00 0.00 59 GLY A CA 15
ATOM 13826 C C . GLY A 1 59 ? 27.823 -8.790 -10.379 1.00 0.00 59 GLY A C 15
ATOM 13827 O O . GLY A 1 59 ? 28.516 -7.930 -9.834 1.00 0.00 59 GLY A O 15
ATOM 13831 N N . PRO A 1 60 ? 27.013 -9.602 -9.684 1.00 0.00 60 PRO A N 15
ATOM 13832 C CA . PRO A 1 60 ? 26.887 -9.533 -8.225 1.00 0.00 60 PRO A CA 15
ATOM 13833 C C . PRO A 1 60 ? 28.145 -10.015 -7.510 1.00 0.00 60 PRO A C 15
ATOM 13834 O O . PRO A 1 60 ? 28.759 -11.003 -7.913 1.00 0.00 60 PRO A O 15
ATOM 13845 N N . SER A 1 61 ? 28.523 -9.311 -6.448 1.00 0.00 61 SER A N 15
ATOM 13846 C CA . SER A 1 61 ? 29.710 -9.666 -5.679 1.00 0.00 61 SER A CA 15
ATOM 13847 C C . SER A 1 61 ? 29.432 -10.859 -4.770 1.00 0.00 61 SER A C 15
ATOM 13848 O O . SER A 1 61 ? 29.109 -10.694 -3.593 1.00 0.00 61 SER A O 15
ATOM 13856 N N . SER A 1 62 ? 29.560 -12.060 -5.324 1.00 0.00 62 SER A N 15
ATOM 13857 C CA . SER A 1 62 ? 29.320 -13.282 -4.565 1.00 0.00 62 SER A CA 15
ATOM 13858 C C . SER A 1 62 ? 30.595 -13.751 -3.872 1.00 0.00 62 SER A C 15
ATOM 13859 O O . SER A 1 62 ? 31.702 -13.482 -4.336 1.00 0.00 62 SER A O 15
ATOM 13867 N N . GLY A 1 63 ? 30.430 -14.455 -2.756 1.00 0.00 63 GLY A N 15
ATOM 13868 C CA . GLY A 1 63 ? 31.576 -14.951 -2.016 1.00 0.00 63 GLY A CA 15
ATOM 13869 C C . GLY A 1 63 ? 31.284 -16.256 -1.303 1.00 0.00 63 GLY A C 15
ATOM 13870 O O . GLY A 1 63 ? 30.125 -16.663 -1.248 1.00 0.00 63 GLY A O 15
ATOM 13876 N N . GLY A 1 1 ? -24.948 -13.192 -4.560 1.00 0.00 1 GLY A N 16
ATOM 13877 C CA . GLY A 1 1 ? -24.186 -11.966 -4.407 1.00 0.00 1 GLY A CA 16
ATOM 13878 C C . GLY A 1 1 ? -22.790 -12.215 -3.871 1.00 0.00 1 GLY A C 16
ATOM 13879 O O . GLY A 1 1 ? -21.821 -12.237 -4.631 1.00 0.00 1 GLY A O 16
ATOM 13883 N N . SER A 1 2 ? -22.685 -12.399 -2.559 1.00 0.00 2 SER A N 16
ATOM 13884 C CA . SER A 1 2 ? -21.396 -12.641 -1.922 1.00 0.00 2 SER A CA 16
ATOM 13885 C C . SER A 1 2 ? -21.433 -13.918 -1.088 1.00 0.00 2 SER A C 16
ATOM 13886 O O . SER A 1 2 ? -20.907 -13.962 0.024 1.00 0.00 2 SER A O 16
ATOM 13894 N N . SER A 1 3 ? -22.060 -14.956 -1.633 1.00 0.00 3 SER A N 16
ATOM 13895 C CA . SER A 1 3 ? -22.171 -16.233 -0.939 1.00 0.00 3 SER A CA 16
ATOM 13896 C C . SER A 1 3 ? -20.840 -16.979 -0.957 1.00 0.00 3 SER A C 16
ATOM 13897 O O . SER A 1 3 ? -20.506 -17.652 -1.932 1.00 0.00 3 SER A O 16
ATOM 13905 N N . GLY A 1 4 ? -20.083 -16.853 0.128 1.00 0.00 4 GLY A N 16
ATOM 13906 C CA . GLY A 1 4 ? -18.797 -17.519 0.217 1.00 0.00 4 GLY A CA 16
ATOM 13907 C C . GLY A 1 4 ? -17.649 -16.544 0.390 1.00 0.00 4 GLY A C 16
ATOM 13908 O O . GLY A 1 4 ? -16.742 -16.777 1.189 1.00 0.00 4 GLY A O 16
ATOM 13912 N N . SER A 1 5 ? -17.687 -15.449 -0.362 1.00 0.00 5 SER A N 16
ATOM 13913 C CA . SER A 1 5 ? -16.639 -14.437 -0.292 1.00 0.00 5 SER A CA 16
ATOM 13914 C C . SER A 1 5 ? -17.150 -13.172 0.393 1.00 0.00 5 SER A C 16
ATOM 13915 O O . SER A 1 5 ? -18.181 -12.619 0.010 1.00 0.00 5 SER A O 16
ATOM 13923 N N . SER A 1 6 ? -16.420 -12.721 1.408 1.00 0.00 6 SER A N 16
ATOM 13924 C CA . SER A 1 6 ? -16.800 -11.524 2.149 1.00 0.00 6 SER A CA 16
ATOM 13925 C C . SER A 1 6 ? -16.415 -10.264 1.381 1.00 0.00 6 SER A C 16
ATOM 13926 O O . SER A 1 6 ? -17.273 -9.467 1.004 1.00 0.00 6 SER A O 16
ATOM 13934 N N . GLY A 1 7 ? -15.116 -10.091 1.152 1.00 0.00 7 GLY A N 16
ATOM 13935 C CA . GLY A 1 7 ? -14.639 -8.926 0.430 1.00 0.00 7 GLY A CA 16
ATOM 13936 C C . GLY A 1 7 ? -13.222 -9.101 -0.081 1.00 0.00 7 GLY A C 16
ATOM 13937 O O . GLY A 1 7 ? -12.999 -9.754 -1.100 1.00 0.00 7 GLY A O 16
ATOM 13941 N N . ARG A 1 8 ? -12.263 -8.515 0.628 1.00 0.00 8 ARG A N 16
ATOM 13942 C CA . ARG A 1 8 ? -10.861 -8.607 0.240 1.00 0.00 8 ARG A CA 16
ATOM 13943 C C . ARG A 1 8 ? -10.722 -8.698 -1.277 1.00 0.00 8 ARG A C 16
ATOM 13944 O O . ARG A 1 8 ? -10.009 -9.557 -1.796 1.00 0.00 8 ARG A O 16
ATOM 13965 N N . LYS A 1 9 ? -11.410 -7.807 -1.984 1.00 0.00 9 LYS A N 16
ATOM 13966 C CA . LYS A 1 9 ? -11.364 -7.785 -3.441 1.00 0.00 9 LYS A CA 16
ATOM 13967 C C . LYS A 1 9 ? -10.013 -7.276 -3.935 1.00 0.00 9 LYS A C 16
ATOM 13968 O O . LYS A 1 9 ? -9.187 -6.816 -3.147 1.00 0.00 9 LYS A O 16
ATOM 13987 N N . ILE A 1 10 ? -9.797 -7.362 -5.243 1.00 0.00 10 ILE A N 16
ATOM 13988 C CA . ILE A 1 10 ? -8.547 -6.908 -5.841 1.00 0.00 10 ILE A CA 16
ATOM 13989 C C . ILE A 1 10 ? -8.693 -5.506 -6.421 1.00 0.00 10 ILE A C 16
ATOM 13990 O O . ILE A 1 10 ? -7.707 -4.789 -6.596 1.00 0.00 10 ILE A O 16
ATOM 14006 N N . PHE A 1 11 ? -9.930 -5.119 -6.716 1.00 0.00 11 PHE A N 16
ATOM 14007 C CA . PHE A 1 11 ? -10.206 -3.801 -7.275 1.00 0.00 11 PHE A CA 16
ATOM 14008 C C . PHE A 1 11 ? -9.342 -2.735 -6.607 1.00 0.00 11 PHE A C 16
ATOM 14009 O O . PHE A 1 11 ? -9.047 -1.696 -7.199 1.00 0.00 11 PHE A O 16
ATOM 14026 N N . THR A 1 12 ? -8.941 -2.998 -5.367 1.00 0.00 12 THR A N 16
ATOM 14027 C CA . THR A 1 12 ? -8.114 -2.063 -4.616 1.00 0.00 12 THR A CA 16
ATOM 14028 C C . THR A 1 12 ? -6.673 -2.553 -4.525 1.00 0.00 12 THR A C 16
ATOM 14029 O O . THR A 1 12 ? -6.315 -3.288 -3.605 1.00 0.00 12 THR A O 16
ATOM 14040 N N . ASN A 1 13 ? -5.851 -2.142 -5.484 1.00 0.00 13 ASN A N 16
ATOM 14041 C CA . ASN A 1 13 ? -4.448 -2.540 -5.511 1.00 0.00 13 ASN A CA 16
ATOM 14042 C C . ASN A 1 13 ? -3.836 -2.471 -4.115 1.00 0.00 13 ASN A C 16
ATOM 14043 O O . ASN A 1 13 ? -4.409 -1.876 -3.202 1.00 0.00 13 ASN A O 16
ATOM 14054 N N . LYS A 1 14 ? -2.667 -3.084 -3.957 1.00 0.00 14 LYS A N 16
ATOM 14055 C CA . LYS A 1 14 ? -1.975 -3.091 -2.674 1.00 0.00 14 LYS A CA 16
ATOM 14056 C C . LYS A 1 14 ? -0.624 -2.391 -2.780 1.00 0.00 14 LYS A C 16
ATOM 14057 O O . LYS A 1 14 ? 0.268 -2.847 -3.495 1.00 0.00 14 LYS A O 16
ATOM 14076 N N . CYS A 1 15 ? -0.480 -1.281 -2.064 1.00 0.00 15 CYS A N 16
ATOM 14077 C CA . CYS A 1 15 ? 0.762 -0.518 -2.076 1.00 0.00 15 CYS A CA 16
ATOM 14078 C C . CYS A 1 15 ? 1.971 -1.445 -2.005 1.00 0.00 15 CYS A C 16
ATOM 14079 O O . CYS A 1 15 ? 1.973 -2.423 -1.258 1.00 0.00 15 CYS A O 16
ATOM 14086 N N . GLU A 1 16 ? 2.998 -1.131 -2.789 1.00 0.00 16 GLU A N 16
ATOM 14087 C CA . GLU A 1 16 ? 4.213 -1.937 -2.815 1.00 0.00 16 GLU A CA 16
ATOM 14088 C C . GLU A 1 16 ? 5.242 -1.402 -1.822 1.00 0.00 16 GLU A C 16
ATOM 14089 O O . GLU A 1 16 ? 6.443 -1.627 -1.975 1.00 0.00 16 GLU A O 16
ATOM 14101 N N . ARG A 1 17 ? 4.762 -0.694 -0.805 1.00 0.00 17 ARG A N 16
ATOM 14102 C CA . ARG A 1 17 ? 5.639 -0.126 0.211 1.00 0.00 17 ARG A CA 16
ATOM 14103 C C . ARG A 1 17 ? 5.796 -1.083 1.390 1.00 0.00 17 ARG A C 16
ATOM 14104 O O . ARG A 1 17 ? 4.914 -1.896 1.664 1.00 0.00 17 ARG A O 16
ATOM 14125 N N . ALA A 1 18 ? 6.926 -0.980 2.082 1.00 0.00 18 ALA A N 16
ATOM 14126 C CA . ALA A 1 18 ? 7.199 -1.835 3.231 1.00 0.00 18 ALA A CA 16
ATOM 14127 C C . ALA A 1 18 ? 6.498 -1.314 4.481 1.00 0.00 18 ALA A C 16
ATOM 14128 O O . ALA A 1 18 ? 6.597 -0.134 4.813 1.00 0.00 18 ALA A O 16
ATOM 14135 N N . GLY A 1 19 ? 5.789 -2.203 5.170 1.00 0.00 19 GLY A N 16
ATOM 14136 C CA . GLY A 1 19 ? 5.081 -1.813 6.376 1.00 0.00 19 GLY A CA 16
ATOM 14137 C C . GLY A 1 19 ? 3.919 -0.882 6.091 1.00 0.00 19 GLY A C 16
ATOM 14138 O O . GLY A 1 19 ? 3.621 0.012 6.883 1.00 0.00 19 GLY A O 16
ATOM 14142 N N . CYS A 1 20 ? 3.261 -1.091 4.955 1.00 0.00 20 CYS A N 16
ATOM 14143 C CA . CYS A 1 20 ? 2.126 -0.263 4.565 1.00 0.00 20 CYS A CA 16
ATOM 14144 C C . CYS A 1 20 ? 0.913 -1.126 4.230 1.00 0.00 20 CYS A C 16
ATOM 14145 O O . CYS A 1 20 ? 1.037 -2.162 3.576 1.00 0.00 20 CYS A O 16
ATOM 14152 N N . ARG A 1 21 ? -0.258 -0.691 4.682 1.00 0.00 21 ARG A N 16
ATOM 14153 C CA . ARG A 1 21 ? -1.494 -1.423 4.432 1.00 0.00 21 ARG A CA 16
ATOM 14154 C C . ARG A 1 21 ? -2.511 -0.543 3.712 1.00 0.00 21 ARG A C 16
ATOM 14155 O O . ARG A 1 21 ? -3.718 -0.698 3.894 1.00 0.00 21 ARG A O 16
ATOM 14176 N N . GLN A 1 22 ? -2.014 0.380 2.895 1.00 0.00 22 GLN A N 16
ATOM 14177 C CA . GLN A 1 22 ? -2.880 1.285 2.149 1.00 0.00 22 GLN A CA 16
ATOM 14178 C C . GLN A 1 22 ? -3.568 0.557 0.999 1.00 0.00 22 GLN A C 16
ATOM 14179 O O . GLN A 1 22 ? -3.109 -0.496 0.555 1.00 0.00 22 GLN A O 16
ATOM 14193 N N . ARG A 1 23 ? -4.672 1.123 0.522 1.00 0.00 23 ARG A N 16
ATOM 14194 C CA . ARG A 1 23 ? -5.424 0.526 -0.575 1.00 0.00 23 ARG A CA 16
ATOM 14195 C C . ARG A 1 23 ? -6.101 1.603 -1.419 1.00 0.00 23 ARG A C 16
ATOM 14196 O O . ARG A 1 23 ? -7.099 2.192 -1.004 1.00 0.00 23 ARG A O 16
ATOM 14217 N N . GLU A 1 24 ? -5.551 1.853 -2.603 1.00 0.00 24 GLU A N 16
ATOM 14218 C CA . GLU A 1 24 ? -6.102 2.859 -3.503 1.00 0.00 24 GLU A CA 16
ATOM 14219 C C . GLU A 1 24 ? -6.913 2.205 -4.618 1.00 0.00 24 GLU A C 16
ATOM 14220 O O . GLU A 1 24 ? -6.375 1.463 -5.438 1.00 0.00 24 GLU A O 16
ATOM 14232 N N . MET A 1 25 ? -8.212 2.488 -4.640 1.00 0.00 25 MET A N 16
ATOM 14233 C CA . MET A 1 25 ? -9.098 1.928 -5.655 1.00 0.00 25 MET A CA 16
ATOM 14234 C C . MET A 1 25 ? -8.485 2.062 -7.045 1.00 0.00 25 MET A C 16
ATOM 14235 O O . MET A 1 25 ? -8.670 1.197 -7.901 1.00 0.00 25 MET A O 16
ATOM 14249 N N . MET A 1 26 ? -7.757 3.152 -7.263 1.00 0.00 26 MET A N 16
ATOM 14250 C CA . MET A 1 26 ? -7.117 3.398 -8.551 1.00 0.00 26 MET A CA 16
ATOM 14251 C C . MET A 1 26 ? -5.691 2.857 -8.561 1.00 0.00 26 MET A C 16
ATOM 14252 O O . MET A 1 26 ? -5.170 2.431 -7.530 1.00 0.00 26 MET A O 16
ATOM 14266 N N . LYS A 1 27 ? -5.064 2.876 -9.733 1.00 0.00 27 LYS A N 16
ATOM 14267 C CA . LYS A 1 27 ? -3.698 2.388 -9.878 1.00 0.00 27 LYS A CA 16
ATOM 14268 C C . LYS A 1 27 ? -2.708 3.547 -9.925 1.00 0.00 27 LYS A C 16
ATOM 14269 O O . LYS A 1 27 ? -2.771 4.395 -10.817 1.00 0.00 27 LYS A O 16
ATOM 14288 N N . LEU A 1 28 ? -1.795 3.579 -8.961 1.00 0.00 28 LEU A N 16
ATOM 14289 C CA . LEU A 1 28 ? -0.790 4.634 -8.894 1.00 0.00 28 LEU A CA 16
ATOM 14290 C C . LEU A 1 28 ? 0.613 4.062 -9.066 1.00 0.00 28 LEU A C 16
ATOM 14291 O O . LEU A 1 28 ? 1.220 3.576 -8.111 1.00 0.00 28 LEU A O 16
ATOM 14307 N N . THR A 1 29 ? 1.126 4.125 -10.291 1.00 0.00 29 THR A N 16
ATOM 14308 C CA . THR A 1 29 ? 2.458 3.614 -10.589 1.00 0.00 29 THR A CA 16
ATOM 14309 C C . THR A 1 29 ? 3.468 4.750 -10.712 1.00 0.00 29 THR A C 16
ATOM 14310 O O . THR A 1 29 ? 3.245 5.716 -11.442 1.00 0.00 29 THR A O 16
ATOM 14321 N N . CYS A 1 30 ? 4.579 4.627 -9.993 1.00 0.00 30 CYS A N 16
ATOM 14322 C CA . CYS A 1 30 ? 5.624 5.643 -10.021 1.00 0.00 30 CYS A CA 16
ATOM 14323 C C . CYS A 1 30 ? 6.050 5.946 -11.455 1.00 0.00 30 CYS A C 16
ATOM 14324 O O . CYS A 1 30 ? 5.657 5.249 -12.389 1.00 0.00 30 CYS A O 16
ATOM 14331 N N . GLU A 1 31 ? 6.856 6.991 -11.618 1.00 0.00 31 GLU A N 16
ATOM 14332 C CA . GLU A 1 31 ? 7.334 7.386 -12.938 1.00 0.00 31 GLU A CA 16
ATOM 14333 C C . GLU A 1 31 ? 8.809 7.033 -13.110 1.00 0.00 31 GLU A C 16
ATOM 14334 O O . GLU A 1 31 ? 9.343 7.075 -14.219 1.00 0.00 31 GLU A O 16
ATOM 14346 N N . ARG A 1 32 ? 9.461 6.685 -12.005 1.00 0.00 32 ARG A N 16
ATOM 14347 C CA . ARG A 1 32 ? 10.874 6.326 -12.033 1.00 0.00 32 ARG A CA 16
ATOM 14348 C C . ARG A 1 32 ? 11.055 4.819 -11.881 1.00 0.00 32 ARG A C 16
ATOM 14349 O O . ARG A 1 32 ? 11.718 4.177 -12.697 1.00 0.00 32 ARG A O 16
ATOM 14370 N N . CYS A 1 33 ? 10.462 4.260 -10.831 1.00 0.00 33 CYS A N 16
ATOM 14371 C CA . CYS A 1 33 ? 10.558 2.829 -10.571 1.00 0.00 33 CYS A CA 16
ATOM 14372 C C . CYS A 1 33 ? 9.427 2.073 -11.262 1.00 0.00 33 CYS A C 16
ATOM 14373 O O . CYS A 1 33 ? 9.530 0.872 -11.510 1.00 0.00 33 CYS A O 16
ATOM 14380 N N . SER A 1 34 ? 8.349 2.786 -11.572 1.00 0.00 34 SER A N 16
ATOM 14381 C CA . SER A 1 34 ? 7.197 2.182 -12.231 1.00 0.00 34 SER A CA 16
ATOM 14382 C C . SER A 1 34 ? 6.578 1.096 -11.358 1.00 0.00 34 SER A C 16
ATOM 14383 O O . SER A 1 34 ? 6.349 -0.026 -11.811 1.00 0.00 34 SER A O 16
ATOM 14391 N N . ARG A 1 35 ? 6.309 1.438 -10.102 1.00 0.00 35 ARG A N 16
ATOM 14392 C CA . ARG A 1 35 ? 5.717 0.492 -9.163 1.00 0.00 35 ARG A CA 16
ATOM 14393 C C . ARG A 1 35 ? 4.463 1.077 -8.519 1.00 0.00 35 ARG A C 16
ATOM 14394 O O . ARG A 1 35 ? 4.328 2.294 -8.394 1.00 0.00 35 ARG A O 16
ATOM 14415 N N . ASN A 1 36 ? 3.549 0.202 -8.114 1.00 0.00 36 ASN A N 16
ATOM 14416 C CA . ASN A 1 36 ? 2.306 0.632 -7.484 1.00 0.00 36 ASN A CA 16
ATOM 14417 C C . ASN A 1 36 ? 2.559 1.131 -6.065 1.00 0.00 36 ASN A C 16
ATOM 14418 O O . ASN A 1 36 ? 3.421 0.610 -5.357 1.00 0.00 36 ASN A O 16
ATOM 14429 N N . PHE A 1 37 ? 1.801 2.143 -5.656 1.00 0.00 37 PHE A N 16
ATOM 14430 C CA . PHE A 1 37 ? 1.943 2.713 -4.321 1.00 0.00 37 PHE A CA 16
ATOM 14431 C C . PHE A 1 37 ? 0.699 3.507 -3.934 1.00 0.00 37 PHE A C 16
ATOM 14432 O O . PHE A 1 37 ? -0.192 3.728 -4.755 1.00 0.00 37 PHE A O 16
ATOM 14449 N N . CYS A 1 38 ? 0.644 3.934 -2.677 1.00 0.00 38 CYS A N 16
ATOM 14450 C CA . CYS A 1 38 ? -0.490 4.703 -2.178 1.00 0.00 38 CYS A CA 16
ATOM 14451 C C . CYS A 1 38 ? -0.200 6.200 -2.237 1.00 0.00 38 CYS A C 16
ATOM 14452 O O . CYS A 1 38 ? 0.951 6.624 -2.128 1.00 0.00 38 CYS A O 16
ATOM 14459 N N . ILE A 1 39 ? -1.251 6.995 -2.408 1.00 0.00 39 ILE A N 16
ATOM 14460 C CA . ILE A 1 39 ? -1.109 8.444 -2.479 1.00 0.00 39 ILE A CA 16
ATOM 14461 C C . ILE A 1 39 ? -0.041 8.940 -1.510 1.00 0.00 39 ILE A C 16
ATOM 14462 O O . ILE A 1 39 ? 0.716 9.859 -1.821 1.00 0.00 39 ILE A O 16
ATOM 14478 N N . LYS A 1 40 ? 0.015 8.324 -0.334 1.00 0.00 40 LYS A N 16
ATOM 14479 C CA . LYS A 1 40 ? 0.992 8.700 0.681 1.00 0.00 40 LYS A CA 16
ATOM 14480 C C . LYS A 1 40 ? 2.409 8.377 0.218 1.00 0.00 40 LYS A C 16
ATOM 14481 O O . LYS A 1 40 ? 3.333 9.166 0.419 1.00 0.00 40 LYS A O 16
ATOM 14500 N N . HIS A 1 41 ? 2.573 7.214 -0.404 1.00 0.00 41 HIS A N 16
ATOM 14501 C CA . HIS A 1 41 ? 3.878 6.789 -0.898 1.00 0.00 41 HIS A CA 16
ATOM 14502 C C . HIS A 1 41 ? 3.926 6.843 -2.422 1.00 0.00 41 HIS A C 16
ATOM 14503 O O . HIS A 1 41 ? 4.780 6.215 -3.048 1.00 0.00 41 HIS A O 16
ATOM 14517 N N . ARG A 1 42 ? 3.003 7.595 -3.012 1.00 0.00 42 ARG A N 16
ATOM 14518 C CA . ARG A 1 42 ? 2.940 7.729 -4.463 1.00 0.00 42 ARG A CA 16
ATOM 14519 C C . ARG A 1 42 ? 4.099 8.575 -4.982 1.00 0.00 42 ARG A C 16
ATOM 14520 O O . ARG A 1 42 ? 4.572 8.377 -6.102 1.00 0.00 42 ARG A O 16
ATOM 14541 N N . HIS A 1 43 ? 4.550 9.518 -4.162 1.00 0.00 43 HIS A N 16
ATOM 14542 C CA . HIS A 1 43 ? 5.654 10.394 -4.538 1.00 0.00 43 HIS A CA 16
ATOM 14543 C C . HIS A 1 43 ? 6.997 9.737 -4.236 1.00 0.00 43 HIS A C 16
ATOM 14544 O O . HIS A 1 43 ? 7.166 9.049 -3.229 1.00 0.00 43 HIS A O 16
ATOM 14558 N N . PRO A 1 44 ? 7.976 9.953 -5.127 1.00 0.00 44 PRO A N 16
ATOM 14559 C CA . PRO A 1 44 ? 9.321 9.390 -4.977 1.00 0.00 44 PRO A CA 16
ATOM 14560 C C . PRO A 1 44 ? 10.093 10.030 -3.828 1.00 0.00 44 PRO A C 16
ATOM 14561 O O . PRO A 1 44 ? 11.261 9.714 -3.599 1.00 0.00 44 PRO A O 16
ATOM 14572 N N . LEU A 1 45 ? 9.433 10.930 -3.108 1.00 0.00 45 LEU A N 16
ATOM 14573 C CA . LEU A 1 45 ? 10.057 11.615 -1.981 1.00 0.00 45 LEU A CA 16
ATOM 14574 C C . LEU A 1 45 ? 9.665 10.959 -0.661 1.00 0.00 45 LEU A C 16
ATOM 14575 O O . LEU A 1 45 ? 10.407 11.023 0.320 1.00 0.00 45 LEU A O 16
ATOM 14591 N N . ASP A 1 46 ? 8.496 10.329 -0.643 1.00 0.00 46 ASP A N 16
ATOM 14592 C CA . ASP A 1 46 ? 8.007 9.658 0.556 1.00 0.00 46 ASP A CA 16
ATOM 14593 C C . ASP A 1 46 ? 8.121 8.143 0.416 1.00 0.00 46 ASP A C 16
ATOM 14594 O O . ASP A 1 46 ? 7.407 7.393 1.082 1.00 0.00 46 ASP A O 16
ATOM 14603 N N . HIS A 1 47 ? 9.022 7.701 -0.455 1.00 0.00 47 HIS A N 16
ATOM 14604 C CA . HIS A 1 47 ? 9.229 6.275 -0.683 1.00 0.00 47 HIS A CA 16
ATOM 14605 C C . HIS A 1 47 ? 10.578 6.021 -1.348 1.00 0.00 47 HIS A C 16
ATOM 14606 O O . HIS A 1 47 ? 10.949 6.705 -2.302 1.00 0.00 47 HIS A O 16
ATOM 14620 N N . ASP A 1 48 ? 11.308 5.035 -0.838 1.00 0.00 48 ASP A N 16
ATOM 14621 C CA . ASP A 1 48 ? 12.616 4.691 -1.383 1.00 0.00 48 ASP A CA 16
ATOM 14622 C C . ASP A 1 48 ? 12.514 4.345 -2.865 1.00 0.00 48 ASP A C 16
ATOM 14623 O O . ASP A 1 48 ? 12.279 3.192 -3.229 1.00 0.00 48 ASP A O 16
ATOM 14632 N N . CYS A 1 49 ? 12.689 5.350 -3.716 1.00 0.00 49 CYS A N 16
ATOM 14633 C CA . CYS A 1 49 ? 12.615 5.153 -5.158 1.00 0.00 49 CYS A CA 16
ATOM 14634 C C . CYS A 1 49 ? 13.929 4.595 -5.699 1.00 0.00 49 CYS A C 16
ATOM 14635 O O . CYS A 1 49 ? 15.001 5.139 -5.437 1.00 0.00 49 CYS A O 16
ATOM 14642 N N . SER A 1 50 ? 13.836 3.507 -6.457 1.00 0.00 50 SER A N 16
ATOM 14643 C CA . SER A 1 50 ? 15.016 2.873 -7.032 1.00 0.00 50 SER A CA 16
ATOM 14644 C C . SER A 1 50 ? 15.268 3.379 -8.450 1.00 0.00 50 SER A C 16
ATOM 14645 O O . SER A 1 50 ? 16.374 3.801 -8.783 1.00 0.00 50 SER A O 16
ATOM 14653 N N . GLY A 1 51 ? 14.231 3.331 -9.281 1.00 0.00 51 GLY A N 16
ATOM 14654 C CA . GLY A 1 51 ? 14.359 3.787 -10.653 1.00 0.00 51 GLY A CA 16
ATOM 14655 C C . GLY A 1 51 ? 15.056 2.773 -11.538 1.00 0.00 51 GLY A C 16
ATOM 14656 O O . GLY A 1 51 ? 16.142 3.034 -12.054 1.00 0.00 51 GLY A O 16
ATOM 14660 N N . GLU A 1 52 ? 14.432 1.612 -11.712 1.00 0.00 52 GLU A N 16
ATOM 14661 C CA . GLU A 1 52 ? 15.002 0.555 -12.538 1.00 0.00 52 GLU A CA 16
ATOM 14662 C C . GLU A 1 52 ? 16.401 0.182 -12.056 1.00 0.00 52 GLU A C 16
ATOM 14663 O O . GLU A 1 52 ? 17.312 -0.020 -12.857 1.00 0.00 52 GLU A O 16
ATOM 14675 N N . GLY A 1 53 ? 16.563 0.094 -10.739 1.00 0.00 53 GLY A N 16
ATOM 14676 C CA . GLY A 1 53 ? 17.852 -0.254 -10.172 1.00 0.00 53 GLY A CA 16
ATOM 14677 C C . GLY A 1 53 ? 17.824 -1.580 -9.438 1.00 0.00 53 GLY A C 16
ATOM 14678 O O . GLY A 1 53 ? 17.629 -1.621 -8.222 1.00 0.00 53 GLY A O 16
ATOM 14682 N N . HIS A 1 54 ? 18.018 -2.668 -10.176 1.00 0.00 54 HIS A N 16
ATOM 14683 C CA . HIS A 1 54 ? 18.014 -4.002 -9.588 1.00 0.00 54 HIS A CA 16
ATOM 14684 C C . HIS A 1 54 ? 19.291 -4.757 -9.942 1.00 0.00 54 HIS A C 16
ATOM 14685 O O . HIS A 1 54 ? 19.561 -5.058 -11.105 1.00 0.00 54 HIS A O 16
ATOM 14699 N N . PRO A 1 55 ? 20.098 -5.070 -8.917 1.00 0.00 55 PRO A N 16
ATOM 14700 C CA . PRO A 1 55 ? 21.361 -5.793 -9.095 1.00 0.00 55 PRO A CA 16
ATOM 14701 C C . PRO A 1 55 ? 21.144 -7.248 -9.496 1.00 0.00 55 PRO A C 16
ATOM 14702 O O . PRO A 1 55 ? 20.802 -8.088 -8.664 1.00 0.00 55 PRO A O 16
ATOM 14713 N N . THR A 1 56 ? 21.345 -7.540 -10.778 1.00 0.00 56 THR A N 16
ATOM 14714 C CA . THR A 1 56 ? 21.170 -8.893 -11.289 1.00 0.00 56 THR A CA 16
ATOM 14715 C C . THR A 1 56 ? 22.033 -9.887 -10.520 1.00 0.00 56 THR A C 16
ATOM 14716 O O . THR A 1 56 ? 23.194 -9.612 -10.217 1.00 0.00 56 THR A O 16
ATOM 14727 N N . SER A 1 57 ? 21.458 -11.045 -10.208 1.00 0.00 57 SER A N 16
ATOM 14728 C CA . SER A 1 57 ? 22.175 -12.079 -9.471 1.00 0.00 57 SER A CA 16
ATOM 14729 C C . SER A 1 57 ? 22.571 -13.228 -10.393 1.00 0.00 57 SER A C 16
ATOM 14730 O O . SER A 1 57 ? 21.724 -13.825 -11.058 1.00 0.00 57 SER A O 16
ATOM 14738 N N . SER A 1 58 ? 23.864 -13.532 -10.427 1.00 0.00 58 SER A N 16
ATOM 14739 C CA . SER A 1 58 ? 24.375 -14.606 -11.270 1.00 0.00 58 SER A CA 16
ATOM 14740 C C . SER A 1 58 ? 25.710 -15.123 -10.743 1.00 0.00 58 SER A C 16
ATOM 14741 O O . SER A 1 58 ? 26.469 -14.386 -10.115 1.00 0.00 58 SER A O 16
ATOM 14749 N N . GLY A 1 59 ? 25.990 -16.397 -11.004 1.00 0.00 59 GLY A N 16
ATOM 14750 C CA . GLY A 1 59 ? 27.233 -16.991 -10.549 1.00 0.00 59 GLY A CA 16
ATOM 14751 C C . GLY A 1 59 ? 27.019 -18.323 -9.857 1.00 0.00 59 GLY A C 16
ATOM 14752 O O . GLY A 1 59 ? 27.221 -18.459 -8.650 1.00 0.00 59 GLY A O 16
ATOM 14756 N N . PRO A 1 60 ? 26.599 -19.335 -10.630 1.00 0.00 60 PRO A N 16
ATOM 14757 C CA . PRO A 1 60 ? 26.348 -20.681 -10.105 1.00 0.00 60 PRO A CA 16
ATOM 14758 C C . PRO A 1 60 ? 27.633 -21.394 -9.699 1.00 0.00 60 PRO A C 16
ATOM 14759 O O . PRO A 1 60 ? 28.709 -21.097 -10.216 1.00 0.00 60 PRO A O 16
ATOM 14770 N N . SER A 1 61 ? 27.513 -22.338 -8.770 1.00 0.00 61 SER A N 16
ATOM 14771 C CA . SER A 1 61 ? 28.666 -23.091 -8.292 1.00 0.00 61 SER A CA 16
ATOM 14772 C C . SER A 1 61 ? 29.074 -24.159 -9.303 1.00 0.00 61 SER A C 16
ATOM 14773 O O . SER A 1 61 ? 28.760 -25.338 -9.139 1.00 0.00 61 SER A O 16
ATOM 14781 N N . SER A 1 62 ? 29.775 -23.736 -10.351 1.00 0.00 62 SER A N 16
ATOM 14782 C CA . SER A 1 62 ? 30.223 -24.654 -11.391 1.00 0.00 62 SER A CA 16
ATOM 14783 C C . SER A 1 62 ? 29.037 -25.364 -12.037 1.00 0.00 62 SER A C 16
ATOM 14784 O O . SER A 1 62 ? 29.098 -26.557 -12.331 1.00 0.00 62 SER A O 16
ATOM 14792 N N . GLY A 1 63 ? 27.956 -24.621 -12.254 1.00 0.00 63 GLY A N 16
ATOM 14793 C CA . GLY A 1 63 ? 26.771 -25.195 -12.863 1.00 0.00 63 GLY A CA 16
ATOM 14794 C C . GLY A 1 63 ? 27.100 -26.093 -14.039 1.00 0.00 63 GLY A C 16
ATOM 14795 O O . GLY A 1 63 ? 26.724 -25.770 -15.164 1.00 0.00 63 GLY A O 16
ATOM 14801 N N . GLY A 1 1 ? -15.626 -20.522 15.259 1.00 0.00 1 GLY A N 17
ATOM 14802 C CA . GLY A 1 1 ? -15.205 -19.220 14.776 1.00 0.00 1 GLY A CA 17
ATOM 14803 C C . GLY A 1 1 ? -14.358 -19.313 13.522 1.00 0.00 1 GLY A C 17
ATOM 14804 O O . GLY A 1 1 ? -13.556 -20.235 13.374 1.00 0.00 1 GLY A O 17
ATOM 14808 N N . SER A 1 2 ? -14.536 -18.356 12.617 1.00 0.00 2 SER A N 17
ATOM 14809 C CA . SER A 1 2 ? -13.785 -18.337 11.367 1.00 0.00 2 SER A CA 17
ATOM 14810 C C . SER A 1 2 ? -13.074 -17.000 11.180 1.00 0.00 2 SER A C 17
ATOM 14811 O O . SER A 1 2 ? -13.579 -15.954 11.588 1.00 0.00 2 SER A O 17
ATOM 14819 N N . SER A 1 3 ? -11.899 -17.044 10.560 1.00 0.00 3 SER A N 17
ATOM 14820 C CA . SER A 1 3 ? -11.116 -15.837 10.323 1.00 0.00 3 SER A CA 17
ATOM 14821 C C . SER A 1 3 ? -11.140 -15.456 8.845 1.00 0.00 3 SER A C 17
ATOM 14822 O O . SER A 1 3 ? -10.441 -16.052 8.027 1.00 0.00 3 SER A O 17
ATOM 14830 N N . GLY A 1 4 ? -11.952 -14.457 8.511 1.00 0.00 4 GLY A N 17
ATOM 14831 C CA . GLY A 1 4 ? -12.053 -14.013 7.134 1.00 0.00 4 GLY A CA 17
ATOM 14832 C C . GLY A 1 4 ? -12.285 -12.519 7.022 1.00 0.00 4 GLY A C 17
ATOM 14833 O O . GLY A 1 4 ? -12.997 -11.932 7.836 1.00 0.00 4 GLY A O 17
ATOM 14837 N N . SER A 1 5 ? -11.681 -11.902 6.011 1.00 0.00 5 SER A N 17
ATOM 14838 C CA . SER A 1 5 ? -11.820 -10.466 5.799 1.00 0.00 5 SER A CA 17
ATOM 14839 C C . SER A 1 5 ? -12.677 -10.180 4.569 1.00 0.00 5 SER A C 17
ATOM 14840 O O . SER A 1 5 ? -12.435 -10.721 3.490 1.00 0.00 5 SER A O 17
ATOM 14848 N N . SER A 1 6 ? -13.679 -9.324 4.741 1.00 0.00 6 SER A N 17
ATOM 14849 C CA . SER A 1 6 ? -14.575 -8.967 3.647 1.00 0.00 6 SER A CA 17
ATOM 14850 C C . SER A 1 6 ? -13.989 -7.833 2.812 1.00 0.00 6 SER A C 17
ATOM 14851 O O . SER A 1 6 ? -13.469 -6.856 3.349 1.00 0.00 6 SER A O 17
ATOM 14859 N N . GLY A 1 7 ? -14.076 -7.972 1.492 1.00 0.00 7 GLY A N 17
ATOM 14860 C CA . GLY A 1 7 ? -13.550 -6.953 0.603 1.00 0.00 7 GLY A CA 17
ATOM 14861 C C . GLY A 1 7 ? -12.493 -7.495 -0.339 1.00 0.00 7 GLY A C 17
ATOM 14862 O O . GLY A 1 7 ? -11.445 -6.877 -0.528 1.00 0.00 7 GLY A O 17
ATOM 14866 N N . ARG A 1 8 ? -12.768 -8.652 -0.931 1.00 0.00 8 ARG A N 17
ATOM 14867 C CA . ARG A 1 8 ? -11.832 -9.279 -1.857 1.00 0.00 8 ARG A CA 17
ATOM 14868 C C . ARG A 1 8 ? -12.230 -9.002 -3.303 1.00 0.00 8 ARG A C 17
ATOM 14869 O O . ARG A 1 8 ? -12.863 -9.834 -3.954 1.00 0.00 8 ARG A O 17
ATOM 14890 N N . LYS A 1 9 ? -11.856 -7.829 -3.801 1.00 0.00 9 LYS A N 17
ATOM 14891 C CA . LYS A 1 9 ? -12.172 -7.441 -5.171 1.00 0.00 9 LYS A CA 17
ATOM 14892 C C . LYS A 1 9 ? -10.913 -7.024 -5.923 1.00 0.00 9 LYS A C 17
ATOM 14893 O O . LYS A 1 9 ? -9.986 -6.464 -5.337 1.00 0.00 9 LYS A O 17
ATOM 14912 N N . ILE A 1 10 ? -10.887 -7.297 -7.223 1.00 0.00 10 ILE A N 17
ATOM 14913 C CA . ILE A 1 10 ? -9.743 -6.947 -8.055 1.00 0.00 10 ILE A CA 17
ATOM 14914 C C . ILE A 1 10 ? -9.887 -5.540 -8.624 1.00 0.00 10 ILE A C 17
ATOM 14915 O O . ILE A 1 10 ? -9.336 -5.226 -9.679 1.00 0.00 10 ILE A O 17
ATOM 14931 N N . PHE A 1 11 ? -10.632 -4.695 -7.919 1.00 0.00 11 PHE A N 17
ATOM 14932 C CA . PHE A 1 11 ? -10.849 -3.321 -8.353 1.00 0.00 11 PHE A CA 17
ATOM 14933 C C . PHE A 1 11 ? -9.818 -2.384 -7.729 1.00 0.00 11 PHE A C 17
ATOM 14934 O O . PHE A 1 11 ? -9.352 -1.440 -8.368 1.00 0.00 11 PHE A O 17
ATOM 14951 N N . THR A 1 12 ? -9.467 -2.651 -6.475 1.00 0.00 12 THR A N 17
ATOM 14952 C CA . THR A 1 12 ? -8.494 -1.833 -5.763 1.00 0.00 12 THR A CA 17
ATOM 14953 C C . THR A 1 12 ? -7.084 -2.392 -5.921 1.00 0.00 12 THR A C 17
ATOM 14954 O O . THR A 1 12 ? -6.901 -3.513 -6.393 1.00 0.00 12 THR A O 17
ATOM 14965 N N . ASN A 1 13 ? -6.092 -1.604 -5.522 1.00 0.00 13 ASN A N 17
ATOM 14966 C CA . ASN A 1 13 ? -4.698 -2.021 -5.619 1.00 0.00 13 ASN A CA 17
ATOM 14967 C C . ASN A 1 13 ? -3.998 -1.899 -4.269 1.00 0.00 13 ASN A C 17
ATOM 14968 O O . ASN A 1 13 ? -4.465 -1.191 -3.377 1.00 0.00 13 ASN A O 17
ATOM 14979 N N . LYS A 1 14 ? -2.874 -2.594 -4.126 1.00 0.00 14 LYS A N 17
ATOM 14980 C CA . LYS A 1 14 ? -2.107 -2.562 -2.886 1.00 0.00 14 LYS A CA 17
ATOM 14981 C C . LYS A 1 14 ? -0.784 -1.830 -3.083 1.00 0.00 14 LYS A C 17
ATOM 14982 O O . LYS A 1 14 ? -0.206 -1.852 -4.171 1.00 0.00 14 LYS A O 17
ATOM 15001 N N . CYS A 1 15 ? -0.307 -1.184 -2.025 1.00 0.00 15 CYS A N 17
ATOM 15002 C CA . CYS A 1 15 ? 0.949 -0.446 -2.081 1.00 0.00 15 CYS A CA 17
ATOM 15003 C C . CYS A 1 15 ? 2.141 -1.396 -2.021 1.00 0.00 15 CYS A C 17
ATOM 15004 O O . CYS A 1 15 ? 2.095 -2.423 -1.345 1.00 0.00 15 CYS A O 17
ATOM 15011 N N . GLU A 1 16 ? 3.208 -1.045 -2.733 1.00 0.00 16 GLU A N 17
ATOM 15012 C CA . GLU A 1 16 ? 4.412 -1.867 -2.761 1.00 0.00 16 GLU A CA 17
ATOM 15013 C C . GLU A 1 16 ? 5.400 -1.421 -1.687 1.00 0.00 16 GLU A C 17
ATOM 15014 O O . GLU A 1 16 ? 6.591 -1.725 -1.760 1.00 0.00 16 GLU A O 17
ATOM 15026 N N . ARG A 1 17 ? 4.896 -0.699 -0.691 1.00 0.00 17 ARG A N 17
ATOM 15027 C CA . ARG A 1 17 ? 5.734 -0.210 0.397 1.00 0.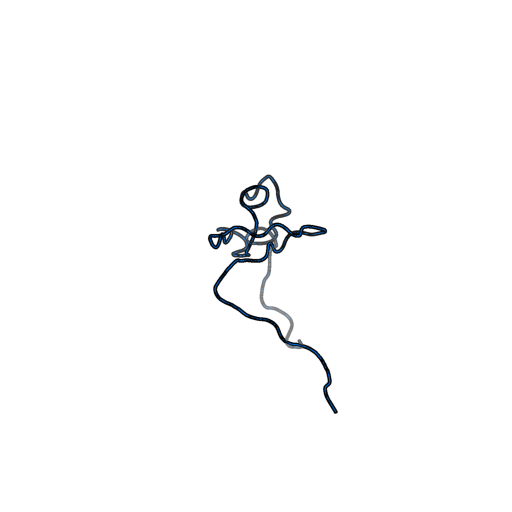00 17 ARG A CA 17
ATOM 15028 C C . ARG A 1 17 ? 5.622 -1.117 1.619 1.00 0.00 17 ARG A C 17
ATOM 15029 O O . ARG A 1 17 ? 4.575 -1.714 1.867 1.00 0.00 17 ARG A O 17
ATOM 15050 N N . ALA A 1 18 ? 6.708 -1.215 2.379 1.00 0.00 18 ALA A N 17
ATOM 15051 C CA . ALA A 1 18 ? 6.731 -2.047 3.575 1.00 0.00 18 ALA A CA 17
ATOM 15052 C C . ALA A 1 18 ? 5.962 -1.390 4.716 1.00 0.00 18 ALA A C 17
ATOM 15053 O O . ALA A 1 18 ? 6.049 -0.181 4.921 1.00 0.00 18 ALA A O 17
ATOM 15060 N N . GLY A 1 19 ? 5.206 -2.197 5.456 1.00 0.00 19 GLY A N 17
ATOM 15061 C CA . GLY A 1 19 ? 4.431 -1.675 6.566 1.00 0.00 19 GLY A CA 17
ATOM 15062 C C . GLY A 1 19 ? 3.354 -0.707 6.118 1.00 0.00 19 GLY A C 17
ATOM 15063 O O . GLY A 1 19 ? 3.014 0.232 6.838 1.00 0.00 19 GLY A O 17
ATOM 15067 N N . CYS A 1 20 ? 2.817 -0.934 4.924 1.00 0.00 20 CYS A N 17
ATOM 15068 C CA . CYS A 1 20 ? 1.774 -0.074 4.378 1.00 0.00 20 CYS A CA 17
ATOM 15069 C C . CYS A 1 20 ? 0.597 -0.901 3.871 1.00 0.00 20 CYS A C 17
ATOM 15070 O O . CYS A 1 20 ? -0.482 -0.894 4.464 1.00 0.00 20 CYS A O 17
ATOM 15077 N N . ARG A 1 21 ? 0.812 -1.615 2.770 1.00 0.00 21 ARG A N 17
ATOM 15078 C CA . ARG A 1 21 ? -0.230 -2.447 2.182 1.00 0.00 21 ARG A CA 17
ATOM 15079 C C . ARG A 1 21 ? -1.532 -1.665 2.037 1.00 0.00 21 ARG A C 17
ATOM 15080 O O . ARG A 1 21 ? -2.621 -2.226 2.160 1.00 0.00 21 ARG A O 17
ATOM 15101 N N . GLN A 1 22 ? -1.411 -0.368 1.774 1.00 0.00 22 GLN A N 17
ATOM 15102 C CA . GLN A 1 22 ? -2.579 0.491 1.614 1.00 0.00 22 GLN A CA 17
ATOM 15103 C C . GLN A 1 22 ? -3.482 -0.022 0.497 1.00 0.00 22 GLN A C 17
ATOM 15104 O O . GLN A 1 22 ? -3.105 -0.919 -0.257 1.00 0.00 22 GLN A O 17
ATOM 15118 N N . ARG A 1 23 ? -4.676 0.552 0.397 1.00 0.00 23 ARG A N 17
ATOM 15119 C CA . ARG A 1 23 ? -5.634 0.152 -0.626 1.00 0.00 23 ARG A CA 17
ATOM 15120 C C . ARG A 1 23 ? -6.251 1.373 -1.302 1.00 0.00 23 ARG A C 17
ATOM 15121 O O . ARG A 1 23 ? -7.269 1.895 -0.850 1.00 0.00 23 ARG A O 17
ATOM 15142 N N . GLU A 1 24 ? -5.625 1.823 -2.385 1.00 0.00 24 GLU A N 17
ATOM 15143 C CA . GLU A 1 24 ? -6.112 2.983 -3.121 1.00 0.00 24 GLU A CA 17
ATOM 15144 C C . GLU A 1 24 ? -7.107 2.565 -4.200 1.00 0.00 24 GLU A C 17
ATOM 15145 O O . GLU A 1 24 ? -6.823 1.687 -5.015 1.00 0.00 24 GLU A O 17
ATOM 15157 N N . MET A 1 25 ? -8.275 3.200 -4.198 1.00 0.00 25 MET A N 17
ATOM 15158 C CA . MET A 1 25 ? -9.312 2.894 -5.176 1.00 0.00 25 MET A CA 17
ATOM 15159 C C . MET A 1 25 ? -8.743 2.899 -6.592 1.00 0.00 25 MET A C 17
ATOM 15160 O O . MET A 1 25 ? -9.098 2.057 -7.416 1.00 0.00 25 MET A O 17
ATOM 15174 N N . MET A 1 26 ? -7.859 3.853 -6.866 1.00 0.00 26 MET A N 17
ATOM 15175 C CA . MET A 1 26 ? -7.240 3.965 -8.182 1.00 0.00 26 MET A CA 17
ATOM 15176 C C . MET A 1 26 ? -5.798 3.468 -8.149 1.00 0.00 26 MET A C 17
ATOM 15177 O O . MET A 1 26 ? -5.159 3.452 -7.097 1.00 0.00 26 MET A O 17
ATOM 15191 N N . LYS A 1 27 ? -5.292 3.060 -9.308 1.00 0.00 27 LYS A N 17
ATOM 15192 C CA . LYS A 1 27 ? -3.925 2.563 -9.413 1.00 0.00 27 LYS A CA 17
ATOM 15193 C C . LYS A 1 27 ? -2.936 3.715 -9.560 1.00 0.00 27 LYS A C 17
ATOM 15194 O O . LYS A 1 27 ? -3.110 4.591 -10.408 1.00 0.00 27 LYS A O 17
ATOM 15213 N N . LEU A 1 28 ? -1.898 3.707 -8.731 1.00 0.00 28 LEU A N 17
ATOM 15214 C CA . LEU A 1 28 ? -0.880 4.751 -8.770 1.00 0.00 28 LEU A CA 17
ATOM 15215 C C . LEU A 1 28 ? 0.514 4.147 -8.906 1.00 0.00 28 LEU A C 17
ATOM 15216 O O . LEU A 1 28 ? 1.160 3.819 -7.910 1.00 0.00 28 LEU A O 17
ATOM 15232 N N . THR A 1 29 ? 0.974 4.006 -10.145 1.00 0.00 29 THR A N 17
ATOM 15233 C CA . THR A 1 29 ? 2.292 3.443 -10.412 1.00 0.00 29 THR A CA 17
ATOM 15234 C C . THR A 1 29 ? 3.303 4.538 -10.731 1.00 0.00 29 THR A C 17
ATOM 15235 O O . THR A 1 29 ? 3.022 5.448 -11.511 1.00 0.00 29 THR A O 17
ATOM 15246 N N . CYS A 1 30 ? 4.481 4.444 -10.124 1.00 0.00 30 CYS A N 17
ATOM 15247 C CA . CYS A 1 30 ? 5.536 5.426 -10.344 1.00 0.00 30 CYS A CA 17
ATOM 15248 C C . CYS A 1 30 ? 5.963 5.447 -11.809 1.00 0.00 30 CYS A C 17
ATOM 15249 O O . CYS A 1 30 ? 5.645 4.535 -12.571 1.00 0.00 30 CYS A O 17
ATOM 15256 N N . GLU A 1 31 ? 6.684 6.495 -12.194 1.00 0.00 31 GLU A N 17
ATOM 15257 C CA . GLU A 1 31 ? 7.154 6.635 -13.568 1.00 0.00 31 GLU A CA 17
ATOM 15258 C C . GLU A 1 31 ? 8.643 6.316 -13.668 1.00 0.00 31 GLU A C 17
ATOM 15259 O O . GLU A 1 31 ? 9.143 5.968 -14.738 1.00 0.00 31 GLU A O 17
ATOM 15271 N N . ARG A 1 32 ? 9.346 6.439 -12.547 1.00 0.00 32 ARG A N 17
ATOM 15272 C CA . ARG A 1 32 ? 10.777 6.166 -12.509 1.00 0.00 32 ARG A CA 17
ATOM 15273 C C . ARG A 1 32 ? 11.042 4.691 -12.219 1.00 0.00 32 ARG A C 17
ATOM 15274 O O . ARG A 1 32 ? 11.721 4.009 -12.986 1.00 0.00 32 ARG A O 17
ATOM 15295 N N . CYS A 1 33 ? 10.501 4.207 -11.106 1.00 0.00 33 CYS A N 17
ATOM 15296 C CA . CYS A 1 33 ? 10.679 2.814 -10.713 1.00 0.00 33 CYS A CA 17
ATOM 15297 C C . CYS A 1 33 ? 9.582 1.936 -11.308 1.00 0.00 33 CYS A C 17
ATOM 15298 O O . CYS A 1 33 ? 9.747 0.724 -11.442 1.00 0.00 33 CYS A O 17
ATOM 15305 N N . SER A 1 34 ? 8.462 2.558 -11.663 1.00 0.00 34 SER A N 17
ATOM 15306 C CA . SER A 1 34 ? 7.336 1.834 -12.241 1.00 0.00 34 SER A CA 17
ATOM 15307 C C . SER A 1 34 ? 6.770 0.826 -11.245 1.00 0.00 34 SER A C 17
ATOM 15308 O O . SER A 1 34 ? 6.574 -0.344 -11.573 1.00 0.00 34 SER A O 17
ATOM 15316 N N . ARG A 1 35 ? 6.508 1.290 -10.028 1.00 0.00 35 ARG A N 17
ATOM 15317 C CA . ARG A 1 35 ? 5.966 0.430 -8.983 1.00 0.00 35 ARG A CA 17
ATOM 15318 C C . ARG A 1 35 ? 4.692 1.029 -8.393 1.00 0.00 35 ARG A C 17
ATOM 15319 O O . ARG A 1 35 ? 4.522 2.247 -8.364 1.00 0.00 35 ARG A O 17
ATOM 15340 N N . ASN A 1 36 ? 3.799 0.162 -7.925 1.00 0.00 36 ASN A N 17
ATOM 15341 C CA . ASN A 1 36 ? 2.540 0.605 -7.337 1.00 0.00 36 ASN A CA 17
ATOM 15342 C C . ASN A 1 36 ? 2.756 1.131 -5.922 1.00 0.00 36 ASN A C 17
ATOM 15343 O O . ASN A 1 36 ? 3.545 0.578 -5.156 1.00 0.00 36 ASN A O 17
ATOM 15354 N N . PHE A 1 37 ? 2.048 2.203 -5.581 1.00 0.00 37 PHE A N 17
ATOM 15355 C CA . PHE A 1 37 ? 2.162 2.805 -4.257 1.00 0.00 37 PHE A CA 17
ATOM 15356 C C . PHE A 1 37 ? 0.893 3.573 -3.898 1.00 0.00 37 PHE A C 17
ATOM 15357 O O . PHE A 1 37 ? 0.046 3.829 -4.753 1.00 0.00 37 PHE A O 17
ATOM 15374 N N . CYS A 1 38 ? 0.769 3.936 -2.626 1.00 0.00 38 CYS A N 17
ATOM 15375 C CA . CYS A 1 38 ? -0.395 4.673 -2.151 1.00 0.00 38 CYS A CA 17
ATOM 15376 C C . CYS A 1 38 ? -0.127 6.176 -2.155 1.00 0.00 38 CYS A C 17
ATOM 15377 O O . CYS A 1 38 ? 1.018 6.612 -2.034 1.00 0.00 38 CYS A O 17
ATOM 15384 N N . ILE A 1 39 ? -1.190 6.960 -2.295 1.00 0.00 39 ILE A N 17
ATOM 15385 C CA . ILE A 1 39 ? -1.069 8.413 -2.314 1.00 0.00 39 ILE A CA 17
ATOM 15386 C C . ILE A 1 39 ? -0.020 8.890 -1.316 1.00 0.00 39 ILE A C 17
ATOM 15387 O O . ILE A 1 39 ? 0.736 9.822 -1.591 1.00 0.00 39 ILE A O 17
ATOM 15403 N N . LYS A 1 40 ? 0.022 8.244 -0.155 1.00 0.00 40 LYS A N 17
ATOM 15404 C CA . LYS A 1 40 ? 0.980 8.600 0.885 1.00 0.00 40 LYS A CA 17
ATOM 15405 C C . LYS A 1 40 ? 2.408 8.327 0.424 1.00 0.00 40 LYS A C 17
ATOM 15406 O O . LYS A 1 40 ? 3.311 9.131 0.658 1.00 0.00 40 LYS A O 17
ATOM 15425 N N . HIS A 1 41 ? 2.606 7.188 -0.232 1.00 0.00 41 HIS A N 17
ATOM 15426 C CA . HIS A 1 41 ? 3.925 6.810 -0.727 1.00 0.00 41 HIS A CA 17
ATOM 15427 C C . HIS A 1 41 ? 3.975 6.884 -2.251 1.00 0.00 41 HIS A C 17
ATOM 15428 O O . HIS A 1 41 ? 4.817 6.248 -2.885 1.00 0.00 41 HIS A O 17
ATOM 15442 N N . ARG A 1 42 ? 3.068 7.662 -2.831 1.00 0.00 42 ARG A N 17
ATOM 15443 C CA . ARG A 1 42 ? 3.008 7.817 -4.279 1.00 0.00 42 ARG A CA 17
ATOM 15444 C C . ARG A 1 42 ? 4.187 8.642 -4.787 1.00 0.00 42 ARG A C 17
ATOM 15445 O O . ARG A 1 42 ? 4.764 8.341 -5.832 1.00 0.00 42 ARG A O 17
ATOM 15466 N N . HIS A 1 43 ? 4.538 9.684 -4.041 1.00 0.00 43 HIS A N 17
ATOM 15467 C CA . HIS A 1 43 ? 5.649 10.553 -4.416 1.00 0.00 43 HIS A CA 17
ATOM 15468 C C . HIS A 1 43 ? 6.954 9.767 -4.485 1.00 0.00 43 HIS A C 17
ATOM 15469 O O . HIS A 1 43 ? 7.212 8.872 -3.679 1.00 0.00 43 HIS A O 17
ATOM 15483 N N . PRO A 1 44 ? 7.799 10.106 -5.470 1.00 0.00 44 PRO A N 17
ATOM 15484 C CA . PRO A 1 44 ? 9.091 9.444 -5.668 1.00 0.00 44 PRO A CA 17
ATOM 15485 C C . PRO A 1 44 ? 10.089 9.779 -4.565 1.00 0.00 44 PRO A C 17
ATOM 15486 O O . PRO A 1 44 ? 11.265 9.423 -4.648 1.00 0.00 44 PRO A O 17
ATOM 15497 N N . LEU A 1 45 ? 9.613 10.466 -3.532 1.00 0.00 45 LEU A N 17
ATOM 15498 C CA . LEU A 1 45 ? 10.464 10.850 -2.411 1.00 0.00 45 LEU A CA 17
ATOM 15499 C C . LEU A 1 45 ? 9.961 10.233 -1.110 1.00 0.00 45 LEU A C 17
ATOM 15500 O O . LEU A 1 45 ? 10.720 10.073 -0.153 1.00 0.00 45 LEU A O 17
ATOM 15516 N N . ASP A 1 46 ? 8.679 9.886 -1.082 1.00 0.00 46 ASP A N 17
ATOM 15517 C CA . ASP A 1 46 ? 8.075 9.283 0.100 1.00 0.00 46 ASP A CA 17
ATOM 15518 C C . ASP A 1 46 ? 8.420 7.800 0.190 1.00 0.00 46 ASP A C 17
ATOM 15519 O O . ASP A 1 46 ? 8.644 7.268 1.278 1.00 0.00 46 ASP A O 17
ATOM 15528 N N . HIS A 1 47 ? 8.460 7.136 -0.961 1.00 0.00 47 HIS A N 17
ATOM 15529 C CA . HIS A 1 47 ? 8.777 5.713 -1.012 1.00 0.00 47 HIS A CA 17
ATOM 15530 C C . HIS A 1 47 ? 10.239 5.495 -1.388 1.00 0.00 47 HIS A C 17
ATOM 15531 O O . HIS A 1 47 ? 10.594 4.471 -1.972 1.00 0.00 47 HIS A O 17
ATOM 15545 N N . ASP A 1 48 ? 11.083 6.464 -1.049 1.00 0.00 48 ASP A N 17
ATOM 15546 C CA . ASP A 1 48 ? 12.507 6.378 -1.351 1.00 0.00 48 ASP A CA 17
ATOM 15547 C C . ASP A 1 48 ? 12.733 5.825 -2.754 1.00 0.00 48 ASP A C 17
ATOM 15548 O O . ASP A 1 48 ? 13.447 4.838 -2.937 1.00 0.00 48 ASP A O 17
ATOM 15557 N N . CYS A 1 49 ? 12.119 6.466 -3.743 1.00 0.00 49 CYS A N 17
ATOM 15558 C CA . CYS A 1 49 ? 12.252 6.038 -5.131 1.00 0.00 49 CYS A CA 17
ATOM 15559 C C . CYS A 1 49 ? 13.694 5.656 -5.447 1.00 0.00 49 CYS A C 17
ATOM 15560 O O . CYS A 1 49 ? 14.635 6.280 -4.955 1.00 0.00 49 CYS A O 17
ATOM 15567 N N . SER A 1 50 ? 13.861 4.626 -6.270 1.00 0.00 50 SER A N 17
ATOM 15568 C CA . SER A 1 50 ? 15.189 4.157 -6.650 1.00 0.00 50 SER A CA 17
ATOM 15569 C C . SER A 1 50 ? 15.451 4.409 -8.132 1.00 0.00 50 SER A C 17
ATOM 15570 O O . SER A 1 50 ? 16.511 4.905 -8.511 1.00 0.00 50 SER A O 17
ATOM 15578 N N . GLY A 1 51 ? 14.475 4.061 -8.966 1.00 0.00 51 GLY A N 17
ATOM 15579 C CA . GLY A 1 51 ? 14.618 4.256 -10.397 1.00 0.00 51 GLY A CA 17
ATOM 15580 C C . GLY A 1 51 ? 15.172 3.031 -11.096 1.00 0.00 51 GLY A C 17
ATOM 15581 O O . GLY A 1 51 ? 16.031 2.335 -10.555 1.00 0.00 51 GLY A O 17
ATOM 15585 N N . GLU A 1 52 ? 14.679 2.765 -12.302 1.00 0.00 52 GLU A N 17
ATOM 15586 C CA . GLU A 1 52 ? 15.129 1.613 -13.074 1.00 0.00 52 GLU A CA 17
ATOM 15587 C C . GLU A 1 52 ? 16.645 1.634 -13.249 1.00 0.00 52 GLU A C 17
ATOM 15588 O O . GLU A 1 52 ? 17.316 0.619 -13.068 1.00 0.00 52 GLU A O 17
ATOM 15600 N N . GLY A 1 53 ? 17.178 2.800 -13.603 1.00 0.00 53 GLY A N 17
ATOM 15601 C CA . GLY A 1 53 ? 18.610 2.932 -13.798 1.00 0.00 53 GLY A CA 17
ATOM 15602 C C . GLY A 1 53 ? 18.960 3.517 -15.152 1.00 0.00 53 GLY A C 17
ATOM 15603 O O . GLY A 1 53 ? 18.513 4.610 -15.498 1.00 0.00 53 GLY A O 17
ATOM 15607 N N . HIS A 1 54 ? 19.763 2.787 -15.920 1.00 0.00 54 HIS A N 17
ATOM 15608 C CA . HIS A 1 54 ? 20.173 3.240 -17.244 1.00 0.00 54 HIS A CA 17
ATOM 15609 C C . HIS A 1 54 ? 19.032 3.094 -18.247 1.00 0.00 54 HIS A C 17
ATOM 15610 O O . HIS A 1 54 ? 18.338 2.078 -18.290 1.00 0.00 54 HIS A O 17
ATOM 15624 N N . PRO A 1 55 ? 18.832 4.132 -19.072 1.00 0.00 55 PRO A N 17
ATOM 15625 C CA . PRO A 1 55 ? 17.776 4.143 -20.088 1.00 0.00 55 PRO A CA 17
ATOM 15626 C C . PRO A 1 55 ? 18.056 3.167 -21.226 1.00 0.00 55 PRO A C 17
ATOM 15627 O O . PRO A 1 55 ? 17.242 3.008 -22.136 1.00 0.00 55 PRO A O 17
ATOM 15638 N N . THR A 1 56 ? 19.212 2.514 -21.168 1.00 0.00 56 THR A N 17
ATOM 15639 C CA . THR A 1 56 ? 19.600 1.554 -22.194 1.00 0.00 56 THR A CA 17
ATOM 15640 C C . THR A 1 56 ? 19.239 0.132 -21.780 1.00 0.00 56 THR A C 17
ATOM 15641 O O . THR A 1 56 ? 19.308 -0.218 -20.602 1.00 0.00 56 THR A O 17
ATOM 15652 N N . SER A 1 57 ? 18.854 -0.683 -22.757 1.00 0.00 57 SER A N 17
ATOM 15653 C CA . SER A 1 57 ? 18.478 -2.067 -22.493 1.00 0.00 57 SER A CA 17
ATOM 15654 C C . SER A 1 57 ? 19.709 -2.915 -22.186 1.00 0.00 57 SER A C 17
ATOM 15655 O O . SER A 1 57 ? 19.730 -3.670 -21.214 1.00 0.00 57 SER A O 17
ATOM 15663 N N . SER A 1 58 ? 20.734 -2.784 -23.023 1.00 0.00 58 SER A N 17
ATOM 15664 C CA . SER A 1 58 ? 21.968 -3.540 -22.844 1.00 0.00 58 SER A CA 17
ATOM 15665 C C . SER A 1 58 ? 22.399 -3.539 -21.381 1.00 0.00 58 SER A C 17
ATOM 15666 O O . SER A 1 58 ? 22.953 -2.558 -20.886 1.00 0.00 58 SER A O 17
ATOM 15674 N N . GLY A 1 59 ? 22.139 -4.647 -20.692 1.00 0.00 59 GLY A N 17
ATOM 15675 C CA . GLY A 1 59 ? 22.506 -4.753 -19.292 1.00 0.00 59 GLY A CA 17
ATOM 15676 C C . GLY A 1 59 ? 24.004 -4.876 -19.093 1.00 0.00 59 GLY A C 17
ATOM 15677 O O . GLY A 1 59 ? 24.779 -4.901 -20.050 1.00 0.00 59 GLY A O 17
ATOM 15681 N N . PRO A 1 60 ? 24.432 -4.953 -17.825 1.00 0.00 60 PRO A N 17
ATOM 15682 C CA . PRO A 1 60 ? 25.850 -5.074 -17.473 1.00 0.00 60 PRO A CA 17
ATOM 15683 C C . PRO A 1 60 ? 26.428 -6.432 -17.854 1.00 0.00 60 PRO A C 17
ATOM 15684 O O . PRO A 1 60 ? 26.317 -7.398 -17.099 1.00 0.00 60 PRO A O 17
ATOM 15695 N N . SER A 1 61 ? 27.046 -6.499 -19.029 1.00 0.00 61 SER A N 17
ATOM 15696 C CA . SER A 1 61 ? 27.639 -7.741 -19.512 1.00 0.00 61 SER A CA 17
ATOM 15697 C C . SER A 1 61 ? 29.129 -7.562 -19.784 1.00 0.00 61 SER A C 17
ATOM 15698 O O . SER A 1 61 ? 29.947 -8.393 -19.391 1.00 0.00 61 SER A O 17
ATOM 15706 N N . SER A 1 62 ? 29.474 -6.470 -20.459 1.00 0.00 62 SER A N 17
ATOM 15707 C CA . SER A 1 62 ? 30.865 -6.182 -20.788 1.00 0.00 62 SER A CA 17
ATOM 15708 C C . SER A 1 62 ? 31.295 -4.841 -20.201 1.00 0.00 62 SER A C 17
ATOM 15709 O O . SER A 1 62 ? 30.473 -4.082 -19.690 1.00 0.00 62 SER A O 17
ATOM 15717 N N . GLY A 1 63 ? 32.592 -4.557 -20.278 1.00 0.00 63 GLY A N 17
ATOM 15718 C CA . GLY A 1 63 ? 33.111 -3.309 -19.751 1.00 0.00 63 GLY A CA 17
ATOM 15719 C C . GLY A 1 63 ? 32.927 -3.193 -18.251 1.00 0.00 63 GLY A C 17
ATOM 15720 O O . GLY A 1 63 ? 32.916 -2.077 -17.734 1.00 0.00 63 GLY A O 17
ATOM 15726 N N . GLY A 1 1 ? -18.728 -8.839 7.635 1.00 0.00 1 GLY A N 18
ATOM 15727 C CA . GLY A 1 1 ? -19.821 -9.775 7.821 1.00 0.00 1 GLY A CA 18
ATOM 15728 C C . GLY A 1 1 ? -19.415 -11.207 7.535 1.00 0.00 1 GLY A C 18
ATOM 15729 O O . GLY A 1 1 ? -18.681 -11.473 6.583 1.00 0.00 1 GLY A O 18
ATOM 15733 N N . SER A 1 2 ? -19.890 -12.132 8.363 1.00 0.00 2 SER A N 18
ATOM 15734 C CA . SER A 1 2 ? -19.567 -13.544 8.197 1.00 0.00 2 SER A CA 18
ATOM 15735 C C . SER A 1 2 ? -19.999 -14.043 6.821 1.00 0.00 2 SER A C 18
ATOM 15736 O O . SER A 1 2 ? -19.202 -14.613 6.077 1.00 0.00 2 SER A O 18
ATOM 15744 N N . SER A 1 3 ? -21.268 -13.825 6.492 1.00 0.00 3 SER A N 18
ATOM 15745 C CA . SER A 1 3 ? -21.809 -14.255 5.208 1.00 0.00 3 SER A CA 18
ATOM 15746 C C . SER A 1 3 ? -22.699 -13.173 4.604 1.00 0.00 3 SER A C 18
ATOM 15747 O O . SER A 1 3 ? -23.177 -12.283 5.305 1.00 0.00 3 SER A O 18
ATOM 15755 N N . GLY A 1 4 ? -22.918 -13.258 3.295 1.00 0.00 4 GLY A N 18
ATOM 15756 C CA . GLY A 1 4 ? -23.749 -12.281 2.616 1.00 0.00 4 GLY A CA 18
ATOM 15757 C C . GLY A 1 4 ? -22.963 -11.429 1.640 1.00 0.00 4 GLY A C 18
ATOM 15758 O O . GLY A 1 4 ? -22.607 -10.291 1.945 1.00 0.00 4 GLY A O 18
ATOM 15762 N N . SER A 1 5 ? -22.691 -11.981 0.461 1.00 0.00 5 SER A N 18
ATOM 15763 C CA . SER A 1 5 ? -21.937 -11.266 -0.562 1.00 0.00 5 SER A CA 18
ATOM 15764 C C . SER A 1 5 ? -20.642 -10.701 0.013 1.00 0.00 5 SER A C 18
ATOM 15765 O O . SER A 1 5 ? -20.266 -9.565 -0.274 1.00 0.00 5 SER A O 18
ATOM 15773 N N . SER A 1 6 ? -19.964 -11.504 0.827 1.00 0.00 6 SER A N 18
ATOM 15774 C CA . SER A 1 6 ? -18.712 -11.084 1.447 1.00 0.00 6 SER A CA 18
ATOM 15775 C C . SER A 1 6 ? -17.579 -12.037 1.080 1.00 0.00 6 SER A C 18
ATOM 15776 O O . SER A 1 6 ? -17.412 -13.088 1.698 1.00 0.00 6 SER A O 18
ATOM 15784 N N . GLY A 1 7 ? -16.801 -11.661 0.070 1.00 0.00 7 GLY A N 18
ATOM 15785 C CA . GLY A 1 7 ? -15.693 -12.492 -0.363 1.00 0.00 7 GLY A CA 18
ATOM 15786 C C . GLY A 1 7 ? -14.419 -11.697 -0.572 1.00 0.00 7 GLY A C 18
ATOM 15787 O O . GLY A 1 7 ? -13.865 -11.140 0.376 1.00 0.00 7 GLY A O 18
ATOM 15791 N N . ARG A 1 8 ? -13.952 -11.646 -1.815 1.00 0.00 8 ARG A N 18
ATOM 15792 C CA . ARG A 1 8 ? -12.734 -10.916 -2.145 1.00 0.00 8 ARG A CA 18
ATOM 15793 C C . ARG A 1 8 ? -12.714 -10.530 -3.621 1.00 0.00 8 ARG A C 18
ATOM 15794 O O . ARG A 1 8 ? -13.105 -11.315 -4.485 1.00 0.00 8 ARG A O 18
ATOM 15815 N N . LYS A 1 9 ? -12.257 -9.314 -3.903 1.00 0.00 9 LYS A N 18
ATOM 15816 C CA . LYS A 1 9 ? -12.185 -8.822 -5.273 1.00 0.00 9 LYS A CA 18
ATOM 15817 C C . LYS A 1 9 ? -10.803 -8.251 -5.574 1.00 0.00 9 LYS A C 18
ATOM 15818 O O . LYS A 1 9 ? -9.965 -8.126 -4.681 1.00 0.00 9 LYS A O 18
ATOM 15837 N N . ILE A 1 10 ? -10.573 -7.904 -6.836 1.00 0.00 10 ILE A N 18
ATOM 15838 C CA . ILE A 1 10 ? -9.294 -7.343 -7.253 1.00 0.00 10 ILE A CA 18
ATOM 15839 C C . ILE A 1 10 ? -9.480 -5.983 -7.916 1.00 0.00 10 ILE A C 18
ATOM 15840 O O . ILE A 1 10 ? -8.792 -5.652 -8.882 1.00 0.00 10 ILE A O 18
ATOM 15856 N N . PHE A 1 11 ? -10.414 -5.197 -7.390 1.00 0.00 11 PHE A N 18
ATOM 15857 C CA . PHE A 1 11 ? -10.690 -3.871 -7.931 1.00 0.00 11 PHE A CA 18
ATOM 15858 C C . PHE A 1 11 ? -9.961 -2.795 -7.132 1.00 0.00 11 PHE A C 18
ATOM 15859 O O . PHE A 1 11 ? -10.378 -1.637 -7.102 1.00 0.00 11 PHE A O 18
ATOM 15876 N N . THR A 1 12 ? -8.867 -3.186 -6.485 1.00 0.00 12 THR A N 18
ATOM 15877 C CA . THR A 1 12 ? -8.079 -2.257 -5.684 1.00 0.00 12 THR A CA 18
ATOM 15878 C C . THR A 1 12 ? -6.597 -2.356 -6.028 1.00 0.00 12 THR A C 18
ATOM 15879 O O . THR A 1 12 ? -6.178 -3.251 -6.760 1.00 0.00 12 THR A O 18
ATOM 15890 N N . ASN A 1 13 ? -5.808 -1.430 -5.493 1.00 0.00 13 ASN A N 18
ATOM 15891 C CA . ASN A 1 13 ? -4.371 -1.413 -5.743 1.00 0.00 13 ASN A CA 18
ATOM 15892 C C . ASN A 1 13 ? -3.591 -1.439 -4.432 1.00 0.00 13 ASN A C 18
ATOM 15893 O O . ASN A 1 13 ? -3.567 -0.456 -3.691 1.00 0.00 13 ASN A O 18
ATOM 15904 N N . LYS A 1 14 ? -2.952 -2.570 -4.153 1.00 0.00 14 LYS A N 18
ATOM 15905 C CA . LYS A 1 14 ? -2.168 -2.726 -2.933 1.00 0.00 14 LYS A CA 18
ATOM 15906 C C . LYS A 1 14 ? -0.810 -2.046 -3.069 1.00 0.00 14 LYS A C 18
ATOM 15907 O O . LYS A 1 14 ? -0.008 -2.406 -3.931 1.00 0.00 14 LYS A O 18
ATOM 15926 N N . CYS A 1 15 ? -0.557 -1.063 -2.212 1.00 0.00 15 CYS A N 18
ATOM 15927 C CA . CYS A 1 15 ? 0.705 -0.332 -2.235 1.00 0.00 15 CYS A CA 18
ATOM 15928 C C . CYS A 1 15 ? 1.889 -1.292 -2.164 1.00 0.00 15 CYS A C 18
ATOM 15929 O O . CYS A 1 15 ? 1.812 -2.342 -1.528 1.00 0.00 15 CYS A O 18
ATOM 15936 N N . GLU A 1 16 ? 2.984 -0.921 -2.820 1.00 0.00 16 GLU A N 18
ATOM 15937 C CA . GLU A 1 16 ? 4.184 -1.749 -2.831 1.00 0.00 16 GLU A CA 18
ATOM 15938 C C . GLU A 1 16 ? 5.247 -1.180 -1.895 1.00 0.00 16 GLU A C 18
ATOM 15939 O O . GLU A 1 16 ? 6.437 -1.450 -2.053 1.00 0.00 16 GLU A O 18
ATOM 15951 N N . ARG A 1 17 ? 4.807 -0.389 -0.922 1.00 0.00 17 ARG A N 18
ATOM 15952 C CA . ARG A 1 17 ? 5.719 0.221 0.038 1.00 0.00 17 ARG A CA 18
ATOM 15953 C C . ARG A 1 17 ? 5.801 -0.612 1.314 1.00 0.00 17 ARG A C 18
ATOM 15954 O O . ARG A 1 17 ? 4.873 -0.620 2.123 1.00 0.00 17 ARG A O 18
ATOM 15975 N N . ALA A 1 18 ? 6.917 -1.312 1.487 1.00 0.00 18 ALA A N 18
ATOM 15976 C CA . ALA A 1 18 ? 7.120 -2.147 2.665 1.00 0.00 18 ALA A CA 18
ATOM 15977 C C . ALA A 1 18 ? 6.457 -1.534 3.893 1.00 0.00 18 ALA A C 18
ATOM 15978 O O . ALA A 1 18 ? 6.545 -0.328 4.123 1.00 0.00 18 ALA A O 18
ATOM 15985 N N . GLY A 1 19 ? 5.790 -2.373 4.681 1.00 0.00 19 GLY A N 18
ATOM 15986 C CA . GLY A 1 19 ? 5.120 -1.894 5.876 1.00 0.00 19 GLY A CA 18
ATOM 15987 C C . GLY A 1 19 ? 3.773 -1.270 5.575 1.00 0.00 19 GLY A C 18
ATOM 15988 O O . GLY A 1 19 ? 2.820 -1.432 6.338 1.00 0.00 19 GLY A O 18
ATOM 15992 N N . CYS A 1 20 ? 3.691 -0.552 4.459 1.00 0.00 20 CYS A N 18
ATOM 15993 C CA . CYS A 1 20 ? 2.450 0.101 4.059 1.00 0.00 20 CYS A CA 18
ATOM 15994 C C . CYS A 1 20 ? 1.434 -0.921 3.560 1.00 0.00 20 CYS A C 18
ATOM 15995 O O . CYS A 1 20 ? 1.683 -1.637 2.589 1.00 0.00 20 CYS A O 18
ATOM 16002 N N . ARG A 1 21 ? 0.288 -0.984 4.230 1.00 0.00 21 ARG A N 18
ATOM 16003 C CA . ARG A 1 21 ? -0.766 -1.919 3.855 1.00 0.00 21 ARG A CA 18
ATOM 16004 C C . ARG A 1 21 ? -2.004 -1.174 3.362 1.00 0.00 21 ARG A C 18
ATOM 16005 O O . ARG A 1 21 ? -3.132 -1.618 3.573 1.00 0.00 21 ARG A O 18
ATOM 16026 N N . GLN A 1 22 ? -1.783 -0.040 2.705 1.00 0.00 22 GLN A N 18
ATOM 16027 C CA . GLN A 1 22 ? -2.880 0.767 2.184 1.00 0.00 22 GLN A CA 18
ATOM 16028 C C . GLN A 1 22 ? -3.464 0.140 0.922 1.00 0.00 22 GLN A C 18
ATOM 16029 O O . GLN A 1 22 ? -2.774 -0.574 0.195 1.00 0.00 22 GLN A O 18
ATOM 16043 N N . ARG A 1 23 ? -4.740 0.412 0.668 1.00 0.00 23 ARG A N 18
ATOM 16044 C CA . ARG A 1 23 ? -5.417 -0.126 -0.505 1.00 0.00 23 ARG A CA 18
ATOM 16045 C C . ARG A 1 23 ? -6.190 0.967 -1.237 1.00 0.00 23 ARG A C 18
ATOM 16046 O O . ARG A 1 23 ? -7.364 1.204 -0.956 1.00 0.00 23 ARG A O 18
ATOM 16067 N N . GLU A 1 24 ? -5.521 1.630 -2.175 1.00 0.00 24 GLU A N 18
ATOM 16068 C CA . GLU A 1 24 ? -6.146 2.700 -2.946 1.00 0.00 24 GLU A CA 18
ATOM 16069 C C . GLU A 1 24 ? -7.047 2.129 -4.037 1.00 0.00 24 GLU A C 18
ATOM 16070 O O . GLU A 1 24 ? -6.747 1.091 -4.625 1.00 0.00 24 GLU A O 18
ATOM 16082 N N . MET A 1 25 ? -8.154 2.816 -4.301 1.00 0.00 25 MET A N 18
ATOM 16083 C CA . MET A 1 25 ? -9.099 2.379 -5.321 1.00 0.00 25 MET A CA 18
ATOM 16084 C C . MET A 1 25 ? -8.522 2.580 -6.719 1.00 0.00 25 MET A C 18
ATOM 16085 O O . MET A 1 25 ? -8.703 1.742 -7.601 1.00 0.00 25 MET A O 18
ATOM 16099 N N . MET A 1 26 ? -7.829 3.697 -6.912 1.00 0.00 26 MET A N 18
ATOM 16100 C CA . MET A 1 26 ? -7.225 4.008 -8.203 1.00 0.00 26 MET A CA 18
ATOM 16101 C C . MET A 1 26 ? -5.813 3.440 -8.293 1.00 0.00 26 MET A C 18
ATOM 16102 O O . MET A 1 26 ? -5.122 3.303 -7.283 1.00 0.00 26 MET A O 18
ATOM 16116 N N . LYS A 1 27 ? -5.388 3.111 -9.508 1.00 0.00 27 LYS A N 18
ATOM 16117 C CA . LYS A 1 27 ? -4.057 2.559 -9.731 1.00 0.00 27 LYS A CA 18
ATOM 16118 C C . LYS A 1 27 ? -3.015 3.669 -9.819 1.00 0.00 27 LYS A C 18
ATOM 16119 O O . LYS A 1 27 ? -3.010 4.456 -10.767 1.00 0.00 27 LYS A O 18
ATOM 16138 N N . LEU A 1 28 ? -2.133 3.727 -8.827 1.00 0.00 28 LEU A N 18
ATOM 16139 C CA . LEU A 1 28 ? -1.085 4.741 -8.794 1.00 0.00 28 LEU A CA 18
ATOM 16140 C C . LEU A 1 28 ? 0.295 4.100 -8.904 1.00 0.00 28 LEU A C 18
ATOM 16141 O O . LEU A 1 28 ? 0.793 3.502 -7.949 1.00 0.00 28 LEU A O 18
ATOM 16157 N N . THR A 1 29 ? 0.911 4.232 -10.075 1.00 0.00 29 THR A N 18
ATOM 16158 C CA . THR A 1 29 ? 2.234 3.667 -10.310 1.00 0.00 29 THR A CA 18
ATOM 16159 C C . THR A 1 29 ? 3.290 4.763 -10.408 1.00 0.00 29 THR A C 18
ATOM 16160 O O . THR A 1 29 ? 3.023 5.852 -10.916 1.00 0.00 29 THR A O 18
ATOM 16171 N N . CYS A 1 30 ? 4.489 4.467 -9.918 1.00 0.00 30 CYS A N 18
ATOM 16172 C CA . CYS A 1 30 ? 5.586 5.427 -9.951 1.00 0.00 30 CYS A CA 18
ATOM 16173 C C . CYS A 1 30 ? 6.028 5.700 -11.385 1.00 0.00 30 CYS A C 18
ATOM 16174 O O . CYS A 1 30 ? 5.662 4.972 -12.307 1.00 0.00 30 CYS A O 18
ATOM 16181 N N . GLU A 1 31 ? 6.818 6.754 -11.565 1.00 0.00 31 GLU A N 18
ATOM 16182 C CA . GLU A 1 31 ? 7.309 7.123 -12.888 1.00 0.00 31 GLU A CA 18
ATOM 16183 C C . GLU A 1 31 ? 8.773 6.728 -13.054 1.00 0.00 31 GLU A C 18
ATOM 16184 O O . GLU A 1 31 ? 9.276 6.624 -14.173 1.00 0.00 31 GLU A O 18
ATOM 16196 N N . ARG A 1 32 ? 9.452 6.510 -11.933 1.00 0.00 32 ARG A N 18
ATOM 16197 C CA . ARG A 1 32 ? 10.859 6.128 -11.953 1.00 0.00 32 ARG A CA 18
ATOM 16198 C C . ARG A 1 32 ? 11.011 4.611 -11.892 1.00 0.00 32 ARG A C 18
ATOM 16199 O O . ARG A 1 32 ? 11.600 3.999 -12.784 1.00 0.00 32 ARG A O 18
ATOM 16220 N N . CYS A 1 33 ? 10.478 4.010 -10.834 1.00 0.00 33 CYS A N 18
ATOM 16221 C CA . CYS A 1 33 ? 10.555 2.565 -10.655 1.00 0.00 33 CYS A CA 18
ATOM 16222 C C . CYS A 1 33 ? 9.364 1.871 -11.311 1.00 0.00 33 CYS A C 18
ATOM 16223 O O . CYS A 1 33 ? 9.402 0.670 -11.578 1.00 0.00 33 CYS A O 18
ATOM 16230 N N . SER A 1 34 ? 8.309 2.637 -11.569 1.00 0.00 34 SER A N 18
ATOM 16231 C CA . SER A 1 34 ? 7.106 2.096 -12.191 1.00 0.00 34 SER A CA 18
ATOM 16232 C C . SER A 1 34 ? 6.462 1.039 -11.300 1.00 0.00 34 SER A C 18
ATOM 16233 O O . SER A 1 34 ? 6.135 -0.057 -11.755 1.00 0.00 34 SER A O 18
ATOM 16241 N N . ARG A 1 35 ? 6.283 1.377 -10.027 1.00 0.00 35 ARG A N 18
ATOM 16242 C CA . ARG A 1 35 ? 5.680 0.457 -9.070 1.00 0.00 35 ARG A CA 18
ATOM 16243 C C . ARG A 1 35 ? 4.412 1.055 -8.466 1.00 0.00 35 ARG A C 18
ATOM 16244 O O . ARG A 1 35 ? 4.286 2.272 -8.345 1.00 0.00 35 ARG A O 18
ATOM 16265 N N . ASN A 1 36 ? 3.477 0.189 -8.090 1.00 0.00 36 ASN A N 18
ATOM 16266 C CA . ASN A 1 36 ? 2.219 0.631 -7.500 1.00 0.00 36 ASN A CA 18
ATOM 16267 C C . ASN A 1 36 ? 2.434 1.139 -6.077 1.00 0.00 36 ASN A C 18
ATOM 16268 O O . ASN A 1 36 ? 3.231 0.582 -5.322 1.00 0.00 36 ASN A O 18
ATOM 16279 N N . PHE A 1 37 ? 1.717 2.198 -5.718 1.00 0.00 37 PHE A N 18
ATOM 16280 C CA . PHE A 1 37 ? 1.829 2.781 -4.386 1.00 0.00 37 PHE A CA 18
ATOM 16281 C C . PHE A 1 37 ? 0.582 3.589 -4.039 1.00 0.00 37 PHE A C 18
ATOM 16282 O O . PHE A 1 37 ? -0.324 3.737 -4.859 1.00 0.00 37 PHE A O 18
ATOM 16299 N N . CYS A 1 38 ? 0.542 4.109 -2.816 1.00 0.00 38 CYS A N 18
ATOM 16300 C CA . CYS A 1 38 ? -0.593 4.900 -2.358 1.00 0.00 38 CYS A CA 18
ATOM 16301 C C . CYS A 1 38 ? -0.272 6.391 -2.407 1.00 0.00 38 CYS A C 18
ATOM 16302 O O . CYS A 1 38 ? 0.879 6.794 -2.237 1.00 0.00 38 CYS A O 18
ATOM 16309 N N . ILE A 1 39 ? -1.297 7.204 -2.640 1.00 0.00 39 ILE A N 18
ATOM 16310 C CA . ILE A 1 39 ? -1.124 8.650 -2.710 1.00 0.00 39 ILE A CA 18
ATOM 16311 C C . ILE A 1 39 ? -0.039 9.121 -1.748 1.00 0.00 39 ILE A C 18
ATOM 16312 O O . ILE A 1 39 ? 0.770 9.987 -2.082 1.00 0.00 39 ILE A O 18
ATOM 16328 N N . LYS A 1 40 ? -0.026 8.544 -0.551 1.00 0.00 40 LYS A N 18
ATOM 16329 C CA . LYS A 1 40 ? 0.961 8.901 0.461 1.00 0.00 40 LYS A CA 18
ATOM 16330 C C . LYS A 1 40 ? 2.371 8.559 -0.010 1.00 0.00 40 LYS A C 18
ATOM 16331 O O . LYS A 1 40 ? 3.288 9.374 0.099 1.00 0.00 40 LYS A O 18
ATOM 16350 N N . HIS A 1 41 ? 2.537 7.349 -0.535 1.00 0.00 41 HIS A N 18
ATOM 16351 C CA . HIS A 1 41 ? 3.836 6.900 -1.025 1.00 0.00 41 HIS A CA 18
ATOM 16352 C C . HIS A 1 41 ? 3.883 6.935 -2.550 1.00 0.00 41 HIS A C 18
ATOM 16353 O O . HIS A 1 41 ? 4.736 6.298 -3.168 1.00 0.00 41 HIS A O 18
ATOM 16367 N N . ARG A 1 42 ? 2.961 7.681 -3.149 1.00 0.00 42 ARG A N 18
ATOM 16368 C CA . ARG A 1 42 ? 2.897 7.797 -4.601 1.00 0.00 42 ARG A CA 18
ATOM 16369 C C . ARG A 1 42 ? 4.074 8.608 -5.134 1.00 0.00 42 ARG A C 18
ATOM 16370 O O . ARG A 1 42 ? 4.563 8.360 -6.237 1.00 0.00 42 ARG A O 18
ATOM 16391 N N . HIS A 1 43 ? 4.524 9.578 -4.345 1.00 0.00 43 HIS A N 18
ATOM 16392 C CA . HIS A 1 43 ? 5.644 10.425 -4.738 1.00 0.00 43 HIS A CA 18
ATOM 16393 C C . HIS A 1 43 ? 6.974 9.729 -4.465 1.00 0.00 43 HIS A C 18
ATOM 16394 O O . HIS A 1 43 ? 7.143 9.029 -3.467 1.00 0.00 43 HIS A O 18
ATOM 16408 N N . PRO A 1 44 ? 7.943 9.925 -5.372 1.00 0.00 44 PRO A N 18
ATOM 16409 C CA . PRO A 1 44 ? 9.274 9.325 -5.251 1.00 0.00 44 PRO A CA 18
ATOM 16410 C C . PRO A 1 44 ? 10.084 9.934 -4.111 1.00 0.00 44 PRO A C 18
ATOM 16411 O O . PRO A 1 44 ? 11.251 9.595 -3.914 1.00 0.00 44 PRO A O 18
ATOM 16422 N N . LEU A 1 45 ? 9.457 10.836 -3.363 1.00 0.00 45 LEU A N 18
ATOM 16423 C CA . LEU A 1 45 ? 10.119 11.493 -2.242 1.00 0.00 45 LEU A CA 18
ATOM 16424 C C . LEU A 1 45 ? 9.668 10.892 -0.914 1.00 0.00 45 LEU A C 18
ATOM 16425 O O . LEU A 1 45 ? 10.438 10.830 0.044 1.00 0.00 45 LEU A O 18
ATOM 16441 N N . ASP A 1 46 ? 8.417 10.448 -0.867 1.00 0.00 46 ASP A N 18
ATOM 16442 C CA . ASP A 1 46 ? 7.864 9.848 0.342 1.00 0.00 46 ASP A CA 18
ATOM 16443 C C . ASP A 1 46 ? 8.261 8.380 0.451 1.00 0.00 46 ASP A C 18
ATOM 16444 O O . ASP A 1 46 ? 8.251 7.802 1.538 1.00 0.00 46 ASP A O 18
ATOM 16453 N N . HIS A 1 47 ? 8.611 7.781 -0.684 1.00 0.00 47 HIS A N 18
ATOM 16454 C CA . HIS A 1 47 ? 9.011 6.379 -0.716 1.00 0.00 47 HIS A CA 18
ATOM 16455 C C . HIS A 1 47 ? 10.371 6.218 -1.389 1.00 0.00 47 HIS A C 18
ATOM 16456 O O . HIS A 1 47 ? 10.519 6.483 -2.582 1.00 0.00 47 HIS A O 18
ATOM 16470 N N . ASP A 1 48 ? 11.360 5.782 -0.617 1.00 0.00 48 ASP A N 18
ATOM 16471 C CA . ASP A 1 48 ? 12.708 5.586 -1.139 1.00 0.00 48 ASP A CA 18
ATOM 16472 C C . ASP A 1 48 ? 12.669 4.894 -2.498 1.00 0.00 48 ASP A C 18
ATOM 16473 O O . ASP A 1 48 ? 12.551 3.671 -2.581 1.00 0.00 48 ASP A O 18
ATOM 16482 N N . CYS A 1 49 ? 12.766 5.684 -3.561 1.00 0.00 49 CYS A N 18
ATOM 16483 C CA . CYS A 1 49 ? 12.741 5.150 -4.917 1.00 0.00 49 CYS A CA 18
ATOM 16484 C C . CYS A 1 49 ? 14.147 4.790 -5.387 1.00 0.00 49 CYS A C 18
ATOM 16485 O O . CYS A 1 49 ? 15.060 5.615 -5.337 1.00 0.00 49 CYS A O 18
ATOM 16492 N N . SER A 1 50 ? 14.315 3.553 -5.843 1.00 0.00 50 SER A N 18
ATOM 16493 C CA . SER A 1 50 ? 15.610 3.082 -6.319 1.00 0.00 50 SER A CA 18
ATOM 16494 C C . SER A 1 50 ? 15.798 3.410 -7.797 1.00 0.00 50 SER A C 18
ATOM 16495 O O . SER A 1 50 ? 16.873 3.837 -8.218 1.00 0.00 50 SER A O 18
ATOM 16503 N N . GLY A 1 51 ? 14.744 3.208 -8.581 1.00 0.00 51 GLY A N 18
ATOM 16504 C CA . GLY A 1 51 ? 14.812 3.487 -10.003 1.00 0.00 51 GLY A CA 18
ATOM 16505 C C . GLY A 1 51 ? 15.422 2.344 -10.790 1.00 0.00 51 GLY A C 18
ATOM 16506 O O . GLY A 1 51 ? 16.545 1.922 -10.514 1.00 0.00 51 GLY A O 18
ATOM 16510 N N . GLU A 1 52 ? 14.680 1.840 -11.771 1.00 0.00 52 GLU A N 18
ATOM 16511 C CA . GLU A 1 52 ? 15.155 0.736 -12.597 1.00 0.00 52 GLU A CA 18
ATOM 16512 C C . GLU A 1 52 ? 16.241 1.206 -13.561 1.00 0.00 52 GLU A C 18
ATOM 16513 O O . GLU A 1 52 ? 16.203 2.333 -14.055 1.00 0.00 52 GLU A O 18
ATOM 16525 N N . GLY A 1 53 ? 17.209 0.334 -13.824 1.00 0.00 53 GLY A N 18
ATOM 16526 C CA . GLY A 1 53 ? 18.292 0.677 -14.727 1.00 0.00 53 GLY A CA 18
ATOM 16527 C C . GLY A 1 53 ? 18.490 -0.359 -15.816 1.00 0.00 53 GLY A C 18
ATOM 16528 O O . GLY A 1 53 ? 17.522 -0.897 -16.354 1.00 0.00 53 GLY A O 18
ATOM 16532 N N . HIS A 1 54 ? 19.748 -0.639 -16.142 1.00 0.00 54 HIS A N 18
ATOM 16533 C CA . HIS A 1 54 ? 20.070 -1.617 -17.175 1.00 0.00 54 HIS A CA 18
ATOM 16534 C C . HIS A 1 54 ? 20.263 -3.004 -16.569 1.00 0.00 54 HIS A C 18
ATOM 16535 O O . HIS A 1 54 ? 20.878 -3.167 -15.515 1.00 0.00 54 HIS A O 18
ATOM 16549 N N . PRO A 1 55 ? 19.725 -4.028 -17.248 1.00 0.00 55 PRO A N 18
ATOM 16550 C CA . PRO A 1 55 ? 19.825 -5.418 -16.795 1.00 0.00 55 PRO A CA 18
ATOM 16551 C C . PRO A 1 55 ? 21.245 -5.963 -16.906 1.00 0.00 55 PRO A C 18
ATOM 16552 O O . PRO A 1 55 ? 21.500 -7.129 -16.602 1.00 0.00 55 PRO A O 18
ATOM 16563 N N . THR A 1 56 ? 22.168 -5.112 -17.343 1.00 0.00 56 THR A N 18
ATOM 16564 C CA . THR A 1 56 ? 23.563 -5.509 -17.494 1.00 0.00 56 THR A CA 18
ATOM 16565 C C . THR A 1 56 ? 23.675 -6.896 -18.115 1.00 0.00 56 THR A C 18
ATOM 16566 O O . THR A 1 56 ? 24.552 -7.681 -17.751 1.00 0.00 56 THR A O 18
ATOM 16577 N N . SER A 1 57 ? 22.784 -7.193 -19.055 1.00 0.00 57 SER A N 18
ATOM 16578 C CA . SER A 1 57 ? 22.781 -8.488 -19.725 1.00 0.00 57 SER A CA 18
ATOM 16579 C C . SER A 1 57 ? 22.689 -8.317 -21.238 1.00 0.00 57 SER A C 18
ATOM 16580 O O . SER A 1 57 ? 22.206 -7.297 -21.730 1.00 0.00 57 SER A O 18
ATOM 16588 N N . SER A 1 58 ? 23.157 -9.322 -21.971 1.00 0.00 58 SER A N 18
ATOM 16589 C CA . SER A 1 58 ? 23.132 -9.282 -23.428 1.00 0.00 58 SER A CA 18
ATOM 16590 C C . SER A 1 58 ? 21.732 -9.583 -23.956 1.00 0.00 58 SER A C 18
ATOM 16591 O O . SER A 1 58 ? 21.236 -8.904 -24.854 1.00 0.00 58 SER A O 18
ATOM 16599 N N . GLY A 1 59 ? 21.100 -10.606 -23.389 1.00 0.00 59 GLY A N 18
ATOM 16600 C CA . GLY A 1 59 ? 19.763 -10.980 -23.815 1.00 0.00 59 GLY A CA 18
ATOM 16601 C C . GLY A 1 59 ? 19.774 -11.891 -25.026 1.00 0.00 59 GLY A C 18
ATOM 16602 O O . GLY A 1 59 ? 20.635 -11.789 -25.899 1.00 0.00 59 GLY A O 18
ATOM 16606 N N . PRO A 1 60 ? 18.799 -12.810 -25.088 1.00 0.00 60 PRO A N 18
ATOM 16607 C CA . PRO A 1 60 ? 18.678 -13.762 -26.196 1.00 0.00 60 PRO A CA 18
ATOM 16608 C C . PRO A 1 60 ? 18.259 -13.087 -27.497 1.00 0.00 60 PRO A C 18
ATOM 16609 O O . PRO A 1 60 ? 18.597 -13.553 -28.586 1.00 0.00 60 PRO A O 18
ATOM 16620 N N . SER A 1 61 ? 17.522 -11.988 -27.378 1.00 0.00 61 SER A N 18
ATOM 16621 C CA . SER A 1 61 ? 17.055 -11.250 -28.546 1.00 0.00 61 SER A CA 18
ATOM 16622 C C . SER A 1 61 ? 17.116 -9.746 -28.299 1.00 0.00 61 SER A C 18
ATOM 16623 O O . SER A 1 61 ? 17.257 -9.298 -27.161 1.00 0.00 61 SER A O 18
ATOM 16631 N N . SER A 1 62 ? 17.009 -8.971 -29.374 1.00 0.00 62 SER A N 18
ATOM 16632 C CA . SER A 1 62 ? 17.055 -7.517 -29.276 1.00 0.00 62 SER A CA 18
ATOM 16633 C C . SER A 1 62 ? 18.427 -7.049 -28.800 1.00 0.00 62 SER A C 18
ATOM 16634 O O . SER A 1 62 ? 18.534 -6.154 -27.962 1.00 0.00 62 SER A O 18
ATOM 16642 N N . GLY A 1 63 ? 19.476 -7.660 -29.342 1.00 0.00 63 GLY A N 18
ATOM 16643 C CA . GLY A 1 63 ? 20.827 -7.294 -28.962 1.00 0.00 63 GLY A CA 18
ATOM 16644 C C . GLY A 1 63 ? 21.116 -5.824 -29.193 1.00 0.00 63 GLY A C 18
ATOM 16645 O O . GLY A 1 63 ? 22.112 -5.320 -28.676 1.00 0.00 63 GLY A O 18
ATOM 16651 N N . GLY A 1 1 ? -13.588 19.851 -16.825 1.00 0.00 1 GLY A N 19
ATOM 16652 C CA . GLY A 1 1 ? -14.268 18.982 -17.767 1.00 0.00 1 GLY A CA 19
ATOM 16653 C C . GLY A 1 1 ? -15.482 18.306 -17.161 1.00 0.00 1 GLY A C 19
ATOM 16654 O O . GLY A 1 1 ? -16.600 18.810 -17.269 1.00 0.00 1 GLY A O 19
ATOM 16658 N N . SER A 1 2 ? -15.263 17.161 -16.522 1.00 0.00 2 SER A N 19
ATOM 16659 C CA . SER A 1 2 ? -16.349 16.413 -15.900 1.00 0.00 2 SER A CA 19
ATOM 16660 C C . SER A 1 2 ? -15.804 15.370 -14.930 1.00 0.00 2 SER A C 19
ATOM 16661 O O . SER A 1 2 ? -14.713 14.833 -15.126 1.00 0.00 2 SER A O 19
ATOM 16669 N N . SER A 1 3 ? -16.572 15.087 -13.882 1.00 0.00 3 SER A N 19
ATOM 16670 C CA . SER A 1 3 ? -16.166 14.111 -12.878 1.00 0.00 3 SER A CA 19
ATOM 16671 C C . SER A 1 3 ? -17.363 13.300 -12.393 1.00 0.00 3 SER A C 19
ATOM 16672 O O . SER A 1 3 ? -18.316 13.848 -11.841 1.00 0.00 3 SER A O 19
ATOM 16680 N N . GLY A 1 4 ? -17.307 11.988 -12.604 1.00 0.00 4 GLY A N 19
ATOM 16681 C CA . GLY A 1 4 ? -18.392 11.122 -12.183 1.00 0.00 4 GLY A CA 19
ATOM 16682 C C . GLY A 1 4 ? -18.096 9.657 -12.437 1.00 0.00 4 GLY A C 19
ATOM 16683 O O . GLY A 1 4 ? -18.839 8.981 -13.149 1.00 0.00 4 GLY A O 19
ATOM 16687 N N . SER A 1 5 ? -17.007 9.165 -11.854 1.00 0.00 5 SER A N 19
ATOM 16688 C CA . SER A 1 5 ? -16.612 7.772 -12.025 1.00 0.00 5 SER A CA 19
ATOM 16689 C C . SER A 1 5 ? -16.727 7.009 -10.709 1.00 0.00 5 SER A C 19
ATOM 16690 O O . SER A 1 5 ? -15.890 7.155 -9.818 1.00 0.00 5 SER A O 19
ATOM 16698 N N . SER A 1 6 ? -17.771 6.194 -10.594 1.00 0.00 6 SER A N 19
ATOM 16699 C CA . SER A 1 6 ? -18.000 5.410 -9.386 1.00 0.00 6 SER A CA 19
ATOM 16700 C C . SER A 1 6 ? -16.910 4.357 -9.207 1.00 0.00 6 SER A C 19
ATOM 16701 O O . SER A 1 6 ? -16.311 4.243 -8.139 1.00 0.00 6 SER A O 19
ATOM 16709 N N . GLY A 1 7 ? -16.659 3.589 -10.263 1.00 0.00 7 GLY A N 19
ATOM 16710 C CA . GLY A 1 7 ? -15.643 2.555 -10.203 1.00 0.00 7 GLY A CA 19
ATOM 16711 C C . GLY A 1 7 ? -15.761 1.559 -11.340 1.00 0.00 7 GLY A C 19
ATOM 16712 O O . GLY A 1 7 ? -16.843 1.366 -11.895 1.00 0.00 7 GLY A O 19
ATOM 16716 N N . ARG A 1 8 ? -14.646 0.927 -11.689 1.00 0.00 8 ARG A N 19
ATOM 16717 C CA . ARG A 1 8 ? -14.628 -0.052 -12.769 1.00 0.00 8 ARG A CA 19
ATOM 16718 C C . ARG A 1 8 ? -14.331 -1.449 -12.232 1.00 0.00 8 ARG A C 19
ATOM 16719 O O . ARG A 1 8 ? -15.036 -2.409 -12.543 1.00 0.00 8 ARG A O 19
ATOM 16740 N N . LYS A 1 9 ? -13.282 -1.556 -11.424 1.00 0.00 9 LYS A N 19
ATOM 16741 C CA . LYS A 1 9 ? -12.890 -2.834 -10.842 1.00 0.00 9 LYS A CA 19
ATOM 16742 C C . LYS A 1 9 ? -13.161 -2.855 -9.341 1.00 0.00 9 LYS A C 19
ATOM 16743 O O . LYS A 1 9 ? -12.379 -2.323 -8.553 1.00 0.00 9 LYS A O 19
ATOM 16762 N N . ILE A 1 10 ? -14.272 -3.472 -8.954 1.00 0.00 10 ILE A N 19
ATOM 16763 C CA . ILE A 1 10 ? -14.644 -3.564 -7.547 1.00 0.00 10 ILE A CA 19
ATOM 16764 C C . ILE A 1 10 ? -13.424 -3.833 -6.673 1.00 0.00 10 ILE A C 19
ATOM 16765 O O . ILE A 1 10 ? -13.401 -3.478 -5.494 1.00 0.00 10 ILE A O 19
ATOM 16781 N N . PHE A 1 11 ? -12.409 -4.461 -7.259 1.00 0.00 11 PHE A N 19
ATOM 16782 C CA . PHE A 1 11 ? -11.184 -4.777 -6.534 1.00 0.00 11 PHE A CA 19
ATOM 16783 C C . PHE A 1 11 ? -10.437 -3.504 -6.147 1.00 0.00 11 PHE A C 19
ATOM 16784 O O . PHE A 1 11 ? -10.784 -2.407 -6.588 1.00 0.00 11 PHE A O 19
ATOM 16801 N N . THR A 1 12 ? -9.409 -3.657 -5.318 1.00 0.00 12 THR A N 19
ATOM 16802 C CA . THR A 1 12 ? -8.614 -2.521 -4.869 1.00 0.00 12 THR A CA 19
ATOM 16803 C C . THR A 1 12 ? -7.123 -2.825 -4.958 1.00 0.00 12 THR A C 19
ATOM 16804 O O . THR A 1 12 ? -6.660 -3.858 -4.476 1.00 0.00 12 THR A O 19
ATOM 16815 N N . ASN A 1 13 ? -6.374 -1.917 -5.577 1.00 0.00 13 ASN A N 19
ATOM 16816 C CA . ASN A 1 13 ? -4.934 -2.089 -5.729 1.00 0.00 13 ASN A CA 19
ATOM 16817 C C . ASN A 1 13 ? -4.236 -2.051 -4.373 1.00 0.00 13 ASN A C 19
ATOM 16818 O O . ASN A 1 13 ? -4.824 -1.645 -3.370 1.00 0.00 13 ASN A O 19
ATOM 16829 N N . LYS A 1 14 ? -2.977 -2.475 -4.349 1.00 0.00 14 LYS A N 19
ATOM 16830 C CA . LYS A 1 14 ? -2.196 -2.488 -3.118 1.00 0.00 14 LYS A CA 19
ATOM 16831 C C . LYS A 1 14 ? -0.909 -1.687 -3.282 1.00 0.00 14 LYS A C 19
ATOM 16832 O O . LYS A 1 14 ? -0.424 -1.492 -4.397 1.00 0.00 14 LYS A O 19
ATOM 16851 N N . CYS A 1 15 ? -0.358 -1.226 -2.164 1.00 0.00 15 CYS A N 19
ATOM 16852 C CA . CYS A 1 15 ? 0.875 -0.447 -2.183 1.00 0.00 15 CYS A CA 19
ATOM 16853 C C . CYS A 1 15 ? 2.094 -1.355 -2.053 1.00 0.00 15 CYS A C 19
ATOM 16854 O O . CYS A 1 15 ? 2.087 -2.314 -1.282 1.00 0.00 15 CYS A O 19
ATOM 16861 N N . GLU A 1 16 ? 3.139 -1.045 -2.814 1.00 0.00 16 GLU A N 19
ATOM 16862 C CA . GLU A 1 16 ? 4.366 -1.833 -2.785 1.00 0.00 16 GLU A CA 19
ATOM 16863 C C . GLU A 1 16 ? 5.392 -1.209 -1.843 1.00 0.00 16 GLU A C 19
ATOM 16864 O O . GLU A 1 16 ? 6.598 -1.308 -2.068 1.00 0.00 16 GLU A O 19
ATOM 16876 N N . ARG A 1 17 ? 4.903 -0.564 -0.788 1.00 0.00 17 ARG A N 19
ATOM 16877 C CA . ARG A 1 17 ? 5.776 0.078 0.187 1.00 0.00 17 ARG A CA 19
ATOM 16878 C C . ARG A 1 17 ? 6.012 -0.833 1.388 1.00 0.00 17 ARG A C 19
ATOM 16879 O O . ARG A 1 17 ? 5.143 -1.618 1.765 1.00 0.00 17 ARG A O 19
ATOM 16900 N N . ALA A 1 18 ? 7.195 -0.722 1.984 1.00 0.00 18 ALA A N 19
ATOM 16901 C CA . ALA A 1 18 ? 7.545 -1.534 3.143 1.00 0.00 18 ALA A CA 19
ATOM 16902 C C . ALA A 1 18 ? 6.730 -1.125 4.366 1.00 0.00 18 ALA A C 19
ATOM 16903 O O . ALA A 1 18 ? 6.637 0.056 4.696 1.00 0.00 18 ALA A O 19
ATOM 16910 N N . GLY A 1 19 ? 6.140 -2.111 5.035 1.00 0.00 19 GLY A N 19
ATOM 16911 C CA . GLY A 1 19 ? 5.339 -1.834 6.213 1.00 0.00 19 GLY A CA 19
ATOM 16912 C C . GLY A 1 19 ? 4.145 -0.952 5.908 1.00 0.00 19 GLY A C 19
ATOM 16913 O O . GLY A 1 19 ? 3.764 -0.107 6.718 1.00 0.00 19 GLY A O 19
ATOM 16917 N N . CYS A 1 20 ? 3.551 -1.148 4.735 1.00 0.00 20 CYS A N 19
ATOM 16918 C CA . CYS A 1 20 ? 2.394 -0.363 4.323 1.00 0.00 20 CYS A CA 19
ATOM 16919 C C . CYS A 1 20 ? 1.294 -1.265 3.770 1.00 0.00 20 CYS A C 19
ATOM 16920 O O . CYS A 1 20 ? 1.559 -2.174 2.982 1.00 0.00 20 CYS A O 19
ATOM 16927 N N . ARG A 1 21 ? 0.059 -1.008 4.189 1.00 0.00 21 ARG A N 19
ATOM 16928 C CA . ARG A 1 21 ? -1.081 -1.797 3.737 1.00 0.00 21 ARG A CA 19
ATOM 16929 C C . ARG A 1 21 ? -2.178 -0.896 3.178 1.00 0.00 21 ARG A C 19
ATOM 16930 O O . ARG A 1 21 ? -3.365 -1.173 3.343 1.00 0.00 21 ARG A O 19
ATOM 16951 N N . GLN A 1 22 ? -1.771 0.184 2.518 1.00 0.00 22 GLN A N 19
ATOM 16952 C CA . GLN A 1 22 ? -2.720 1.126 1.936 1.00 0.00 22 GLN A CA 19
ATOM 16953 C C . GLN A 1 22 ? -3.507 0.476 0.803 1.00 0.00 22 GLN A C 19
ATOM 16954 O O . GLN A 1 22 ? -2.995 -0.395 0.099 1.00 0.00 22 GLN A O 19
ATOM 16968 N N . ARG A 1 23 ? -4.753 0.906 0.632 1.00 0.00 23 ARG A N 19
ATOM 16969 C CA . ARG A 1 23 ? -5.610 0.364 -0.416 1.00 0.00 23 ARG A CA 19
ATOM 16970 C C . ARG A 1 23 ? -6.252 1.486 -1.227 1.00 0.00 23 ARG A C 19
ATOM 16971 O O . ARG A 1 23 ? -7.263 2.058 -0.821 1.00 0.00 23 ARG A O 19
ATOM 16992 N N . GLU A 1 24 ? -5.656 1.795 -2.375 1.00 0.00 24 GLU A N 19
ATOM 16993 C CA . GLU A 1 24 ? -6.169 2.850 -3.241 1.00 0.00 24 GLU A CA 19
ATOM 16994 C C . GLU A 1 24 ? -7.078 2.271 -4.322 1.00 0.00 24 GLU A C 19
ATOM 16995 O O . GLU A 1 24 ? -6.729 1.293 -4.983 1.00 0.00 24 GLU A O 19
ATOM 17007 N N . MET A 1 25 ? -8.244 2.883 -4.496 1.00 0.00 25 MET A N 19
ATOM 17008 C CA . MET A 1 25 ? -9.203 2.430 -5.496 1.00 0.00 25 MET A CA 19
ATOM 17009 C C . MET A 1 25 ? -8.613 2.531 -6.900 1.00 0.00 25 MET A C 19
ATOM 17010 O O . MET A 1 25 ? -8.833 1.658 -7.739 1.00 0.00 25 MET A O 19
ATOM 17024 N N . MET A 1 26 ? -7.864 3.600 -7.146 1.00 0.00 26 MET A N 19
ATOM 17025 C CA . MET A 1 26 ? -7.243 3.814 -8.448 1.00 0.00 26 MET A CA 19
ATOM 17026 C C . MET A 1 26 ? -5.799 3.320 -8.448 1.00 0.00 26 MET A C 19
ATOM 17027 O O . MET A 1 26 ? -5.129 3.329 -7.416 1.00 0.00 26 MET A O 19
ATOM 17041 N N . LYS A 1 27 ? -5.326 2.890 -9.613 1.00 0.00 27 LYS A N 19
ATOM 17042 C CA . LYS A 1 27 ? -3.962 2.394 -9.749 1.00 0.00 27 LYS A CA 19
ATOM 17043 C C . LYS A 1 27 ? -2.966 3.548 -9.808 1.00 0.00 27 LYS A C 19
ATOM 17044 O O . LYS A 1 27 ? -3.122 4.476 -10.602 1.00 0.00 27 LYS A O 19
ATOM 17063 N N . LEU A 1 28 ? -1.942 3.483 -8.964 1.00 0.00 28 LEU A N 19
ATOM 17064 C CA . LEU A 1 28 ? -0.919 4.522 -8.921 1.00 0.00 28 LEU A CA 19
ATOM 17065 C C . LEU A 1 28 ? 0.477 3.917 -9.031 1.00 0.00 28 LEU A C 19
ATOM 17066 O O . LEU A 1 28 ? 0.966 3.282 -8.097 1.00 0.00 28 LEU A O 19
ATOM 17082 N N . THR A 1 29 ? 1.115 4.120 -10.180 1.00 0.00 29 THR A N 19
ATOM 17083 C CA . THR A 1 29 ? 2.455 3.597 -10.412 1.00 0.00 29 THR A CA 19
ATOM 17084 C C . THR A 1 29 ? 3.472 4.725 -10.543 1.00 0.00 29 THR A C 19
ATOM 17085 O O . THR A 1 29 ? 3.220 5.726 -11.214 1.00 0.00 29 THR A O 19
ATOM 17096 N N . CYS A 1 30 ? 4.622 4.557 -9.898 1.00 0.00 30 CYS A N 19
ATOM 17097 C CA . CYS A 1 30 ? 5.677 5.561 -9.942 1.00 0.00 30 CYS A CA 19
ATOM 17098 C C . CYS A 1 30 ? 6.104 5.839 -11.381 1.00 0.00 30 CYS A C 19
ATOM 17099 O O . CYS A 1 30 ? 5.706 5.130 -12.304 1.00 0.00 30 CYS A O 19
ATOM 17106 N N . GLU A 1 31 ? 6.915 6.876 -11.562 1.00 0.00 31 GLU A N 19
ATOM 17107 C CA . GLU A 1 31 ? 7.395 7.248 -12.888 1.00 0.00 31 GLU A CA 19
ATOM 17108 C C . GLU A 1 31 ? 8.851 6.833 -13.076 1.00 0.00 31 GLU A C 19
ATOM 17109 O O . GLU A 1 31 ? 9.299 6.590 -14.197 1.00 0.00 31 GLU A O 19
ATOM 17121 N N . ARG A 1 32 ? 9.585 6.754 -11.971 1.00 0.00 32 ARG A N 19
ATOM 17122 C CA . ARG A 1 32 ? 10.991 6.371 -12.013 1.00 0.00 32 ARG A CA 19
ATOM 17123 C C . ARG A 1 32 ? 11.144 4.856 -11.917 1.00 0.00 32 ARG A C 19
ATOM 17124 O O . ARG A 1 32 ? 11.739 4.224 -12.791 1.00 0.00 32 ARG A O 19
ATOM 17145 N N . CYS A 1 33 ? 10.605 4.279 -10.848 1.00 0.00 33 CYS A N 19
ATOM 17146 C CA . CYS A 1 33 ? 10.682 2.838 -10.636 1.00 0.00 33 CYS A CA 19
ATOM 17147 C C . CYS A 1 33 ? 9.536 2.122 -11.345 1.00 0.00 33 CYS A C 19
ATOM 17148 O O . CYS A 1 33 ? 9.649 0.949 -11.702 1.00 0.00 33 CYS A O 19
ATOM 17155 N N . SER A 1 34 ? 8.433 2.836 -11.546 1.00 0.00 34 SER A N 19
ATOM 17156 C CA . SER A 1 34 ? 7.265 2.268 -12.209 1.00 0.00 34 SER A CA 19
ATOM 17157 C C . SER A 1 34 ? 6.621 1.188 -11.345 1.00 0.00 34 SER A C 19
ATOM 17158 O O . SER A 1 34 ? 6.205 0.143 -11.845 1.00 0.00 34 SER A O 19
ATOM 17166 N N . ARG A 1 35 ? 6.542 1.449 -10.044 1.00 0.00 35 ARG A N 19
ATOM 17167 C CA . ARG A 1 35 ? 5.951 0.500 -9.109 1.00 0.00 35 ARG A CA 19
ATOM 17168 C C . ARG A 1 35 ? 4.679 1.070 -8.488 1.00 0.00 35 ARG A C 19
ATOM 17169 O O . ARG A 1 35 ? 4.535 2.284 -8.346 1.00 0.00 35 ARG A O 19
ATOM 17190 N N . ASN A 1 36 ? 3.758 0.185 -8.120 1.00 0.00 36 ASN A N 19
ATOM 17191 C CA . ASN A 1 36 ? 2.497 0.600 -7.515 1.00 0.00 36 ASN A CA 19
ATOM 17192 C C . ASN A 1 36 ? 2.718 1.115 -6.096 1.00 0.00 36 ASN A C 19
ATOM 17193 O O . ASN A 1 36 ? 3.555 0.593 -5.358 1.00 0.00 36 ASN A O 19
ATOM 17204 N N . PHE A 1 37 ? 1.962 2.141 -5.720 1.00 0.00 37 PHE A N 19
ATOM 17205 C CA . PHE A 1 37 ? 2.075 2.727 -4.389 1.00 0.00 37 PHE A CA 19
ATOM 17206 C C . PHE A 1 37 ? 0.818 3.515 -4.034 1.00 0.00 37 PHE A C 19
ATOM 17207 O O . PHE A 1 37 ? -0.010 3.808 -4.897 1.00 0.00 37 PHE A O 19
ATOM 17224 N N . CYS A 1 38 ? 0.681 3.855 -2.756 1.00 0.00 38 CYS A N 19
ATOM 17225 C CA . CYS A 1 38 ? -0.474 4.608 -2.284 1.00 0.00 38 CYS A CA 19
ATOM 17226 C C . CYS A 1 38 ? -0.207 6.109 -2.345 1.00 0.00 38 CYS A C 19
ATOM 17227 O O . CYS A 1 38 ? 0.939 6.550 -2.255 1.00 0.00 38 CYS A O 19
ATOM 17234 N N . ILE A 1 39 ? -1.272 6.888 -2.498 1.00 0.00 39 ILE A N 19
ATOM 17235 C CA . ILE A 1 39 ? -1.153 8.339 -2.570 1.00 0.00 39 ILE A CA 19
ATOM 17236 C C . ILE A 1 39 ? -0.107 8.854 -1.587 1.00 0.00 39 ILE A C 19
ATOM 17237 O O . ILE A 1 39 ? 0.653 9.772 -1.895 1.00 0.00 39 ILE A O 19
ATOM 17253 N N . LYS A 1 40 ? -0.072 8.255 -0.401 1.00 0.00 40 LYS A N 19
ATOM 17254 C CA . LYS A 1 40 ? 0.883 8.649 0.628 1.00 0.00 40 LYS A CA 19
ATOM 17255 C C . LYS A 1 40 ? 2.312 8.342 0.191 1.00 0.00 40 LYS A C 19
ATOM 17256 O O . LYS A 1 40 ? 3.231 9.121 0.445 1.00 0.00 40 LYS A O 19
ATOM 17275 N N . HIS A 1 41 ? 2.492 7.201 -0.468 1.00 0.00 41 HIS A N 19
ATOM 17276 C CA . HIS A 1 41 ? 3.809 6.792 -0.942 1.00 0.00 41 HIS A CA 19
ATOM 17277 C C . HIS A 1 41 ? 3.872 6.824 -2.466 1.00 0.00 41 HIS A C 19
ATOM 17278 O O . HIS A 1 41 ? 4.708 6.158 -3.076 1.00 0.00 41 HIS A O 19
ATOM 17292 N N . ARG A 1 42 ? 2.981 7.601 -3.074 1.00 0.00 42 ARG A N 19
ATOM 17293 C CA . ARG A 1 42 ? 2.935 7.717 -4.527 1.00 0.00 42 ARG A CA 19
ATOM 17294 C C . ARG A 1 42 ? 4.069 8.600 -5.038 1.00 0.00 42 ARG A C 19
ATOM 17295 O O . ARG A 1 42 ? 4.579 8.398 -6.141 1.00 0.00 42 ARG A O 19
ATOM 17316 N N . HIS A 1 43 ? 4.459 9.581 -4.230 1.00 0.00 43 HIS A N 19
ATOM 17317 C CA . HIS A 1 43 ? 5.534 10.495 -4.601 1.00 0.00 43 HIS A CA 19
ATOM 17318 C C . HIS A 1 43 ? 6.898 9.861 -4.348 1.00 0.00 43 HIS A C 19
ATOM 17319 O O . HIS A 1 43 ? 7.109 9.156 -3.361 1.00 0.00 43 HIS A O 19
ATOM 17333 N N . PRO A 1 44 ? 7.848 10.115 -5.261 1.00 0.00 44 PRO A N 19
ATOM 17334 C CA . PRO A 1 44 ? 9.208 9.578 -5.159 1.00 0.00 44 PRO A CA 19
ATOM 17335 C C . PRO A 1 44 ? 9.997 10.212 -4.018 1.00 0.00 44 PRO A C 19
ATOM 17336 O O . PRO A 1 44 ? 11.212 10.034 -3.916 1.00 0.00 44 PRO A O 19
ATOM 17347 N N . LEU A 1 45 ? 9.300 10.951 -3.162 1.00 0.00 45 LEU A N 19
ATOM 17348 C CA . LEU A 1 45 ? 9.936 11.611 -2.027 1.00 0.00 45 LEU A CA 19
ATOM 17349 C C . LEU A 1 45 ? 9.513 10.962 -0.713 1.00 0.00 45 LEU A C 19
ATOM 17350 O O . LEU A 1 45 ? 10.272 10.948 0.257 1.00 0.00 45 LEU A O 19
ATOM 17366 N N . ASP A 1 46 ? 8.299 10.424 -0.688 1.00 0.00 46 ASP A N 19
ATOM 17367 C CA . ASP A 1 46 ? 7.776 9.770 0.506 1.00 0.00 46 ASP A CA 19
ATOM 17368 C C . ASP A 1 46 ? 7.851 8.252 0.371 1.00 0.00 46 ASP A C 19
ATOM 17369 O O . ASP A 1 46 ? 7.066 7.525 0.981 1.00 0.00 46 ASP A O 19
ATOM 17378 N N . HIS A 1 47 ? 8.799 7.781 -0.432 1.00 0.00 47 HIS A N 19
ATOM 17379 C CA . HIS A 1 47 ? 8.976 6.349 -0.647 1.00 0.00 47 HIS A CA 19
ATOM 17380 C C . HIS A 1 47 ? 10.351 6.054 -1.239 1.00 0.00 47 HIS A C 19
ATOM 17381 O O . HIS A 1 47 ? 10.792 6.723 -2.174 1.00 0.00 47 HIS A O 19
ATOM 17395 N N . ASP A 1 48 ? 11.025 5.052 -0.686 1.00 0.00 48 ASP A N 19
ATOM 17396 C CA . ASP A 1 48 ? 12.350 4.668 -1.159 1.00 0.00 48 ASP A CA 19
ATOM 17397 C C . ASP A 1 48 ? 12.316 4.312 -2.642 1.00 0.00 48 ASP A C 19
ATOM 17398 O O . ASP A 1 48 ? 12.083 3.160 -3.009 1.00 0.00 48 ASP A O 19
ATOM 17407 N N . CYS A 1 49 ? 12.549 5.307 -3.490 1.00 0.00 49 CYS A N 19
ATOM 17408 C CA . CYS A 1 49 ? 12.543 5.100 -4.933 1.00 0.00 49 CYS A CA 19
ATOM 17409 C C . CYS A 1 49 ? 13.871 4.513 -5.404 1.00 0.00 49 CYS A C 19
ATOM 17410 O O . CYS A 1 49 ? 14.933 5.094 -5.181 1.00 0.00 49 CYS A O 19
ATOM 17417 N N . SER A 1 50 ? 13.802 3.356 -6.056 1.00 0.00 50 SER A N 19
ATOM 17418 C CA . SER A 1 50 ? 14.998 2.688 -6.554 1.00 0.00 50 SER A CA 19
ATOM 17419 C C . SER A 1 50 ? 15.301 3.114 -7.988 1.00 0.00 50 SER A C 19
ATOM 17420 O O . SER A 1 50 ? 16.411 3.543 -8.298 1.00 0.00 50 SER A O 19
ATOM 17428 N N . GLY A 1 51 ? 14.303 2.992 -8.858 1.00 0.00 51 GLY A N 19
ATOM 17429 C CA . GLY A 1 51 ? 14.481 3.368 -10.249 1.00 0.00 51 GLY A CA 19
ATOM 17430 C C . GLY A 1 51 ? 14.753 2.174 -11.142 1.00 0.00 51 GLY A C 19
ATOM 17431 O O . GLY A 1 51 ? 15.776 2.122 -11.823 1.00 0.00 51 GLY A O 19
ATOM 17435 N N . GLU A 1 52 ? 13.835 1.212 -11.137 1.00 0.00 52 GLU A N 19
ATOM 17436 C CA . GLU A 1 52 ? 13.983 0.012 -11.952 1.00 0.00 52 GLU A CA 19
ATOM 17437 C C . GLU A 1 52 ? 14.688 0.331 -13.268 1.00 0.00 52 GLU A C 19
ATOM 17438 O O . GLU A 1 52 ? 15.603 -0.380 -13.683 1.00 0.00 52 GLU A O 19
ATOM 17450 N N . GLY A 1 53 ? 14.255 1.406 -13.919 1.00 0.00 53 GLY A N 19
ATOM 17451 C CA . GLY A 1 53 ? 14.854 1.801 -15.181 1.00 0.00 53 GLY A CA 19
ATOM 17452 C C . GLY A 1 53 ? 14.118 1.229 -16.376 1.00 0.00 53 GLY A C 19
ATOM 17453 O O . GLY A 1 53 ? 13.069 1.740 -16.771 1.00 0.00 53 GLY A O 19
ATOM 17457 N N . HIS A 1 54 ? 14.669 0.167 -16.956 1.00 0.00 54 HIS A N 19
ATOM 17458 C CA . HIS A 1 54 ? 14.057 -0.473 -18.115 1.00 0.00 54 HIS A CA 19
ATOM 17459 C C . HIS A 1 54 ? 13.177 -1.644 -17.687 1.00 0.00 54 HIS A C 19
ATOM 17460 O O . HIS A 1 54 ? 13.520 -2.415 -16.791 1.00 0.00 54 HIS A O 19
ATOM 17474 N N . PRO A 1 55 ? 12.015 -1.781 -18.342 1.00 0.00 55 PRO A N 19
ATOM 17475 C CA . PRO A 1 55 ? 11.061 -2.855 -18.047 1.00 0.00 55 PRO A CA 19
ATOM 17476 C C . PRO A 1 55 ? 11.578 -4.223 -18.477 1.00 0.00 55 PRO A C 19
ATOM 17477 O O . PRO A 1 55 ? 12.538 -4.324 -19.242 1.00 0.00 55 PRO A O 19
ATOM 17488 N N . THR A 1 56 ? 10.935 -5.276 -17.982 1.00 0.00 56 THR A N 19
ATOM 17489 C CA . THR A 1 56 ? 11.329 -6.639 -18.315 1.00 0.00 56 THR A CA 19
ATOM 17490 C C . THR A 1 56 ? 10.139 -7.449 -18.815 1.00 0.00 56 THR A C 19
ATOM 17491 O O . THR A 1 56 ? 8.988 -7.121 -18.530 1.00 0.00 56 THR A O 19
ATOM 17502 N N . SER A 1 57 ? 10.424 -8.511 -19.563 1.00 0.00 57 SER A N 19
ATOM 17503 C CA . SER A 1 57 ? 9.376 -9.367 -20.106 1.00 0.00 57 SER A CA 19
ATOM 17504 C C . SER A 1 57 ? 8.508 -8.600 -21.099 1.00 0.00 57 SER A C 19
ATOM 17505 O O . SER A 1 57 ? 7.284 -8.724 -21.096 1.00 0.00 57 SER A O 19
ATOM 17513 N N . SER A 1 58 ? 9.153 -7.807 -21.949 1.00 0.00 58 SER A N 19
ATOM 17514 C CA . SER A 1 58 ? 8.441 -7.016 -22.946 1.00 0.00 58 SER A CA 19
ATOM 17515 C C . SER A 1 58 ? 8.677 -7.569 -24.348 1.00 0.00 58 SER A C 19
ATOM 17516 O O . SER A 1 58 ? 9.579 -7.128 -25.058 1.00 0.00 58 SER A O 19
ATOM 17524 N N . GLY A 1 59 ? 7.858 -8.541 -24.740 1.00 0.00 59 GLY A N 19
ATOM 17525 C CA . GLY A 1 59 ? 7.993 -9.140 -26.055 1.00 0.00 59 GLY A CA 19
ATOM 17526 C C . GLY A 1 59 ? 6.898 -8.700 -27.008 1.00 0.00 59 GLY A C 19
ATOM 17527 O O . GLY A 1 59 ? 5.801 -9.258 -27.026 1.00 0.00 59 GLY A O 19
ATOM 17531 N N . PRO A 1 60 ? 7.193 -7.676 -27.822 1.00 0.00 60 PRO A N 19
ATOM 17532 C CA . PRO A 1 60 ? 6.238 -7.139 -28.795 1.00 0.00 60 PRO A CA 19
ATOM 17533 C C . PRO A 1 60 ? 5.977 -8.105 -29.946 1.00 0.00 60 PRO A C 19
ATOM 17534 O O . PRO A 1 60 ? 4.846 -8.241 -30.410 1.00 0.00 60 PRO A O 19
ATOM 17545 N N . SER A 1 61 ? 7.032 -8.775 -30.400 1.00 0.00 61 SER A N 19
ATOM 17546 C CA . SER A 1 61 ? 6.916 -9.727 -31.499 1.00 0.00 61 SER A CA 19
ATOM 17547 C C . SER A 1 61 ? 8.207 -10.524 -31.664 1.00 0.00 61 SER A C 19
ATOM 17548 O O . SER A 1 61 ? 9.259 -10.135 -31.158 1.00 0.00 61 SER A O 19
ATOM 17556 N N . SER A 1 62 ? 8.116 -11.643 -32.376 1.00 0.00 62 SER A N 19
ATOM 17557 C CA . SER A 1 62 ? 9.275 -12.499 -32.605 1.00 0.00 62 SER A CA 19
ATOM 17558 C C . SER A 1 62 ? 9.654 -12.514 -34.083 1.00 0.00 62 SER A C 19
ATOM 17559 O O . SER A 1 62 ? 8.795 -12.410 -34.957 1.00 0.00 62 SER A O 19
ATOM 17567 N N . GLY A 1 63 ? 10.949 -12.645 -34.354 1.00 0.00 63 GLY A N 19
ATOM 17568 C CA . GLY A 1 63 ? 11.421 -12.672 -35.726 1.00 0.00 63 GLY A CA 19
ATOM 17569 C C . GLY A 1 63 ? 11.443 -14.073 -36.304 1.00 0.00 63 GLY A C 19
ATOM 17570 O O . GLY A 1 63 ? 10.457 -14.795 -36.163 1.00 0.00 63 GLY A O 19
ATOM 17576 N N . GLY A 1 1 ? -15.212 -28.904 -7.644 1.00 0.00 1 GLY A N 20
ATOM 17577 C CA . GLY A 1 1 ? -15.740 -28.003 -8.652 1.00 0.00 1 GLY A CA 20
ATOM 17578 C C . GLY A 1 1 ? -16.062 -26.632 -8.092 1.00 0.00 1 GLY A C 20
ATOM 17579 O O . GLY A 1 1 ? -15.772 -26.345 -6.931 1.00 0.00 1 GLY A O 20
ATOM 17583 N N . SER A 1 2 ? -16.661 -25.782 -8.920 1.00 0.00 2 SER A N 20
ATOM 17584 C CA . SER A 1 2 ? -17.018 -24.431 -8.502 1.00 0.00 2 SER A CA 20
ATOM 17585 C C . SER A 1 2 ? -15.973 -23.865 -7.546 1.00 0.00 2 SER A C 20
ATOM 17586 O O . SER A 1 2 ? -16.309 -23.230 -6.547 1.00 0.00 2 SER A O 20
ATOM 17594 N N . SER A 1 3 ? -14.703 -24.099 -7.861 1.00 0.00 3 SER A N 20
ATOM 17595 C CA . SER A 1 3 ? -13.607 -23.616 -7.028 1.00 0.00 3 SER A CA 20
ATOM 17596 C C . SER A 1 3 ? -12.634 -22.774 -7.847 1.00 0.00 3 SER A C 20
ATOM 17597 O O . SER A 1 3 ? -12.160 -23.200 -8.899 1.00 0.00 3 SER A O 20
ATOM 17605 N N . GLY A 1 4 ? -12.340 -21.574 -7.354 1.00 0.00 4 GLY A N 20
ATOM 17606 C CA . GLY A 1 4 ? -11.424 -20.690 -8.052 1.00 0.00 4 GLY A CA 20
ATOM 17607 C C . GLY A 1 4 ? -10.515 -19.932 -7.105 1.00 0.00 4 GLY A C 20
ATOM 17608 O O . GLY A 1 4 ? -10.444 -20.248 -5.917 1.00 0.00 4 GLY A O 20
ATOM 17612 N N . SER A 1 5 ? -9.817 -18.931 -7.631 1.00 0.00 5 SER A N 20
ATOM 17613 C CA . SER A 1 5 ? -8.903 -18.130 -6.825 1.00 0.00 5 SER A CA 20
ATOM 17614 C C . SER A 1 5 ? -9.606 -16.892 -6.276 1.00 0.00 5 SER A C 20
ATOM 17615 O O . SER A 1 5 ? -10.640 -16.471 -6.794 1.00 0.00 5 SER A O 20
ATOM 17623 N N . SER A 1 6 ? -9.037 -16.314 -5.223 1.00 0.00 6 SER A N 20
ATOM 17624 C CA . SER A 1 6 ? -9.610 -15.127 -4.600 1.00 0.00 6 SER A CA 20
ATOM 17625 C C . SER A 1 6 ? -8.528 -14.297 -3.916 1.00 0.00 6 SER A C 20
ATOM 17626 O O . SER A 1 6 ? -7.932 -14.725 -2.928 1.00 0.00 6 SER A O 20
ATOM 17634 N N . GLY A 1 7 ? -8.279 -13.105 -4.450 1.00 0.00 7 GLY A N 20
ATOM 17635 C CA . GLY A 1 7 ? -7.270 -12.232 -3.879 1.00 0.00 7 GLY A CA 20
ATOM 17636 C C . GLY A 1 7 ? -7.242 -10.868 -4.539 1.00 0.00 7 GLY A C 20
ATOM 17637 O O . GLY A 1 7 ? -8.288 -10.258 -4.763 1.00 0.00 7 GLY A O 20
ATOM 17641 N N . ARG A 1 8 ? -6.043 -10.387 -4.849 1.00 0.00 8 ARG A N 20
ATOM 17642 C CA . ARG A 1 8 ? -5.883 -9.084 -5.485 1.00 0.00 8 ARG A CA 20
ATOM 17643 C C . ARG A 1 8 ? -6.878 -8.912 -6.629 1.00 0.00 8 ARG A C 20
ATOM 17644 O O . ARG A 1 8 ? -7.036 -9.800 -7.468 1.00 0.00 8 ARG A O 20
ATOM 17665 N N . LYS A 1 9 ? -7.547 -7.765 -6.657 1.00 0.00 9 LYS A N 20
ATOM 17666 C CA . LYS A 1 9 ? -8.526 -7.475 -7.698 1.00 0.00 9 LYS A CA 20
ATOM 17667 C C . LYS A 1 9 ? -8.318 -6.074 -8.265 1.00 0.00 9 LYS A C 20
ATOM 17668 O O . LYS A 1 9 ? -8.136 -5.112 -7.518 1.00 0.00 9 LYS A O 20
ATOM 17687 N N . ILE A 1 10 ? -8.347 -5.967 -9.590 1.00 0.00 10 ILE A N 20
ATOM 17688 C CA . ILE A 1 10 ? -8.164 -4.683 -10.256 1.00 0.00 10 ILE A CA 20
ATOM 17689 C C . ILE A 1 10 ? -8.844 -3.560 -9.480 1.00 0.00 10 ILE A C 20
ATOM 17690 O O . ILE A 1 10 ? -8.268 -2.489 -9.285 1.00 0.00 10 ILE A O 20
ATOM 17706 N N . PHE A 1 11 ? -10.072 -3.812 -9.039 1.00 0.00 11 PHE A N 20
ATOM 17707 C CA . PHE A 1 11 ? -10.830 -2.822 -8.283 1.00 0.00 11 PHE A CA 20
ATOM 17708 C C . PHE A 1 11 ? -9.927 -2.072 -7.308 1.00 0.00 11 PHE A C 20
ATOM 17709 O O . PHE A 1 11 ? -9.834 -0.845 -7.347 1.00 0.00 11 PHE A O 20
ATOM 17726 N N . THR A 1 12 ? -9.263 -2.820 -6.432 1.00 0.00 12 THR A N 20
ATOM 17727 C CA . THR A 1 12 ? -8.368 -2.228 -5.445 1.00 0.00 12 THR A CA 20
ATOM 17728 C C . THR A 1 12 ? -6.959 -2.795 -5.571 1.00 0.00 12 THR A C 20
ATOM 17729 O O . THR A 1 12 ? -6.770 -4.010 -5.607 1.00 0.00 12 THR A O 20
ATOM 17740 N N . ASN A 1 13 ? -5.972 -1.907 -5.636 1.00 0.00 13 ASN A N 20
ATOM 17741 C CA . ASN A 1 13 ? -4.579 -2.320 -5.757 1.00 0.00 13 ASN A CA 20
ATOM 17742 C C . ASN A 1 13 ? -3.916 -2.408 -4.386 1.00 0.00 13 ASN A C 20
ATOM 17743 O O . ASN A 1 13 ? -4.515 -2.053 -3.371 1.00 0.00 13 ASN A O 20
ATOM 17754 N N . LYS A 1 14 ? -2.676 -2.885 -4.364 1.00 0.00 14 LYS A N 20
ATOM 17755 C CA . LYS A 1 14 ? -1.930 -3.019 -3.118 1.00 0.00 14 LYS A CA 20
ATOM 17756 C C . LYS A 1 14 ? -0.584 -2.307 -3.211 1.00 0.00 14 LYS A C 20
ATOM 17757 O O . LYS A 1 14 ? 0.263 -2.663 -4.031 1.00 0.00 14 LYS A O 20
ATOM 17776 N N . CYS A 1 15 ? -0.393 -1.300 -2.365 1.00 0.00 15 CYS A N 20
ATOM 17777 C CA . CYS A 1 15 ? 0.850 -0.538 -2.351 1.00 0.00 15 CYS A CA 20
ATOM 17778 C C . CYS A 1 15 ? 2.057 -1.467 -2.255 1.00 0.00 15 CYS A C 20
ATOM 17779 O O . CYS A 1 15 ? 1.961 -2.570 -1.718 1.00 0.00 15 CYS A O 20
ATOM 17786 N N . GLU A 1 16 ? 3.190 -1.013 -2.781 1.00 0.00 16 GLU A N 20
ATOM 17787 C CA . GLU A 1 16 ? 4.415 -1.804 -2.755 1.00 0.00 16 GLU A CA 20
ATOM 17788 C C . GLU A 1 16 ? 5.421 -1.217 -1.770 1.00 0.00 16 GLU A C 20
ATOM 17789 O O . GLU A 1 16 ? 6.630 -1.391 -1.924 1.00 0.00 16 GLU A O 20
ATOM 17801 N N . ARG A 1 17 ? 4.913 -0.520 -0.759 1.00 0.00 17 ARG A N 20
ATOM 17802 C CA . ARG A 1 17 ? 5.767 0.094 0.251 1.00 0.00 17 ARG A CA 20
ATOM 17803 C C . ARG A 1 17 ? 5.728 -0.701 1.553 1.00 0.00 17 ARG A C 20
ATOM 17804 O O . ARG A 1 17 ? 4.696 -1.262 1.919 1.00 0.00 17 ARG A O 20
ATOM 17825 N N . ALA A 1 18 ? 6.861 -0.745 2.247 1.00 0.00 18 ALA A N 20
ATOM 17826 C CA . ALA A 1 18 ? 6.956 -1.469 3.508 1.00 0.00 18 ALA A CA 20
ATOM 17827 C C . ALA A 1 18 ? 6.157 -0.772 4.603 1.00 0.00 18 ALA A C 20
ATOM 17828 O O . ALA A 1 18 ? 6.151 0.455 4.695 1.00 0.00 18 ALA A O 20
ATOM 17835 N N . GLY A 1 19 ? 5.484 -1.563 5.433 1.00 0.00 19 GLY A N 20
ATOM 17836 C CA . GLY A 1 19 ? 4.690 -1.003 6.511 1.00 0.00 19 GLY A CA 20
ATOM 17837 C C . GLY A 1 19 ? 3.609 -0.067 6.009 1.00 0.00 19 GLY A C 20
ATOM 17838 O O . GLY A 1 19 ? 3.316 0.950 6.639 1.00 0.00 19 GLY A O 20
ATOM 17842 N N . CYS A 1 20 ? 3.014 -0.408 4.871 1.00 0.00 20 CYS A N 20
ATOM 17843 C CA . CYS A 1 20 ? 1.961 0.410 4.283 1.00 0.00 20 CYS A CA 20
ATOM 17844 C C . CYS A 1 20 ? 0.790 -0.456 3.826 1.00 0.00 20 CYS A C 20
ATOM 17845 O O . CYS A 1 20 ? -0.358 -0.212 4.197 1.00 0.00 20 CYS A O 20
ATOM 17852 N N . ARG A 1 21 ? 1.090 -1.468 3.018 1.00 0.00 21 ARG A N 20
ATOM 17853 C CA . ARG A 1 21 ? 0.064 -2.370 2.510 1.00 0.00 21 ARG A CA 20
ATOM 17854 C C . ARG A 1 21 ? -1.264 -1.638 2.333 1.00 0.00 21 ARG A C 20
ATOM 17855 O O . ARG A 1 21 ? -2.330 -2.199 2.584 1.00 0.00 21 ARG A O 20
ATOM 17876 N N . GLN A 1 22 ? -1.189 -0.384 1.899 1.00 0.00 22 GLN A N 20
ATOM 17877 C CA . GLN A 1 22 ? -2.384 0.424 1.690 1.00 0.00 22 GLN A CA 20
ATOM 17878 C C . GLN A 1 22 ? -3.273 -0.188 0.613 1.00 0.00 22 GLN A C 20
ATOM 17879 O O . GLN A 1 22 ? -2.852 -1.085 -0.117 1.00 0.00 22 GLN A O 20
ATOM 17893 N N . ARG A 1 23 ? -4.505 0.304 0.519 1.00 0.00 23 ARG A N 20
ATOM 17894 C CA . ARG A 1 23 ? -5.454 -0.196 -0.468 1.00 0.00 23 ARG A CA 20
ATOM 17895 C C . ARG A 1 23 ? -6.148 0.957 -1.187 1.00 0.00 23 ARG A C 20
ATOM 17896 O O . ARG A 1 23 ? -7.259 1.346 -0.828 1.00 0.00 23 ARG A O 20
ATOM 17917 N N . GLU A 1 24 ? -5.484 1.499 -2.204 1.00 0.00 24 GLU A N 20
ATOM 17918 C CA . GLU A 1 24 ? -6.037 2.608 -2.972 1.00 0.00 24 GLU A CA 20
ATOM 17919 C C . GLU A 1 24 ? -7.069 2.110 -3.981 1.00 0.00 24 GLU A C 20
ATOM 17920 O O . GLU A 1 24 ? -7.008 0.968 -4.434 1.00 0.00 24 GLU A O 20
ATOM 17932 N N . MET A 1 25 ? -8.015 2.977 -4.326 1.00 0.00 25 MET A N 20
ATOM 17933 C CA . MET A 1 25 ? -9.060 2.626 -5.282 1.00 0.00 25 MET A CA 20
ATOM 17934 C C . MET A 1 25 ? -8.534 2.696 -6.712 1.00 0.00 25 MET A C 20
ATOM 17935 O O . MET A 1 25 ? -8.866 1.855 -7.547 1.00 0.00 25 MET A O 20
ATOM 17949 N N . MET A 1 26 ? -7.714 3.705 -6.987 1.00 0.00 26 MET A N 20
ATOM 17950 C CA . MET A 1 26 ? -7.142 3.884 -8.317 1.00 0.00 26 MET A CA 20
ATOM 17951 C C . MET A 1 26 ? -5.687 3.427 -8.349 1.00 0.00 26 MET A C 20
ATOM 17952 O O . MET A 1 26 ? -4.976 3.513 -7.348 1.00 0.00 26 MET A O 20
ATOM 17966 N N . LYS A 1 27 ? -5.250 2.940 -9.506 1.00 0.00 27 LYS A N 20
ATOM 17967 C CA . LYS A 1 27 ? -3.880 2.470 -9.670 1.00 0.00 27 LYS A CA 20
ATOM 17968 C C . LYS A 1 27 ? -2.907 3.643 -9.743 1.00 0.00 27 LYS A C 20
ATOM 17969 O O . LYS A 1 27 ? -3.026 4.507 -10.613 1.00 0.00 27 LYS A O 20
ATOM 17988 N N . LEU A 1 28 ? -1.946 3.667 -8.827 1.00 0.00 28 LEU A N 20
ATOM 17989 C CA . LEU A 1 28 ? -0.951 4.733 -8.789 1.00 0.00 28 LEU A CA 20
ATOM 17990 C C . LEU A 1 28 ? 0.462 4.163 -8.861 1.00 0.00 28 LEU A C 20
ATOM 17991 O O . LEU A 1 28 ? 1.007 3.697 -7.859 1.00 0.00 28 LEU A O 20
ATOM 18007 N N . THR A 1 29 ? 1.051 4.204 -10.051 1.00 0.00 29 THR A N 20
ATOM 18008 C CA . THR A 1 29 ? 2.401 3.693 -10.254 1.00 0.00 29 THR A CA 20
ATOM 18009 C C . THR A 1 29 ? 3.406 4.831 -10.383 1.00 0.00 29 THR A C 20
ATOM 18010 O O . THR A 1 29 ? 3.122 5.858 -10.999 1.00 0.00 29 THR A O 20
ATOM 18021 N N . CYS A 1 30 ? 4.584 4.643 -9.797 1.00 0.00 30 CYS A N 20
ATOM 18022 C CA . CYS A 1 30 ? 5.633 5.654 -9.845 1.00 0.00 30 CYS A CA 20
ATOM 18023 C C . CYS A 1 30 ? 6.013 5.975 -11.288 1.00 0.00 30 CYS A C 20
ATOM 18024 O O . CYS A 1 30 ? 5.597 5.284 -12.217 1.00 0.00 30 CYS A O 20
ATOM 18031 N N . GLU A 1 31 ? 6.806 7.027 -11.465 1.00 0.00 31 GLU A N 20
ATOM 18032 C CA . GLU A 1 31 ? 7.242 7.439 -12.794 1.00 0.00 31 GLU A CA 20
ATOM 18033 C C . GLU A 1 31 ? 8.725 7.145 -12.996 1.00 0.00 31 GLU A C 20
ATOM 18034 O O . GLU A 1 31 ? 9.229 7.178 -14.119 1.00 0.00 31 GLU A O 20
ATOM 18046 N N . ARG A 1 32 ? 9.420 6.857 -11.900 1.00 0.00 32 ARG A N 20
ATOM 18047 C CA . ARG A 1 32 ? 10.846 6.559 -11.956 1.00 0.00 32 ARG A CA 20
ATOM 18048 C C . ARG A 1 32 ? 11.091 5.055 -11.872 1.00 0.00 32 ARG A C 20
ATOM 18049 O O . ARG A 1 32 ? 11.753 4.474 -12.733 1.00 0.00 32 ARG A O 20
ATOM 18070 N N . CYS A 1 33 ? 10.554 4.431 -10.829 1.00 0.00 33 CYS A N 20
ATOM 18071 C CA . CYS A 1 33 ? 10.714 2.996 -10.631 1.00 0.00 33 CYS A CA 20
ATOM 18072 C C . CYS A 1 33 ? 9.596 2.223 -11.325 1.00 0.00 33 CYS A C 20
ATOM 18073 O O . CYS A 1 33 ? 9.754 1.048 -11.659 1.00 0.00 33 CYS A O 20
ATOM 18080 N N . SER A 1 34 ? 8.467 2.890 -11.539 1.00 0.00 34 SER A N 20
ATOM 18081 C CA . SER A 1 34 ? 7.321 2.266 -12.190 1.00 0.00 34 SER A CA 20
ATOM 18082 C C . SER A 1 34 ? 6.726 1.172 -11.310 1.00 0.00 34 SER A C 20
ATOM 18083 O O . SER A 1 34 ? 6.465 0.061 -11.772 1.00 0.00 34 SER A O 20
ATOM 18091 N N . ARG A 1 35 ? 6.514 1.495 -10.038 1.00 0.00 35 ARG A N 20
ATOM 18092 C CA . ARG A 1 35 ? 5.950 0.540 -9.091 1.00 0.00 35 ARG A CA 20
ATOM 18093 C C . ARG A 1 35 ? 4.666 1.083 -8.471 1.00 0.00 35 ARG A C 20
ATOM 18094 O O . ARG A 1 35 ? 4.495 2.293 -8.333 1.00 0.00 35 ARG A O 20
ATOM 18115 N N . ASN A 1 36 ? 3.766 0.178 -8.100 1.00 0.00 36 ASN A N 20
ATOM 18116 C CA . ASN A 1 36 ? 2.496 0.566 -7.496 1.00 0.00 36 ASN A CA 20
ATOM 18117 C C . ASN A 1 36 ? 2.707 1.098 -6.081 1.00 0.00 36 ASN A C 20
ATOM 18118 O O . ASN A 1 36 ? 3.551 0.598 -5.337 1.00 0.00 36 ASN A O 20
ATOM 18129 N N . PHE A 1 37 ? 1.934 2.115 -5.716 1.00 0.00 37 PHE A N 20
ATOM 18130 C CA . PHE A 1 37 ? 2.035 2.716 -4.391 1.00 0.00 37 PHE A CA 20
ATOM 18131 C C . PHE A 1 37 ? 0.751 3.456 -4.029 1.00 0.00 37 PHE A C 20
ATOM 18132 O O . PHE A 1 37 ? -0.147 3.606 -4.859 1.00 0.00 37 PHE A O 20
ATOM 18149 N N . CYS A 1 38 ? 0.670 3.915 -2.785 1.00 0.00 38 CYS A N 20
ATOM 18150 C CA . CYS A 1 38 ? -0.503 4.639 -2.311 1.00 0.00 38 CYS A CA 20
ATOM 18151 C C . CYS A 1 38 ? -0.259 6.145 -2.334 1.00 0.00 38 CYS A C 20
ATOM 18152 O O . CYS A 1 38 ? 0.879 6.601 -2.227 1.00 0.00 38 CYS A O 20
ATOM 18159 N N . ILE A 1 39 ? -1.336 6.911 -2.472 1.00 0.00 39 ILE A N 20
ATOM 18160 C CA . ILE A 1 39 ? -1.239 8.365 -2.507 1.00 0.00 39 ILE A CA 20
ATOM 18161 C C . ILE A 1 39 ? -0.166 8.868 -1.548 1.00 0.00 39 ILE A C 20
ATOM 18162 O O . ILE A 1 39 ? 0.528 9.844 -1.831 1.00 0.00 39 ILE A O 20
ATOM 18178 N N . LYS A 1 40 ? -0.034 8.193 -0.411 1.00 0.00 40 LYS A N 20
ATOM 18179 C CA . LYS A 1 40 ? 0.957 8.568 0.591 1.00 0.00 40 LYS A CA 20
ATOM 18180 C C . LYS A 1 40 ? 2.372 8.323 0.075 1.00 0.00 40 LYS A C 20
ATOM 18181 O O . LYS A 1 40 ? 3.264 9.151 0.264 1.00 0.00 40 LYS A O 20
ATOM 18200 N N . HIS A 1 41 ? 2.570 7.182 -0.578 1.00 0.00 41 HIS A N 20
ATOM 18201 C CA . HIS A 1 41 ? 3.876 6.830 -1.123 1.00 0.00 41 HIS A CA 20
ATOM 18202 C C . HIS A 1 41 ? 3.872 6.923 -2.646 1.00 0.00 41 HIS A C 20
ATOM 18203 O O . HIS A 1 41 ? 4.772 6.409 -3.311 1.00 0.00 41 HIS A O 20
ATOM 18217 N N . ARG A 1 42 ? 2.855 7.582 -3.191 1.00 0.00 42 ARG A N 20
ATOM 18218 C CA . ARG A 1 42 ? 2.734 7.741 -4.635 1.00 0.00 42 ARG A CA 20
ATOM 18219 C C . ARG A 1 42 ? 3.898 8.554 -5.192 1.00 0.00 42 ARG A C 20
ATOM 18220 O O . ARG A 1 42 ? 4.215 8.473 -6.380 1.00 0.00 42 ARG A O 20
ATOM 18241 N N . HIS A 1 43 ? 4.533 9.339 -4.327 1.00 0.00 43 HIS A N 20
ATOM 18242 C CA . HIS A 1 43 ? 5.663 10.168 -4.733 1.00 0.00 43 HIS A CA 20
ATOM 18243 C C . HIS A 1 43 ? 6.985 9.482 -4.403 1.00 0.00 43 HIS A C 20
ATOM 18244 O O . HIS A 1 43 ? 7.133 8.829 -3.370 1.00 0.00 43 HIS A O 20
ATOM 18258 N N . PRO A 1 44 ? 7.970 9.632 -5.301 1.00 0.00 44 PRO A N 20
ATOM 18259 C CA . PRO A 1 44 ? 9.297 9.034 -5.128 1.00 0.00 44 PRO A CA 20
ATOM 18260 C C . PRO A 1 44 ? 10.088 9.695 -4.004 1.00 0.00 44 PRO A C 20
ATOM 18261 O O . PRO A 1 44 ? 11.266 9.396 -3.801 1.00 0.00 44 PRO A O 20
ATOM 18272 N N . LEU A 1 45 ? 9.435 10.593 -3.276 1.00 0.00 45 LEU A N 20
ATOM 18273 C CA . LEU A 1 45 ? 10.077 11.297 -2.171 1.00 0.00 45 LEU A CA 20
ATOM 18274 C C . LEU A 1 45 ? 9.645 10.714 -0.830 1.00 0.00 45 LEU A C 20
ATOM 18275 O O . LEU A 1 45 ? 10.356 10.833 0.168 1.00 0.00 45 LEU A O 20
ATOM 18291 N N . ASP A 1 46 ? 8.477 10.082 -0.814 1.00 0.00 46 ASP A N 20
ATOM 18292 C CA . ASP A 1 46 ? 7.951 9.477 0.404 1.00 0.00 46 ASP A CA 20
ATOM 18293 C C . ASP A 1 46 ? 8.116 7.961 0.373 1.00 0.00 46 ASP A C 20
ATOM 18294 O O . ASP A 1 46 ? 7.395 7.233 1.057 1.00 0.00 46 ASP A O 20
ATOM 18303 N N . HIS A 1 47 ? 9.068 7.490 -0.427 1.00 0.00 47 HIS A N 20
ATOM 18304 C CA . HIS A 1 47 ? 9.327 6.060 -0.548 1.00 0.00 47 HIS A CA 20
ATOM 18305 C C . HIS A 1 47 ? 10.662 5.807 -1.241 1.00 0.00 47 HIS A C 20
ATOM 18306 O O . HIS A 1 47 ? 10.924 6.340 -2.319 1.00 0.00 47 HIS A O 20
ATOM 18320 N N . ASP A 1 48 ? 11.503 4.990 -0.615 1.00 0.00 48 ASP A N 20
ATOM 18321 C CA . ASP A 1 48 ? 12.811 4.666 -1.173 1.00 0.00 48 ASP A CA 20
ATOM 18322 C C . ASP A 1 48 ? 12.694 4.278 -2.643 1.00 0.00 48 ASP A C 20
ATOM 18323 O O . ASP A 1 48 ? 12.476 3.111 -2.973 1.00 0.00 48 ASP A O 20
ATOM 18332 N N . CYS A 1 49 ? 12.840 5.262 -3.523 1.00 0.00 49 CYS A N 20
ATOM 18333 C CA . CYS A 1 49 ? 12.749 5.025 -4.959 1.00 0.00 49 CYS A CA 20
ATOM 18334 C C . CYS A 1 49 ? 14.103 4.610 -5.528 1.00 0.00 49 CYS A C 20
ATOM 18335 O O . CYS A 1 49 ? 15.108 5.292 -5.326 1.00 0.00 49 CYS A O 20
ATOM 18342 N N . SER A 1 50 ? 14.120 3.488 -6.241 1.00 0.00 50 SER A N 20
ATOM 18343 C CA . SER A 1 50 ? 15.350 2.980 -6.836 1.00 0.00 50 SER A CA 20
ATOM 18344 C C . SER A 1 50 ? 15.428 3.344 -8.316 1.00 0.00 50 SER A C 20
ATOM 18345 O O . SER A 1 50 ? 16.423 3.901 -8.778 1.00 0.00 50 SER A O 20
ATOM 18353 N N . GLY A 1 51 ? 14.370 3.025 -9.054 1.00 0.00 51 GLY A N 20
ATOM 18354 C CA . GLY A 1 51 ? 14.337 3.326 -10.474 1.00 0.00 51 GLY A CA 20
ATOM 18355 C C . GLY A 1 51 ? 14.435 2.080 -11.332 1.00 0.00 51 GLY A C 20
ATOM 18356 O O . GLY A 1 51 ? 15.276 1.216 -11.088 1.00 0.00 51 GLY A O 20
ATOM 18360 N N . GLU A 1 52 ? 13.571 1.988 -12.339 1.00 0.00 52 GLU A N 20
ATOM 18361 C CA . GLU A 1 52 ? 13.563 0.837 -13.234 1.00 0.00 52 GLU A CA 20
ATOM 18362 C C . GLU A 1 52 ? 14.583 1.013 -14.355 1.00 0.00 52 GLU A C 20
ATOM 18363 O O . GLU A 1 52 ? 14.733 2.101 -14.908 1.00 0.00 52 GLU A O 20
ATOM 18375 N N . GLY A 1 53 ? 15.284 -0.068 -14.684 1.00 0.00 53 GLY A N 20
ATOM 18376 C CA . GLY A 1 53 ? 16.282 -0.014 -15.736 1.00 0.00 53 GLY A CA 20
ATOM 18377 C C . GLY A 1 53 ? 16.078 -1.088 -16.786 1.00 0.00 53 GLY A C 20
ATOM 18378 O O . GLY A 1 53 ? 16.317 -2.269 -16.530 1.00 0.00 53 GLY A O 20
ATOM 18382 N N . HIS A 1 54 ? 15.634 -0.680 -17.970 1.00 0.00 54 HIS A N 20
ATOM 18383 C CA . HIS A 1 54 ? 15.396 -1.617 -19.062 1.00 0.00 54 HIS A CA 20
ATOM 18384 C C . HIS A 1 54 ? 16.652 -2.429 -19.364 1.00 0.00 54 HIS A C 20
ATOM 18385 O O . HIS A 1 54 ? 17.776 -1.931 -19.288 1.00 0.00 54 HIS A O 20
ATOM 18399 N N . PRO A 1 55 ? 16.460 -3.709 -19.715 1.00 0.00 55 PRO A N 20
ATOM 18400 C CA . PRO A 1 55 ? 17.566 -4.616 -20.036 1.00 0.00 55 PRO A CA 20
ATOM 18401 C C . PRO A 1 55 ? 18.249 -4.256 -21.351 1.00 0.00 55 PRO A C 20
ATOM 18402 O O . PRO A 1 55 ? 17.649 -3.626 -22.222 1.00 0.00 55 PRO A O 20
ATOM 18413 N N . THR A 1 56 ? 19.508 -4.660 -21.489 1.00 0.00 56 THR A N 20
ATOM 18414 C CA . THR A 1 56 ? 20.273 -4.380 -22.697 1.00 0.00 56 THR A CA 20
ATOM 18415 C C . THR A 1 56 ? 19.418 -4.570 -23.945 1.00 0.00 56 THR A C 20
ATOM 18416 O O . THR A 1 56 ? 18.928 -5.667 -24.212 1.00 0.00 56 THR A O 20
ATOM 18427 N N . SER A 1 57 ? 19.244 -3.495 -24.707 1.00 0.00 57 SER A N 20
ATOM 18428 C CA . SER A 1 57 ? 18.446 -3.543 -25.926 1.00 0.00 57 SER A CA 20
ATOM 18429 C C . SER A 1 57 ? 18.880 -4.704 -26.815 1.00 0.00 57 SER A C 20
ATOM 18430 O O . SER A 1 57 ? 20.037 -4.784 -27.229 1.00 0.00 57 SER A O 20
ATOM 18438 N N . SER A 1 58 ? 17.944 -5.603 -27.103 1.00 0.00 58 SER A N 20
ATOM 18439 C CA . SER A 1 58 ? 18.230 -6.763 -27.939 1.00 0.00 58 SER A CA 20
ATOM 18440 C C . SER A 1 58 ? 16.958 -7.280 -28.604 1.00 0.00 58 SER A C 20
ATOM 18441 O O . SER A 1 58 ? 15.978 -7.597 -27.933 1.00 0.00 58 SER A O 20
ATOM 18449 N N . GLY A 1 59 ? 16.984 -7.362 -29.931 1.00 0.00 59 GLY A N 20
ATOM 18450 C CA . GLY A 1 59 ? 15.828 -7.840 -30.667 1.00 0.00 59 GLY A CA 20
ATOM 18451 C C . GLY A 1 59 ? 15.606 -9.329 -30.494 1.00 0.00 59 GLY A C 20
ATOM 18452 O O . GLY A 1 59 ? 16.471 -10.055 -30.003 1.00 0.00 59 GLY A O 20
ATOM 18456 N N . PRO A 1 60 ? 14.420 -9.806 -30.902 1.00 0.00 60 PRO A N 20
ATOM 18457 C CA . PRO A 1 60 ? 14.059 -11.223 -30.798 1.00 0.00 60 PRO A CA 20
ATOM 18458 C C . PRO A 1 60 ? 14.853 -12.096 -31.764 1.00 0.00 60 PRO A C 20
ATOM 18459 O O . PRO A 1 60 ? 14.618 -13.300 -31.864 1.00 0.00 60 PRO A O 20
ATOM 18470 N N . SER A 1 61 ? 15.793 -11.481 -32.474 1.00 0.00 61 SER A N 20
ATOM 18471 C CA . SER A 1 61 ? 16.620 -12.202 -33.435 1.00 0.00 61 SER A CA 20
ATOM 18472 C C . SER A 1 61 ? 15.755 -13.010 -34.397 1.00 0.00 61 SER A C 20
ATOM 18473 O O . SER A 1 61 ? 16.080 -14.147 -34.736 1.00 0.00 61 SER A O 20
ATOM 18481 N N . SER A 1 62 ? 14.651 -12.412 -34.834 1.00 0.00 62 SER A N 20
ATOM 18482 C CA . SER A 1 62 ? 13.736 -13.077 -35.755 1.00 0.00 62 SER A CA 20
ATOM 18483 C C . SER A 1 62 ? 13.596 -12.281 -37.049 1.00 0.00 62 SER A C 20
ATOM 18484 O O . SER A 1 62 ? 13.613 -11.051 -37.041 1.00 0.00 62 SER A O 20
ATOM 18492 N N . GLY A 1 63 ? 13.456 -12.995 -38.163 1.00 0.00 63 GLY A N 20
ATOM 18493 C CA . GLY A 1 63 ? 13.315 -12.341 -39.450 1.00 0.00 63 GLY A CA 20
ATOM 18494 C C . GLY A 1 63 ? 11.902 -12.426 -39.992 1.00 0.00 63 GLY A C 20
ATOM 18495 O O . GLY A 1 63 ? 11.032 -11.698 -39.516 1.00 0.00 63 GLY A O 20
#

Radius of gyration: 15.83 Å; Cα contacts (8 Å, |Δi|>4): 74; chains: 1; bounding box: 40×43×25 Å

Nearest PDB structures (foldseek):
  1x4v-assembly1_A  TM=6.992E-01  e=6.195E-11  Homo sapiens
  1wfe-assembly1_A  TM=6.299E-01  e=2.530E-04  Mus musculus
  5ij4-assembly1_A  TM=8.237E-01  e=2.217E-02  Saccharomyces cerevisiae S288C
  1wfh-assembly1_A  TM=5.460E-01  e=1.003E-02  Arabidopsis thaliana
  1x4v-assembly1_A  TM=7.060E-01  e=1.065E-10  Homo sapiens

Secondary structure (DSSP, 8-state):
---------TT-----STT-----SS--B-SSS--B--HHHHSTTSS---STTS---------

Foldseek 3Di:
DPDDDDDDDQQWHFAPAPPDRDTDRHFQAEPFQRGTHDPQVSYCVNGVDDGDDDPDDDDPPDD